Protein 7Y1R (pdb70)

Foldseek 3Di:
DDDDCVCHPVNLVDPLVVQVVVLCCVQAVPPDDPDDDPDDPDDDDPVVVVVCVVVVDDLDASHAWAKDKDFADPLDDDCSVVCPPDQWAFGDDDDQVVVCVVAVALVQFAFKWWWDKDAACPDFFKKFWWDPPDPVDIDGDDIGTDDDDHDIDIHTDGCRVPVSPPRVTTIHGDDDPCNGGMMMTGGHDPVPDDDAQVVCVVPPDQAKWKDWDWDAQPPPVDHDQWVPPRIDTQIDIDHDHDDCVVVVPPDPVVSVQCPPDRCSVVVDKDKDADDWAKDKTWGDDDDDTDIDIGGPGHGGTIGMD/DVVPVVVVQVVLQVQLVLQCVCLQQLDFDDDPPPPDDPDDDDPVVVVVCVVVPFDACVVLHAKDKDKFAADPDDCVNVPLDHDDDFWDWGWGFLVVVCVVPVALVQFDFKKWKAWDPLDDPAFWKFKWWPPDSPDIDGDDTDGDDSDDDIDIHIDGCSVVSSVSNVDDDGIIIMIITGDDVCVDGIIIITIGDDCVRDDVVDCAVPPDQAFWKYWDKDFCVPPNVDPQFDPDRIDTQIDTFHPLDADGDDRDDDNVVSVVCVRSPVPSDSRWTFDADDKAKAKTWGDDDDDTDIDIGIRGDGDTTDTD/DDEDEPDEDAQDPLDDDELDEDYEYECYAHEEDDLPSPPPYQNYADYEEANHEYDQDHAASQQPHPAYEEEEYYQYAQDPCVPNYQARHDHDLQYDAYEDANHAQEPVNLQRNDDLRQNYEHYAYARYEYAEADQNSCPNNQEHQEYHQHPYAYADYPDCSPPNYANAADDANEPYEYAEDAEDPHQAYAEDNHEPYEYEEYHHDEDPRAYQHAYEEDYLYEYAADRDDYPHQHYAEYAQDNYEYDPCHANYAYEHHEDYADEDDDPCVQVVYHDYEYYHYALYAYADAEADDLQSVAAYEEYAHENYAYAEHEHDPDHPARYPAYEYDHYEQYAHCEDYPRPPPGDLRYEEDECYNPQADDDQVVLPGNQRYEEYECHNNNEADHPAAHDPNHAHAEYEDENPPYPCVVPCRNVPVHVVRYDDYDYD

Sequence (1041 aa):
LSTCKTIDMELVKRKRIEAIRGQILSKLRLASPPSQGEVPPGPLPEAVLALYNSTRDRVADYYAKEVTRVLMVETHNEIYDKFKQSTHSIYMFFNTSELREAVPEPVLLSRAELRLLRLKLKVEQHVELYQKYSNNSWRYLSNRLLAPSDSPEWLSFDVTGVVRQWLSFRLSAHCSCDNRPFLLLMATPLERAQLDTNYCFSSTEKNCCVRQLYIDFRKDLGWKWIHEPKGYHANFCLGPCPYIWSLDTQYSKVLALYNQHNPGASAAPCCVPQALEPLPIVYYVGRKPKVEQLSNMIVRSCKCSCKTIDMELVKRKRIEAIRGQILSKLRLASPPSQGEVPPGPLPEAVLALYNSTRDRVAADYYAKEVTRVLMVETHNEIYDKFKQSTHSIYMFFNTSELREAVPEPVLLSRAELRLLRLKLKVEQHVELYQKYSNNSWRYLSNRLLAPSDSPEWLSFDVTGVVRQWLSRGGEIEGFRLSAHCSCMNRPFLLLMATPLERAQHLYCFSSTEKNCCVRQLYIDFRKDLGWKWIHEPKGYHANFCLGPCPYIWSLDTQYSKVLALYNQHNPGASAAPCCVPQALEPLPIVYYVGRKPKVEQLSNMIVRSCKCSAADCRGQSLASVPSSLPPHARMLTLDANPLKTLWNHSLQPYPLLESLSLHSCHLERISRGAFQEQGHLRSLVLGDNCLSENYEETAAALHALPGLRRLDLSGNALTEDMAALMLQNLSSLRSVSLAGNTIMRLDDSVFEGLERLRELDLQRNYIFEIEGGAFDGLAELRHLNLAFNNLPCIVDFGLTRLRVLNVSYNVLEWFLATGGEAAFELETLDLSHNQLLFFPLLPQYSKLRTLLLRDNNMGFYLADLRFLDMSQNQFQYLPDGFLRKMPSLSHLNLHQNCLMTLHIREHEPPGALTELDLSHNQLSELHLAPGLASCLGSLRLFNLSSNQLLGVPPGLFANARNITTLDMSHNQISLCPLPFRNMASLRSLSLEGCGLGALPDCPFQGTSLTYLDLSSNWGVLNGSLAPLQDVAPMLQVLSLR

Solvent-accessible surface area: 58991 Å² total; per-residue (Å²): 18,10,22,46,154,56,98,41,139,106,81,38,136,133,106,62,52,89,26,17,104,6,8,13,47,21,8,5,109,51,81,71,73,60,79,169,46,147,73,92,143,47,137,68,70,146,60,15,68,54,24,19,74,16,16,150,60,210,99,92,74,14,46,1,32,39,7,34,78,11,87,12,46,109,46,151,68,165,92,86,102,139,70,171,128,74,133,78,48,35,23,15,83,23,91,42,73,59,48,128,150,36,16,69,92,44,126,29,12,38,124,3,29,9,12,32,115,40,104,152,28,182,103,122,113,52,31,5,12,44,9,53,167,42,118,137,70,86,114,46,59,32,33,98,121,32,71,86,34,139,70,82,94,60,22,18,23,70,1,47,56,12,24,127,118,82,97,117,12,27,34,17,69,87,47,68,68,163,155,129,30,10,7,6,2,25,4,16,15,142,126,25,43,173,86,92,26,88,128,21,66,102,73,133,96,181,34,3,8,2,56,86,1,145,0,61,10,164,184,65,5,61,28,114,16,2,74,63,16,113,45,38,118,5,8,9,24,83,13,113,19,42,97,6,72,80,101,88,36,96,117,87,124,28,18,57,29,9,42,15,4,10,14,19,12,7,68,45,56,23,23,4,14,70,55,55,61,77,16,9,11,6,24,38,66,47,192,172,33,46,6,7,24,12,65,96,26,11,8,87,12,4,25,4,0,59,158,85,30,55,78,99,31,19,37,86,49,15,33,43,2,11,78,6,7,17,10,10,21,26,40,116,69,64,28,98,49,154,56,115,41,108,143,45,135,74,74,125,57,20,62,16,30,23,104,4,22,145,46,210,98,51,100,133,46,78,3,47,35,6,28,96,10,49,54,69,120,92,70,122,68,23,101,109,145,68,151,80,117,115,91,22,77,46,3,29,15,65,15,70,55,10,86,133,26,0,64,83,42,129,36,4,37,126,0,14,2,13,27,55,98,122,32,135,134,124,136,84,31,18,24,8,31,10,41,139,52,113,134,47,115,109,52,42,76,28,75,86,58,72,108,53,124,72,83,51,54,15,14,14,109,9,30,52,23,10,76,94,29,6,64,151,66,23,161,49,55,8,6,47,15,42,37,114,70,89,121,221,95,61,19,37,13,7,2,23,7,19,26,78,132,23,28,125,149,135,219,36,106,98,57,128,76,146,73,30,17,21,95,96,28,131,18,27,11,152,169,62,27,43,34,178,52,10,77,45,15,110,13,23,85,16,23,24,2,61,18,57,13,12,24,33,32,13,59,92,93,50,105,89,125,47,25,54,40,5,11,131,40,1,40,16,0,17,34,62,26,28,8,0,0,59,47,42,56,63,23,9,6,12,12,74,49,51,174,112,69,19,8,1,36,2,36,24,14,29,6,165,62,10,97,7,32,104,65,53,74,153,39,126,51,184,68,38,51,74,91,91,49,71,89,131,10,152,88,32,47,28,59,68,6,85,27,173,34,40,130,76,134,40,36,53,94,16,74,90,24,36,26,26,18,48,76,48,3,94,24,28,119,44,33,149,13,5,43,122,124,21,40,68,5,98,28,15,28,28,8,53,11,50,20,57,68,12,130,152,30,11,70,12,22,36,124,7,92,76,26,10,108,149,5,29,16,24,13,1,35,9,53,64,102,11,15,53,70,17,22,82,138,28,36,38,13,30,26,6,14,24,25,29,5,30,3,40,71,12,47,56,87,13,24,114,24,2,100,95,2,86,62,7,45,15,65,76,0,17,5,47,46,23,87,62,45,1,32,79,56,15,31,51,1,96,45,2,18,8,4,36,0,32,12,40,4,7,30,63,28,66,8,106,116,6,107,36,2,44,7,12,85,1,82,0,74,97,13,118,18,80,58,35,165,69,75,47,52,9,32,29,2,9,1,6,55,0,72,7,73,115,34,3,124,27,23,129,6,37,91,1,124,29,7,54,3,94,9,1,25,6,22,60,211,37,44,49,3,86,70,17,11,2,0,35,1,29,8,84,140,34,74,107,43,38,46,126,149,41,72,74,25,20,46,23,30,28,28,55,4,13,17,113,33,45,108,30,228,24,137,78,15,49,26,49,10,56,64,24,36,31,15,105,4,89,8,73,93,21,96,19,37,147,73,54,86,92,28,28,59,35,6,114,67,20,48,12,24,44,8,101,4,151,26,46,17,123,30,19,66,76,47,23,177,62,4,22,24,14,27,21,18,98,7,100,21,55,71,86,80,156,83,70,102,59,9,57,38,10,149,27,7,13,34,30,20,7,44,115,11,37,23,122,52,48,14,40,93,76,13,57,2,41,60,8,25,27,25,49,12,230,29,90,87,129,60,84,108,59,34,39,122,87,7,52,103,92,71,152,88,70,57,114,181

InterPro domains:
  IPR001111 TGF-beta, propeptide [PF00688] (31-261)
  IPR001839 Transforming growth factor-beta, C-terminal [PF00019] (292-389)
  IPR001839 Transforming growth factor-beta, C-terminal [PS51362] (275-390)
  IPR001839 Transforming growth factor-beta, C-terminal [SM00204] (293-390)
  IPR003939 Transforming growth factor beta-1 proprotein [PR01424] (12-31)
  IPR003939 Transforming growth factor beta-1 proprotein [PR01424] (34-43)
  IPR003939 Transforming growth factor beta-1 proprotein [PR01424] (135-154)
  IPR003939 Transforming growth factor beta-1 proprotein [PR01424] (166-177)
  IPR003939 Transforming growth factor beta-1 proprotein [PR01424] (207-219)
  IPR003939 Transforming growth factor beta-1 proprotein [PR01424] (264-275)
  IPR015615 Transforming growth factor-beta-like [PTHR11848] (11-390)
  IPR016319 Transforming growth factor-beta [PIRSF001787] (11-390)
  IPR016319 Transforming growth factor-beta [PR01423] (17-36)
  IPR016319 Transforming growth factor-beta [PR01423] (72-84)
  IPR016319 Transforming growth factor-beta [PR01423] (163-177)
  IPR016319 Transforming growth factor-beta [PR01423] (178-193)
  IPR016319 Transforming growth factor-beta [PR01423] (195-209)
  IPR017948 Transforming growth factor beta, conserved site [PS00250] (311-326)
  IPR029034 Cystine-knot cytokine [G3DSA:2.10.90.10] (280-390)
  IPR029034 Cystine-knot cytokine [SSF57501] (281-389)

B-factor: mean 78.22, std 16.95, range [44.34, 144.73]

Radius of gyration: 37.32 Å; Cα contacts (8 Å, |Δi|>4): 2135; chains: 3; bounding box: 82×75×118 Å

Nearest PDB structures (foldseek):
  7y1r-assembly1_E  TM=1.002E+00  e=5.404E-71  Homo sapiens
  6gff-assembly1_I  TM=8.643E-01  e=1.586E-13  Homo sapiens
  8vsc-assembly1_I  TM=8.573E-01  e=2.165E-13  Homo sapiens
  6gff-assembly2_J  TM=8.577E-01  e=5.504E-13  Homo sapiens
  8c7h-assembly1_I  TM=8.303E-01  e=4.065E-12  Homo sapiens

Secondary structure (DSSP, 8-state):
-B---TT-TTTTTSSHHHHHHHHHHHHH--SS-S-SS-S-SSPPPHHHHHHHHHHHS----SS-EE-EEEPPP-S-SGGGGG---SSSB------HHHHHHH-S-TTT--EEEE--------S--EEEEEE-SSSS--EEEEEEE----SS-------GGGTSTT-----B-----------EEEE---STT----HHHHHHS--SSSEEE---EETTTTS------B-SEE---EEE--PPPHHHH----HHHHTT-SS--HHHHSS--EEEEEEEEEEEE---SSS--EEEEEEEEEEEEEE-/-HHHHHHHHHHHHHHHHHHHHHHHS-SSPPPSSTTS--SPPPHHHHHHHHHHHSPP--TTS--EEEE-----S-TTHHHH---SS--B--EEEHHHHHHHSSSTTT--EEEEEEE-----S------EE--SSS--EE---------SS--EEEEE-HHHHHHHHHS--SEEEEEB--------PPPEEEEE--GGG-S---TTTS---SSEEE---EESSSSS--TT--B-SEE---EEE-----PPP-S---SHHHHHHHHH-SS--SS---EE--EEEEEEEEEETTEEEEEEEEEEEE--EE--/-----S--SSS----PPSS-----EES----B--SSSS-S-S------EES----B--SSGGGGSS-----EE-S---SSTTTT-SSS----S----EEETTS---HHHHHHHS-S-TT--SEE-TT----EE-SSSSTT-S----EE-TT----EE-TT-S-S---EEEE---S----EE-B---SSEEEE--BS----EE-----SS-----EEE-BT---SS-----S-----EEE--S----------------S-------HHHHHT--S-------S-----EE--SSSSS-S-S--EEES---S-EE--TT-S-S-S--SEEEEES----S--STTTTT-S---EEEETT-----------S-----EEE-TT--S-S-SS---TT----EEE--S--SS-TTT--STTSSSSS-SEEE--

Organism: Homo sapiens (NCBI:txid9606)

Structure (mmCIF, N/CA/C/O backbone):
data_7Y1R
#
_entry.id   7Y1R
#
_cell.length_a   1.00
_cell.length_b   1.00
_cell.length_c   1.00
_cell.angle_alpha   90.00
_cell.angle_beta   90.00
_cell.angle_gamma   90.00
#
_symmetry.space_group_name_H-M   'P 1'
#
loop_
_entity.id
_entity.type
_entity.pdbx_description
1 polymer 'Transforming growth factor beta-1 proprotein'
2 polymer 'Transforming growth factor beta activator LRRC33'
3 branched beta-D-mannopyranose-(1-4)-2-acetamido-2-deoxy-beta-D-glucopyranose-(1-4)-2-acetamido-2-deoxy-beta-D-glucopyranose
4 branched 2-acetamido-2-deoxy-beta-D-glucopyranose-(1-4)-2-acetamido-2-deoxy-beta-D-glucopyranose
5 branched 2-acetamido-2-deoxy-beta-D-glucopyranose-(1-3)-2-acetamido-2-deoxy-beta-D-glucopyranose
6 non-polymer 2-acetamido-2-deoxy-beta-D-glucopyranose
#
loop_
_atom_site.group_PDB
_atom_site.id
_atom_site.type_symbol
_atom_site.label_atom_id
_atom_site.label_alt_id
_atom_site.label_comp_id
_atom_site.label_asym_id
_atom_site.label_entity_id
_atom_site.label_seq_id
_atom_site.pdbx_PDB_ins_code
_atom_site.Cartn_x
_atom_site.Cartn_y
_atom_site.Cartn_z
_atom_site.occupancy
_atom_site.B_iso_or_equiv
_atom_site.auth_seq_id
_atom_site.auth_comp_id
_atom_site.auth_asym_id
_atom_site.auth_atom_id
_atom_site.pdbx_PDB_model_num
ATOM 1 N N . LEU A 1 17 ? 133.766 163.352 151.867 1.00 82.66 1 LEU A N 1
ATOM 2 C CA . LEU A 1 17 ? 133.985 162.378 150.803 1.00 82.66 1 LEU A CA 1
ATOM 3 C C . LEU A 1 17 ? 133.980 163.044 149.432 1.00 82.66 1 LEU A C 1
ATOM 4 O O . LEU A 1 17 ? 132.948 163.537 148.975 1.00 82.66 1 LEU A O 1
ATOM 9 N N . SER A 1 18 ? 135.140 163.058 148.778 1.00 83.21 2 SER A N 1
ATOM 10 C CA . SER A 1 18 ? 135.247 163.590 147.429 1.00 83.21 2 SER A CA 1
ATOM 11 C C . SER A 1 18 ? 136.394 162.894 146.713 1.00 83.21 2 SER A C 1
ATOM 12 O O . SER A 1 18 ? 137.285 162.315 147.340 1.00 83.21 2 SER A O 1
ATOM 15 N N . THR A 1 19 ? 136.360 162.960 145.388 1.00 82.99 3 THR A N 1
ATOM 16 C CA . THR A 1 19 ? 137.355 162.330 144.535 1.00 82.99 3 THR A CA 1
ATOM 17 C C . THR A 1 19 ? 138.252 163.394 143.909 1.00 82.99 3 THR A C 1
ATOM 18 O O . THR A 1 19 ? 138.036 164.599 144.063 1.00 82.99 3 THR A O 1
ATOM 22 N N . CYS A 1 20 ? 139.273 162.930 143.194 1.00 83.77 4 CYS A N 1
ATOM 23 C CA . CYS A 1 20 ? 140.220 163.817 142.534 1.00 83.77 4 CYS A CA 1
ATOM 24 C C . CYS A 1 20 ? 139.605 164.302 141.222 1.00 83.77 4 CYS A C 1
ATOM 25 O O . CYS A 1 20 ? 138.414 164.116 140.959 1.00 83.77 4 CYS A O 1
ATOM 28 N N . LYS A 1 21 ? 140.418 164.935 140.375 1.00 82.30 5 LYS A N 1
ATOM 29 C CA . LYS A 1 21 ? 139.974 165.212 139.015 1.00 82.30 5 LYS A CA 1
ATOM 30 C C . LYS A 1 21 ? 139.813 163.934 138.202 1.00 82.30 5 LYS A C 1
ATOM 31 O O . LYS A 1 21 ? 139.090 163.940 137.200 1.00 82.30 5 LYS A O 1
ATOM 37 N N . THR A 1 22 ? 140.465 162.846 138.620 1.00 92.85 6 THR A N 1
ATOM 38 C CA . THR A 1 22 ? 140.384 161.533 137.971 1.00 92.85 6 THR A CA 1
ATOM 39 C C . THR A 1 22 ? 140.836 161.706 136.525 1.00 92.85 6 THR A C 1
ATOM 40 O O . THR A 1 22 ? 141.992 162.108 136.307 1.00 92.85 6 THR A O 1
ATOM 44 N N . ILE A 1 23 ? 139.997 161.426 135.524 1.00 98.27 7 ILE A N 1
ATOM 45 C CA . ILE A 1 23 ? 140.396 161.623 134.133 1.00 98.27 7 ILE A CA 1
ATOM 46 C C . ILE A 1 23 ? 140.202 163.063 133.685 1.00 98.27 7 ILE A C 1
ATOM 47 O O . ILE A 1 23 ? 140.726 163.449 132.633 1.00 98.27 7 ILE A O 1
ATOM 52 N N . ASP A 1 24 ? 139.454 163.860 134.456 1.00 102.60 8 ASP A N 1
ATOM 53 C CA . ASP A 1 24 ? 139.285 165.299 134.262 1.00 102.60 8 ASP A CA 1
ATOM 54 C C . ASP A 1 24 ? 138.422 165.618 133.046 1.00 102.60 8 ASP A C 1
ATOM 55 O O . ASP A 1 24 ? 138.533 164.967 132.002 1.00 102.60 8 ASP A O 1
ATOM 60 N N . MET A 1 25 ? 137.559 166.628 133.176 1.00 105.36 9 MET A N 1
ATOM 61 C CA . MET A 1 25 ? 136.704 167.024 132.062 1.00 105.36 9 MET A CA 1
ATOM 62 C C . MET A 1 25 ? 137.491 167.747 130.976 1.00 105.36 9 MET A C 1
ATOM 63 O O . MET A 1 25 ? 137.089 167.732 129.808 1.00 105.36 9 MET A O 1
ATOM 68 N N . GLU A 1 26 ? 138.597 168.397 131.340 1.00 103.13 10 GLU A N 1
ATOM 69 C CA . GLU A 1 26 ? 139.427 169.063 130.344 1.00 103.13 10 GLU A CA 1
ATOM 70 C C . GLU A 1 26 ? 140.443 168.112 129.721 1.00 103.13 10 GLU A C 1
ATOM 71 O O . GLU A 1 26 ? 140.794 168.270 128.546 1.00 103.13 10 GLU A O 1
ATOM 77 N N . LEU A 1 27 ? 140.915 167.121 130.482 1.00 99.70 11 LEU A N 1
ATOM 78 C CA . LEU A 1 27 ? 141.922 166.205 129.958 1.00 99.70 11 LEU A CA 1
ATOM 79 C C . LEU A 1 27 ? 141.324 165.211 128.969 1.00 99.70 11 LEU A C 1
ATOM 80 O O . LEU A 1 27 ? 142.029 164.735 128.073 1.00 99.70 11 LEU A O 1
ATOM 85 N N . VAL A 1 28 ? 140.039 164.876 129.115 1.00 102.67 12 VAL A N 1
ATOM 86 C CA . VAL A 1 28 ? 139.403 163.992 128.141 1.00 102.67 12 VAL A CA 1
ATOM 87 C C . VAL A 1 28 ? 139.276 164.682 126.790 1.00 102.67 12 VAL A C 1
ATOM 88 O O . VAL A 1 28 ? 139.298 164.023 125.744 1.00 102.67 12 VAL A O 1
ATOM 92 N N . LYS A 1 29 ? 139.120 166.008 126.782 1.00 100.96 13 LYS A N 1
ATOM 93 C CA . LYS A 1 29 ? 139.031 166.746 125.528 1.00 100.96 13 LYS A CA 1
ATOM 94 C C . LYS A 1 29 ? 140.393 166.946 124.875 1.00 100.96 13 LYS A C 1
ATOM 95 O O . LYS A 1 29 ? 140.469 167.115 123.653 1.00 100.96 13 LYS A O 1
ATOM 101 N N . ARG A 1 30 ? 141.466 166.946 125.658 1.00 96.71 14 ARG A N 1
ATOM 102 C CA . ARG A 1 30 ? 142.803 167.232 125.159 1.00 96.71 14 ARG A CA 1
ATOM 103 C C . ARG A 1 30 ? 143.664 165.971 125.164 1.00 96.71 14 ARG A C 1
ATOM 104 O O . ARG A 1 30 ? 143.250 164.903 125.623 1.00 96.71 14 ARG A O 1
ATOM 112 N N . LYS A 1 31 ? 144.875 166.122 124.621 1.00 88.59 15 LYS A N 1
ATOM 113 C CA . LYS A 1 31 ? 145.931 165.113 124.577 1.00 88.59 15 LYS A CA 1
ATOM 114 C C . LYS A 1 31 ? 145.670 164.016 123.549 1.00 88.59 15 LYS A C 1
ATOM 115 O O . LYS A 1 31 ? 146.576 163.233 123.245 1.00 88.59 15 LYS A O 1
ATOM 121 N N . ARG A 1 32 ? 144.473 163.973 122.955 1.00 89.39 16 ARG A N 1
ATOM 122 C CA . ARG A 1 32 ? 144.266 163.026 121.863 1.00 89.39 16 ARG A CA 1
ATOM 123 C C . ARG A 1 32 ? 145.030 163.448 120.617 1.00 89.39 16 ARG A C 1
ATOM 124 O O . ARG A 1 32 ? 145.498 162.590 119.861 1.00 89.39 16 ARG A O 1
ATOM 132 N N . ILE A 1 33 ? 145.171 164.755 120.392 1.00 85.71 17 ILE A N 1
ATOM 133 C CA . ILE A 1 33 ? 145.975 165.235 119.273 1.00 85.71 17 ILE A CA 1
ATOM 134 C C . ILE A 1 33 ? 147.419 164.776 119.430 1.00 85.71 17 ILE A C 1
ATOM 135 O O . ILE A 1 33 ? 148.035 164.267 118.487 1.00 85.71 17 ILE A O 1
ATOM 140 N N . GLU A 1 34 ? 147.975 164.934 120.634 1.00 86.11 18 GLU A N 1
ATOM 141 C CA . GLU A 1 34 ? 149.342 164.487 120.883 1.00 86.11 18 GLU A CA 1
ATOM 142 C C . GLU A 1 34 ? 149.464 162.972 120.770 1.00 86.11 18 GLU A C 1
ATOM 143 O O . GLU A 1 34 ? 150.451 162.464 120.224 1.00 86.11 18 GLU A O 1
ATOM 149 N N . ALA A 1 35 ? 148.475 162.232 121.280 1.00 83.72 19 ALA A N 1
ATOM 150 C CA . ALA A 1 35 ? 148.528 160.775 121.201 1.00 83.72 19 ALA A CA 1
ATOM 151 C C . ALA A 1 35 ? 148.511 160.298 119.753 1.00 83.72 19 ALA A C 1
ATOM 152 O O . ALA A 1 35 ? 149.302 159.431 119.363 1.00 83.72 19 ALA A O 1
ATOM 154 N N . ILE A 1 36 ? 147.618 160.861 118.934 1.00 81.51 20 ILE A N 1
ATOM 155 C CA . ILE A 1 36 ? 147.543 160.443 117.538 1.00 81.51 20 ILE A CA 1
ATOM 156 C C . ILE A 1 36 ? 148.776 160.903 116.768 1.00 81.51 20 ILE A C 1
ATOM 157 O O . ILE A 1 36 ? 149.249 160.197 115.869 1.00 81.51 20 ILE A O 1
ATOM 162 N N . ARG A 1 37 ? 149.329 162.074 117.105 1.00 79.58 21 ARG A N 1
ATOM 163 C CA . ARG A 1 37 ? 150.562 162.516 116.466 1.00 79.58 21 ARG A CA 1
ATOM 164 C C . ARG A 1 37 ? 151.708 161.563 116.778 1.00 79.58 21 ARG A C 1
ATOM 165 O O . ARG A 1 37 ? 152.483 161.198 115.887 1.00 79.58 21 ARG A O 1
ATOM 173 N N . GLY A 1 38 ? 151.820 161.138 118.038 1.00 78.06 22 GLY A N 1
ATOM 174 C CA . GLY A 1 38 ? 152.840 160.166 118.392 1.00 78.06 22 GLY A CA 1
ATOM 175 C C . GLY A 1 38 ? 152.627 158.825 117.717 1.00 78.06 22 GLY A C 1
ATOM 176 O O . GLY A 1 38 ? 153.587 158.170 117.303 1.00 78.06 22 GLY A O 1
ATOM 177 N N . GLN A 1 39 ? 151.368 158.397 117.598 1.00 76.46 23 GLN A N 1
ATOM 178 C CA . GLN A 1 39 ? 151.072 157.138 116.921 1.00 76.46 23 GLN A CA 1
ATOM 179 C C . GLN A 1 39 ? 151.487 157.191 115.454 1.00 76.46 23 GLN A C 1
ATOM 180 O O . GLN A 1 39 ? 152.115 156.257 114.939 1.00 76.46 23 GLN A O 1
ATOM 186 N N . ILE A 1 40 ? 151.149 158.285 114.766 1.00 74.59 24 ILE A N 1
ATOM 187 C CA . ILE A 1 40 ? 151.535 158.430 113.365 1.00 74.59 24 ILE A CA 1
ATOM 188 C C . ILE A 1 40 ? 153.050 158.518 113.234 1.00 74.59 24 ILE A C 1
ATOM 189 O O . ILE A 1 40 ? 153.641 157.943 112.312 1.00 74.59 24 ILE A O 1
ATOM 194 N N . LEU A 1 41 ? 153.704 159.232 114.154 1.00 77.78 25 LEU A N 1
ATOM 195 C CA . LEU A 1 41 ? 155.158 159.347 114.115 1.00 77.78 25 LEU A CA 1
ATOM 196 C C . LEU A 1 41 ? 155.823 157.987 114.290 1.00 77.78 25 LEU A C 1
ATOM 197 O O . LEU A 1 41 ? 156.793 157.667 113.592 1.00 77.78 25 LEU A O 1
ATOM 202 N N . SER A 1 42 ? 155.317 157.175 115.220 1.00 77.10 26 SER A N 1
ATOM 203 C CA . SER A 1 42 ? 155.908 155.863 115.458 1.00 77.10 26 SER A CA 1
ATOM 204 C C . SER A 1 42 ? 155.645 154.914 114.296 1.00 77.10 26 SER A C 1
ATOM 205 O O . SER A 1 42 ? 156.534 154.151 113.899 1.00 77.10 26 SER A O 1
ATOM 208 N N . LYS A 1 43 ? 154.431 154.940 113.738 1.00 67.66 27 LYS A N 1
ATOM 209 C CA . LYS A 1 43 ? 154.106 154.017 112.656 1.00 67.66 27 LYS A CA 1
ATOM 210 C C . LYS A 1 43 ? 154.838 154.386 111.370 1.00 67.66 27 LYS A C 1
ATOM 211 O O . LYS A 1 43 ? 155.300 153.502 110.638 1.00 67.66 27 LYS A O 1
ATOM 217 N N . LEU A 1 44 ? 154.956 155.682 111.077 1.00 66.39 28 LEU A N 1
ATOM 218 C CA . LEU A 1 44 ? 155.660 156.132 109.882 1.00 66.39 28 LEU A CA 1
ATOM 219 C C . LEU A 1 44 ? 157.171 156.174 110.061 1.00 66.39 28 LEU A C 1
ATOM 220 O O . LEU A 1 44 ? 157.885 156.302 109.060 1.00 66.39 28 LEU A O 1
ATOM 225 N N . ARG A 1 45 ? 157.662 156.102 111.303 1.00 64.52 29 ARG A N 1
ATOM 226 C CA . ARG A 1 45 ? 159.083 156.041 111.642 1.00 64.52 29 ARG A CA 1
ATOM 227 C C . ARG A 1 45 ? 159.749 157.403 111.446 1.00 64.52 29 ARG A C 1
ATOM 228 O O . ARG A 1 45 ? 160.868 157.626 111.921 1.00 64.52 29 ARG A O 1
ATOM 236 N N . LEU A 1 46 ? 159.040 158.353 110.840 1.00 73.47 30 LEU A N 1
ATOM 237 C CA . LEU A 1 46 ? 159.574 159.692 110.608 1.00 73.47 30 LEU A CA 1
ATOM 238 C C . LEU A 1 46 ? 159.295 160.559 111.830 1.00 73.47 30 LEU A C 1
ATOM 239 O O . LEU A 1 46 ? 158.141 160.901 112.109 1.00 73.47 30 LEU A O 1
ATOM 244 N N . ALA A 1 47 ? 160.356 160.915 112.558 1.00 77.69 31 ALA A N 1
ATOM 245 C CA . ALA A 1 47 ? 160.205 161.813 113.698 1.00 77.69 31 ALA A CA 1
ATOM 246 C C . ALA A 1 47 ? 159.858 163.228 113.255 1.00 77.69 31 ALA A C 1
ATOM 247 O O . ALA A 1 47 ? 159.177 163.956 113.986 1.00 77.69 31 ALA A O 1
ATOM 249 N N . SER A 1 48 ? 160.313 163.630 112.078 1.00 79.65 32 SER A N 1
ATOM 250 C CA . SER A 1 48 ? 160.066 164.946 111.514 1.00 79.65 32 SER A CA 1
ATOM 251 C C . SER A 1 48 ? 159.613 164.793 110.072 1.00 79.65 32 SER A C 1
ATOM 252 O O . SER A 1 48 ? 159.883 163.769 109.434 1.00 79.65 32 SER A O 1
ATOM 255 N N . PRO A 1 49 ? 158.903 165.784 109.534 1.00 80.73 33 PRO A N 1
ATOM 256 C CA . PRO A 1 49 ? 158.527 165.724 108.126 1.00 80.73 33 PRO A CA 1
ATOM 257 C C . PRO A 1 49 ? 159.760 165.649 107.249 1.00 80.73 33 PRO A C 1
ATOM 258 O O . PRO A 1 49 ? 160.812 166.232 107.574 1.00 80.73 33 PRO A O 1
ATOM 262 N N . PRO A 1 50 ? 159.684 164.923 106.130 1.00 85.53 34 PRO A N 1
ATOM 263 C CA . PRO A 1 50 ? 160.882 164.762 105.284 1.00 85.53 34 PRO A CA 1
ATOM 264 C C . PRO A 1 50 ? 161.454 166.079 104.785 1.00 85.53 34 PRO A C 1
ATOM 265 O O . PRO A 1 50 ? 162.651 166.340 104.965 1.00 85.53 34 PRO A O 1
ATOM 269 N N . SER A 1 51 ? 160.632 166.919 104.163 1.00 92.06 35 SER A N 1
ATOM 270 C CA . SER A 1 51 ? 161.102 168.200 103.656 1.00 92.06 35 SER A CA 1
ATOM 271 C C . SER A 1 51 ? 159.918 169.145 103.525 1.00 92.06 35 SER A C 1
ATOM 272 O O . SER A 1 51 ? 158.760 168.721 103.490 1.00 92.06 35 SER A O 1
ATOM 275 N N . GLN A 1 52 ? 160.229 170.436 103.451 1.00 105.57 36 GLN A N 1
ATOM 276 C CA . GLN A 1 52 ? 159.237 171.482 103.253 1.00 105.57 36 GLN A CA 1
ATOM 277 C C . GLN A 1 52 ? 159.475 172.141 101.901 1.00 105.57 36 GLN A C 1
ATOM 278 O O . GLN A 1 52 ? 160.610 172.503 101.572 1.00 105.57 36 GLN A O 1
ATOM 284 N N . GLY A 1 53 ? 158.408 172.287 101.121 1.00 101.03 37 GLY A N 1
ATOM 285 C CA . GLY A 1 53 ? 158.540 172.818 99.782 1.00 101.03 37 GLY A CA 1
ATOM 286 C C . GLY A 1 53 ? 159.098 171.786 98.818 1.00 101.03 37 GLY A C 1
ATOM 287 O O . GLY A 1 53 ? 159.110 170.578 99.083 1.00 101.03 37 GLY A O 1
ATOM 288 N N . GLU A 1 54 ? 159.577 172.285 97.678 1.00 107.74 38 GLU A N 1
ATOM 289 C CA . GLU A 1 54 ? 160.136 171.450 96.613 1.00 107.74 38 GLU A CA 1
ATOM 290 C C . GLU A 1 54 ? 159.133 170.380 96.181 1.00 107.74 38 GLU A C 1
ATOM 291 O O . GLU A 1 54 ? 159.456 169.198 96.044 1.00 107.74 38 GLU A O 1
ATOM 297 N N . VAL A 1 55 ? 157.892 170.810 95.977 1.00 104.41 39 VAL A N 1
ATOM 298 C CA . VAL A 1 55 ? 156.816 169.918 95.554 1.00 104.41 39 VAL A CA 1
ATOM 299 C C . VAL A 1 55 ? 156.138 170.521 94.329 1.00 104.41 39 VAL A C 1
ATOM 300 O O . VAL A 1 55 ? 156.134 171.751 94.169 1.00 104.41 39 VAL A O 1
ATOM 304 N N . PRO A 1 56 ? 155.570 169.712 93.439 1.00 95.31 40 PRO A N 1
ATOM 305 C CA . PRO A 1 56 ? 154.896 170.262 92.258 1.00 95.31 40 PRO A CA 1
ATOM 306 C C . PRO A 1 56 ? 153.615 170.977 92.646 1.00 95.31 40 PRO A C 1
ATOM 307 O O . PRO A 1 56 ? 152.710 170.373 93.241 1.00 95.31 40 PRO A O 1
ATOM 311 N N . PRO A 1 57 ? 153.499 172.268 92.329 1.00 88.46 41 PRO A N 1
ATOM 312 C CA . PRO A 1 57 ? 152.272 173.024 92.657 1.00 88.46 41 PRO A CA 1
ATOM 313 C C . PRO A 1 57 ? 151.164 172.785 91.637 1.00 88.46 41 PRO A C 1
ATOM 314 O O . PRO A 1 57 ? 150.766 173.663 90.863 1.00 88.46 41 PRO A O 1
ATOM 318 N N . GLY A 1 58 ? 150.644 171.561 91.630 1.00 81.71 42 GLY A N 1
ATOM 319 C CA . GLY A 1 58 ? 149.607 171.181 90.701 1.00 81.71 42 GLY A CA 1
ATOM 320 C C . GLY A 1 58 ? 148.773 170.022 91.207 1.00 81.71 42 GLY A C 1
ATOM 321 O O . GLY A 1 58 ? 148.972 169.520 92.318 1.00 81.71 42 GLY A O 1
ATOM 322 N N . PRO A 1 59 ? 147.810 169.582 90.398 1.00 75.11 43 PRO A N 1
ATOM 323 C CA . PRO A 1 59 ? 146.966 168.453 90.804 1.00 75.11 43 PRO A CA 1
ATOM 324 C C . PRO A 1 59 ? 147.777 167.175 90.959 1.00 75.11 43 PRO A C 1
ATOM 325 O O . PRO A 1 59 ? 148.794 166.969 90.292 1.00 75.11 43 PRO A O 1
ATOM 329 N N . LEU A 1 60 ? 147.312 166.313 91.859 1.00 69.16 44 LEU A N 1
ATOM 330 C CA . LEU A 1 60 ? 147.980 165.046 92.097 1.00 69.16 44 LEU A CA 1
ATOM 331 C C . LEU A 1 60 ? 147.850 164.138 90.874 1.00 69.16 44 LEU A C 1
ATOM 332 O O . LEU A 1 60 ? 146.901 164.265 90.095 1.00 69.16 44 LEU A O 1
ATOM 337 N N . PRO A 1 61 ? 148.801 163.223 90.673 1.00 66.43 45 PRO A N 1
ATOM 338 C CA . PRO A 1 61 ? 148.729 162.327 89.513 1.00 66.43 45 PRO A CA 1
ATOM 339 C C . PRO A 1 61 ? 147.469 161.474 89.533 1.00 66.43 45 PRO A C 1
ATOM 340 O O . PRO A 1 61 ? 146.985 161.061 90.589 1.00 66.43 45 PRO A O 1
ATOM 344 N N . GLU A 1 62 ? 146.938 161.215 88.335 1.00 70.35 46 GLU A N 1
ATOM 345 C CA . GLU A 1 62 ? 145.700 160.450 88.217 1.00 70.35 46 GLU A CA 1
ATOM 346 C C . GLU A 1 62 ? 145.881 159.002 88.654 1.00 70.35 46 GLU A C 1
ATOM 347 O O . GLU A 1 62 ? 144.931 158.385 89.150 1.00 70.35 46 GLU A O 1
ATOM 353 N N . ALA A 1 63 ? 147.079 158.442 88.471 1.00 59.34 47 ALA A N 1
ATOM 354 C CA . ALA A 1 63 ? 147.322 157.062 88.879 1.00 59.34 47 ALA A CA 1
ATOM 355 C C . ALA A 1 63 ? 147.179 156.897 90.387 1.00 59.34 47 ALA A C 1
ATOM 356 O O . ALA A 1 63 ? 146.623 155.899 90.860 1.00 59.34 47 ALA A O 1
ATOM 358 N N . VAL A 1 64 ? 147.681 157.865 91.157 1.00 59.00 48 VAL A N 1
ATOM 359 C CA . VAL A 1 64 ? 147.568 157.797 92.612 1.00 59.00 48 VAL A CA 1
ATOM 360 C C . VAL A 1 64 ? 146.106 157.841 93.038 1.00 59.00 48 VAL A C 1
ATOM 361 O O . VAL A 1 64 ? 145.677 157.085 93.918 1.00 59.00 48 VAL A O 1
ATOM 365 N N . LEU A 1 65 ? 145.319 158.728 92.424 1.00 59.75 49 LEU A N 1
ATOM 366 C CA . LEU A 1 65 ? 143.899 158.812 92.755 1.00 59.75 49 LEU A CA 1
ATOM 367 C C . LEU A 1 65 ? 143.167 157.530 92.378 1.00 59.75 49 LEU A C 1
ATOM 368 O O . LEU A 1 65 ? 142.293 157.066 93.119 1.00 59.75 49 LEU A O 1
ATOM 373 N N . ALA A 1 66 ? 143.505 156.947 91.225 1.00 62.41 50 ALA A N 1
ATOM 374 C CA . ALA A 1 66 ? 142.883 155.688 90.825 1.00 62.41 50 ALA A CA 1
ATOM 375 C C . ALA A 1 66 ? 143.221 154.571 91.804 1.00 62.41 50 ALA A C 1
ATOM 376 O O . ALA A 1 66 ? 142.348 153.778 92.179 1.00 62.41 50 ALA A O 1
ATOM 378 N N . LEU A 1 67 ? 144.483 154.496 92.233 1.00 54.90 51 LEU A N 1
ATOM 379 C CA . LEU A 1 67 ? 144.877 153.484 93.209 1.00 54.90 51 LEU A CA 1
ATOM 380 C C . LEU A 1 67 ? 144.148 153.686 94.533 1.00 54.90 51 LEU A C 1
ATOM 381 O O . LEU A 1 67 ? 143.689 152.717 95.152 1.00 54.90 51 LEU A O 1
ATOM 386 N N . TYR A 1 68 ? 144.036 154.939 94.982 1.00 57.50 52 TYR A N 1
ATOM 387 C CA . TYR A 1 68 ? 143.328 155.221 96.227 1.00 57.50 52 TYR A CA 1
ATOM 388 C C . TYR A 1 68 ? 141.858 154.834 96.126 1.00 57.50 52 TYR A C 1
ATOM 389 O O . TYR A 1 68 ? 141.293 154.265 97.066 1.00 57.50 52 TYR A O 1
ATOM 398 N N . ASN A 1 69 ? 141.219 155.145 94.996 1.00 62.92 53 ASN A N 1
ATOM 399 C CA . ASN A 1 69 ? 139.824 154.762 94.807 1.00 62.92 53 ASN A CA 1
ATOM 400 C C . ASN A 1 69 ? 139.668 153.248 94.788 1.00 62.92 53 ASN A C 1
ATOM 401 O O . ASN A 1 69 ? 138.699 152.709 95.336 1.00 62.92 53 ASN A O 1
ATOM 406 N N . SER A 1 70 ? 140.610 152.545 94.155 1.00 63.05 54 SER A N 1
ATOM 407 C CA . SER A 1 70 ? 140.534 151.089 94.100 1.00 63.05 54 SER A CA 1
ATOM 408 C C . SER A 1 70 ? 140.694 150.469 95.483 1.00 63.05 54 SER A C 1
ATOM 409 O O . SER A 1 70 ? 139.996 149.505 95.820 1.00 63.05 54 SER A O 1
ATOM 412 N N . THR A 1 71 ? 141.603 151.002 96.297 1.00 60.69 55 THR A N 1
ATOM 413 C CA . THR A 1 71 ? 141.860 150.436 97.617 1.00 60.69 55 THR A CA 1
ATOM 414 C C . THR A 1 71 ? 140.955 151.009 98.702 1.00 60.69 55 THR A C 1
ATOM 415 O O . THR A 1 71 ? 141.031 150.560 99.850 1.00 60.69 55 THR A O 1
ATOM 419 N N . ARG A 1 72 ? 140.107 151.982 98.372 1.00 66.90 56 ARG A N 1
ATOM 420 C CA . ARG A 1 72 ? 139.253 152.619 99.368 1.00 66.90 56 ARG A CA 1
ATOM 421 C C . ARG A 1 72 ? 137.935 151.882 99.571 1.00 66.90 56 ARG A C 1
ATOM 422 O O . ARG A 1 72 ? 137.465 151.761 100.708 1.00 66.90 56 ARG A O 1
ATOM 430 N N . ASP A 1 73 ? 137.328 151.390 98.494 1.00 71.04 57 ASP A N 1
ATOM 431 C CA . ASP A 1 73 ? 136.029 150.740 98.599 1.00 71.04 57 ASP A CA 1
ATOM 432 C C . ASP A 1 73 ? 136.123 149.427 99.373 1.00 71.04 57 ASP A C 1
ATOM 433 O O . ASP A 1 73 ? 137.176 148.785 99.436 1.00 71.04 57 ASP A O 1
ATOM 438 N N . ARG A 1 74 ? 135.013 149.058 100.005 1.00 77.34 58 ARG A N 1
ATOM 439 C CA . ARG A 1 74 ? 134.955 147.839 100.795 1.00 77.34 58 ARG A CA 1
ATOM 440 C C . ARG A 1 74 ? 134.607 146.642 99.917 1.00 77.34 58 ARG A C 1
ATOM 441 O O . ARG A 1 74 ? 133.903 146.764 98.910 1.00 77.34 58 ARG A O 1
ATOM 449 N N . VAL A 1 75 ? 135.111 145.477 100.311 1.00 75.21 59 VAL A N 1
ATOM 450 C CA . VAL A 1 75 ? 134.862 144.246 99.572 1.00 75.21 59 VAL A CA 1
ATOM 451 C C . VAL A 1 75 ? 133.849 143.381 100.314 1.00 75.21 59 VAL A C 1
ATOM 452 O O . VAL A 1 75 ? 133.397 143.733 101.403 1.00 75.21 59 VAL A O 1
ATOM 456 N N . ALA A 1 88 ? 149.147 140.962 111.872 1.00 83.21 72 ALA A N 1
ATOM 457 C CA . ALA A 1 88 ? 149.263 142.284 111.266 1.00 83.21 72 ALA A CA 1
ATOM 458 C C . ALA A 1 88 ? 150.587 142.941 111.643 1.00 83.21 72 ALA A C 1
ATOM 459 O O . ALA A 1 88 ? 151.027 142.858 112.789 1.00 83.21 72 ALA A O 1
ATOM 461 N N . ASP A 1 89 ? 151.218 143.593 110.671 1.00 74.05 73 ASP A N 1
ATOM 462 C CA . ASP A 1 89 ? 152.489 144.263 110.905 1.00 74.05 73 ASP A CA 1
ATOM 463 C C . ASP A 1 89 ? 152.248 145.648 111.493 1.00 74.05 73 ASP A C 1
ATOM 464 O O . ASP A 1 89 ? 151.432 146.418 110.977 1.00 74.05 73 ASP A O 1
ATOM 469 N N . TYR A 1 90 ? 152.959 145.960 112.580 1.00 79.44 74 TYR A N 1
ATOM 470 C CA . TYR A 1 90 ? 152.805 147.264 113.217 1.00 79.44 74 TYR A CA 1
ATOM 471 C C . TYR A 1 90 ? 153.315 148.386 112.321 1.00 79.44 74 TYR A C 1
ATOM 472 O O . TYR A 1 90 ? 152.729 149.474 112.286 1.00 79.44 74 TYR A O 1
ATOM 481 N N . TYR A 1 91 ? 154.402 148.143 111.594 1.00 74.92 75 TYR A N 1
ATOM 482 C CA . TYR A 1 91 ? 154.979 149.167 110.738 1.00 74.92 75 TYR A CA 1
ATOM 483 C C . TYR A 1 91 ? 154.072 149.447 109.542 1.00 74.92 75 TYR A C 1
ATOM 484 O O . TYR A 1 91 ? 153.254 148.617 109.135 1.00 74.92 75 TYR A O 1
ATOM 493 N N . ALA A 1 92 ? 154.224 150.645 108.983 1.00 62.18 76 ALA A N 1
ATOM 494 C CA . ALA A 1 92 ? 153.457 151.026 107.806 1.00 62.18 76 ALA A CA 1
ATOM 495 C C . ALA A 1 92 ? 153.857 150.168 106.613 1.00 62.18 76 ALA A C 1
ATOM 496 O O . ALA A 1 92 ? 155.038 149.877 106.404 1.00 62.18 76 ALA A O 1
ATOM 498 N N . LYS A 1 93 ? 152.863 149.762 105.828 1.00 56.22 77 LYS A N 1
ATOM 499 C CA . LYS A 1 93 ? 153.065 148.842 104.717 1.00 56.22 77 LYS A CA 1
ATOM 500 C C . LYS A 1 93 ? 152.674 149.521 103.413 1.00 56.22 77 LYS A C 1
ATOM 501 O O . LYS A 1 93 ? 151.586 150.099 103.309 1.00 56.22 77 LYS A O 1
ATOM 507 N N . GLU A 1 94 ? 153.561 149.448 102.424 1.00 49.05 78 GLU A N 1
ATOM 508 C CA . GLU A 1 94 ? 153.323 150.070 101.129 1.00 49.05 78 GLU A CA 1
ATOM 509 C C . GLU A 1 94 ? 152.368 149.227 100.293 1.00 49.05 78 GLU A C 1
ATOM 510 O O . GLU A 1 94 ? 152.439 147.995 100.297 1.00 49.05 78 GLU A O 1
ATOM 516 N N . VAL A 1 95 ? 151.474 149.899 99.571 1.00 46.64 79 VAL A N 1
ATOM 517 C CA . VAL A 1 95 ? 150.506 149.246 98.697 1.00 46.64 79 VAL A CA 1
ATOM 518 C C . VAL A 1 95 ? 150.901 149.503 97.248 1.00 46.64 79 VAL A C 1
ATOM 519 O O . VAL A 1 95 ? 151.329 150.607 96.893 1.00 46.64 79 VAL A O 1
ATOM 523 N N . THR A 1 96 ? 150.787 148.466 96.420 1.00 48.20 80 THR A N 1
ATOM 524 C CA . THR A 1 96 ? 151.168 148.529 95.017 1.00 48.20 80 THR A CA 1
ATOM 525 C C . THR A 1 96 ? 150.091 147.856 94.179 1.00 48.20 80 THR A C 1
ATOM 526 O O . THR A 1 96 ? 149.527 146.837 94.586 1.00 48.20 80 THR A O 1
ATOM 530 N N . ARG A 1 97 ? 149.799 148.433 93.017 1.00 52.28 81 ARG A N 1
ATOM 531 C CA . ARG A 1 97 ? 148.831 147.880 92.082 1.00 52.28 81 ARG A CA 1
ATOM 532 C C . ARG A 1 97 ? 149.546 147.455 90.807 1.00 52.28 81 ARG A C 1
ATOM 533 O O . ARG A 1 97 ? 150.346 148.219 90.256 1.00 52.28 81 ARG A O 1
ATOM 541 N N . VAL A 1 98 ? 149.258 146.242 90.344 1.00 60.58 82 VAL A N 1
ATOM 542 C CA . VAL A 1 98 ? 149.813 145.716 89.101 1.00 60.58 82 VAL A CA 1
ATOM 543 C C . VAL A 1 98 ? 148.704 145.666 88.058 1.00 60.58 82 VAL A C 1
ATOM 544 O O . VAL A 1 98 ? 147.608 145.155 88.319 1.00 60.58 82 VAL A O 1
ATOM 548 N N . LEU A 1 99 ? 148.978 146.237 86.888 1.00 69.98 83 LEU A N 1
ATOM 549 C CA . LEU A 1 99 ? 147.992 146.265 85.818 1.00 69.98 83 LEU A CA 1
ATOM 550 C C . LEU A 1 99 ? 147.858 144.889 85.177 1.00 69.98 83 LEU A C 1
ATOM 551 O O . LEU A 1 99 ? 148.844 144.170 84.997 1.00 69.98 83 LEU A O 1
ATOM 556 N N . MET A 1 100 ? 146.624 144.525 84.838 1.00 80.13 84 MET A N 1
ATOM 557 C CA . MET A 1 100 ? 146.368 143.255 84.175 1.00 80.13 84 MET A CA 1
ATOM 558 C C . MET A 1 100 ? 146.933 143.264 82.758 1.00 80.13 84 MET A C 1
ATOM 559 O O . MET A 1 100 ? 146.954 144.294 82.079 1.00 80.13 84 MET A O 1
ATOM 564 N N . VAL A 1 101 ? 147.402 142.094 82.317 1.00 79.58 85 VAL A N 1
ATOM 565 C CA . VAL A 1 101 ? 147.915 141.961 80.961 1.00 79.58 85 VAL A CA 1
ATOM 566 C C . VAL A 1 101 ? 146.785 142.187 79.965 1.00 79.58 85 VAL A C 1
ATOM 567 O O . VAL A 1 101 ? 145.641 141.767 80.185 1.00 79.58 85 VAL A O 1
ATOM 571 N N . GLU A 1 102 ? 147.105 142.855 78.856 1.00 94.47 86 GLU A N 1
ATOM 572 C CA . GLU A 1 102 ? 146.122 143.201 77.829 1.00 94.47 86 GLU A CA 1
ATOM 573 C C . GLU A 1 102 ? 145.691 142.008 76.977 1.00 94.47 86 GLU A C 1
ATOM 574 O O . GLU A 1 102 ? 145.028 142.243 75.955 1.00 94.47 86 GLU A O 1
ATOM 580 N N . THR A 1 103 ? 146.045 140.781 77.369 1.00 89.99 87 THR A N 1
ATOM 581 C CA . THR A 1 103 ? 145.649 139.565 76.654 1.00 89.99 87 THR A CA 1
ATOM 582 C C . THR A 1 103 ? 146.081 139.611 75.190 1.00 89.99 87 THR A C 1
ATOM 583 O O . THR A 1 103 ? 145.331 139.230 74.289 1.00 89.99 87 THR A O 1
ATOM 587 N N . HIS A 1 104 ? 147.304 140.083 74.950 1.00 83.37 88 HIS A N 1
ATOM 588 C CA . HIS A 1 104 ? 147.882 140.164 73.607 1.00 83.37 88 HIS A CA 1
ATOM 589 C C . HIS A 1 104 ? 149.314 139.642 73.685 1.00 83.37 88 HIS A C 1
ATOM 590 O O . HIS A 1 104 ? 150.247 140.403 73.953 1.00 83.37 88 HIS A O 1
ATOM 597 N N . ASN A 1 105 ? 149.484 138.345 73.448 1.00 86.90 89 ASN A N 1
ATOM 598 C CA . ASN A 1 105 ? 150.800 137.718 73.466 1.00 86.90 89 ASN A CA 1
ATOM 599 C C . ASN A 1 105 ? 150.731 136.431 72.649 1.00 86.90 89 ASN A C 1
ATOM 600 O O . ASN A 1 105 ? 149.737 136.162 71.966 1.00 86.90 89 ASN A O 1
ATOM 605 N N . GLU A 1 106 ? 151.798 135.632 72.720 1.00 97.66 90 GLU A N 1
ATOM 606 C CA . GLU A 1 106 ? 151.895 134.435 71.890 1.00 97.66 90 GLU A CA 1
ATOM 607 C C . GLU A 1 106 ? 150.887 133.374 72.316 1.00 97.66 90 GLU A C 1
ATOM 608 O O . GLU A 1 106 ? 150.215 132.768 71.473 1.00 97.66 90 GLU A O 1
ATOM 614 N N . ILE A 1 107 ? 150.766 133.133 73.626 1.00 97.90 91 ILE A N 1
ATOM 615 C CA . ILE A 1 107 ? 149.923 132.047 74.126 1.00 97.90 91 ILE A CA 1
ATOM 616 C C . ILE A 1 107 ? 148.457 132.436 74.226 1.00 97.90 91 ILE A C 1
ATOM 617 O O . ILE A 1 107 ? 147.639 131.627 74.685 1.00 97.90 91 ILE A O 1
ATOM 622 N N . TYR A 1 108 ? 148.092 133.646 73.794 1.00 97.65 92 TYR A N 1
ATOM 623 C CA . TYR A 1 108 ? 146.693 134.061 73.845 1.00 97.65 92 TYR A CA 1
ATOM 624 C C . TYR A 1 108 ? 145.823 133.204 72.933 1.00 97.65 92 TYR A C 1
ATOM 625 O O . TYR A 1 108 ? 144.668 132.908 73.264 1.00 97.65 92 TYR A O 1
ATOM 634 N N . ASP A 1 109 ? 146.356 132.802 71.776 1.00 94.04 93 ASP A N 1
ATOM 635 C CA . ASP A 1 109 ? 145.565 132.034 70.820 1.00 94.04 93 ASP A CA 1
ATOM 636 C C . ASP A 1 109 ? 145.184 130.661 71.361 1.00 94.04 93 ASP A C 1
ATOM 637 O O . ASP A 1 109 ? 144.187 130.079 70.917 1.00 94.04 93 ASP A O 1
ATOM 642 N N . LYS A 1 110 ? 145.962 130.125 72.306 1.00 85.11 94 LYS A N 1
ATOM 643 C CA . LYS A 1 110 ? 145.660 128.806 72.854 1.00 85.11 94 LYS A CA 1
ATOM 644 C C . LYS A 1 110 ? 144.323 128.801 73.586 1.00 85.11 94 LYS A C 1
ATOM 645 O O . LYS A 1 110 ? 143.537 127.856 73.452 1.00 85.11 94 LYS A O 1
ATOM 651 N N . PHE A 1 111 ? 144.046 129.848 74.359 1.00 76.15 95 PHE A N 1
ATOM 652 C CA . PHE A 1 111 ? 142.806 129.963 75.119 1.00 76.15 95 PHE A CA 1
ATOM 653 C C . PHE A 1 111 ? 141.839 130.836 74.328 1.00 76.15 95 PHE A C 1
ATOM 654 O O . PHE A 1 111 ? 142.051 132.046 74.194 1.00 76.15 95 PHE A O 1
ATOM 662 N N . LYS A 1 112 ? 140.777 130.222 73.807 1.00 82.85 96 LYS A N 1
ATOM 663 C CA . LYS A 1 112 ? 139.834 130.893 72.923 1.00 82.85 96 LYS A CA 1
ATOM 664 C C . LYS A 1 112 ? 138.549 131.315 73.626 1.00 82.85 96 LYS A C 1
ATOM 665 O O . LYS A 1 112 ? 137.591 131.708 72.953 1.00 82.85 96 LYS A O 1
ATOM 671 N N . GLN A 1 113 ? 138.507 131.237 74.958 1.00 79.61 97 GLN A N 1
ATOM 672 C CA . GLN A 1 113 ? 137.341 131.634 75.749 1.00 79.61 97 GLN A CA 1
ATOM 673 C C . GLN A 1 113 ? 136.101 130.834 75.341 1.00 79.61 97 GLN A C 1
ATOM 674 O O . GLN A 1 113 ? 135.080 131.379 74.916 1.00 79.61 97 GLN A O 1
ATOM 680 N N . SER A 1 114 ? 136.212 129.514 75.477 1.00 85.07 98 SER A N 1
ATOM 681 C CA . SER A 1 114 ? 135.121 128.595 75.178 1.00 85.07 98 SER A CA 1
ATOM 682 C C . SER A 1 114 ? 134.912 127.687 76.379 1.00 85.07 98 SER A C 1
ATOM 683 O O . SER A 1 114 ? 135.804 126.909 76.732 1.00 85.07 98 SER A O 1
ATOM 686 N N . THR A 1 115 ? 133.737 127.792 77.004 1.00 87.71 99 THR A N 1
ATOM 687 C CA . THR A 1 115 ? 133.366 127.020 78.191 1.00 87.71 99 THR A CA 1
ATOM 688 C C . THR A 1 115 ? 134.350 127.207 79.343 1.00 87.71 99 THR A C 1
ATOM 689 O O . THR A 1 115 ? 134.372 126.402 80.280 1.00 87.71 99 THR A O 1
ATOM 693 N N . HIS A 1 116 ? 135.163 128.261 79.295 1.00 87.09 100 HIS A N 1
ATOM 694 C CA . HIS A 1 116 ? 136.159 128.521 80.332 1.00 87.09 100 HIS A CA 1
ATOM 695 C C . HIS A 1 116 ? 136.516 129.996 80.285 1.00 87.09 100 HIS A C 1
ATOM 696 O O . HIS A 1 116 ? 136.917 130.500 79.231 1.00 87.09 100 HIS A O 1
ATOM 703 N N . SER A 1 117 ? 136.373 130.687 81.414 1.00 81.81 101 SER A N 1
ATOM 704 C CA . SER A 1 117 ? 136.730 132.099 81.499 1.00 81.81 101 SER A CA 1
ATOM 705 C C . SER A 1 117 ? 138.249 132.212 81.566 1.00 81.81 101 SER A C 1
ATOM 706 O O . SER A 1 117 ? 138.863 131.857 82.577 1.00 81.81 101 SER A O 1
ATOM 709 N N . ILE A 1 118 ? 138.855 132.709 80.488 1.00 79.13 102 ILE A N 1
ATOM 710 C CA . ILE A 1 118 ? 140.307 132.717 80.381 1.00 79.13 102 ILE A CA 1
ATOM 711 C C . ILE A 1 118 ? 140.910 133.728 81.351 1.00 79.13 102 ILE A C 1
ATOM 712 O O . ILE A 1 118 ? 140.329 134.784 81.636 1.00 79.13 102 ILE A O 1
ATOM 717 N N . TYR A 1 119 ? 142.086 133.390 81.875 1.00 76.80 103 TYR A N 1
ATOM 718 C CA . TYR A 1 119 ? 142.862 134.291 82.712 1.00 76.80 103 TYR A CA 1
ATOM 719 C C . TYR A 1 119 ? 144.334 134.128 82.364 1.00 76.80 103 TYR A C 1
ATOM 720 O O . TYR A 1 119 ? 144.754 133.101 81.823 1.00 76.80 103 TYR A O 1
ATOM 729 N N . MET A 1 120 ? 145.120 135.154 82.681 1.00 77.63 104 MET A N 1
ATOM 730 C CA . MET A 1 120 ? 146.516 135.210 82.279 1.00 77.63 104 MET A CA 1
ATOM 731 C C . MET A 1 120 ? 147.399 135.543 83.472 1.00 77.63 104 MET A C 1
ATOM 732 O O . MET A 1 120 ? 146.981 136.237 84.403 1.00 77.63 104 MET A O 1
ATOM 737 N N . PHE A 1 121 ? 148.630 135.038 83.433 1.00 70.25 105 PHE A N 1
ATOM 738 C CA . PHE A 1 121 ? 149.615 135.351 84.454 1.00 70.25 105 PHE A CA 1
ATOM 739 C C . PHE A 1 121 ? 150.258 136.708 84.170 1.00 70.25 105 PHE A C 1
ATOM 740 O O . PHE A 1 121 ? 150.028 137.332 83.130 1.00 70.25 105 PHE A O 1
ATOM 748 N N . PHE A 1 122 ? 151.075 137.164 85.113 1.00 73.73 106 PHE A N 1
ATOM 749 C CA . PHE A 1 122 ? 151.653 138.500 85.080 1.00 73.73 106 PHE A CA 1
ATOM 750 C C . PHE A 1 122 ? 153.129 138.434 84.689 1.00 73.73 106 PHE A C 1
ATOM 751 O O . PHE A 1 122 ? 153.717 137.359 84.543 1.00 73.73 106 PHE A O 1
ATOM 759 N N . ASN A 1 123 ? 153.723 139.614 84.519 1.00 76.96 107 ASN A N 1
ATOM 760 C CA . ASN A 1 123 ? 155.125 139.739 84.134 1.00 76.96 107 ASN A CA 1
ATOM 761 C C . ASN A 1 123 ? 156.013 139.652 85.371 1.00 76.96 107 ASN A C 1
ATOM 762 O O . ASN A 1 123 ? 155.896 140.476 86.283 1.00 76.96 107 ASN A O 1
ATOM 767 N N . THR A 1 124 ? 156.924 138.675 85.386 1.00 80.09 108 THR A N 1
ATOM 768 C CA . THR A 1 124 ? 157.703 138.397 86.591 1.00 80.09 108 THR A CA 1
ATOM 769 C C . THR A 1 124 ? 158.672 139.527 86.930 1.00 80.09 108 THR A C 1
ATOM 770 O O . THR A 1 124 ? 158.933 139.780 88.113 1.00 80.09 108 THR A O 1
ATOM 774 N N . SER A 1 125 ? 159.217 140.209 85.919 1.00 79.53 109 SER A N 1
ATOM 775 C CA . SER A 1 125 ? 160.199 141.258 86.182 1.00 79.53 109 SER A CA 1
ATOM 776 C C . SER A 1 125 ? 159.591 142.402 86.986 1.00 79.53 109 SER A C 1
ATOM 777 O O . SER A 1 125 ? 160.210 142.908 87.929 1.00 79.53 109 SER A O 1
ATOM 780 N N . GLU A 1 126 ? 158.376 142.822 86.634 1.00 79.06 110 GLU A N 1
ATOM 781 C CA . GLU A 1 126 ? 157.740 143.906 87.376 1.00 79.06 110 GLU A CA 1
ATOM 782 C C . GLU A 1 126 ? 157.239 143.460 88.750 1.00 79.06 110 GLU A C 1
ATOM 783 O O . GLU A 1 126 ? 157.223 144.271 89.682 1.00 79.06 110 GLU A O 1
ATOM 789 N N . LEU A 1 127 ? 156.869 142.184 88.922 1.00 75.32 111 LEU A N 1
ATOM 790 C CA . LEU A 1 127 ? 156.643 141.683 90.279 1.00 75.32 111 LEU A CA 1
ATOM 791 C C . LEU A 1 127 ? 157.906 141.778 91.122 1.00 75.32 111 LEU A C 1
ATOM 792 O O . LEU A 1 127 ? 157.853 142.180 92.290 1.00 75.32 111 LEU A O 1
ATOM 797 N N . ARG A 1 128 ? 159.051 141.397 90.551 1.00 80.66 112 ARG A N 1
ATOM 798 C CA . ARG A 1 128 ? 160.308 141.508 91.283 1.00 80.66 112 ARG A CA 1
ATOM 799 C C . ARG A 1 128 ? 160.626 142.960 91.610 1.00 80.66 112 ARG A C 1
ATOM 800 O O . ARG A 1 128 ? 161.103 143.270 92.708 1.00 80.66 112 ARG A O 1
ATOM 808 N N . GLU A 1 129 ? 160.381 143.861 90.658 1.00 82.82 113 GLU A N 1
ATOM 809 C CA . GLU A 1 129 ? 160.633 145.281 90.887 1.00 82.82 113 GLU A CA 1
ATOM 810 C C . GLU A 1 129 ? 159.755 145.831 92.006 1.00 82.82 113 GLU A C 1
ATOM 811 O O . GLU A 1 129 ? 160.228 146.595 92.856 1.00 82.82 113 GLU A O 1
ATOM 817 N N . ALA A 1 130 ? 158.472 145.460 92.020 1.00 74.57 114 ALA A N 1
ATOM 818 C CA . ALA A 1 130 ? 157.572 145.954 93.058 1.00 74.57 114 ALA A CA 1
ATOM 819 C C . ALA A 1 130 ? 157.926 145.369 94.421 1.00 74.57 114 ALA A C 1
ATOM 820 O O . ALA A 1 130 ? 158.031 146.100 95.412 1.00 74.57 114 ALA A O 1
ATOM 822 N N . VAL A 1 131 ? 158.114 144.056 94.489 1.00 67.82 115 VAL A N 1
ATOM 823 C CA . VAL A 1 131 ? 158.420 143.353 95.730 1.00 67.82 115 VAL A CA 1
ATOM 824 C C . VAL A 1 131 ? 159.831 142.782 95.608 1.00 67.82 115 VAL A C 1
ATOM 825 O O . VAL A 1 131 ? 160.046 141.824 94.851 1.00 67.82 115 VAL A O 1
ATOM 829 N N . PRO A 1 132 ? 160.818 143.324 96.329 1.00 66.15 116 PRO A N 1
ATOM 830 C CA . PRO A 1 132 ? 162.186 142.797 96.183 1.00 66.15 116 PRO A CA 1
ATOM 831 C C . PRO A 1 132 ? 162.356 141.395 96.743 1.00 66.15 116 PRO A C 1
ATOM 832 O O . PRO A 1 132 ? 162.997 140.554 96.101 1.00 66.15 116 PRO A O 1
ATOM 836 N N . GLU A 1 133 ? 161.801 141.115 97.918 1.00 64.45 117 GLU A N 1
ATOM 837 C CA . GLU A 1 133 ? 161.946 139.813 98.548 1.00 64.45 117 GLU A CA 1
ATOM 838 C C . GLU A 1 133 ? 160.592 139.287 98.996 1.00 64.45 117 GLU A C 1
ATOM 839 O O . GLU A 1 133 ? 159.712 140.065 99.379 1.00 64.45 117 GLU A O 1
ATOM 845 N N . PRO A 1 134 ? 160.396 137.965 98.953 1.00 60.43 118 PRO A N 1
ATOM 846 C CA . PRO A 1 134 ? 159.122 137.399 99.427 1.00 60.43 118 PRO A CA 1
ATOM 847 C C . PRO A 1 134 ? 158.860 137.641 100.903 1.00 60.43 118 PRO A C 1
ATOM 848 O O . PRO A 1 134 ? 157.694 137.745 101.306 1.00 60.43 118 PRO A O 1
ATOM 852 N N . VAL A 1 135 ? 159.909 137.725 101.725 1.00 63.01 119 VAL A N 1
ATOM 853 C CA . VAL A 1 135 ? 159.719 137.925 103.158 1.00 63.01 119 VAL A CA 1
ATOM 854 C C . VAL A 1 135 ? 159.086 139.285 103.432 1.00 63.01 119 VAL A C 1
ATOM 855 O O . VAL A 1 135 ? 158.268 139.431 104.349 1.00 63.01 119 VAL A O 1
ATOM 859 N N . LEU A 1 136 ? 159.442 140.299 102.638 1.00 58.36 120 LEU A N 1
ATOM 860 C CA . LEU A 1 136 ? 158.837 141.617 102.802 1.00 58.36 120 LEU A CA 1
ATOM 861 C C . LEU A 1 136 ? 157.346 141.581 102.485 1.00 58.36 120 LEU A C 1
ATOM 862 O O . LEU A 1 136 ? 156.546 142.250 103.150 1.00 58.36 120 LEU A O 1
ATOM 867 N N . LEU A 1 137 ? 156.958 140.814 101.470 1.00 56.51 121 LEU A N 1
ATOM 868 C CA . LEU A 1 137 ? 155.553 140.686 101.108 1.00 56.51 121 LEU A CA 1
ATOM 869 C C . LEU A 1 137 ? 154.771 139.982 102.211 1.00 56.51 121 LEU A C 1
ATOM 870 O O . LEU A 1 137 ? 155.264 139.044 102.844 1.00 56.51 121 LEU A O 1
ATOM 875 N N . SER A 1 138 ? 153.539 140.437 102.436 1.00 53.05 122 SER A N 1
ATOM 876 C CA . SER A 1 138 ? 152.670 139.836 103.440 1.00 53.05 122 SER A CA 1
ATOM 877 C C . SER A 1 138 ? 151.406 139.236 102.846 1.00 53.05 122 SER A C 1
ATOM 878 O O . SER A 1 138 ? 151.111 138.060 103.094 1.00 53.05 122 SER A O 1
ATOM 881 N N . ARG A 1 139 ? 150.645 140.004 102.068 1.00 53.81 123 ARG A N 1
ATOM 882 C CA . ARG A 1 139 ? 149.396 139.502 101.512 1.00 53.81 123 ARG A CA 1
ATOM 883 C C . ARG A 1 139 ? 149.043 140.286 100.256 1.00 53.81 123 ARG A C 1
ATOM 884 O O . ARG A 1 139 ? 149.572 141.372 100.005 1.00 53.81 123 ARG A O 1
ATOM 892 N N . ALA A 1 140 ? 148.135 139.713 99.466 1.00 55.15 124 ALA A N 1
ATOM 893 C CA . ALA A 1 140 ? 147.727 140.302 98.199 1.00 55.15 124 ALA A CA 1
ATOM 894 C C . ALA A 1 140 ? 146.281 139.923 97.914 1.00 55.15 124 ALA A C 1
ATOM 895 O O . ALA A 1 140 ? 145.755 138.947 98.456 1.00 55.15 124 ALA A O 1
ATOM 897 N N . GLU A 1 141 ? 145.639 140.715 97.056 1.00 59.46 125 GLU A N 1
ATOM 898 C CA . GLU A 1 141 ? 144.266 140.474 96.636 1.00 59.46 125 GLU A CA 1
ATOM 899 C C . GLU A 1 141 ? 144.171 140.570 95.120 1.00 59.46 125 GLU A C 1
ATOM 900 O O . GLU A 1 141 ? 144.928 141.305 94.481 1.00 59.46 125 GLU A O 1
ATOM 906 N N . LEU A 1 142 ? 143.229 139.818 94.549 1.00 57.80 126 LEU A N 1
ATOM 907 C CA . LEU A 1 142 ? 142.991 139.800 93.112 1.00 57.80 126 LEU A CA 1
ATOM 908 C C . LEU A 1 142 ? 141.508 140.052 92.877 1.00 57.80 126 LEU A C 1
ATOM 909 O O . LEU A 1 142 ? 140.660 139.505 93.587 1.00 57.80 126 LEU A O 1
ATOM 914 N N . ARG A 1 143 ? 141.197 140.882 91.881 1.00 60.35 127 ARG A N 1
ATOM 915 C CA . ARG A 1 143 ? 139.836 141.345 91.653 1.00 60.35 127 ARG A CA 1
ATOM 916 C C . ARG A 1 143 ? 139.406 141.062 90.219 1.00 60.35 127 ARG A C 1
ATOM 917 O O . ARG A 1 143 ? 140.227 141.043 89.298 1.00 60.35 127 ARG A O 1
ATOM 925 N N . LEU A 1 144 ? 138.105 140.843 90.046 1.00 69.48 128 LEU A N 1
ATOM 926 C CA . LEU A 1 144 ? 137.490 140.534 88.760 1.00 69.48 128 LEU A CA 1
ATOM 927 C C . LEU A 1 144 ? 136.418 141.573 88.430 1.00 69.48 128 LEU A C 1
ATOM 928 O O . LEU A 1 144 ? 136.247 142.573 89.135 1.00 69.48 128 LEU A O 1
ATOM 933 N N . LEU A 1 145 ? 135.694 141.324 87.342 1.00 81.58 129 LEU A N 1
ATOM 934 C CA . LEU A 1 145 ? 134.517 142.093 86.968 1.00 81.58 129 LEU A CA 1
ATOM 935 C C . LEU A 1 145 ? 133.273 141.234 87.165 1.00 81.58 129 LEU A C 1
ATOM 936 O O . LEU A 1 145 ? 133.301 140.016 86.963 1.00 81.58 129 LEU A O 1
ATOM 941 N N . ARG A 1 146 ? 132.178 141.880 87.567 1.00 92.72 130 ARG A N 1
ATOM 942 C CA . ARG A 1 146 ? 130.992 141.158 88.028 1.00 92.72 130 ARG A CA 1
ATOM 943 C C . ARG A 1 146 ? 129.782 142.059 87.783 1.00 92.72 130 ARG A C 1
ATOM 944 O O . ARG A 1 146 ? 129.510 142.963 88.578 1.00 92.72 130 ARG A O 1
ATOM 952 N N . LEU A 1 147 ? 129.064 141.805 86.684 1.00 93.10 131 LEU A N 1
ATOM 953 C CA . LEU A 1 147 ? 128.091 142.762 86.162 1.00 93.10 131 LEU A CA 1
ATOM 954 C C . LEU A 1 147 ? 126.653 142.257 86.199 1.00 93.10 131 LEU A C 1
ATOM 955 O O . LEU A 1 147 ? 125.796 142.916 86.795 1.00 93.10 131 LEU A O 1
ATOM 960 N N . LYS A 1 148 ? 126.354 141.111 85.583 1.00 95.05 132 LYS A N 1
ATOM 961 C CA . LYS A 1 148 ? 124.965 140.748 85.296 1.00 95.05 132 LYS A CA 1
ATOM 962 C C . LYS A 1 148 ? 124.291 140.029 86.462 1.00 95.05 132 LYS A C 1
ATOM 963 O O . LYS A 1 148 ? 123.309 140.529 87.021 1.00 95.05 132 LYS A O 1
ATOM 969 N N . LEU A 1 149 ? 124.801 138.851 86.827 1.00 97.89 133 LEU A N 1
ATOM 970 C CA . LEU A 1 149 ? 124.352 138.116 88.012 1.00 97.89 133 LEU A CA 1
ATOM 971 C C . LEU A 1 149 ? 122.877 137.726 87.909 1.00 97.89 133 LEU A C 1
ATOM 972 O O . LEU A 1 149 ? 122.096 137.904 88.847 1.00 97.89 133 LEU A O 1
ATOM 977 N N . LYS A 1 150 ? 122.493 137.188 86.750 1.00 89.95 134 LYS A N 1
ATOM 978 C CA . LYS A 1 150 ? 121.102 136.788 86.557 1.00 89.95 134 LYS A CA 1
ATOM 979 C C . LYS A 1 150 ? 120.777 135.502 87.309 1.00 89.95 134 LYS A C 1
ATOM 980 O O . LYS A 1 150 ? 119.673 135.353 87.844 1.00 89.95 134 LYS A O 1
ATOM 986 N N . VAL A 1 151 ? 121.721 134.566 87.362 1.00 83.95 135 VAL A N 1
ATOM 987 C CA . VAL A 1 151 ? 121.499 133.248 87.944 1.00 83.95 135 VAL A CA 1
ATOM 988 C C . VAL A 1 151 ? 122.478 133.046 89.093 1.00 83.95 135 VAL A C 1
ATOM 989 O O . VAL A 1 151 ? 123.646 133.437 88.999 1.00 83.95 135 VAL A O 1
ATOM 993 N N . GLU A 1 152 ? 121.992 132.445 90.181 1.00 79.48 136 GLU A N 1
ATOM 994 C CA . GLU A 1 152 ? 122.838 132.104 91.318 1.00 79.48 136 GLU A CA 1
ATOM 995 C C . GLU A 1 152 ? 123.958 131.167 90.884 1.00 79.48 136 GLU A C 1
ATOM 996 O O . GLU A 1 152 ? 123.702 130.024 90.494 1.00 79.48 136 GLU A O 1
ATOM 1002 N N . GLN A 1 153 ? 125.200 131.640 90.948 1.00 74.43 137 GLN A N 1
ATOM 1003 C CA . GLN A 1 153 ? 126.356 130.875 90.505 1.00 74.43 137 GLN A CA 1
ATOM 1004 C C . GLN A 1 153 ? 127.430 130.904 91.586 1.00 74.43 137 GLN A C 1
ATOM 1005 O O . GLN A 1 153 ? 127.229 131.430 92.685 1.00 74.43 137 GLN A O 1
ATOM 1011 N N . HIS A 1 154 ? 128.580 130.317 91.264 1.00 70.91 138 HIS A N 1
ATOM 1012 C CA . HIS A 1 154 ? 129.708 130.213 92.178 1.00 70.91 138 HIS A CA 1
ATOM 1013 C C . HIS A 1 154 ? 131.006 130.293 91.386 1.00 70.91 138 HIS A C 1
ATOM 1014 O O . HIS A 1 154 ? 131.119 129.710 90.304 1.00 70.91 138 HIS A O 1
ATOM 1021 N N . VAL A 1 155 ? 131.979 131.021 91.931 1.00 79.04 139 VAL A N 1
ATOM 1022 C CA . VAL A 1 155 ? 133.180 131.434 91.208 1.00 79.04 139 VAL A CA 1
ATOM 1023 C C . VAL A 1 155 ? 134.376 130.662 91.751 1.00 79.04 139 VAL A C 1
ATOM 1024 O O . VAL A 1 155 ? 134.747 130.819 92.921 1.00 79.04 139 VAL A O 1
ATOM 1028 N N . GLU A 1 156 ? 135.009 129.866 90.889 1.00 79.51 140 GLU A N 1
ATOM 1029 C CA . GLU A 1 156 ? 136.099 128.983 91.292 1.00 79.51 140 GLU A CA 1
ATOM 1030 C C . GLU A 1 156 ? 137.448 129.688 91.224 1.00 79.51 140 GLU A C 1
ATOM 1031 O O . GLU A 1 156 ? 137.727 130.441 90.288 1.00 79.51 140 GLU A O 1
ATOM 1037 N N . LEU A 1 157 ? 138.283 129.429 92.227 1.00 78.45 141 LEU A N 1
ATOM 1038 C CA . LEU A 1 157 ? 139.668 129.882 92.246 1.00 78.45 141 LEU A CA 1
ATOM 1039 C C . LEU A 1 157 ? 140.568 128.730 91.816 1.00 78.45 141 LEU A C 1
ATOM 1040 O O . LEU A 1 157 ? 140.479 127.629 92.369 1.00 78.45 141 LEU A O 1
ATOM 1045 N N . TYR A 1 158 ? 141.430 128.986 90.836 1.00 76.63 142 TYR A N 1
ATOM 1046 C CA . TYR A 1 158 ? 142.395 128.005 90.367 1.00 76.63 142 TYR A CA 1
ATOM 1047 C C . TYR A 1 158 ? 143.803 128.581 90.441 1.00 76.63 142 TYR A C 1
ATOM 1048 O O . TYR A 1 158 ? 144.001 129.800 90.452 1.00 76.63 142 TYR A O 1
ATOM 1057 N N . GLN A 1 159 ? 144.785 127.684 90.489 1.00 69.35 143 GLN A N 1
ATOM 1058 C CA . GLN A 1 159 ? 146.189 128.057 90.562 1.00 69.35 143 GLN A CA 1
ATOM 1059 C C . GLN A 1 159 ? 146.956 127.351 89.454 1.00 69.35 143 GLN A C 1
ATOM 1060 O O . GLN A 1 159 ? 146.765 126.155 89.220 1.00 69.35 143 GLN A O 1
ATOM 1066 N N . LYS A 1 160 ? 147.831 128.099 88.780 1.00 61.96 144 LYS A N 1
ATOM 1067 C CA . LYS A 1 160 ? 148.571 127.592 87.626 1.00 61.96 144 LYS A CA 1
ATOM 1068 C C . LYS A 1 160 ? 149.924 127.062 88.094 1.00 61.96 144 LYS A C 1
ATOM 1069 O O . LYS A 1 160 ? 150.970 127.684 87.907 1.00 61.96 144 LYS A O 1
ATOM 1075 N N . TYR A 1 161 ? 149.892 125.883 88.718 1.00 70.87 145 TYR A N 1
ATOM 1076 C CA . TYR A 1 161 ? 151.137 125.203 89.063 1.00 70.87 145 TYR A CA 1
ATOM 1077 C C . TYR A 1 161 ? 151.788 124.591 87.829 1.00 70.87 145 TYR A C 1
ATOM 1078 O O . TYR A 1 161 ? 153.011 124.663 87.665 1.00 70.87 145 TYR A O 1
ATOM 1087 N N . SER A 1 162 ? 150.988 123.986 86.954 1.00 74.65 146 SER A N 1
ATOM 1088 C CA . SER A 1 162 ? 151.489 123.359 85.742 1.00 74.65 146 SER A CA 1
ATOM 1089 C C . SER A 1 162 ? 150.589 123.736 84.575 1.00 74.65 146 SER A C 1
ATOM 1090 O O . SER A 1 162 ? 149.413 124.066 84.751 1.00 74.65 146 SER A O 1
ATOM 1093 N N . ASN A 1 163 ? 151.161 123.684 83.371 1.00 77.95 147 ASN A N 1
ATOM 1094 C CA . ASN A 1 163 ? 150.405 124.022 82.171 1.00 77.95 147 ASN A CA 1
ATOM 1095 C C . ASN A 1 163 ? 149.349 122.976 81.835 1.00 77.95 147 ASN A C 1
ATOM 1096 O O . ASN A 1 163 ? 148.387 123.292 81.127 1.00 77.95 147 ASN A O 1
ATOM 1101 N N . ASN A 1 164 ? 149.504 121.746 82.322 1.00 80.10 148 ASN A N 1
ATOM 1102 C CA . ASN A 1 164 ? 148.570 120.670 82.016 1.00 80.10 148 ASN A CA 1
ATOM 1103 C C . ASN A 1 164 ? 147.595 120.371 83.145 1.00 80.10 148 ASN A C 1
ATOM 1104 O O . ASN A 1 164 ? 146.471 119.936 82.875 1.00 80.10 148 ASN A O 1
ATOM 1109 N N . SER A 1 165 ? 147.990 120.588 84.398 1.00 78.88 149 SER A N 1
ATOM 1110 C CA . SER A 1 165 ? 147.148 120.283 85.544 1.00 78.88 149 SER A CA 1
ATOM 1111 C C . SER A 1 165 ? 147.142 121.455 86.514 1.00 78.88 149 SER A C 1
ATOM 1112 O O . SER A 1 165 ? 148.098 122.232 86.583 1.00 78.88 149 SER A O 1
ATOM 1115 N N . TRP A 1 166 ? 146.048 121.572 87.265 1.00 69.34 150 TRP A N 1
ATOM 1116 C CA . TRP A 1 166 ? 145.875 122.638 88.241 1.00 69.34 150 TRP A CA 1
ATOM 1117 C C . TRP A 1 166 ? 145.293 122.048 89.519 1.00 69.34 150 TRP A C 1
ATOM 1118 O O . TRP A 1 166 ? 144.940 120.867 89.579 1.00 69.34 150 TRP A O 1
ATOM 1129 N N . ARG A 1 167 ? 145.193 122.885 90.549 1.00 68.97 151 ARG A N 1
ATOM 1130 C CA . ARG A 1 167 ? 144.686 122.470 91.850 1.00 68.97 151 ARG A CA 1
ATOM 1131 C C . ARG A 1 167 ? 143.544 123.391 92.269 1.00 68.97 151 ARG A C 1
ATOM 1132 O O . ARG A 1 167 ? 143.205 124.356 91.577 1.00 68.97 151 ARG A O 1
ATOM 1140 N N . TYR A 1 168 ? 142.951 123.082 93.419 1.00 74.57 152 TYR A N 1
ATOM 1141 C CA . TYR A 1 168 ? 141.823 123.825 93.965 1.00 74.57 152 TYR A CA 1
ATOM 1142 C C . TYR A 1 168 ? 142.232 124.444 95.293 1.00 74.57 152 TYR A C 1
ATOM 1143 O O . TYR A 1 168 ? 142.839 123.772 96.134 1.00 74.57 152 TYR A O 1
ATOM 1152 N N . LEU A 1 169 ? 141.900 125.722 95.481 1.00 76.33 153 LEU A N 1
ATOM 1153 C CA . LEU A 1 169 ? 142.248 126.445 96.698 1.00 76.33 153 LEU A CA 1
ATOM 1154 C C . LEU A 1 169 ? 141.017 126.833 97.508 1.00 76.33 153 LEU A C 1
ATOM 1155 O O . LEU A 1 169 ? 140.913 126.475 98.684 1.00 76.33 153 LEU A O 1
ATOM 1160 N N . SER A 1 170 ? 140.075 127.557 96.907 1.00 75.97 154 SER A N 1
ATOM 1161 C CA . SER A 1 170 ? 138.892 128.017 97.622 1.00 75.97 154 SER A CA 1
ATOM 1162 C C . SER A 1 170 ? 137.820 128.389 96.607 1.00 75.97 154 SER A C 1
ATOM 1163 O O . SER A 1 170 ? 138.079 128.486 95.405 1.00 75.97 154 SER A O 1
ATOM 1166 N N . ASN A 1 171 ? 136.605 128.593 97.112 1.00 77.38 155 ASN A N 1
ATOM 1167 C CA . ASN A 1 171 ? 135.465 128.968 96.289 1.00 77.38 155 ASN A CA 1
ATOM 1168 C C . ASN A 1 171 ? 134.724 130.130 96.934 1.00 77.38 155 ASN A C 1
ATOM 1169 O O . ASN A 1 171 ? 134.710 130.278 98.159 1.00 77.38 155 ASN A O 1
ATOM 1174 N N . ARG A 1 172 ? 134.105 130.954 96.090 1.00 75.52 156 ARG A N 1
ATOM 1175 C CA . ARG A 1 172 ? 133.373 132.134 96.527 1.00 75.52 156 ARG A CA 1
ATOM 1176 C C . ARG A 1 172 ? 131.988 132.137 95.899 1.00 75.52 156 ARG A C 1
ATOM 1177 O O . ARG A 1 172 ? 131.831 131.807 94.720 1.00 75.52 156 ARG A O 1
ATOM 1185 N N . LEU A 1 173 ? 130.988 132.512 96.691 1.00 79.89 157 LEU A N 1
ATOM 1186 C CA . LEU A 1 173 ? 129.608 132.607 96.237 1.00 79.89 157 LEU A CA 1
ATOM 1187 C C . LEU A 1 173 ? 129.196 134.070 96.153 1.00 79.89 157 LEU A C 1
ATOM 1188 O O . LEU A 1 173 ? 129.475 134.858 97.063 1.00 79.89 157 LEU A O 1
ATOM 1193 N N . LEU A 1 174 ? 128.532 134.429 95.059 1.00 82.98 158 LEU A N 1
ATOM 1194 C CA . LEU A 1 174 ? 128.140 135.804 94.786 1.00 82.98 158 LEU A CA 1
ATOM 1195 C C . LEU A 1 174 ? 126.623 135.941 94.832 1.00 82.98 158 LEU A C 1
ATOM 1196 O O . LEU A 1 174 ? 125.893 135.074 94.342 1.00 82.98 158 LEU A O 1
ATOM 1201 N N . ALA A 1 175 ? 126.157 137.031 95.442 1.00 99.83 159 ALA A N 1
ATOM 1202 C CA . ALA A 1 175 ? 124.762 137.428 95.581 1.00 99.83 159 ALA A CA 1
ATOM 1203 C C . ALA A 1 175 ? 124.399 138.466 94.527 1.00 99.83 159 ALA A C 1
ATOM 1204 O O . ALA A 1 175 ? 125.220 139.331 94.204 1.00 99.83 159 ALA A O 1
ATOM 1206 N N . PRO A 1 176 ? 123.182 138.410 93.984 1.00 104.21 160 PRO A N 1
ATOM 1207 C CA . PRO A 1 176 ? 122.830 139.305 92.873 1.00 104.21 160 PRO A CA 1
ATOM 1208 C C . PRO A 1 176 ? 122.885 140.771 93.279 1.00 104.21 160 PRO A C 1
ATOM 1209 O O . PRO A 1 176 ? 122.495 141.145 94.387 1.00 104.21 160 PRO A O 1
ATOM 1213 N N . SER A 1 177 ? 123.369 141.602 92.356 1.00 103.06 161 SER A N 1
ATOM 1214 C CA . SER A 1 177 ? 123.488 143.038 92.579 1.00 103.06 161 SER A CA 1
ATOM 1215 C C . SER A 1 177 ? 123.719 143.763 91.259 1.00 103.06 161 SER A C 1
ATOM 1216 O O . SER A 1 177 ? 124.567 143.353 90.460 1.00 103.06 161 SER A O 1
ATOM 1219 N N . ASP A 1 178 ? 122.969 144.841 91.020 1.00 102.45 162 ASP A N 1
ATOM 1220 C CA . ASP A 1 178 ? 123.125 145.584 89.773 1.00 102.45 162 ASP A CA 1
ATOM 1221 C C . ASP A 1 178 ? 124.435 146.362 89.748 1.00 102.45 162 ASP A C 1
ATOM 1222 O O . ASP A 1 178 ? 125.142 146.364 88.734 1.00 102.45 162 ASP A O 1
ATOM 1227 N N . SER A 1 179 ? 124.773 147.027 90.847 1.00 103.52 163 SER A N 1
ATOM 1228 C CA . SER A 1 179 ? 125.999 147.813 90.904 1.00 103.52 163 SER A CA 1
ATOM 1229 C C . SER A 1 179 ? 127.197 146.892 91.093 1.00 103.52 163 SER A C 1
ATOM 1230 O O . SER A 1 179 ? 127.244 146.150 92.081 1.00 103.52 163 SER A O 1
ATOM 1233 N N . PRO A 1 180 ? 128.169 146.894 90.181 1.00 99.38 164 PRO A N 1
ATOM 1234 C CA . PRO A 1 180 ? 129.347 146.036 90.358 1.00 99.38 164 PRO A CA 1
ATOM 1235 C C . PRO A 1 180 ? 130.147 146.435 91.589 1.00 99.38 164 PRO A C 1
ATOM 1236 O O . PRO A 1 180 ? 130.305 147.618 91.896 1.00 99.38 164 PRO A O 1
ATOM 1240 N N . GLU A 1 181 ? 130.655 145.427 92.296 1.00 90.66 165 GLU A N 1
ATOM 1241 C CA . GLU A 1 181 ? 131.526 145.628 93.445 1.00 90.66 165 GLU A CA 1
ATOM 1242 C C . GLU A 1 181 ? 132.713 144.682 93.341 1.00 90.66 165 GLU A C 1
ATOM 1243 O O . GLU A 1 181 ? 132.551 143.504 93.010 1.00 90.66 165 GLU A O 1
ATOM 1249 N N . TRP A 1 182 ? 133.903 145.204 93.625 1.00 74.93 166 TRP A N 1
ATOM 1250 C CA . TRP A 1 182 ? 135.113 144.400 93.534 1.00 74.93 166 TRP A CA 1
ATOM 1251 C C . TRP A 1 182 ? 135.192 143.405 94.685 1.00 74.93 166 TRP A C 1
ATOM 1252 O O . TRP A 1 182 ? 134.789 143.700 95.814 1.00 74.93 166 TRP A O 1
ATOM 1263 N N . LEU A 1 183 ? 135.715 142.217 94.390 1.00 71.69 167 LEU A N 1
ATOM 1264 C CA . LEU A 1 183 ? 135.886 141.162 95.377 1.00 71.69 167 LEU A CA 1
ATOM 1265 C C . LEU A 1 183 ? 137.350 140.746 95.438 1.00 71.69 167 LEU A C 1
ATOM 1266 O O . LEU A 1 183 ? 138.071 140.797 94.437 1.00 71.69 167 LEU A O 1
ATOM 1271 N N . SER A 1 184 ? 137.783 140.335 96.627 1.00 69.38 168 SER A N 1
ATOM 1272 C CA . SER A 1 184 ? 139.158 139.928 96.865 1.00 69.38 168 SER A CA 1
ATOM 1273 C C . SER A 1 184 ? 139.280 138.408 96.772 1.00 69.38 168 SER A C 1
ATOM 1274 O O . SER A 1 184 ? 138.323 137.695 96.462 1.00 69.38 168 SER A O 1
ATOM 1277 N N . PHE A 1 185 ? 140.482 137.908 97.046 1.00 63.24 169 PHE A N 1
ATOM 1278 C CA . PHE A 1 185 ? 140.755 136.478 96.998 1.00 63.24 169 PHE A CA 1
ATOM 1279 C C . PHE A 1 185 ? 141.819 136.155 98.043 1.00 63.24 169 PHE A C 1
ATOM 1280 O O . PHE A 1 185 ? 142.112 136.966 98.927 1.00 63.24 169 PHE A O 1
ATOM 1288 N N . ASP A 1 186 ? 142.403 134.963 97.940 1.00 67.08 170 ASP A N 1
ATOM 1289 C CA . ASP A 1 186 ? 143.337 134.443 98.935 1.00 67.08 170 ASP A CA 1
ATOM 1290 C C . ASP A 1 186 ? 144.644 134.016 98.279 1.00 67.08 170 ASP A C 1
ATOM 1291 O O . ASP A 1 186 ? 145.171 132.930 98.528 1.00 67.08 170 ASP A O 1
ATOM 1296 N N . VAL A 1 187 ? 145.193 134.883 97.421 1.00 52.51 171 VAL A N 1
ATOM 1297 C CA . VAL A 1 187 ? 146.474 134.599 96.775 1.00 52.51 171 VAL A CA 1
ATOM 1298 C C . VAL A 1 187 ? 147.661 134.822 97.696 1.00 52.51 171 VAL A C 1
ATOM 1299 O O . VAL A 1 187 ? 148.809 134.682 97.253 1.00 52.51 171 VAL A O 1
ATOM 1303 N N . THR A 1 188 ? 147.422 135.171 98.964 1.00 52.07 172 THR A N 1
ATOM 1304 C CA . THR A 1 188 ? 148.521 135.431 99.890 1.00 52.07 172 THR A CA 1
ATOM 1305 C C . THR A 1 188 ? 149.368 134.188 100.135 1.00 52.07 172 THR A C 1
ATOM 1306 O O . THR A 1 188 ? 150.569 134.302 100.409 1.00 52.07 172 THR A O 1
ATOM 1310 N N . GLY A 1 189 ? 148.772 133.000 100.044 1.00 55.06 173 GLY A N 1
ATOM 1311 C CA . GLY A 1 189 ? 149.516 131.776 100.257 1.00 55.06 173 GLY A CA 1
ATOM 1312 C C . GLY A 1 189 ? 150.274 131.267 99.054 1.00 55.06 173 GLY A C 1
ATOM 1313 O O . GLY A 1 189 ? 151.093 130.354 99.197 1.00 55.06 173 GLY A O 1
ATOM 1314 N N . VAL A 1 190 ? 150.026 131.832 97.873 1.00 56.46 174 VAL A N 1
ATOM 1315 C CA . VAL A 1 190 ? 150.649 131.351 96.653 1.00 56.46 174 VAL A CA 1
ATOM 1316 C C . VAL A 1 190 ? 151.590 132.376 96.024 1.00 56.46 174 VAL A C 1
ATOM 1317 O O . VAL A 1 190 ? 152.561 131.982 95.367 1.00 56.46 174 VAL A O 1
ATOM 1321 N N . VAL A 1 191 ? 151.353 133.678 96.216 1.00 54.36 175 VAL A N 1
ATOM 1322 C CA . VAL A 1 191 ? 152.235 134.677 95.619 1.00 54.36 175 VAL A CA 1
ATOM 1323 C C . VAL A 1 191 ? 153.579 134.769 96.322 1.00 54.36 175 VAL A C 1
ATOM 1324 O O . VAL A 1 191 ? 154.516 135.357 95.771 1.00 54.36 175 VAL A O 1
ATOM 1328 N N . ARG A 1 192 ? 153.696 134.206 97.527 1.00 57.09 176 ARG A N 1
ATOM 1329 C CA . ARG A 1 192 ? 154.955 134.277 98.263 1.00 57.09 176 ARG A CA 1
ATOM 1330 C C . ARG A 1 192 ? 156.060 133.501 97.557 1.00 57.09 176 ARG A C 1
ATOM 1331 O O . ARG A 1 192 ? 157.200 133.973 97.472 1.00 57.09 176 ARG A O 1
ATOM 1339 N N . GLN A 1 193 ? 155.746 132.314 97.045 1.00 61.20 177 GLN A N 1
ATOM 1340 C CA . GLN A 1 193 ? 156.731 131.450 96.408 1.00 61.20 177 GLN A CA 1
ATOM 1341 C C . GLN A 1 193 ? 156.810 131.648 94.899 1.00 61.20 177 GLN A C 1
ATOM 1342 O O . GLN A 1 193 ? 157.541 130.912 94.228 1.00 61.20 177 GLN A O 1
ATOM 1348 N N . TRP A 1 194 ? 156.080 132.621 94.350 1.00 54.59 178 TRP A N 1
ATOM 1349 C CA . TRP A 1 194 ? 156.082 132.875 92.909 1.00 54.59 178 TRP A CA 1
ATOM 1350 C C . TRP A 1 194 ? 157.324 133.687 92.537 1.00 54.59 178 TRP A C 1
ATOM 1351 O O . TRP A 1 194 ? 157.269 134.874 92.209 1.00 54.59 178 TRP A O 1
ATOM 1362 N N . LEU A 1 195 ? 158.472 133.011 92.596 1.00 56.33 179 LEU A N 1
ATOM 1363 C CA . LEU A 1 195 ? 159.765 133.589 92.226 1.00 56.33 179 LEU A CA 1
ATOM 1364 C C . LEU A 1 195 ? 160.409 132.651 91.209 1.00 56.33 179 LEU A C 1
ATOM 1365 O O . LEU A 1 195 ? 161.176 131.756 91.575 1.00 56.33 179 LEU A O 1
ATOM 1370 N N . SER A 1 196 ? 160.096 132.859 89.935 1.00 56.73 180 SER A N 1
ATOM 1371 C CA . SER A 1 196 ? 160.634 132.024 88.867 1.00 56.73 180 SER A CA 1
ATOM 1372 C C . SER A 1 196 ? 160.948 132.854 87.627 1.00 56.73 180 SER A C 1
ATOM 1373 O O . SER A 1 196 ? 161.867 132.536 86.872 1.00 56.73 180 SER A O 1
ATOM 1376 N N . PHE A 1 204 ? 146.763 131.494 86.897 1.00 66.58 188 PHE A N 1
ATOM 1377 C CA . PHE A 1 204 ? 145.389 131.428 87.381 1.00 66.58 188 PHE A CA 1
ATOM 1378 C C . PHE A 1 204 ? 144.420 131.251 86.218 1.00 66.58 188 PHE A C 1
ATOM 1379 O O . PHE A 1 204 ? 144.708 131.658 85.093 1.00 66.58 188 PHE A O 1
ATOM 1387 N N . ARG A 1 205 ? 143.270 130.636 86.493 1.00 71.44 189 ARG A N 1
ATOM 1388 C CA . ARG A 1 205 ? 142.217 130.472 85.501 1.00 71.44 189 ARG A CA 1
ATOM 1389 C C . ARG A 1 205 ? 140.876 130.760 86.162 1.00 71.44 189 ARG A C 1
ATOM 1390 O O . ARG A 1 205 ? 140.803 131.143 87.334 1.00 71.44 189 ARG A O 1
ATOM 1398 N N . LEU A 1 206 ? 139.804 130.577 85.395 1.00 75.17 190 LEU A N 1
ATOM 1399 C CA . LEU A 1 206 ? 138.451 130.753 85.909 1.00 75.17 190 LEU A CA 1
ATOM 1400 C C . LEU A 1 206 ? 137.530 129.812 85.150 1.00 75.17 190 LEU A C 1
ATOM 1401 O O . LEU A 1 206 ? 137.395 129.928 83.929 1.00 75.17 190 LEU A O 1
ATOM 1406 N N . SER A 1 207 ? 136.901 128.886 85.868 1.00 82.29 191 SER A N 1
ATOM 1407 C CA . SER A 1 207 ? 136.067 127.865 85.250 1.00 82.29 191 SER A CA 1
ATOM 1408 C C . SER A 1 207 ? 134.779 127.740 86.055 1.00 82.29 191 SER A C 1
ATOM 1409 O O . SER A 1 207 ? 134.499 128.541 86.952 1.00 82.29 191 SER A O 1
ATOM 1412 N N . ALA A 1 208 ? 133.989 126.720 85.727 1.00 89.25 192 ALA A N 1
ATOM 1413 C CA . ALA A 1 208 ? 132.727 126.451 86.396 1.00 89.25 192 ALA A CA 1
ATOM 1414 C C . ALA A 1 208 ? 132.634 124.968 86.722 1.00 89.25 192 ALA A C 1
ATOM 1415 O O . ALA A 1 208 ? 133.263 124.131 86.068 1.00 89.25 192 ALA A O 1
ATOM 1417 N N . HIS A 1 209 ? 131.846 124.652 87.746 1.00 90.94 193 HIS A N 1
ATOM 1418 C CA . HIS A 1 209 ? 131.691 123.268 88.172 1.00 90.94 193 HIS A CA 1
ATOM 1419 C C . HIS A 1 209 ? 130.935 122.467 87.120 1.00 90.94 193 HIS A C 1
ATOM 1420 O O . HIS A 1 209 ? 129.897 122.906 86.615 1.00 90.94 193 HIS A O 1
ATOM 1427 N N . CYS A 1 210 ? 131.460 121.291 86.791 1.00 104.65 194 CYS A N 1
ATOM 1428 C CA . CYS A 1 210 ? 130.841 120.383 85.836 1.00 104.65 194 CYS A CA 1
ATOM 1429 C C . CYS A 1 210 ? 130.358 119.138 86.567 1.00 104.65 194 CYS A C 1
ATOM 1430 O O . CYS A 1 210 ? 131.083 118.580 87.397 1.00 104.65 194 CYS A O 1
ATOM 1433 N N . SER A 1 211 ? 129.135 118.714 86.264 1.00 104.05 195 SER A N 1
ATOM 1434 C CA . SER A 1 211 ? 128.519 117.566 86.915 1.00 104.05 195 SER A CA 1
ATOM 1435 C C . SER A 1 211 ? 128.748 116.315 86.078 1.00 104.05 195 SER A C 1
ATOM 1436 O O . SER A 1 211 ? 128.451 116.301 84.879 1.00 104.05 195 SER A O 1
ATOM 1439 N N . CYS A 1 212 ? 129.277 115.269 86.714 1.00 112.11 196 CYS A N 1
ATOM 1440 C CA . CYS A 1 212 ? 129.525 114.006 86.033 1.00 112.11 196 CYS A CA 1
ATOM 1441 C C . CYS A 1 212 ? 128.301 113.100 85.997 1.00 112.11 196 CYS A C 1
ATOM 1442 O O . CYS A 1 212 ? 128.324 112.085 85.292 1.00 112.11 196 CYS A O 1
ATOM 1445 N N . ASP A 1 213 ? 127.243 113.435 86.730 1.00 118.44 197 ASP A N 1
ATOM 1446 C CA . ASP A 1 213 ? 126.037 112.616 86.755 1.00 118.44 197 ASP A CA 1
ATOM 1447 C C . ASP A 1 213 ? 124.833 113.396 86.236 1.00 118.44 197 ASP A C 1
ATOM 1448 O O . ASP A 1 213 ? 124.931 114.590 85.952 1.00 118.44 197 ASP A O 1
ATOM 1453 N N . ASN A 1 241 ? 137.146 148.948 84.695 1.00 62.90 225 ASN A N 1
ATOM 1454 C CA . ASN A 1 241 ? 138.585 148.905 84.924 1.00 62.90 225 ASN A CA 1
ATOM 1455 C C . ASN A 1 241 ? 139.135 147.503 84.682 1.00 62.90 225 ASN A C 1
ATOM 1456 O O . ASN A 1 241 ? 138.407 146.515 84.783 1.00 62.90 225 ASN A O 1
ATOM 1461 N N . ARG A 1 242 ? 140.423 147.425 84.360 1.00 68.61 226 ARG A N 1
ATOM 1462 C CA . ARG A 1 242 ? 141.050 146.141 84.101 1.00 68.61 226 ARG A CA 1
ATOM 1463 C C . ARG A 1 242 ? 141.173 145.338 85.397 1.00 68.61 226 ARG A C 1
ATOM 1464 O O . ARG A 1 242 ? 141.320 145.910 86.480 1.00 68.61 226 ARG A O 1
ATOM 1472 N N . PRO A 1 243 ? 141.114 144.005 85.312 1.00 60.56 227 PRO A N 1
ATOM 1473 C CA . PRO A 1 243 ? 141.195 143.184 86.528 1.00 60.56 227 PRO A CA 1
ATOM 1474 C C . PRO A 1 243 ? 142.594 143.164 87.124 1.00 60.56 227 PRO A C 1
ATOM 1475 O O . PRO A 1 243 ? 143.346 142.202 86.936 1.00 60.56 227 PRO A O 1
ATOM 1479 N N . PHE A 1 244 ? 142.946 144.222 87.848 1.00 56.91 228 PHE A N 1
ATOM 1480 C CA . PHE A 1 244 ? 144.262 144.339 88.452 1.00 56.91 228 PHE A CA 1
ATOM 1481 C C . PHE A 1 244 ? 144.369 143.442 89.685 1.00 56.91 228 PHE A C 1
ATOM 1482 O O . PHE A 1 244 ? 143.376 142.923 90.202 1.00 56.91 228 PHE A O 1
ATOM 1490 N N . LEU A 1 245 ? 145.600 143.261 90.156 1.00 52.05 229 LEU A N 1
ATOM 1491 C CA . LEU A 1 245 ? 145.882 142.526 91.382 1.00 52.05 229 LEU A CA 1
ATOM 1492 C C . LEU A 1 245 ? 146.604 143.469 92.335 1.00 52.05 229 LEU A C 1
ATOM 1493 O O . LEU A 1 245 ? 147.505 144.204 91.919 1.00 52.05 229 LEU A O 1
ATOM 1498 N N . LEU A 1 246 ? 146.202 143.463 93.602 1.00 52.30 230 LEU A N 1
ATOM 1499 C CA . LEU A 1 246 ? 146.714 144.413 94.581 1.00 52.30 230 LEU A CA 1
ATOM 1500 C C . LEU A 1 246 ? 147.875 143.806 95.359 1.00 52.30 230 LEU A C 1
ATOM 1501 O O . LEU A 1 246 ? 147.803 142.658 95.807 1.00 52.30 230 LEU A O 1
ATOM 1506 N N . LEU A 1 247 ? 148.946 144.585 95.516 1.00 52.65 231 LEU A N 1
ATOM 1507 C CA . LEU A 1 247 ? 150.133 144.176 96.260 1.00 52.65 231 LEU A CA 1
ATOM 1508 C C . LEU A 1 247 ? 150.339 145.131 97.426 1.00 52.65 231 LEU A C 1
ATOM 1509 O O . LEU A 1 247 ? 150.603 146.318 97.214 1.00 52.65 231 LEU A O 1
ATOM 1514 N N . MET A 1 248 ? 150.228 144.619 98.651 1.00 51.83 232 MET A N 1
ATOM 1515 C CA . MET A 1 248 ? 150.614 145.376 99.843 1.00 51.83 232 MET A CA 1
ATOM 1516 C C . MET A 1 248 ? 151.958 144.848 100.333 1.00 51.83 232 MET A C 1
ATOM 1517 O O . MET A 1 248 ? 152.048 144.046 101.263 1.00 51.83 232 MET A O 1
ATOM 1522 N N . ALA A 1 249 ? 153.019 145.318 99.689 1.00 52.33 233 ALA A N 1
ATOM 1523 C CA . ALA A 1 249 ? 154.369 144.898 100.024 1.00 52.33 233 ALA A CA 1
ATOM 1524 C C . ALA A 1 249 ? 154.913 145.754 101.168 1.00 52.33 233 ALA A C 1
ATOM 1525 O O . ALA A 1 249 ? 154.173 146.456 101.861 1.00 52.33 233 ALA A O 1
ATOM 1527 N N . THR A 1 250 ? 156.226 145.694 101.380 1.00 51.59 234 THR A N 1
ATOM 1528 C CA . THR A 1 250 ? 156.880 146.428 102.451 1.00 51.59 234 THR A CA 1
ATOM 1529 C C . THR A 1 250 ? 158.045 147.217 101.864 1.00 51.59 234 THR A C 1
ATOM 1530 O O . THR A 1 250 ? 158.836 146.662 101.081 1.00 51.59 234 THR A O 1
ATOM 1534 N N . PRO A 1 251 ? 158.177 148.501 102.190 1.00 47.25 235 PRO A N 1
ATOM 1535 C CA . PRO A 1 251 ? 159.314 149.275 101.681 1.00 47.25 235 PRO A CA 1
ATOM 1536 C C . PRO A 1 251 ? 160.637 148.747 102.214 1.00 47.25 235 PRO A C 1
ATOM 1537 O O . PRO A 1 251 ? 160.727 148.241 103.335 1.00 47.25 235 PRO A O 1
ATOM 1541 N N . LEU A 1 252 ? 161.676 148.877 101.385 1.00 47.99 236 LEU A N 1
ATOM 1542 C CA . LEU A 1 252 ? 162.989 148.358 101.755 1.00 47.99 236 LEU A CA 1
ATOM 1543 C C . LEU A 1 252 ? 163.626 149.170 102.875 1.00 47.99 236 LEU A C 1
ATOM 1544 O O . LEU A 1 252 ? 164.424 148.632 103.651 1.00 47.99 236 LEU A O 1
ATOM 1549 N N . GLU A 1 253 ? 163.299 150.461 102.969 1.00 50.19 237 GLU A N 1
ATOM 1550 C CA . GLU A 1 253 ? 163.883 151.298 104.012 1.00 50.19 237 GLU A CA 1
ATOM 1551 C C . GLU A 1 253 ? 163.438 150.850 105.399 1.00 50.19 237 GLU A C 1
ATOM 1552 O O . GLU A 1 253 ? 164.235 150.853 106.344 1.00 50.19 237 GLU A O 1
ATOM 1558 N N . ARG A 1 254 ? 162.170 150.456 105.541 1.00 58.23 238 ARG A N 1
ATOM 1559 C CA . ARG A 1 254 ? 161.622 150.013 106.818 1.00 58.23 238 ARG A CA 1
ATOM 1560 C C . ARG A 1 254 ? 161.746 148.508 107.021 1.00 58.23 238 ARG A C 1
ATOM 1561 O O . ARG A 1 254 ? 160.954 147.920 107.771 1.00 58.23 238 ARG A O 1
ATOM 1569 N N . ALA A 1 255 ? 162.715 147.867 106.374 1.00 49.22 239 ALA A N 1
ATOM 1570 C CA . ALA A 1 255 ? 162.932 146.433 106.502 1.00 49.22 239 ALA A CA 1
ATOM 1571 C C . ALA A 1 255 ? 164.033 146.173 107.522 1.00 49.22 239 ALA A C 1
ATOM 1572 O O . ALA A 1 255 ? 165.106 146.781 107.454 1.00 49.22 239 ALA A O 1
ATOM 1574 N N . GLN A 1 256 ? 163.763 145.273 108.462 1.00 48.96 240 GLN A N 1
ATOM 1575 C CA . GLN A 1 256 ? 164.729 144.937 109.501 1.00 48.96 240 GLN A CA 1
ATOM 1576 C C . GLN A 1 256 ? 165.871 144.097 108.939 1.00 48.96 240 GLN A C 1
ATOM 1577 O O . GLN A 1 256 ? 165.746 143.497 107.871 1.00 48.96 240 GLN A O 1
ATOM 1583 N N . LEU A 1 267 ? 150.299 133.566 120.016 1.00 90.01 251 LEU A N 1
ATOM 1584 C CA . LEU A 1 267 ? 151.516 133.354 120.791 1.00 90.01 251 LEU A CA 1
ATOM 1585 C C . LEU A 1 267 ? 151.296 132.305 121.876 1.00 90.01 251 LEU A C 1
ATOM 1586 O O . LEU A 1 267 ? 150.473 132.490 122.773 1.00 90.01 251 LEU A O 1
ATOM 1591 N N . ASP A 1 268 ? 152.035 131.203 121.783 1.00 99.82 252 ASP A N 1
ATOM 1592 C CA . ASP A 1 268 ? 151.931 130.145 122.778 1.00 99.82 252 ASP A CA 1
ATOM 1593 C C . ASP A 1 268 ? 152.453 130.617 124.132 1.00 99.82 252 ASP A C 1
ATOM 1594 O O . ASP A 1 268 ? 153.406 131.396 124.216 1.00 99.82 252 ASP A O 1
ATOM 1599 N N . THR A 1 269 ? 151.808 130.143 125.199 1.00 104.03 253 THR A N 1
ATOM 1600 C CA . THR A 1 269 ? 152.112 130.628 126.541 1.00 104.03 253 THR A CA 1
ATOM 1601 C C . THR A 1 269 ? 153.407 130.048 127.102 1.00 104.03 253 THR A C 1
ATOM 1602 O O . THR A 1 269 ? 154.063 130.697 127.928 1.00 104.03 253 THR A O 1
ATOM 1606 N N . ASN A 1 270 ? 153.793 128.842 126.677 1.00 112.98 254 ASN A N 1
ATOM 1607 C CA . ASN A 1 270 ? 155.029 128.252 127.175 1.00 112.98 254 ASN A CA 1
ATOM 1608 C C . ASN A 1 270 ? 156.255 129.050 126.751 1.00 112.98 254 ASN A C 1
ATOM 1609 O O . ASN A 1 270 ? 157.290 128.976 127.423 1.00 112.98 254 ASN A O 1
ATOM 1614 N N . TYR A 1 271 ? 156.150 129.832 125.673 1.00 113.93 255 TYR A N 1
ATOM 1615 C CA . TYR A 1 271 ? 157.282 130.630 125.215 1.00 113.93 255 TYR A CA 1
ATOM 1616 C C . TYR A 1 271 ? 157.719 131.630 126.279 1.00 113.93 255 TYR A C 1
ATOM 1617 O O . TYR A 1 271 ? 158.916 131.771 126.558 1.00 113.93 255 TYR A O 1
ATOM 1626 N N . CYS A 1 272 ? 156.766 132.335 126.887 1.00 115.26 256 CYS A N 1
ATOM 1627 C CA . CYS A 1 272 ? 157.093 133.248 127.973 1.00 115.26 256 CYS A CA 1
ATOM 1628 C C . CYS A 1 272 ? 156.958 132.604 129.348 1.00 115.26 256 CYS A C 1
ATOM 1629 O O . CYS A 1 272 ? 157.265 133.256 130.352 1.00 115.26 256 CYS A O 1
ATOM 1632 N N . PHE A 1 273 ? 156.504 131.349 129.425 1.00 110.44 257 PHE A N 1
ATOM 1633 C CA . PHE A 1 273 ? 156.699 130.589 130.657 1.00 110.44 257 PHE A CA 1
ATOM 1634 C C . PHE A 1 273 ? 158.162 130.204 130.839 1.00 110.44 257 PHE A C 1
ATOM 1635 O O . PHE A 1 273 ? 158.702 130.299 131.948 1.00 110.44 257 PHE A O 1
ATOM 1643 N N . SER A 1 274 ? 158.816 129.758 129.762 1.00 116.49 258 SER A N 1
ATOM 1644 C CA . SER A 1 274 ? 160.208 129.331 129.859 1.00 116.49 258 SER A CA 1
ATOM 1645 C C . SER A 1 274 ? 161.125 130.492 130.224 1.00 116.49 258 SER A C 1
ATOM 1646 O O . SER A 1 274 ? 162.023 130.341 131.061 1.00 116.49 258 SER A O 1
ATOM 1649 N N . SER A 1 275 ? 160.918 131.655 129.612 1.00 117.06 259 SER A N 1
ATOM 1650 C CA . SER A 1 275 ? 161.734 132.837 129.859 1.00 117.06 259 SER A CA 1
ATOM 1651 C C . SER A 1 275 ? 160.876 133.901 130.530 1.00 117.06 259 SER A C 1
ATOM 1652 O O . SER A 1 275 ? 159.856 134.322 129.973 1.00 117.06 259 SER A O 1
ATOM 1655 N N . THR A 1 276 ? 161.293 134.335 131.717 1.00 111.55 260 THR A N 1
ATOM 1656 C CA . THR A 1 276 ? 160.563 135.359 132.451 1.00 111.55 260 THR A CA 1
ATOM 1657 C C . THR A 1 276 ? 160.812 136.726 131.826 1.00 111.55 260 THR A C 1
ATOM 1658 O O . THR A 1 276 ? 161.961 137.105 131.576 1.00 111.55 260 THR A O 1
ATOM 1662 N N . GLU A 1 277 ? 159.734 137.465 131.576 1.00 97.59 261 GLU A N 1
ATOM 1663 C CA . GLU A 1 277 ? 159.812 138.790 130.983 1.00 97.59 261 GLU A CA 1
ATOM 1664 C C . GLU A 1 277 ? 158.903 139.744 131.744 1.00 97.59 261 GLU A C 1
ATOM 1665 O O . GLU A 1 277 ? 157.844 139.353 132.243 1.00 97.59 261 GLU A O 1
ATOM 1671 N N . LYS A 1 278 ? 159.329 141.004 131.828 1.00 88.21 262 LYS A N 1
ATOM 1672 C CA . LYS A 1 278 ? 158.548 142.035 132.499 1.00 88.21 262 LYS A CA 1
ATOM 1673 C C . LYS A 1 278 ? 157.488 142.655 131.598 1.00 88.21 262 LYS A C 1
ATOM 1674 O O . LYS A 1 278 ? 156.715 143.496 132.069 1.00 88.21 262 LYS A O 1
ATOM 1680 N N . ASN A 1 279 ? 157.432 142.266 130.327 1.00 90.44 263 ASN A N 1
ATOM 1681 C CA . ASN A 1 279 ? 156.416 142.769 129.418 1.00 90.44 263 ASN A CA 1
ATOM 1682 C C . ASN A 1 279 ? 155.083 142.073 129.684 1.00 90.44 263 ASN A C 1
ATOM 1683 O O . ASN A 1 279 ? 154.943 141.265 130.607 1.00 90.44 263 ASN A O 1
ATOM 1688 N N . CYS A 1 280 ? 154.086 142.388 128.862 1.00 93.49 264 CYS A N 1
ATOM 1689 C CA . CYS A 1 280 ? 152.744 141.840 129.022 1.00 93.49 264 CYS A CA 1
ATOM 1690 C C . CYS A 1 280 ? 152.657 140.508 128.284 1.00 93.49 264 CYS A C 1
ATOM 1691 O O . CYS A 1 280 ? 152.586 140.475 127.051 1.00 93.49 264 CYS A O 1
ATOM 1694 N N . CYS A 1 281 ? 152.663 139.412 129.039 1.00 92.45 265 CYS A N 1
ATOM 1695 C CA . CYS A 1 281 ? 152.452 138.078 128.489 1.00 92.45 265 CYS A CA 1
ATOM 1696 C C . CYS A 1 281 ? 151.557 137.309 129.453 1.00 92.45 265 CYS A C 1
ATOM 1697 O O . CYS A 1 281 ? 150.922 137.887 130.340 1.00 92.45 265 CYS A O 1
ATOM 1700 N N . VAL A 1 282 ? 151.509 135.994 129.275 1.00 85.83 266 VAL A N 1
ATOM 1701 C CA . VAL A 1 282 ? 150.664 135.115 130.074 1.00 85.83 266 VAL A CA 1
ATOM 1702 C C . VAL A 1 282 ? 151.488 134.541 131.217 1.00 85.83 266 VAL A C 1
ATOM 1703 O O . VAL A 1 282 ? 152.611 134.066 131.008 1.00 85.83 266 VAL A O 1
ATOM 1707 N N . ARG A 1 283 ? 150.932 134.584 132.425 1.00 88.05 267 ARG A N 1
ATOM 1708 C CA . ARG A 1 283 ? 151.557 134.007 133.604 1.00 88.05 267 ARG A CA 1
ATOM 1709 C C . ARG A 1 283 ? 150.771 132.784 134.061 1.00 88.05 267 ARG A C 1
ATOM 1710 O O . ARG A 1 283 ? 149.565 132.672 133.819 1.00 88.05 267 ARG A O 1
ATOM 1718 N N . GLN A 1 284 ? 151.469 131.866 134.725 1.00 89.17 268 GLN A N 1
ATOM 1719 C CA . GLN A 1 284 ? 150.878 130.588 135.095 1.00 89.17 268 GLN A CA 1
ATOM 1720 C C . GLN A 1 284 ? 149.839 130.760 136.197 1.00 89.17 268 GLN A C 1
ATOM 1721 O O . GLN A 1 284 ? 149.999 131.582 137.102 1.00 89.17 268 GLN A O 1
ATOM 1727 N N . LEU A 1 285 ? 148.764 129.977 136.109 1.00 76.34 269 LEU A N 1
ATOM 1728 C CA . LEU A 1 285 ? 147.743 129.937 137.146 1.00 76.34 269 LEU A CA 1
ATOM 1729 C C . LEU A 1 285 ? 147.016 128.604 137.047 1.00 76.34 269 LEU A C 1
ATOM 1730 O O . LEU A 1 285 ? 146.812 128.083 135.948 1.00 76.34 269 LEU A O 1
ATOM 1735 N N . TYR A 1 286 ? 146.630 128.061 138.199 1.00 73.19 270 TYR A N 1
ATOM 1736 C CA . TYR A 1 286 ? 145.910 126.798 138.277 1.00 73.19 270 TYR A CA 1
ATOM 1737 C C . TYR A 1 286 ? 144.616 126.990 139.056 1.00 73.19 270 TYR A C 1
ATOM 1738 O O . TYR A 1 286 ? 144.595 127.674 140.084 1.00 73.19 270 TYR A O 1
ATOM 1747 N N . ILE A 1 287 ? 143.538 126.388 138.558 1.00 66.71 271 ILE A N 1
ATOM 1748 C CA . ILE A 1 287 ? 142.236 126.427 139.212 1.00 66.71 271 ILE A CA 1
ATOM 1749 C C . ILE A 1 287 ? 141.735 125.000 139.381 1.00 66.71 271 ILE A C 1
ATOM 1750 O O . ILE A 1 287 ? 141.709 124.228 138.417 1.00 66.71 271 ILE A O 1
ATOM 1755 N N . ASP A 1 288 ? 141.345 124.654 140.605 1.00 68.32 272 ASP A N 1
ATOM 1756 C CA . ASP A 1 288 ? 140.771 123.354 140.917 1.00 68.32 272 ASP A CA 1
ATOM 1757 C C . ASP A 1 288 ? 139.483 123.558 141.699 1.00 68.32 272 ASP A C 1
ATOM 1758 O O . ASP A 1 288 ? 139.414 124.417 142.583 1.00 68.32 272 ASP A O 1
ATOM 1763 N N . PHE A 1 289 ? 138.463 122.765 141.373 1.00 70.44 273 PHE A N 1
ATOM 1764 C CA . PHE A 1 289 ? 137.174 122.882 142.046 1.00 70.44 273 PHE A CA 1
ATOM 1765 C C . PHE A 1 289 ? 137.152 122.083 143.343 1.00 70.44 273 PHE A C 1
ATOM 1766 O O . PHE A 1 289 ? 136.250 121.267 143.559 1.00 70.44 273 PHE A O 1
ATOM 1774 N N . ARG A 1 290 ? 138.136 122.311 144.213 1.00 80.06 274 ARG A N 1
ATOM 1775 C CA . ARG A 1 290 ? 138.169 121.672 145.525 1.00 80.06 274 ARG A CA 1
ATOM 1776 C C . ARG A 1 290 ? 138.064 122.689 146.653 1.00 80.06 274 ARG A C 1
ATOM 1777 O O . ARG A 1 290 ? 137.128 122.616 147.455 1.00 80.06 274 ARG A O 1
ATOM 1785 N N . LYS A 1 291 ? 138.996 123.639 146.739 1.00 82.39 275 LYS A N 1
ATOM 1786 C CA . LYS A 1 291 ? 138.930 124.687 147.755 1.00 82.39 275 LYS A CA 1
ATOM 1787 C C . LYS A 1 291 ? 139.249 126.081 147.240 1.00 82.39 275 LYS A C 1
ATOM 1788 O O . LYS A 1 291 ? 138.957 127.052 147.946 1.00 82.39 275 LYS A O 1
ATOM 1794 N N . ASP A 1 292 ? 139.840 126.230 146.052 1.00 82.96 276 ASP A N 1
ATOM 1795 C CA . ASP A 1 292 ? 140.119 127.563 145.528 1.00 82.96 276 ASP A CA 1
ATOM 1796 C C . ASP A 1 292 ? 138.829 128.320 145.237 1.00 82.96 276 ASP A C 1
ATOM 1797 O O . ASP A 1 292 ? 138.735 129.526 145.493 1.00 82.96 276 ASP A O 1
ATOM 1802 N N . LEU A 1 293 ? 137.825 127.627 144.705 1.00 75.93 277 LEU A N 1
ATOM 1803 C CA . LEU A 1 293 ? 136.553 128.243 144.356 1.00 75.93 277 LEU A CA 1
ATOM 1804 C C . LEU A 1 293 ? 135.434 127.929 145.336 1.00 75.93 277 LEU A C 1
ATOM 1805 O O . LEU A 1 293 ? 134.503 128.726 145.463 1.00 75.93 277 LEU A O 1
ATOM 1810 N N . GLY A 1 294 ? 135.501 126.794 146.030 1.00 74.90 278 GLY A N 1
ATOM 1811 C CA . GLY A 1 294 ? 134.619 126.522 147.146 1.00 74.90 278 GLY A CA 1
ATOM 1812 C C . GLY A 1 294 ? 133.421 125.640 146.863 1.00 74.90 278 GLY A C 1
ATOM 1813 O O . GLY A 1 294 ? 132.623 125.409 147.780 1.00 74.90 278 GLY A O 1
ATOM 1814 N N . TRP A 1 295 ? 133.264 125.136 145.643 1.00 72.01 279 TRP A N 1
ATOM 1815 C CA . TRP A 1 295 ? 132.148 124.260 145.317 1.00 72.01 279 TRP A CA 1
ATOM 1816 C C . TRP A 1 295 ? 132.648 122.952 144.720 1.00 72.01 279 TRP A C 1
ATOM 1817 O O . TRP A 1 295 ? 133.838 122.777 144.446 1.00 72.01 279 TRP A O 1
ATOM 1828 N N . LYS A 1 296 ? 131.703 122.027 144.503 1.00 74.80 280 LYS A N 1
ATOM 1829 C CA . LYS A 1 2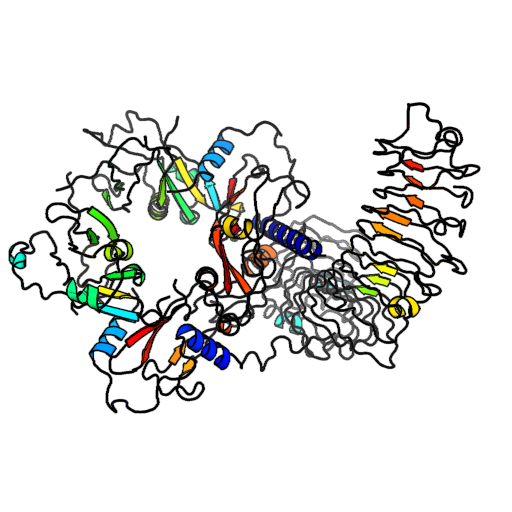96 ? 132.054 120.728 143.945 1.00 74.80 280 LYS A CA 1
ATOM 1830 C C . LYS A 1 296 ? 131.059 120.161 142.934 1.00 74.80 280 LYS A C 1
ATOM 1831 O O . LYS A 1 296 ? 131.217 118.996 142.545 1.00 74.80 280 LYS A O 1
ATOM 1837 N N . TRP A 1 297 ? 130.035 120.903 142.487 1.00 75.02 281 TRP A N 1
ATOM 1838 C CA . TRP A 1 297 ? 129.109 120.207 141.596 1.00 75.02 281 TRP A CA 1
ATOM 1839 C C . TRP A 1 297 ? 129.657 120.054 140.183 1.00 75.02 281 TRP A C 1
ATOM 1840 O O . TRP A 1 297 ? 129.072 119.307 139.391 1.00 75.02 281 TRP A O 1
ATOM 1851 N N . ILE A 1 298 ? 130.752 120.730 139.847 1.00 73.16 282 ILE A N 1
ATOM 1852 C CA . ILE A 1 298 ? 131.396 120.544 138.551 1.00 73.16 282 ILE A CA 1
ATOM 1853 C C . ILE A 1 298 ? 132.251 119.284 138.639 1.00 73.16 282 ILE A C 1
ATOM 1854 O O . ILE A 1 298 ? 133.249 119.247 139.362 1.00 73.16 282 ILE A O 1
ATOM 1859 N N . HIS A 1 299 ? 131.859 118.247 137.901 1.00 72.33 283 HIS A N 1
ATOM 1860 C CA . HIS A 1 299 ? 132.536 116.958 137.961 1.00 72.33 283 HIS A CA 1
ATOM 1861 C C . HIS A 1 299 ? 133.611 116.788 136.900 1.00 72.33 283 HIS A C 1
ATOM 1862 O O . HIS A 1 299 ? 134.561 116.029 137.116 1.00 72.33 283 HIS A O 1
ATOM 1869 N N . GLU A 1 300 ? 133.485 117.466 135.759 1.00 63.86 284 GLU A N 1
ATOM 1870 C CA . GLU A 1 300 ? 134.448 117.320 134.688 1.00 63.86 284 GLU A CA 1
ATOM 1871 C C . GLU A 1 300 ? 134.539 118.630 133.914 1.00 63.86 284 GLU A C 1
ATOM 1872 O O . GLU A 1 300 ? 133.493 119.176 133.526 1.00 63.86 284 GLU A O 1
ATOM 1878 N N . PRO A 1 301 ? 135.750 119.157 133.675 1.00 66.54 285 PRO A N 1
ATOM 1879 C CA . PRO A 1 301 ? 137.016 118.595 134.155 1.00 66.54 285 PRO A CA 1
ATOM 1880 C C . PRO A 1 301 ? 137.355 119.016 135.584 1.00 66.54 285 PRO A C 1
ATOM 1881 O O . PRO A 1 301 ? 136.981 120.109 136.008 1.00 66.54 285 PRO A O 1
ATOM 1885 N N . LYS A 1 302 ? 138.055 118.146 136.315 1.00 65.62 286 LYS A N 1
ATOM 1886 C CA . LYS A 1 302 ? 138.477 118.490 137.669 1.00 65.62 286 LYS A CA 1
ATOM 1887 C C . LYS A 1 302 ? 139.493 119.626 137.666 1.00 65.62 286 LYS A C 1
ATOM 1888 O O . LYS A 1 302 ? 139.410 120.541 138.494 1.00 65.62 286 LYS A O 1
ATOM 1894 N N . GLY A 1 303 ? 140.456 119.588 136.748 1.00 70.15 287 GLY A N 1
ATOM 1895 C CA . GLY A 1 303 ? 141.500 120.593 136.728 1.00 70.15 287 GLY A CA 1
ATOM 1896 C C . GLY A 1 303 ? 141.901 121.060 135.344 1.00 70.15 287 GLY A C 1
ATOM 1897 O O . GLY A 1 303 ? 142.104 120.249 134.436 1.00 70.15 287 GLY A O 1
ATOM 1898 N N . TYR A 1 304 ? 142.017 122.376 135.176 1.00 67.33 288 TYR A N 1
ATOM 1899 C CA . TYR A 1 304 ? 142.490 122.961 133.931 1.00 67.33 288 TYR A CA 1
ATOM 1900 C C . TYR A 1 304 ? 143.196 124.270 134.247 1.00 67.33 288 TYR A C 1
ATOM 1901 O O . TYR A 1 304 ? 143.000 124.864 135.311 1.00 67.33 288 TYR A O 1
ATOM 1910 N N . HIS A 1 305 ? 144.026 124.716 133.307 1.00 68.47 289 HIS A N 1
ATOM 1911 C CA . HIS A 1 305 ? 144.846 125.913 133.493 1.00 68.47 289 HIS A CA 1
ATOM 1912 C C . HIS A 1 305 ? 144.070 127.126 132.994 1.00 68.47 289 HIS A C 1
ATOM 1913 O O . HIS A 1 305 ? 144.038 127.408 131.794 1.00 68.47 289 HIS A O 1
ATOM 1920 N N . ALA A 1 306 ? 143.439 127.848 133.921 1.00 65.52 290 ALA A N 1
ATOM 1921 C CA . ALA A 1 306 ? 142.746 129.096 133.599 1.00 65.52 290 ALA A CA 1
ATOM 1922 C C . ALA A 1 306 ? 143.719 130.251 133.824 1.00 65.52 290 ALA A C 1
ATOM 1923 O O . ALA A 1 306 ? 143.659 130.985 134.812 1.00 65.52 290 ALA A O 1
ATOM 1925 N N . ASN A 1 307 ? 144.632 130.406 132.870 1.00 67.01 291 ASN A N 1
ATOM 1926 C CA . ASN A 1 307 ? 145.704 131.382 132.969 1.00 67.01 291 ASN A CA 1
ATOM 1927 C C . ASN A 1 307 ? 145.175 132.805 132.777 1.00 67.01 291 ASN A C 1
ATOM 1928 O O . ASN A 1 307 ? 144.035 133.031 132.361 1.00 67.01 291 ASN A O 1
ATOM 1933 N N . PHE A 1 308 ? 146.031 133.773 133.101 1.00 77.24 292 PHE A N 1
ATOM 1934 C CA . PHE A 1 308 ? 145.730 135.195 132.997 1.00 77.24 292 PHE A CA 1
ATOM 1935 C C . PHE A 1 308 ? 146.872 135.900 132.271 1.00 77.24 292 PHE A C 1
ATOM 1936 O O . PHE A 1 308 ? 147.869 135.281 131.889 1.00 77.24 292 PHE A O 1
ATOM 1944 N N . CYS A 1 309 ? 146.725 137.212 132.085 1.00 80.92 293 CYS A N 1
ATOM 1945 C CA . CYS A 1 309 ? 147.788 138.036 131.525 1.00 80.92 293 CYS A CA 1
ATOM 1946 C C . CYS A 1 309 ? 147.833 139.367 132.260 1.00 80.92 293 CYS A C 1
ATOM 1947 O O . CYS A 1 309 ? 146.792 139.960 132.556 1.00 80.92 293 CYS A O 1
ATOM 1950 N N . LEU A 1 310 ? 149.047 139.828 132.558 1.00 88.70 294 LEU A N 1
ATOM 1951 C CA . LEU A 1 310 ? 149.249 141.092 133.252 1.00 88.70 294 LEU A CA 1
ATOM 1952 C C . LEU A 1 310 ? 150.680 141.555 133.019 1.00 88.70 294 LEU A C 1
ATOM 1953 O O . LEU A 1 310 ? 151.602 140.737 132.987 1.00 88.70 294 LEU A O 1
ATOM 1958 N N . GLY A 1 311 ? 150.855 142.864 132.861 1.00 94.89 295 GLY A N 1
ATOM 1959 C CA . GLY A 1 311 ? 152.163 143.432 132.643 1.00 94.89 295 GLY A CA 1
ATOM 1960 C C . GLY A 1 311 ? 152.127 144.933 132.445 1.00 94.89 295 GLY A C 1
ATOM 1961 O O . GLY A 1 311 ? 151.220 145.481 131.811 1.00 94.89 295 GLY A O 1
ATOM 1962 N N . PRO A 1 312 ? 153.124 145.633 132.992 1.00 102.26 296 PRO A N 1
ATOM 1963 C CA . PRO A 1 312 ? 153.193 147.089 132.809 1.00 102.26 296 PRO A CA 1
ATOM 1964 C C . PRO A 1 312 ? 153.647 147.472 131.409 1.00 102.26 296 PRO A C 1
ATOM 1965 O O . PRO A 1 312 ? 154.832 147.735 131.179 1.00 102.26 296 PRO A O 1
ATOM 1969 N N . CYS A 1 313 ? 152.712 147.504 130.470 1.00 106.46 297 CYS A N 1
ATOM 1970 C CA . CYS A 1 313 ? 153.041 147.775 129.075 1.00 106.46 297 CYS A CA 1
ATOM 1971 C C . CYS A 1 313 ? 153.475 149.225 128.900 1.00 106.46 297 CYS A C 1
ATOM 1972 O O . CYS A 1 313 ? 152.707 150.137 129.235 1.00 106.46 297 CYS A O 1
ATOM 1975 N N . PRO A 1 314 ? 154.670 149.487 128.384 1.00 108.68 298 PRO A N 1
ATOM 1976 C CA . PRO A 1 314 ? 155.126 150.865 128.194 1.00 108.68 298 PRO A CA 1
ATOM 1977 C C . PRO A 1 314 ? 154.812 151.382 126.793 1.00 108.68 298 PRO A C 1
ATOM 1978 O O . PRO A 1 314 ? 154.342 150.652 125.918 1.00 108.68 298 PRO A O 1
ATOM 1982 N N . TYR A 1 315 ? 155.085 152.670 126.601 1.00 117.86 299 TYR A N 1
ATOM 1983 C CA . TYR A 1 315 ? 154.866 153.298 125.305 1.00 117.86 299 TYR A CA 1
ATOM 1984 C C . TYR A 1 315 ? 155.918 152.829 124.306 1.00 117.86 299 TYR A C 1
ATOM 1985 O O . TYR A 1 315 ? 157.105 152.729 124.630 1.00 117.86 299 TYR A O 1
ATOM 1994 N N . ILE A 1 316 ? 155.473 152.538 123.082 1.00 108.79 300 ILE A N 1
ATOM 1995 C CA . ILE A 1 316 ? 156.364 151.942 122.091 1.00 108.79 300 ILE A CA 1
ATOM 1996 C C . ILE A 1 316 ? 157.404 152.948 121.604 1.00 108.79 300 ILE A C 1
ATOM 1997 O O . ILE A 1 316 ? 158.577 152.602 121.421 1.00 108.79 300 ILE A O 1
ATOM 2002 N N . TRP A 1 317 ? 157.003 154.204 121.387 1.00 111.11 301 TRP A N 1
ATOM 2003 C CA . TRP A 1 317 ? 157.941 155.178 120.837 1.00 111.11 301 TRP A CA 1
ATOM 2004 C C . TRP A 1 317 ? 158.922 155.693 121.882 1.00 111.11 301 TRP A C 1
ATOM 2005 O O . TRP A 1 317 ? 160.066 156.014 121.543 1.00 111.11 301 TRP A O 1
ATOM 2016 N N . SER A 1 318 ? 158.499 155.792 123.144 1.00 122.41 302 SER A N 1
ATOM 2017 C CA . SER A 1 318 ? 159.403 156.268 124.186 1.00 122.41 302 SER A CA 1
ATOM 2018 C C . SER A 1 318 ? 160.537 155.281 124.435 1.00 122.41 302 SER A C 1
ATOM 2019 O O . SER A 1 318 ? 161.696 155.683 124.584 1.00 122.41 302 SER A O 1
ATOM 2022 N N . LEU A 1 319 ? 160.223 153.984 124.485 1.00 124.13 303 LEU A N 1
ATOM 2023 C CA . LEU A 1 319 ? 161.246 152.988 124.787 1.00 124.13 303 LEU A CA 1
ATOM 2024 C C . LEU A 1 319 ? 162.176 152.762 123.600 1.00 124.13 303 LEU A C 1
ATOM 2025 O O . LEU A 1 319 ? 163.397 152.665 123.774 1.00 124.13 303 LEU A O 1
ATOM 2030 N N . ASP A 1 320 ? 161.617 152.681 122.389 1.00 127.94 304 ASP A N 1
ATOM 2031 C CA . ASP A 1 320 ? 162.389 152.453 121.165 1.00 127.94 304 ASP A CA 1
ATOM 2032 C C . ASP A 1 320 ? 163.238 151.185 121.269 1.00 127.94 304 ASP A C 1
ATOM 2033 O O . ASP A 1 320 ? 164.455 151.204 121.073 1.00 127.94 304 ASP A O 1
ATOM 2038 N N . THR A 1 321 ? 162.578 150.069 121.587 1.00 128.48 305 THR A N 1
ATOM 2039 C CA . THR A 1 321 ? 163.288 148.799 121.711 1.00 128.48 305 THR A CA 1
ATOM 2040 C C . THR A 1 321 ? 163.792 148.314 120.356 1.00 128.48 305 THR A C 1
ATOM 2041 O O . THR A 1 321 ? 164.964 147.944 120.215 1.00 128.48 305 THR A O 1
ATOM 2045 N N . GLN A 1 322 ? 162.919 148.317 119.346 1.00 126.10 306 GLN A N 1
ATOM 2046 C CA . GLN A 1 322 ? 163.239 147.841 118.000 1.00 126.10 306 GLN A CA 1
ATOM 2047 C C . GLN A 1 322 ? 163.747 146.397 118.031 1.00 126.10 306 GLN A C 1
ATOM 2048 O O . GLN A 1 322 ? 164.872 146.090 117.632 1.00 126.10 306 GLN A O 1
ATOM 2054 N N . TYR A 1 323 ? 162.885 145.506 118.518 1.00 114.99 307 TYR A N 1
ATOM 2055 C CA . TYR A 1 323 ? 163.161 144.077 118.552 1.00 114.99 307 TYR A CA 1
ATOM 2056 C C . TYR A 1 323 ? 162.038 143.331 117.849 1.00 114.99 307 TYR A C 1
ATOM 2057 O O . TYR A 1 323 ? 160.872 143.726 117.933 1.00 114.99 307 TYR A O 1
ATOM 2066 N N . SER A 1 324 ? 162.399 142.251 117.151 1.00 109.72 308 SER A N 1
ATOM 2067 C CA . SER A 1 324 ? 161.404 141.478 116.415 1.00 109.72 308 SER A CA 1
ATOM 2068 C C . SER A 1 324 ? 160.383 140.845 117.354 1.00 109.72 308 SER A C 1
ATOM 2069 O O . SER A 1 324 ? 159.178 140.862 117.076 1.00 109.72 308 SER A O 1
ATOM 2072 N N . LYS A 1 325 ? 160.846 140.278 118.471 1.00 114.96 309 LYS A N 1
ATOM 2073 C CA . LYS A 1 325 ? 159.928 139.637 119.407 1.00 114.96 309 LYS A CA 1
ATOM 2074 C C . LYS A 1 325 ? 159.049 140.661 120.117 1.00 114.96 309 LYS A C 1
ATOM 2075 O O . LYS A 1 325 ? 157.858 140.415 120.341 1.00 114.96 309 LYS A O 1
ATOM 2081 N N . VAL A 1 326 ? 159.619 141.811 120.482 1.00 111.73 310 VAL A N 1
ATOM 2082 C CA . VAL A 1 326 ? 158.855 142.826 121.202 1.00 111.73 310 VAL A CA 1
ATOM 2083 C C . VAL A 1 326 ? 157.776 143.425 120.308 1.00 111.73 310 VAL A C 1
ATOM 2084 O O . VAL A 1 326 ? 156.632 143.617 120.738 1.00 111.73 310 VAL A O 1
ATOM 2088 N N . LEU A 1 327 ? 158.114 143.719 119.051 1.00 105.64 311 LEU A N 1
ATOM 2089 C CA . LEU A 1 327 ? 157.183 144.387 118.148 1.00 105.64 311 LEU A CA 1
ATOM 2090 C C . LEU A 1 327 ? 156.022 143.500 117.717 1.00 105.64 311 LEU A C 1
ATOM 2091 O O . LEU A 1 327 ? 155.070 144.010 117.117 1.00 105.64 311 LEU A O 1
ATOM 2096 N N . ALA A 1 328 ? 156.071 142.199 118.003 1.00 105.36 312 ALA A N 1
ATOM 2097 C CA . ALA A 1 328 ? 154.993 141.300 117.614 1.00 105.36 312 ALA A CA 1
ATOM 2098 C C . ALA A 1 328 ? 153.823 141.314 118.588 1.00 105.36 312 ALA A C 1
ATOM 2099 O O . ALA A 1 328 ? 152.769 140.752 118.272 1.00 105.36 312 ALA A O 1
ATOM 2101 N N . LEU A 1 329 ? 153.978 141.938 119.755 1.00 96.14 313 LEU A N 1
ATOM 2102 C CA . LEU A 1 329 ? 152.928 141.997 120.762 1.00 96.14 313 LEU A CA 1
ATOM 2103 C C . LEU A 1 329 ? 152.199 143.335 120.784 1.00 96.14 313 LEU A C 1
ATOM 2104 O O . LEU A 1 329 ? 151.432 143.594 121.716 1.00 96.14 313 LEU A O 1
ATOM 2109 N N . TYR A 1 330 ? 152.430 144.195 119.795 1.00 91.71 314 TYR A N 1
ATOM 2110 C CA . TYR A 1 330 ? 151.801 145.510 119.727 1.00 91.71 314 TYR A CA 1
ATOM 2111 C C . TYR A 1 330 ? 150.861 145.631 118.531 1.00 91.71 314 TYR A C 1
ATOM 2112 O O . TYR A 1 330 ? 150.763 146.687 117.903 1.00 91.71 314 TYR A O 1
ATOM 2121 N N . ASN A 1 331 ? 150.155 144.549 118.202 1.00 86.47 315 ASN A N 1
ATOM 2122 C CA . ASN A 1 331 ? 149.196 144.580 117.105 1.00 86.47 315 ASN A CA 1
ATOM 2123 C C . ASN A 1 331 ? 147.852 145.171 117.507 1.00 86.47 315 ASN A C 1
ATOM 2124 O O . ASN A 1 331 ? 147.027 145.443 116.629 1.00 86.47 315 ASN A O 1
ATOM 2129 N N . GLN A 1 332 ? 147.611 145.373 118.803 1.00 87.52 316 GLN A N 1
ATOM 2130 C CA . GLN A 1 332 ? 146.369 145.964 119.288 1.00 87.52 316 GLN A CA 1
ATOM 2131 C C . GLN A 1 332 ? 146.610 147.238 120.090 1.00 87.52 316 GLN A C 1
ATOM 2132 O O . GLN A 1 332 ? 145.657 147.801 120.642 1.00 87.52 316 GLN A O 1
ATOM 2138 N N . HIS A 1 333 ? 147.853 147.706 120.166 1.00 90.96 317 HIS A N 1
ATOM 2139 C CA . HIS A 1 333 ? 148.167 148.885 120.962 1.00 90.96 317 HIS A CA 1
ATOM 2140 C C . HIS A 1 333 ? 147.568 150.133 120.324 1.00 90.96 317 HIS A C 1
ATOM 2141 O O . HIS A 1 333 ? 147.759 150.388 119.131 1.00 90.96 317 HIS A O 1
ATOM 2148 N N . ASN A 1 334 ? 146.844 150.913 121.126 1.00 99.77 318 ASN A N 1
ATOM 2149 C CA . ASN A 1 334 ? 146.217 152.144 120.661 1.00 99.77 318 ASN A CA 1
ATOM 2150 C C . ASN A 1 334 ? 145.892 153.043 121.848 1.00 99.77 318 ASN A C 1
ATOM 2151 O O . ASN A 1 334 ? 144.738 153.090 122.293 1.00 99.77 318 ASN A O 1
ATOM 2156 N N . PRO A 1 335 ? 146.880 153.757 122.395 1.00 106.12 319 PRO A N 1
ATOM 2157 C CA . PRO A 1 335 ? 146.602 154.625 123.552 1.00 106.12 319 PRO A CA 1
ATOM 2158 C C . PRO A 1 335 ? 145.580 155.713 123.272 1.00 106.12 319 PRO A C 1
ATOM 2159 O O . PRO A 1 335 ? 144.811 156.069 124.173 1.00 106.12 319 PRO A O 1
ATOM 2163 N N . GLY A 1 336 ? 145.554 156.260 122.055 1.00 106.25 320 GLY A N 1
ATOM 2164 C CA . GLY A 1 336 ? 144.632 157.348 121.766 1.00 106.25 320 GLY A CA 1
ATOM 2165 C C . GLY A 1 336 ? 143.178 156.923 121.843 1.00 106.25 320 GLY A C 1
ATOM 2166 O O . GLY A 1 336 ? 142.349 157.606 122.451 1.00 106.25 320 GLY A O 1
ATOM 2167 N N . ALA A 1 337 ? 142.847 155.787 121.226 1.00 107.23 321 ALA A N 1
ATOM 2168 C CA . ALA A 1 337 ? 141.463 155.322 121.233 1.00 107.23 321 ALA A CA 1
ATOM 2169 C C . ALA A 1 337 ? 141.077 154.742 122.588 1.00 107.23 321 ALA A C 1
ATOM 2170 O O . ALA A 1 337 ? 139.977 155.003 123.090 1.00 107.23 321 ALA A O 1
ATOM 2172 N N . SER A 1 338 ? 141.966 153.953 123.193 1.00 107.60 322 SER A N 1
ATOM 2173 C CA . SER A 1 338 ? 141.648 153.299 124.457 1.00 107.60 322 SER A CA 1
ATOM 2174 C C . SER A 1 338 ? 141.687 154.263 125.636 1.00 107.60 322 SER A C 1
ATOM 2175 O O . SER A 1 338 ? 141.028 154.013 126.652 1.00 107.60 322 SER A O 1
ATOM 2178 N N . ALA A 1 339 ? 142.459 155.345 125.528 1.00 112.31 323 ALA A N 1
ATOM 2179 C CA . ALA A 1 339 ? 142.667 156.367 126.551 1.00 112.31 323 ALA A CA 1
ATOM 2180 C C . ALA A 1 339 ? 143.406 155.837 127.774 1.00 112.31 323 ALA A C 1
ATOM 2181 O O . ALA A 1 339 ? 143.651 156.607 128.711 1.00 112.31 323 ALA A O 1
ATOM 2183 N N . ALA A 1 340 ? 143.772 154.556 127.801 1.00 103.41 324 ALA A N 1
ATOM 2184 C CA . ALA A 1 340 ? 144.516 153.972 128.909 1.00 103.41 324 ALA A CA 1
ATOM 2185 C C . ALA A 1 340 ? 145.218 152.700 128.450 1.00 103.41 324 ALA A C 1
ATOM 2186 O O . ALA A 1 340 ? 144.562 151.777 127.948 1.00 103.41 324 ALA A O 1
ATOM 2188 N N . PRO A 1 341 ? 146.539 152.613 128.594 1.00 90.46 325 PRO A N 1
ATOM 2189 C CA . PRO A 1 341 ? 147.249 151.385 128.201 1.00 90.46 325 PRO A CA 1
ATOM 2190 C C . PRO A 1 341 ? 146.838 150.210 129.075 1.00 90.46 325 PRO A C 1
ATOM 2191 O O . PRO A 1 341 ? 146.950 150.255 130.302 1.00 90.46 325 PRO A O 1
ATOM 2195 N N . CYS A 1 342 ? 146.365 149.146 128.429 1.00 93.06 326 CYS A N 1
ATOM 2196 C CA . CYS A 1 342 ? 145.906 147.956 129.130 1.00 93.06 326 CYS A CA 1
ATOM 2197 C C . CYS A 1 342 ? 146.190 146.734 128.268 1.00 93.06 326 CYS A C 1
ATOM 2198 O O . CYS A 1 342 ? 146.484 146.841 127.075 1.00 93.06 326 CYS A O 1
ATOM 2201 N N . CYS A 1 343 ? 146.101 145.563 128.893 1.00 84.45 327 CYS A N 1
ATOM 2202 C CA . CYS A 1 343 ? 146.258 144.285 128.212 1.00 84.45 327 CYS A CA 1
ATOM 2203 C C . CYS A 1 343 ? 144.893 143.633 128.046 1.00 84.45 327 CYS A C 1
ATOM 2204 O O . CYS A 1 343 ? 144.132 143.519 129.014 1.00 84.45 327 CYS A O 1
ATOM 2207 N N . VAL A 1 344 ? 144.587 143.207 126.825 1.00 79.82 328 VAL A N 1
ATOM 2208 C CA . VAL A 1 344 ? 143.298 142.590 126.522 1.00 79.82 328 VAL A CA 1
ATOM 2209 C C . VAL A 1 344 ? 143.522 141.354 125.656 1.00 79.82 328 VAL A C 1
ATOM 2210 O O . VAL A 1 344 ? 144.283 141.408 124.678 1.00 79.82 328 VAL A O 1
ATOM 2214 N N . PRO A 1 345 ? 142.916 140.217 125.991 1.00 66.16 329 PRO A N 1
ATOM 2215 C CA . PRO A 1 345 ? 143.068 139.030 125.144 1.00 66.16 329 PRO A CA 1
ATOM 2216 C C . PRO A 1 345 ? 142.361 139.191 123.809 1.00 66.16 329 PRO A C 1
ATOM 2217 O O . PRO A 1 345 ? 141.381 139.930 123.677 1.00 66.16 329 PRO A O 1
ATOM 2221 N N . GLN A 1 346 ? 142.876 138.476 122.812 1.00 67.45 330 GLN A N 1
ATOM 2222 C CA . GLN A 1 346 ? 142.361 138.527 121.452 1.00 67.45 330 GLN A CA 1
ATOM 2223 C C . GLN A 1 346 ? 141.895 137.182 120.916 1.00 67.45 330 GLN A C 1
ATOM 2224 O O . GLN A 1 346 ? 140.961 137.151 120.114 1.00 67.45 330 GLN A O 1
ATOM 2230 N N . ALA A 1 347 ? 142.506 136.074 121.337 1.00 61.03 331 ALA A N 1
ATOM 2231 C CA . ALA A 1 347 ? 142.114 134.741 120.897 1.00 61.03 331 ALA A CA 1
ATOM 2232 C C . ALA A 1 347 ? 142.024 133.820 122.102 1.00 61.03 331 ALA A C 1
ATOM 2233 O O . ALA A 1 347 ? 142.964 133.748 122.901 1.00 61.03 331 ALA A O 1
ATOM 2235 N N . LEU A 1 348 ? 140.905 133.110 122.227 1.00 56.94 332 LEU A N 1
ATOM 2236 C CA . LEU A 1 348 ? 140.668 132.212 123.347 1.00 56.94 332 LEU A CA 1
ATOM 2237 C C . LEU A 1 348 ? 140.255 130.841 122.820 1.00 56.94 332 LEU A C 1
ATOM 2238 O O . LEU A 1 348 ? 140.168 130.614 121.609 1.00 56.94 332 LEU A O 1
ATOM 2243 N N . GLU A 1 349 ? 139.999 129.919 123.743 1.00 60.14 333 GLU A N 1
ATOM 2244 C CA . GLU A 1 349 ? 139.595 128.566 123.400 1.00 60.14 333 GLU A CA 1
ATOM 2245 C C . GLU A 1 349 ? 138.349 128.185 124.185 1.00 60.14 333 GLU A C 1
ATOM 2246 O O . GLU A 1 349 ? 138.122 128.697 125.287 1.00 60.14 333 GLU A O 1
ATOM 2252 N N . PRO A 1 350 ? 137.518 127.303 123.638 1.00 59.74 334 PRO A N 1
ATOM 2253 C CA . PRO A 1 350 ? 136.299 126.893 124.339 1.00 59.74 334 PRO A CA 1
ATOM 2254 C C . PRO A 1 350 ? 136.602 125.925 125.478 1.00 59.74 334 PRO A C 1
ATOM 2255 O O . PRO A 1 350 ? 137.714 125.420 125.631 1.00 59.74 334 PRO A O 1
ATOM 2259 N N . LEU A 1 351 ? 135.571 125.676 126.288 1.00 57.67 335 LEU A N 1
ATOM 2260 C CA . LEU A 1 351 ? 135.686 124.803 127.450 1.00 57.67 335 LEU A CA 1
ATOM 2261 C C . LEU A 1 351 ? 134.337 124.168 127.768 1.00 57.67 335 LEU A C 1
ATOM 2262 O O . LEU A 1 351 ? 133.378 124.879 128.093 1.00 57.67 335 LEU A O 1
ATOM 2267 N N . PRO A 1 352 ? 134.221 122.843 127.694 1.00 55.64 336 PRO A N 1
ATOM 2268 C CA . PRO A 1 352 ? 132.964 122.194 128.080 1.00 55.64 336 PRO A CA 1
ATOM 2269 C C . PRO A 1 352 ? 132.851 122.050 129.590 1.00 55.64 336 PRO A C 1
ATOM 2270 O O . PRO A 1 352 ? 133.834 121.790 130.288 1.00 55.64 336 PRO A O 1
ATOM 2274 N N . ILE A 1 353 ? 131.630 122.222 130.093 1.00 57.12 337 ILE A N 1
ATOM 2275 C CA . ILE A 1 353 ? 131.338 122.159 131.520 1.00 57.12 337 ILE A CA 1
ATOM 2276 C C . ILE A 1 353 ? 130.257 121.111 131.745 1.00 57.12 337 ILE A C 1
ATOM 2277 O O . ILE A 1 353 ? 129.231 121.114 131.054 1.00 57.12 337 ILE A O 1
ATOM 2282 N N . VAL A 1 354 ? 130.485 120.224 132.711 1.00 57.61 338 VAL A N 1
ATOM 2283 C CA . VAL A 1 354 ? 129.562 119.144 133.037 1.00 57.61 338 VAL A CA 1
ATOM 2284 C C . VAL A 1 354 ? 129.058 119.353 134.457 1.00 57.61 338 VAL A C 1
ATOM 2285 O O . VAL A 1 354 ? 129.856 119.539 135.384 1.00 57.61 338 VAL A O 1
ATOM 2289 N N . TYR A 1 355 ? 127.738 119.323 134.625 1.00 64.05 339 TYR A N 1
ATOM 2290 C CA . TYR A 1 355 ? 127.124 119.462 135.937 1.00 64.05 339 TYR A CA 1
ATOM 2291 C C . TYR A 1 355 ? 125.819 118.678 135.958 1.00 64.05 339 TYR A C 1
ATOM 2292 O O . TYR A 1 355 ? 125.245 118.362 134.912 1.00 64.05 339 TYR A O 1
ATOM 2301 N N . TYR A 1 356 ? 125.357 118.366 137.166 1.00 72.44 340 TYR A N 1
ATOM 2302 C CA . TYR A 1 356 ? 124.197 117.508 137.374 1.00 72.44 340 TYR A CA 1
ATOM 2303 C C . TYR A 1 356 ? 123.026 118.342 137.876 1.00 72.44 340 TYR A C 1
ATOM 2304 O O . TYR A 1 356 ? 123.142 119.033 138.894 1.00 72.44 340 TYR A O 1
ATOM 2313 N N . VAL A 1 357 ? 121.904 118.270 137.164 1.00 73.59 341 VAL A N 1
ATOM 2314 C CA . VAL A 1 357 ? 120.659 118.896 137.598 1.00 73.59 341 VAL A CA 1
ATOM 2315 C C . VAL A 1 357 ? 119.518 118.245 136.829 1.00 73.59 341 VAL A C 1
ATOM 2316 O O . VAL A 1 357 ? 119.658 117.906 135.651 1.00 73.59 341 VAL A O 1
ATOM 2320 N N . GLY A 1 358 ? 118.395 118.047 137.512 1.00 78.55 342 GLY A N 1
ATOM 2321 C CA . GLY A 1 358 ? 117.232 117.461 136.883 1.00 78.55 342 GLY A CA 1
ATOM 2322 C C . GLY A 1 358 ? 117.353 115.958 136.713 1.00 78.55 342 GLY A C 1
ATOM 2323 O O . GLY A 1 358 ? 118.256 115.300 137.238 1.00 78.55 342 GLY A O 1
ATOM 2324 N N . ARG A 1 359 ? 116.400 115.409 135.956 1.00 88.92 343 ARG A N 1
ATOM 2325 C CA . ARG A 1 359 ? 116.387 113.974 135.690 1.00 88.92 343 ARG A CA 1
ATOM 2326 C C . ARG A 1 359 ? 117.615 113.553 134.889 1.00 88.92 343 ARG A C 1
ATOM 2327 O O . ARG A 1 359 ? 118.435 112.753 135.353 1.00 88.92 343 ARG A O 1
ATOM 2335 N N . LYS A 1 360 ? 117.756 114.088 133.675 1.00 83.33 344 LYS A N 1
ATOM 2336 C CA . LYS A 1 360 ? 118.871 113.738 132.807 1.00 83.33 344 LYS A CA 1
ATOM 2337 C C . LYS A 1 360 ? 119.883 114.870 132.798 1.00 83.33 344 LYS A C 1
ATOM 2338 O O . LYS A 1 360 ? 119.556 115.974 132.333 1.00 83.33 344 LYS A O 1
ATOM 2344 N N . PRO A 1 361 ? 121.100 114.658 133.299 1.00 73.57 345 PRO A N 1
ATOM 2345 C CA . PRO A 1 361 ? 122.102 115.729 133.275 1.00 73.57 345 PRO A CA 1
ATOM 2346 C C . PRO A 1 361 ? 122.474 116.113 131.851 1.00 73.57 345 PRO A C 1
ATOM 2347 O O . PRO A 1 361 ? 122.483 115.282 130.939 1.00 73.57 345 PRO A O 1
ATOM 2351 N N . LYS A 1 362 ? 122.785 117.393 131.669 1.00 60.75 346 LYS A N 1
ATOM 2352 C CA . LYS A 1 362 ? 123.167 117.936 130.376 1.00 60.75 346 LYS A CA 1
ATOM 2353 C C . LYS A 1 362 ? 124.531 118.604 130.479 1.00 60.75 346 LYS A C 1
ATOM 2354 O O . LYS A 1 362 ? 124.947 119.043 131.556 1.00 60.75 346 LYS A O 1
ATOM 2360 N N . VAL A 1 363 ? 125.226 118.675 129.347 1.00 56.63 347 VAL A N 1
ATOM 2361 C CA . VAL A 1 363 ? 126.560 119.258 129.266 1.00 56.63 347 VAL A CA 1
ATOM 2362 C C . VAL A 1 363 ? 126.474 120.558 128.476 1.00 56.63 347 VAL A C 1
ATOM 2363 O O . VAL A 1 363 ? 125.791 120.627 127.446 1.00 56.63 347 VAL A O 1
ATOM 2367 N N . GLU A 1 364 ? 127.138 121.594 128.978 1.00 60.76 348 GLU A N 1
ATOM 2368 C CA . GLU A 1 364 ? 127.198 122.886 128.314 1.00 60.76 348 GLU A CA 1
ATOM 2369 C C . GLU A 1 364 ? 128.556 123.069 127.650 1.00 60.76 348 GLU A C 1
ATOM 2370 O O . GLU A 1 364 ? 129.577 122.572 128.133 1.00 60.76 348 GLU A O 1
ATOM 2376 N N . GLN A 1 365 ? 128.559 123.789 126.533 1.00 62.89 349 GLN A N 1
ATOM 2377 C CA . GLN A 1 365 ? 129.768 124.038 125.753 1.00 62.89 349 GLN A CA 1
ATOM 2378 C C . GLN A 1 365 ? 130.041 125.536 125.845 1.00 62.89 349 GLN A C 1
ATOM 2379 O O . GLN A 1 365 ? 129.401 126.334 125.154 1.00 62.89 349 GLN A O 1
ATOM 2385 N N . LEU A 1 366 ? 130.986 125.914 126.701 1.00 61.59 350 LEU A N 1
ATOM 2386 C CA . LEU A 1 366 ? 131.331 127.312 126.928 1.00 61.59 350 LEU A CA 1
ATOM 2387 C C . LEU A 1 366 ? 132.531 127.679 126.065 1.00 61.59 350 LEU A C 1
ATOM 2388 O O . LEU A 1 366 ? 133.593 127.058 126.174 1.00 61.59 350 LEU A O 1
ATOM 2393 N N . SER A 1 367 ? 132.359 128.686 125.214 1.00 64.05 351 SER A N 1
ATOM 2394 C CA . SER A 1 367 ? 133.420 129.186 124.355 1.00 64.05 351 SER A CA 1
ATOM 2395 C C . SER A 1 367 ? 133.905 130.538 124.861 1.00 64.05 351 SER A C 1
ATOM 2396 O O . SER A 1 367 ? 133.202 131.236 125.597 1.00 64.05 351 SER A O 1
ATOM 2399 N N . ASN A 1 368 ? 135.124 130.897 124.452 1.00 63.55 352 ASN A N 1
ATOM 2400 C CA . ASN A 1 368 ? 135.747 132.171 124.817 1.00 63.55 352 ASN A CA 1
ATOM 2401 C C . ASN A 1 368 ? 135.973 132.259 126.328 1.00 63.55 352 ASN A C 1
ATOM 2402 O O . ASN A 1 368 ? 135.611 133.240 126.980 1.00 63.55 352 ASN A O 1
ATOM 2407 N N . MET A 1 369 ? 136.604 131.220 126.881 1.00 62.44 353 MET A N 1
ATOM 2408 C CA . MET A 1 369 ? 136.853 131.110 128.316 1.00 62.44 353 MET A CA 1
ATOM 2409 C C . MET A 1 369 ? 138.324 131.277 128.678 1.00 62.44 353 MET A C 1
ATOM 2410 O O . MET A 1 369 ? 138.666 132.161 129.469 1.00 62.44 353 MET A O 1
ATOM 2415 N N . ILE A 1 370 ? 139.209 130.454 128.122 1.00 58.28 354 ILE A N 1
ATOM 2416 C CA . ILE A 1 370 ? 140.615 130.430 128.514 1.00 58.28 354 ILE A CA 1
ATOM 2417 C C . ILE A 1 370 ? 141.406 131.293 127.542 1.00 58.28 354 ILE A C 1
ATOM 2418 O O . ILE A 1 370 ? 141.374 131.064 126.327 1.00 58.28 354 ILE A O 1
ATOM 2423 N N . VAL A 1 371 ? 142.123 132.275 128.075 1.00 56.78 355 VAL A N 1
ATOM 2424 C CA . VAL A 1 371 ? 142.960 133.142 127.256 1.00 56.78 355 VAL A CA 1
ATOM 2425 C C . VAL A 1 371 ? 144.222 132.391 126.853 1.00 56.78 355 VAL A C 1
ATOM 2426 O O . VAL A 1 371 ? 144.812 131.653 127.651 1.00 56.78 355 VAL A O 1
ATOM 2430 N N . ARG A 1 372 ? 144.622 132.549 125.593 1.00 58.31 356 ARG A N 1
ATOM 2431 C CA . ARG A 1 372 ? 145.838 131.942 125.065 1.00 58.31 356 ARG A CA 1
ATOM 2432 C C . ARG A 1 372 ? 146.900 132.974 124.719 1.00 58.31 356 ARG A C 1
ATOM 2433 O O . ARG A 1 372 ? 148.051 132.848 125.148 1.00 58.31 356 ARG A O 1
ATOM 2441 N N . SER A 1 373 ? 146.539 133.999 123.953 1.00 66.85 357 SER A N 1
ATOM 2442 C CA . SER A 1 373 ? 147.458 135.057 123.557 1.00 66.85 357 SER A CA 1
ATOM 2443 C C . SER A 1 373 ? 146.885 136.387 124.019 1.00 66.85 357 SER A C 1
ATOM 2444 O O . SER A 1 373 ? 145.724 136.699 123.732 1.00 66.85 357 SER A O 1
ATOM 2447 N N . CYS A 1 374 ? 147.690 137.155 124.748 1.00 73.42 358 CYS A N 1
ATOM 2448 C CA . CYS A 1 374 ? 147.284 138.443 125.293 1.00 73.42 358 CYS A CA 1
ATOM 2449 C C . CYS A 1 374 ? 148.321 139.489 124.905 1.00 73.42 358 CYS A C 1
ATOM 2450 O O . CYS A 1 374 ? 149.515 139.309 125.173 1.00 73.42 358 CYS A O 1
ATOM 2453 N N . LYS A 1 375 ? 147.872 140.579 124.280 1.00 82.05 359 LYS A N 1
ATOM 2454 C CA . LYS A 1 375 ? 148.760 141.674 123.904 1.00 82.05 359 LYS A CA 1
ATOM 2455 C C . LYS A 1 375 ? 148.315 142.952 124.603 1.00 82.05 359 LYS A C 1
ATOM 2456 O O . LYS A 1 375 ? 147.362 142.964 125.388 1.00 82.05 359 LYS A O 1
ATOM 2462 N N . CYS A 1 376 ? 149.022 144.038 124.300 1.00 87.91 360 CYS A N 1
ATOM 2463 C CA . CYS A 1 376 ? 148.727 145.349 124.849 1.00 87.91 360 CYS A CA 1
ATOM 2464 C C . CYS A 1 376 ? 147.556 145.988 124.106 1.00 87.91 360 CYS A C 1
ATOM 2465 O O . CYS A 1 376 ? 147.022 145.441 123.137 1.00 87.91 360 CYS A O 1
ATOM 2468 N N . SER A 1 377 ? 147.153 147.162 124.578 1.00 95.09 361 SER A N 1
ATOM 2469 C CA . SER A 1 377 ? 146.094 147.921 123.927 1.00 95.09 361 SER A CA 1
ATOM 2470 C C . SER A 1 377 ? 146.229 149.409 124.235 1.00 95.09 361 SER A C 1
ATOM 2471 O O . SER A 1 377 ? 146.927 149.803 125.171 1.00 95.09 361 SER A O 1
ATOM 2475 N N . CYS B 1 20 ? 159.534 139.499 148.504 1.00 112.01 4 CYS B N 1
ATOM 2476 C CA . CYS B 1 20 ? 158.234 140.159 148.525 1.00 112.01 4 CYS B CA 1
ATOM 2477 C C . CYS B 1 20 ? 157.543 140.057 147.170 1.00 112.01 4 CYS B C 1
ATOM 2478 O O . CYS B 1 20 ? 156.525 140.706 146.931 1.00 112.01 4 CYS B O 1
ATOM 2481 N N . LYS B 1 21 ? 158.105 139.234 146.284 1.00 110.00 5 LYS B N 1
ATOM 2482 C CA . LYS B 1 21 ? 157.537 139.041 144.957 1.00 110.00 5 LYS B CA 1
ATOM 2483 C C . LYS B 1 21 ? 156.410 138.018 144.935 1.00 110.00 5 LYS B C 1
ATOM 2484 O O . LYS B 1 21 ? 155.768 137.853 143.892 1.00 110.00 5 LYS B O 1
ATOM 2490 N N . THR B 1 22 ? 156.156 137.330 146.046 1.00 108.59 6 THR B N 1
ATOM 2491 C CA . THR B 1 22 ? 155.114 136.315 146.118 1.00 108.59 6 THR B CA 1
ATOM 2492 C C . THR B 1 22 ? 153.795 136.848 146.663 1.00 108.59 6 THR B C 1
ATOM 2493 O O . THR B 1 22 ? 152.848 136.072 146.818 1.00 108.59 6 THR B O 1
ATOM 2497 N N . ILE B 1 23 ? 153.708 138.142 146.954 1.00 100.10 7 ILE B N 1
ATOM 2498 C CA . ILE B 1 23 ? 152.479 138.723 147.490 1.00 100.10 7 ILE B CA 1
ATOM 2499 C C . ILE B 1 23 ? 151.572 139.224 146.376 1.00 100.10 7 ILE B C 1
ATOM 2500 O O . ILE B 1 23 ? 150.382 138.898 146.334 1.00 100.10 7 ILE B O 1
ATOM 2505 N N . ASP B 1 24 ? 152.119 140.027 145.459 1.00 99.62 8 ASP B N 1
ATOM 2506 C CA . ASP B 1 24 ? 151.327 140.509 144.332 1.00 99.62 8 ASP B CA 1
ATOM 2507 C C . ASP B 1 24 ? 150.887 139.357 143.439 1.00 99.62 8 ASP B C 1
ATOM 2508 O O . ASP B 1 24 ? 149.779 139.375 142.887 1.00 99.62 8 ASP B O 1
ATOM 2513 N N . MET B 1 25 ? 151.742 138.343 143.284 1.00 96.70 9 MET B N 1
ATOM 2514 C CA . MET B 1 25 ? 151.371 137.179 142.487 1.00 96.70 9 MET B CA 1
ATOM 2515 C C . MET B 1 25 ? 150.157 136.475 143.082 1.00 96.70 9 MET B C 1
ATOM 2516 O O . MET B 1 25 ? 149.205 136.150 142.367 1.00 96.70 9 MET B O 1
ATOM 2521 N N . GLU B 1 26 ? 150.166 136.250 144.399 1.00 97.23 10 GLU B N 1
ATOM 2522 C CA . GLU B 1 26 ? 149.026 135.606 145.047 1.00 97.23 10 GLU B CA 1
ATOM 2523 C C . GLU B 1 26 ? 147.788 136.494 145.001 1.00 97.23 10 GLU B C 1
ATOM 2524 O O . GLU B 1 26 ? 146.661 135.994 144.888 1.00 97.23 10 GLU B O 1
ATOM 2530 N N . LEU B 1 27 ? 147.977 137.813 145.094 1.00 86.23 11 LEU B N 1
ATOM 2531 C CA . LEU B 1 27 ? 146.852 138.731 144.950 1.00 86.23 11 LEU B CA 1
ATOM 2532 C C . LEU B 1 27 ? 146.205 138.587 143.579 1.00 86.23 11 LEU B C 1
ATOM 2533 O O . LEU B 1 27 ? 144.975 138.535 143.464 1.00 86.23 11 LEU B O 1
ATOM 2538 N N . VAL B 1 28 ? 147.021 138.509 142.527 1.00 83.12 12 VAL B N 1
ATOM 2539 C CA . VAL B 1 28 ? 146.477 138.338 141.183 1.00 83.12 12 VAL B CA 1
ATOM 2540 C C . VAL B 1 28 ? 145.824 136.968 141.040 1.00 83.12 12 VAL B C 1
ATOM 2541 O O . VAL B 1 28 ? 144.790 136.828 140.377 1.00 83.12 12 VAL B O 1
ATOM 2545 N N . LYS B 1 29 ? 146.409 135.937 141.659 1.00 88.91 13 LYS B N 1
ATOM 2546 C CA . LYS B 1 29 ? 145.803 134.608 141.624 1.00 88.91 13 LYS B CA 1
ATOM 2547 C C . LYS B 1 29 ? 144.400 134.631 142.219 1.00 88.91 13 LYS B C 1
ATOM 2548 O O . LYS B 1 29 ? 143.444 134.123 141.616 1.00 88.91 13 LYS B O 1
ATOM 2554 N N . ARG B 1 30 ? 144.260 135.218 143.411 1.00 83.57 14 ARG B N 1
ATOM 2555 C CA . ARG B 1 30 ? 142.953 135.236 144.057 1.00 83.57 14 ARG B CA 1
ATOM 2556 C C . ARG B 1 30 ? 141.977 136.146 143.321 1.00 83.57 14 ARG B C 1
ATOM 2557 O O . ARG B 1 30 ? 140.786 135.828 143.236 1.00 83.57 14 ARG B O 1
ATOM 2565 N N . LYS B 1 31 ? 142.457 137.257 142.753 1.00 74.36 15 LYS B N 1
ATOM 2566 C CA . LYS B 1 31 ? 141.579 138.104 141.953 1.00 74.36 15 LYS B CA 1
ATOM 2567 C C . LYS B 1 31 ? 141.060 137.357 140.730 1.00 74.36 15 LYS B C 1
ATOM 2568 O O . LYS B 1 31 ? 139.871 137.440 140.399 1.00 74.36 15 LYS B O 1
ATOM 2574 N N . ARG B 1 32 ? 141.935 136.609 140.053 1.00 75.58 16 ARG B N 1
ATOM 2575 C CA . ARG B 1 32 ? 141.519 135.872 138.865 1.00 75.58 16 ARG B CA 1
ATOM 2576 C C . ARG B 1 32 ? 140.550 134.748 139.214 1.00 75.58 16 ARG B C 1
ATOM 2577 O O . ARG B 1 32 ? 139.567 134.528 138.495 1.00 75.58 16 ARG B O 1
ATOM 2585 N N . ILE B 1 33 ? 140.807 134.018 140.303 1.00 75.32 17 ILE B N 1
ATOM 2586 C CA . ILE B 1 33 ? 139.878 132.948 140.660 1.00 75.32 17 ILE B CA 1
ATOM 2587 C C . ILE B 1 33 ? 138.540 133.530 141.101 1.00 75.32 17 ILE B C 1
ATOM 2588 O O . ILE B 1 33 ? 137.485 132.948 140.824 1.00 75.32 17 ILE B O 1
ATOM 2593 N N . GLU B 1 34 ? 138.549 134.686 141.773 1.00 71.46 18 GLU B N 1
ATOM 2594 C CA . GLU B 1 34 ? 137.298 135.357 142.113 1.00 71.46 18 GLU B CA 1
ATOM 2595 C C . GLU B 1 34 ? 136.543 135.776 140.857 1.00 71.46 18 GLU B C 1
ATOM 2596 O O . GLU B 1 34 ? 135.313 135.654 140.790 1.00 71.46 18 GLU B O 1
ATOM 2602 N N . ALA B 1 35 ? 137.266 136.280 139.853 1.00 68.61 19 ALA B N 1
ATOM 2603 C CA . ALA B 1 35 ? 136.630 136.658 138.595 1.00 68.61 19 ALA B CA 1
ATOM 2604 C C . ALA B 1 35 ? 136.009 135.451 137.904 1.00 68.61 19 ALA B C 1
ATOM 2605 O O . ALA B 1 35 ? 134.890 135.532 137.387 1.00 68.61 19 ALA B O 1
ATOM 2607 N N . ILE B 1 36 ? 136.723 134.323 137.883 1.00 68.63 20 ILE B N 1
ATOM 2608 C CA . ILE B 1 36 ? 136.181 133.110 137.273 1.00 68.63 20 ILE B CA 1
ATOM 2609 C C . ILE B 1 36 ? 134.951 132.630 138.036 1.00 68.63 20 ILE B C 1
ATOM 2610 O O . ILE B 1 36 ? 133.957 132.199 137.437 1.00 68.63 20 ILE B O 1
ATOM 2615 N N . ARG B 1 37 ? 135.002 132.691 139.369 1.00 68.48 21 ARG B N 1
ATOM 2616 C CA . ARG B 1 37 ? 133.859 132.289 140.182 1.00 68.48 21 ARG B CA 1
ATOM 2617 C C . ARG B 1 37 ? 132.640 133.152 139.880 1.00 68.48 21 ARG B C 1
ATOM 2618 O O . ARG B 1 37 ? 131.530 132.638 139.698 1.00 68.48 21 ARG B O 1
ATOM 2626 N N . GLY B 1 38 ? 132.832 134.471 139.818 1.00 65.97 22 GLY B N 1
ATOM 2627 C CA . GLY B 1 38 ? 131.726 135.351 139.476 1.00 65.97 22 GLY B CA 1
ATOM 2628 C C . GLY B 1 38 ? 131.198 135.101 138.077 1.00 65.97 22 GLY B C 1
ATOM 2629 O O . GLY B 1 38 ? 129.984 135.118 137.847 1.00 65.97 22 GLY B O 1
ATOM 2630 N N . GLN B 1 39 ? 132.103 134.854 137.127 1.00 65.12 23 GLN B N 1
ATOM 2631 C CA . GLN B 1 39 ? 131.686 134.577 135.759 1.00 65.12 23 GLN B CA 1
ATOM 2632 C C . GLN B 1 39 ? 130.823 133.326 135.692 1.00 65.12 23 GLN B C 1
ATOM 2633 O O . GLN B 1 39 ? 129.779 133.324 135.038 1.00 65.12 23 GLN B O 1
ATOM 2639 N N . ILE B 1 40 ? 131.224 132.260 136.389 1.00 64.43 24 ILE B N 1
ATOM 2640 C CA . ILE B 1 40 ? 130.424 131.036 136.384 1.00 64.43 24 ILE B CA 1
ATOM 2641 C C . ILE B 1 40 ? 129.086 131.257 137.087 1.00 64.43 24 ILE B C 1
ATOM 2642 O O . ILE B 1 40 ? 128.029 130.829 136.594 1.00 64.43 24 ILE B O 1
ATOM 2647 N N . LEU B 1 41 ? 129.109 131.925 138.248 1.00 70.74 25 LEU B N 1
ATOM 2648 C CA . LEU B 1 41 ? 127.885 132.143 139.015 1.00 70.74 25 LEU B CA 1
ATOM 2649 C C . LEU B 1 41 ? 126.873 132.977 138.243 1.00 70.74 25 LEU B C 1
ATOM 2650 O O . LEU B 1 41 ? 125.662 132.789 138.403 1.00 70.74 25 LEU B O 1
ATOM 2655 N N . SER B 1 42 ? 127.342 133.912 137.420 1.00 69.19 26 SER B N 1
ATOM 2656 C CA . SER B 1 42 ? 126.447 134.592 136.495 1.00 69.19 26 SER B CA 1
ATOM 2657 C C . SER B 1 42 ? 126.152 133.755 135.259 1.00 69.19 26 SER B C 1
ATOM 2658 O O . SER B 1 42 ? 125.139 133.988 134.591 1.00 69.19 26 SER B O 1
ATOM 2661 N N . LYS B 1 43 ? 127.018 132.789 134.946 1.00 67.81 27 LYS B N 1
ATOM 2662 C CA . LYS B 1 43 ? 126.904 132.054 133.695 1.00 67.81 27 LYS B CA 1
ATOM 2663 C C . LYS B 1 43 ? 125.762 131.050 133.757 1.00 67.81 27 LYS B C 1
ATOM 2664 O O . LYS B 1 43 ? 125.006 130.904 132.789 1.00 67.81 27 LYS B O 1
ATOM 2670 N N . LEU B 1 44 ? 125.611 130.347 134.885 1.00 72.84 28 LEU B N 1
ATOM 2671 C CA . LEU B 1 44 ? 124.509 129.388 134.939 1.00 72.84 28 LEU B CA 1
ATOM 2672 C C . LEU B 1 44 ? 123.149 130.071 135.032 1.00 72.84 28 LEU B C 1
ATOM 2673 O O . LEU B 1 44 ? 122.129 129.403 134.832 1.00 72.84 28 LEU B O 1
ATOM 2678 N N . ARG B 1 45 ? 123.115 131.372 135.335 1.00 75.01 29 ARG B N 1
ATOM 2679 C CA . ARG B 1 45 ? 121.887 132.170 135.336 1.00 75.01 29 ARG B CA 1
ATOM 2680 C C . ARG B 1 45 ? 120.861 131.646 136.338 1.00 75.01 29 ARG B C 1
ATOM 2681 O O . ARG B 1 45 ? 119.653 131.806 136.146 1.00 75.01 29 ARG B O 1
ATOM 2689 N N . LEU B 1 46 ? 121.333 131.028 137.418 1.00 72.16 30 LEU B N 1
ATOM 2690 C CA . LEU B 1 46 ? 120.461 130.510 138.463 1.00 72.16 30 LEU B CA 1
ATOM 2691 C C . LEU B 1 46 ? 121.190 130.611 139.796 1.00 72.16 30 LEU B C 1
ATOM 2692 O O . LEU B 1 46 ? 122.337 131.063 139.868 1.00 72.16 30 LEU B O 1
ATOM 2697 N N . ALA B 1 47 ? 120.512 130.186 140.859 1.00 79.40 31 ALA B N 1
ATOM 2698 C CA . ALA B 1 47 ? 121.117 130.167 142.181 1.00 79.40 31 ALA B CA 1
ATOM 2699 C C . ALA B 1 47 ? 122.134 129.030 142.273 1.00 79.40 31 ALA B C 1
ATOM 2700 O O . ALA B 1 47 ? 122.386 128.300 141.310 1.00 79.40 31 ALA B O 1
ATOM 2702 N N . SER B 1 48 ? 122.727 128.879 143.449 1.00 82.63 32 SER B N 1
ATOM 2703 C CA . SER B 1 48 ? 123.704 127.817 143.657 1.00 82.63 32 SER B CA 1
ATOM 2704 C C . SER B 1 48 ? 123.000 126.466 143.655 1.00 82.63 32 SER B C 1
ATOM 2705 O O . SER B 1 48 ? 122.124 126.234 144.499 1.00 82.63 32 SER B O 1
ATOM 2708 N N . PRO B 1 49 ? 123.339 125.558 142.746 1.00 82.57 33 PRO B N 1
ATOM 2709 C CA . PRO B 1 49 ? 122.655 124.265 142.694 1.00 82.57 33 PRO B CA 1
ATOM 2710 C C . PRO B 1 49 ? 123.202 123.317 143.745 1.00 82.57 33 PRO B C 1
ATOM 2711 O O . PRO B 1 49 ? 124.360 123.447 144.171 1.00 82.57 33 PRO B O 1
ATOM 2715 N N . PRO B 1 50 ? 122.400 122.348 144.192 1.00 95.29 34 PRO B N 1
ATOM 2716 C CA . PRO B 1 50 ? 122.885 121.368 145.176 1.00 95.29 34 PRO B CA 1
ATOM 2717 C C . PRO B 1 50 ? 123.787 120.340 144.506 1.00 95.29 34 PRO B C 1
ATOM 2718 O O . PRO B 1 50 ? 123.370 119.638 143.583 1.00 95.29 34 PRO B O 1
ATOM 2722 N N . SER B 1 51 ? 125.036 120.262 144.971 1.00 98.17 35 SER B N 1
ATOM 2723 C CA . SER B 1 51 ? 125.985 119.317 144.391 1.00 98.17 35 SER B CA 1
ATOM 2724 C C . SER B 1 51 ? 125.549 117.877 144.626 1.00 98.17 35 SER B C 1
ATOM 2725 O O . SER B 1 51 ? 125.652 117.034 143.727 1.00 98.17 35 SER B O 1
ATOM 2728 N N . GLN B 1 52 ? 125.058 117.574 145.829 1.00 101.37 36 GLN B N 1
ATOM 2729 C CA . GLN B 1 52 ? 124.632 116.212 146.135 1.00 101.37 36 GLN B CA 1
ATOM 2730 C C . GLN B 1 52 ? 123.311 115.885 145.448 1.00 101.37 36 GLN B C 1
ATOM 2731 O O . GLN B 1 52 ? 123.241 114.982 144.605 1.00 101.37 36 GLN B O 1
ATOM 2737 N N . GLY B 1 53 ? 122.256 116.623 145.785 1.00 96.14 37 GLY B N 1
ATOM 2738 C CA . GLY B 1 53 ? 120.952 116.359 145.195 1.00 96.14 37 GLY B CA 1
ATOM 2739 C C . GLY B 1 53 ? 120.473 114.959 145.522 1.00 96.14 37 GLY B C 1
ATOM 2740 O O . GLY B 1 53 ? 120.511 114.514 146.674 1.00 96.14 37 GLY B O 1
ATOM 2741 N N . GLU B 1 54 ? 120.013 114.247 144.492 1.00 95.36 38 GLU B N 1
ATOM 2742 C CA . GLU B 1 54 ? 119.567 112.871 144.642 1.00 95.36 38 GLU B CA 1
ATOM 2743 C C . GLU B 1 54 ? 120.187 111.924 143.624 1.00 95.36 38 GLU B C 1
ATOM 2744 O O . GLU B 1 54 ? 119.892 110.724 143.663 1.00 95.36 38 GLU B O 1
ATOM 2750 N N . VAL B 1 55 ? 121.027 112.420 142.721 1.00 89.51 39 VAL B N 1
ATOM 2751 C CA . VAL B 1 55 ? 121.660 111.589 141.699 1.00 89.51 39 VAL B CA 1
ATOM 2752 C C . VAL B 1 55 ? 122.657 110.646 142.364 1.00 89.51 39 VAL B C 1
ATOM 2753 O O . VAL B 1 55 ? 123.278 111.012 143.373 1.00 89.51 39 VAL B O 1
ATOM 2757 N N . PRO B 1 56 ? 122.829 109.425 141.853 1.00 89.48 40 PRO B N 1
ATOM 2758 C CA . PRO B 1 56 ? 123.788 108.510 142.466 1.00 89.48 40 PRO B CA 1
ATOM 2759 C C . PRO B 1 56 ? 125.212 108.975 142.224 1.00 89.48 40 PRO B C 1
ATOM 2760 O O . PRO B 1 56 ? 125.505 109.622 141.204 1.00 89.48 40 PRO B O 1
ATOM 2764 N N . PRO B 1 57 ? 126.136 108.669 143.137 1.00 89.24 41 PRO B N 1
ATOM 2765 C CA . PRO B 1 57 ? 127.540 109.041 142.925 1.00 89.24 41 PRO B CA 1
ATOM 2766 C C . PRO B 1 57 ? 128.308 107.988 142.140 1.00 89.24 41 PRO B C 1
ATOM 2767 O O . PRO B 1 57 ? 129.543 107.966 142.160 1.00 89.24 41 PRO B O 1
ATOM 2771 N N . GLY B 1 58 ? 127.585 107.111 141.447 1.00 82.54 42 GLY B N 1
ATOM 2772 C CA . GLY B 1 58 ? 128.185 105.995 140.757 1.00 82.54 42 GLY B CA 1
ATOM 2773 C C . GLY B 1 58 ? 128.984 106.394 139.532 1.00 82.54 42 GLY B C 1
ATOM 2774 O O . GLY B 1 58 ? 129.184 107.579 139.245 1.00 82.54 42 GLY B O 1
ATOM 2775 N N . PRO B 1 59 ? 129.466 105.397 138.789 1.00 74.46 43 PRO B N 1
ATOM 2776 C CA . PRO B 1 59 ? 130.308 105.683 137.621 1.00 74.46 43 PRO B CA 1
ATOM 2777 C C . PRO B 1 59 ? 129.553 106.455 136.549 1.00 74.46 43 PRO B C 1
ATOM 2778 O O . PRO B 1 59 ? 128.331 106.351 136.415 1.00 74.46 43 PRO B O 1
ATOM 2782 N N . LEU B 1 60 ? 130.305 107.242 135.786 1.00 74.15 44 LEU B N 1
ATOM 2783 C CA . LEU B 1 60 ? 129.714 108.053 134.733 1.00 74.15 44 LEU B CA 1
ATOM 2784 C C . LEU B 1 60 ? 129.123 107.156 133.647 1.00 74.15 44 LEU B C 1
ATOM 2785 O O . LEU B 1 60 ? 129.745 106.162 133.254 1.00 74.15 44 LEU B O 1
ATOM 2790 N N . PRO B 1 61 ? 127.932 107.470 133.143 1.00 71.79 45 PRO B N 1
ATOM 2791 C CA . PRO B 1 61 ? 127.347 106.666 132.064 1.00 71.79 45 PRO B CA 1
ATOM 2792 C C . PRO B 1 61 ? 128.096 106.867 130.754 1.00 71.79 45 PRO B C 1
ATOM 2793 O O . PRO B 1 61 ? 128.895 107.790 130.586 1.00 71.79 45 PRO B O 1
ATOM 2797 N N . GLU B 1 62 ? 127.819 105.964 129.811 1.00 77.58 46 GLU B N 1
ATOM 2798 C CA . GLU B 1 62 ? 128.509 105.991 128.524 1.00 77.58 46 GLU B CA 1
ATOM 2799 C C . GLU B 1 62 ? 128.168 107.249 127.732 1.00 77.58 46 GLU B C 1
ATOM 2800 O O . GLU B 1 62 ? 129.020 107.784 127.012 1.00 77.58 46 GLU B O 1
ATOM 2806 N N . ALA B 1 63 ? 126.929 107.731 127.847 1.00 73.28 47 ALA B N 1
ATOM 2807 C CA . ALA B 1 63 ? 126.502 108.879 127.051 1.00 73.28 47 ALA B CA 1
ATOM 2808 C C . ALA B 1 63 ? 127.298 110.132 127.395 1.00 73.28 47 ALA B C 1
ATOM 2809 O O . ALA B 1 63 ? 127.732 110.865 126.499 1.00 73.28 47 ALA B O 1
ATOM 2811 N N . VAL B 1 64 ? 127.506 110.395 128.687 1.00 72.81 48 VAL B N 1
ATOM 2812 C CA . VAL B 1 64 ? 128.181 111.626 129.091 1.00 72.81 48 VAL B CA 1
ATOM 2813 C C . VAL B 1 64 ? 129.648 111.599 128.676 1.00 72.81 48 VAL B C 1
ATOM 2814 O O . VAL B 1 64 ? 130.187 112.600 128.186 1.00 72.81 48 VAL B O 1
ATOM 2818 N N . LEU B 1 65 ? 130.321 110.461 128.867 1.00 73.13 49 LEU B N 1
ATOM 2819 C CA . LEU B 1 65 ? 131.712 110.363 128.438 1.00 73.13 49 LEU B CA 1
ATOM 2820 C C . LEU B 1 65 ? 131.832 110.428 126.921 1.00 73.13 49 LEU B C 1
ATOM 2821 O O . LEU B 1 65 ? 132.806 110.986 126.404 1.00 73.13 49 LEU B O 1
ATOM 2826 N N . ALA B 1 66 ? 130.856 109.877 126.193 1.00 73.91 50 ALA B N 1
ATOM 2827 C CA . ALA B 1 66 ? 130.851 110.022 124.741 1.00 73.91 50 ALA B CA 1
ATOM 2828 C C . ALA B 1 66 ? 130.710 111.485 124.337 1.00 73.91 50 ALA B C 1
ATOM 2829 O O . ALA B 1 66 ? 131.396 111.952 123.420 1.00 73.91 50 ALA B O 1
ATOM 2831 N N . LEU B 1 67 ? 129.828 112.224 125.015 1.00 66.09 51 LEU B N 1
ATOM 2832 C CA . LEU B 1 67 ? 129.688 113.651 124.738 1.00 66.09 51 LEU B CA 1
ATOM 2833 C C . LEU B 1 67 ? 130.986 114.397 125.016 1.00 66.09 51 LEU B C 1
ATOM 2834 O O . LEU B 1 67 ? 131.395 115.264 124.233 1.00 66.09 51 LEU B O 1
ATOM 2839 N N . TYR B 1 68 ? 131.643 114.080 126.133 1.00 70.62 52 TYR B N 1
ATOM 2840 C CA . TYR B 1 68 ? 132.893 114.756 126.465 1.00 70.62 52 TYR B CA 1
ATOM 2841 C C . TYR B 1 68 ? 133.978 114.439 125.442 1.00 70.62 52 TYR B C 1
ATOM 2842 O O . TYR B 1 68 ? 134.738 115.326 125.036 1.00 70.62 52 TYR B O 1
ATOM 2851 N N . ASN B 1 69 ? 134.059 113.179 125.006 1.00 72.03 53 ASN B N 1
ATOM 2852 C CA . ASN B 1 69 ? 135.032 112.807 123.985 1.00 72.03 53 ASN B CA 1
ATOM 2853 C C . ASN B 1 69 ? 134.733 113.499 122.661 1.00 72.03 53 ASN B C 1
ATOM 2854 O O . ASN B 1 69 ? 135.652 113.856 121.915 1.00 72.03 53 ASN B O 1
ATOM 2859 N N . SER B 1 70 ? 133.449 113.695 122.351 1.00 70.37 54 SER B N 1
ATOM 2860 C CA . SER B 1 70 ? 133.083 114.354 121.102 1.00 70.37 54 SER B CA 1
ATOM 2861 C C . SER B 1 70 ? 133.347 115.854 121.152 1.00 70.37 54 SER B C 1
ATOM 2862 O O . SER B 1 70 ? 133.609 116.467 120.111 1.00 70.37 54 SER B O 1
ATOM 2865 N N . THR B 1 71 ? 133.265 116.464 122.334 1.00 68.84 55 THR B N 1
ATOM 2866 C CA . THR B 1 71 ? 133.490 117.900 122.456 1.00 68.84 55 THR B CA 1
ATOM 2867 C C . THR B 1 71 ? 134.920 118.264 122.841 1.00 68.84 55 THR B C 1
ATOM 2868 O O . THR B 1 71 ? 135.253 119.454 122.851 1.00 68.84 55 THR B O 1
ATOM 2872 N N . ARG B 1 72 ? 135.770 117.285 123.156 1.00 75.83 56 ARG B N 1
ATOM 2873 C CA . ARG B 1 72 ? 137.138 117.592 123.561 1.00 75.83 56 ARG B CA 1
ATOM 2874 C C . ARG B 1 72 ? 138.118 117.616 122.393 1.00 75.83 56 ARG B C 1
ATOM 2875 O O . ARG B 1 72 ? 139.042 118.436 122.386 1.00 75.83 56 ARG B O 1
ATOM 2883 N N . ASP B 1 73 ? 137.947 116.733 121.413 1.00 77.74 57 ASP B N 1
ATOM 2884 C CA . ASP B 1 73 ? 138.885 116.665 120.300 1.00 77.74 57 ASP B CA 1
ATOM 2885 C C . ASP B 1 73 ? 138.836 117.944 119.473 1.00 77.74 57 ASP B C 1
ATOM 2886 O O . ASP B 1 73 ? 137.766 118.516 119.243 1.00 77.74 57 ASP B O 1
ATOM 2891 N N . ARG B 1 74 ? 140.007 118.393 119.030 1.00 81.45 58 ARG B N 1
ATOM 2892 C CA . ARG B 1 74 ? 140.103 119.628 118.267 1.00 81.45 58 ARG B CA 1
ATOM 2893 C C . ARG B 1 74 ? 139.460 119.473 116.894 1.00 81.45 58 ARG B C 1
ATOM 2894 O O . ARG B 1 74 ? 139.488 118.401 116.284 1.00 81.45 58 ARG B O 1
ATOM 2902 N N . VAL B 1 75 ? 138.874 120.567 116.409 1.00 78.38 59 VAL B N 1
ATOM 2903 C CA . VAL B 1 75 ? 138.228 120.558 115.104 1.00 78.38 59 VAL B CA 1
ATOM 2904 C C . VAL B 1 75 ? 139.281 120.618 114.002 1.00 78.38 59 VAL B C 1
ATOM 2905 O O . VAL B 1 75 ? 140.451 120.935 114.232 1.00 78.38 59 VAL B O 1
ATOM 2909 N N . ALA B 1 76 ? 138.851 120.307 112.783 1.00 72.01 60 ALA B N 1
ATOM 2910 C CA . ALA B 1 76 ? 139.742 120.325 111.629 1.00 72.01 60 ALA B CA 1
ATOM 2911 C C . ALA B 1 76 ? 138.990 120.727 110.365 1.00 72.01 60 ALA B C 1
ATOM 2912 O O . ALA B 1 76 ? 138.803 121.913 110.093 1.00 72.01 60 ALA B O 1
ATOM 2914 N N . ALA B 1 88 ? 124.170 137.999 122.199 1.00 89.46 72 ALA B N 1
ATOM 2915 C CA . ALA B 1 88 ? 123.434 136.751 122.035 1.00 89.46 72 ALA B CA 1
ATOM 2916 C C . ALA B 1 88 ? 124.385 135.559 121.986 1.00 89.46 72 ALA B C 1
ATOM 2917 O O . ALA B 1 88 ? 124.036 134.458 122.412 1.00 89.46 72 ALA B O 1
ATOM 2919 N N . ASP B 1 89 ? 125.590 135.789 121.460 1.00 97.90 73 ASP B N 1
ATOM 2920 C CA . ASP B 1 89 ? 126.584 134.726 121.371 1.00 97.90 73 ASP B CA 1
ATOM 2921 C C . ASP B 1 89 ? 127.087 134.283 122.739 1.00 97.90 73 ASP B C 1
ATOM 2922 O O . ASP B 1 89 ? 127.615 133.172 122.861 1.00 97.90 73 ASP B O 1
ATOM 2927 N N . TYR B 1 90 ? 126.939 135.122 123.763 1.00 79.01 74 TYR B N 1
ATOM 2928 C CA . TYR B 1 90 ? 127.417 134.799 125.100 1.00 79.01 74 TYR B CA 1
ATOM 2929 C C . TYR B 1 90 ? 126.409 133.959 125.881 1.00 79.01 74 TYR B C 1
ATOM 2930 O O . TYR B 1 90 ? 126.755 133.415 126.936 1.00 79.01 74 TYR B O 1
ATOM 2939 N N . TYR B 1 91 ? 125.188 133.810 125.373 1.00 83.64 75 TYR B N 1
ATOM 2940 C CA . TYR B 1 91 ? 124.158 133.047 126.064 1.00 83.64 75 TYR B CA 1
ATOM 2941 C C . TYR B 1 91 ? 124.527 131.566 126.130 1.00 83.64 75 TYR B C 1
ATOM 2942 O O . TYR B 1 91 ? 125.422 131.086 125.428 1.00 83.64 75 TYR B O 1
ATOM 2951 N N . ALA B 1 92 ? 123.817 130.842 126.993 1.00 78.36 76 ALA B N 1
ATOM 2952 C CA . ALA B 1 92 ? 124.134 129.442 127.244 1.00 78.36 76 ALA B CA 1
ATOM 2953 C C . ALA B 1 92 ? 123.873 128.597 126.004 1.00 78.36 76 ALA B C 1
ATOM 2954 O O . ALA B 1 92 ? 122.778 128.627 125.435 1.00 78.36 76 ALA B O 1
ATOM 2956 N N . LYS B 1 93 ? 124.881 127.830 125.598 1.00 66.91 77 LYS B N 1
ATOM 2957 C CA . LYS B 1 93 ? 124.796 126.948 124.442 1.00 66.91 77 LYS B CA 1
ATOM 2958 C C . LYS B 1 93 ? 124.866 125.507 124.930 1.00 66.91 77 LYS B C 1
ATOM 2959 O O . LYS B 1 93 ? 125.832 125.122 125.597 1.00 66.91 77 LYS B O 1
ATOM 2965 N N . GLU B 1 94 ? 123.851 124.717 124.593 1.00 56.12 78 GLU B N 1
ATOM 2966 C CA . GLU B 1 94 ? 123.775 123.320 124.991 1.00 56.12 78 GLU B CA 1
ATOM 2967 C C . GLU B 1 94 ? 123.889 122.432 123.761 1.00 56.12 78 GLU B C 1
ATOM 2968 O O . GLU B 1 94 ? 123.311 122.731 122.711 1.00 56.12 78 GLU B O 1
ATOM 2974 N N . VAL B 1 95 ? 124.632 121.337 123.896 1.00 50.59 79 VAL B N 1
ATOM 2975 C CA . VAL B 1 95 ? 124.917 120.432 122.790 1.00 50.59 79 VAL B CA 1
ATOM 2976 C C . VAL B 1 95 ? 124.138 119.139 122.995 1.00 50.59 79 VAL B C 1
ATOM 2977 O O . VAL B 1 95 ? 123.980 118.665 124.127 1.00 50.59 79 VAL B O 1
ATOM 2981 N N . THR B 1 96 ? 123.628 118.586 121.897 1.00 49.92 80 THR B N 1
ATOM 2982 C CA . THR B 1 96 ? 122.880 117.338 121.912 1.00 49.92 80 THR B CA 1
ATOM 2983 C C . THR B 1 96 ? 123.504 116.371 120.914 1.00 49.92 80 THR B C 1
ATOM 2984 O O . THR B 1 96 ? 124.231 116.771 120.002 1.00 49.92 80 THR B O 1
ATOM 2988 N N . ARG B 1 97 ? 123.213 115.086 121.100 1.00 57.04 81 ARG B N 1
ATOM 2989 C CA . ARG B 1 97 ? 123.815 114.020 120.310 1.0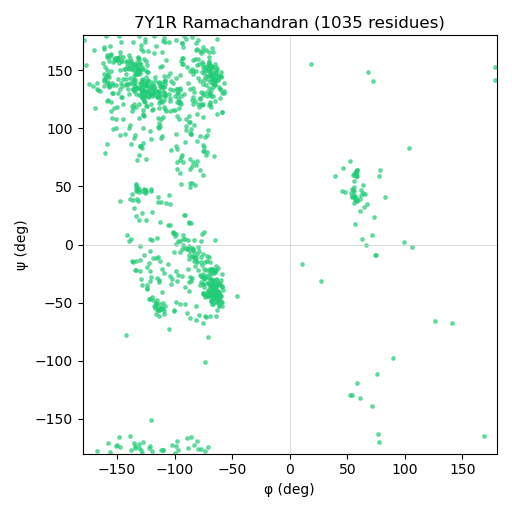0 57.04 81 ARG B CA 1
ATOM 2990 C C . ARG B 1 97 ? 122.732 113.247 119.574 1.00 57.04 81 ARG B C 1
ATOM 2991 O O . ARG B 1 97 ? 121.760 112.792 120.187 1.00 57.04 81 ARG B O 1
ATOM 2999 N N . VAL B 1 98 ? 122.905 113.099 118.261 1.00 52.80 82 VAL B N 1
ATOM 3000 C CA . VAL B 1 98 ? 122.000 112.325 117.426 1.00 52.80 82 VAL B CA 1
ATOM 3001 C C . VAL B 1 98 ? 122.845 111.448 116.509 1.00 52.80 82 VAL B C 1
ATOM 3002 O O . VAL B 1 98 ? 123.991 111.770 116.187 1.00 52.80 82 VAL B O 1
ATOM 3006 N N . LEU B 1 99 ? 122.267 110.322 116.094 1.00 57.67 83 LEU B N 1
ATOM 3007 C CA . LEU B 1 99 ? 122.969 109.330 115.293 1.00 57.67 83 LEU B CA 1
ATOM 3008 C C . LEU B 1 99 ? 122.118 108.926 114.098 1.00 57.67 83 LEU B C 1
ATOM 3009 O O . LEU B 1 99 ? 120.901 109.126 114.077 1.00 57.67 83 LEU B O 1
ATOM 3014 N N . MET B 1 100 ? 122.782 108.355 113.095 1.00 57.67 84 MET B N 1
ATOM 3015 C CA . MET B 1 100 ? 122.104 107.833 111.920 1.00 57.67 84 MET B CA 1
ATOM 3016 C C . MET B 1 100 ? 121.618 106.408 112.182 1.00 57.67 84 MET B C 1
ATOM 3017 O O . MET B 1 100 ? 121.831 105.834 113.254 1.00 57.67 84 MET B O 1
ATOM 3022 N N . VAL B 1 101 ? 120.954 105.830 111.185 1.00 60.57 85 VAL B N 1
ATOM 3023 C CA . VAL B 1 101 ? 120.424 104.474 111.259 1.00 60.57 85 VAL B CA 1
ATOM 3024 C C . VAL B 1 101 ? 121.257 103.573 110.357 1.00 60.57 85 VAL B C 1
ATOM 3025 O O . VAL B 1 101 ? 121.691 103.986 109.274 1.00 60.57 85 VAL B O 1
ATOM 3029 N N . GLU B 1 102 ? 121.518 102.354 110.829 1.00 63.30 86 GLU B N 1
ATOM 3030 C CA . GLU B 1 102 ? 122.297 101.388 110.065 1.00 63.30 86 GLU B CA 1
ATOM 3031 C C . GLU B 1 102 ? 121.625 101.086 108.732 1.00 63.30 86 GLU B C 1
ATOM 3032 O O . GLU B 1 102 ? 120.397 101.126 108.613 1.00 63.30 86 GLU B O 1
ATOM 3038 N N . THR B 1 103 ? 122.449 100.801 107.723 1.00 68.11 87 THR B N 1
ATOM 3039 C CA . THR B 1 103 ? 121.962 100.585 106.366 1.00 68.11 87 THR B CA 1
ATOM 3040 C C . THR B 1 103 ? 120.930 99.467 106.318 1.00 68.11 87 THR B C 1
ATOM 3041 O O . THR B 1 103 ? 121.137 98.386 106.875 1.00 68.11 87 THR B O 1
ATOM 3045 N N . HIS B 1 104 ? 119.816 99.738 105.644 1.00 74.78 88 HIS B N 1
ATOM 3046 C CA . HIS B 1 104 ? 118.728 98.776 105.537 1.00 74.78 88 HIS B CA 1
ATOM 3047 C C . HIS B 1 104 ? 117.865 99.145 104.337 1.00 74.78 88 HIS B C 1
ATOM 3048 O O . HIS B 1 104 ? 118.143 100.109 103.619 1.00 74.78 88 HIS B O 1
ATOM 3055 N N . ASN B 1 105 ? 116.828 98.329 104.115 1.00 77.94 89 ASN B N 1
ATOM 3056 C CA . ASN B 1 105 ? 115.936 98.477 102.966 1.00 77.94 89 ASN B CA 1
ATOM 3057 C C . ASN B 1 105 ? 115.491 99.917 102.729 1.00 77.94 89 ASN B C 1
ATOM 3058 O O . ASN B 1 105 ? 115.473 100.392 101.589 1.00 77.94 89 ASN B O 1
ATOM 3063 N N . GLU B 1 106 ? 115.109 100.624 103.796 1.00 75.43 90 GLU B N 1
ATOM 3064 C CA . GLU B 1 106 ? 114.634 101.995 103.636 1.00 75.43 90 GLU B CA 1
ATOM 3065 C C . GLU B 1 106 ? 115.730 102.891 103.072 1.00 75.43 90 GLU B C 1
ATOM 3066 O O . GLU B 1 106 ? 115.464 103.750 102.224 1.00 75.43 90 GLU B O 1
ATOM 3072 N N . ILE B 1 107 ? 116.969 102.711 103.535 1.00 77.21 91 ILE B N 1
ATOM 3073 C CA . ILE B 1 107 ? 118.078 103.497 103.004 1.00 77.21 91 ILE B CA 1
ATOM 3074 C C . ILE B 1 107 ? 118.366 103.111 101.558 1.00 77.21 91 ILE B C 1
ATOM 3075 O O . ILE B 1 107 ? 118.596 103.974 100.703 1.00 77.21 91 ILE B O 1
ATOM 3080 N N . TYR B 1 108 ? 118.353 101.812 101.260 1.00 79.26 92 TYR B N 1
ATOM 3081 C CA . TYR B 1 108 ? 118.631 101.318 99.918 1.00 79.26 92 TYR B CA 1
ATOM 3082 C C . TYR B 1 108 ? 117.392 101.301 99.029 1.00 79.26 92 TYR B C 1
ATOM 3083 O O . TYR B 1 108 ? 117.380 100.600 98.010 1.00 79.26 92 TYR B O 1
ATOM 3092 N N . ASP B 1 109 ? 116.354 102.054 99.390 1.00 81.73 93 ASP B N 1
ATOM 3093 C CA . ASP B 1 109 ? 115.112 102.103 98.627 1.00 81.73 93 ASP B CA 1
ATOM 3094 C C . ASP B 1 109 ? 115.069 103.266 97.643 1.00 81.73 93 ASP B C 1
ATOM 3095 O O . ASP B 1 109 ? 114.788 103.063 96.458 1.00 81.73 93 ASP B O 1
ATOM 3100 N N . LYS B 1 110 ? 115.341 104.487 98.108 1.00 78.85 94 LYS B N 1
ATOM 3101 C CA . LYS B 1 110 ? 115.225 105.654 97.240 1.00 78.85 94 LYS B CA 1
ATOM 3102 C C . LYS B 1 110 ? 116.359 105.700 96.221 1.00 78.85 94 LYS B C 1
ATOM 3103 O O . LYS B 1 110 ? 116.125 105.637 95.009 1.00 78.85 94 LYS B O 1
ATOM 3109 N N . PHE B 1 111 ? 117.597 105.809 96.696 1.00 74.04 95 PHE B N 1
ATOM 3110 C CA . PHE B 1 111 ? 118.767 105.854 95.831 1.00 74.04 95 PHE B CA 1
ATOM 3111 C C . PHE B 1 111 ? 119.844 104.936 96.386 1.00 74.04 95 PHE B C 1
ATOM 3112 O O . PHE B 1 111 ? 120.022 104.838 97.604 1.00 74.04 95 PHE B O 1
ATOM 3120 N N . LYS B 1 112 ? 120.558 104.266 95.488 1.00 80.52 96 LYS B N 1
ATOM 3121 C CA . LYS B 1 112 ? 121.587 103.302 95.844 1.00 80.52 96 LYS B CA 1
ATOM 3122 C C . LYS B 1 112 ? 122.967 103.856 95.499 1.00 80.52 96 LYS B C 1
ATOM 3123 O O . LYS B 1 112 ? 123.116 104.995 95.046 1.00 80.52 96 LYS B O 1
ATOM 3129 N N . GLN B 1 113 ? 123.984 103.029 95.723 1.00 89.76 97 GLN B N 1
ATOM 3130 C CA . GLN B 1 113 ? 125.368 103.367 95.421 1.00 89.76 97 GLN B CA 1
ATOM 3131 C C . GLN B 1 113 ? 125.863 102.472 94.294 1.00 89.76 97 GLN B C 1
ATOM 3132 O O . GLN B 1 113 ? 125.765 101.243 94.385 1.00 89.76 97 GLN B O 1
ATOM 3138 N N . SER B 1 114 ? 126.394 103.086 93.236 1.00 99.26 98 SER B N 1
ATOM 3139 C CA . SER B 1 114 ? 126.860 102.308 92.092 1.00 99.26 98 SER B CA 1
ATOM 3140 C C . SER B 1 114 ? 128.256 101.745 92.336 1.00 99.26 98 SER B C 1
ATOM 3141 O O . SER B 1 114 ? 128.443 100.526 92.407 1.00 99.26 98 SER B O 1
ATOM 3144 N N . THR B 1 115 ? 129.251 102.621 92.466 1.00 100.26 99 THR B N 1
ATOM 3145 C CA . THR B 1 115 ? 130.619 102.207 92.753 1.00 100.26 99 THR B CA 1
ATOM 3146 C C . THR B 1 115 ? 131.173 102.833 94.024 1.00 100.26 99 THR B C 1
ATOM 3147 O O . THR B 1 115 ? 131.759 102.123 94.851 1.00 100.26 99 THR B O 1
ATOM 3151 N N . HIS B 1 116 ? 131.010 104.142 94.209 1.00 91.52 100 HIS B N 1
ATOM 3152 C CA . HIS B 1 116 ? 131.483 104.825 95.406 1.00 91.52 100 HIS B CA 1
ATOM 3153 C C . HIS B 1 116 ? 130.443 105.843 95.846 1.00 91.52 100 HIS B C 1
ATOM 3154 O O . HIS B 1 116 ? 129.972 106.644 95.033 1.00 91.52 100 HIS B O 1
ATOM 3161 N N . SER B 1 117 ? 130.084 105.803 97.130 1.00 88.09 101 SER B N 1
ATOM 3162 C CA . SER B 1 117 ? 129.120 106.744 97.688 1.00 88.09 101 SER B CA 1
ATOM 3163 C C . SER B 1 117 ? 129.119 106.691 99.210 1.00 88.09 101 SER B C 1
ATOM 3164 O O . SER B 1 117 ? 129.091 105.606 99.800 1.00 88.09 101 SER B O 1
ATOM 3167 N N . ILE B 1 118 ? 129.148 107.856 99.852 1.00 73.73 102 ILE B N 1
ATOM 3168 C CA . ILE B 1 118 ? 129.065 107.966 101.304 1.00 73.73 102 ILE B CA 1
ATOM 3169 C C . ILE B 1 118 ? 127.900 108.889 101.631 1.00 73.73 102 ILE B C 1
ATOM 3170 O O . ILE B 1 118 ? 127.905 110.064 101.242 1.00 73.73 102 ILE B O 1
ATOM 3175 N N . TYR B 1 119 ? 126.908 108.363 102.344 1.00 81.97 103 TYR B N 1
ATOM 3176 C CA . TYR B 1 119 ? 125.730 109.122 102.735 1.00 81.97 103 TYR B CA 1
ATOM 3177 C C . TYR B 1 119 ? 125.560 109.085 104.246 1.00 81.97 103 TYR B C 1
ATOM 3178 O O . TYR B 1 119 ? 125.783 108.050 104.882 1.00 81.97 103 TYR B O 1
ATOM 3187 N N . MET B 1 120 ? 125.162 110.221 104.814 1.00 76.78 104 MET B N 1
ATOM 3188 C CA . MET B 1 120 ? 124.750 110.293 106.211 1.00 76.78 104 MET B CA 1
ATOM 3189 C C . MET B 1 120 ? 123.480 111.128 106.287 1.00 76.78 104 MET B C 1
ATOM 3190 O O . MET B 1 120 ? 123.452 112.274 105.828 1.00 76.78 104 MET B O 1
ATOM 3195 N N . PHE B 1 121 ? 122.412 110.530 106.810 1.00 73.52 105 PHE B N 1
ATOM 3196 C CA . PHE B 1 121 ? 121.132 111.206 106.939 1.00 73.52 105 PHE B CA 1
ATOM 3197 C C . PHE B 1 121 ? 120.500 110.825 108.269 1.00 73.52 105 PHE B C 1
ATOM 3198 O O . PHE B 1 121 ? 120.741 109.737 108.798 1.00 73.52 105 PHE B O 1
ATOM 3206 N N . PHE B 1 122 ? 119.690 111.735 108.804 1.00 66.55 106 PHE B N 1
ATOM 3207 C CA . PHE B 1 122 ? 119.145 111.587 110.144 1.00 66.55 106 PHE B CA 1
ATOM 3208 C C . PHE B 1 122 ? 117.673 111.970 110.142 1.00 66.55 106 PHE B C 1
ATOM 3209 O O . PHE B 1 122 ? 117.223 112.768 109.315 1.00 66.55 106 PHE B O 1
ATOM 3217 N N . ASN B 1 123 ? 116.926 111.387 111.079 1.00 75.81 107 ASN B N 1
ATOM 3218 C CA . ASN B 1 123 ? 115.496 111.651 111.173 1.00 75.81 107 ASN B CA 1
ATOM 3219 C C . ASN B 1 123 ? 115.234 113.108 111.531 1.00 75.81 107 ASN B C 1
ATOM 3220 O O . ASN B 1 123 ? 115.942 113.704 112.347 1.00 75.81 107 ASN B O 1
ATOM 3225 N N . THR B 1 124 ? 114.203 113.684 110.908 1.00 76.37 108 THR B N 1
ATOM 3226 C CA . THR B 1 124 ? 113.788 115.036 111.266 1.00 76.37 108 THR B CA 1
ATOM 3227 C C . THR B 1 124 ? 113.107 115.071 112.628 1.00 76.37 108 THR B C 1
ATOM 3228 O O . THR B 1 124 ? 113.229 116.064 113.354 1.00 76.37 108 THR B O 1
ATOM 3232 N N . SER B 1 125 ? 112.390 114.004 112.991 1.00 77.59 109 SER B N 1
ATOM 3233 C CA . SER B 1 125 ? 111.775 113.941 114.313 1.00 77.59 109 SER B CA 1
ATOM 3234 C C . SER B 1 125 ? 112.833 113.942 115.409 1.00 77.59 109 SER B C 1
ATOM 3235 O O . SER B 1 125 ? 112.617 114.497 116.493 1.00 77.59 109 SER B O 1
ATOM 3238 N N . GLU B 1 126 ? 113.980 113.312 115.148 1.00 72.37 110 GLU B N 1
ATOM 3239 C CA . GLU B 1 126 ? 115.075 113.331 116.112 1.00 72.37 110 GLU B CA 1
ATOM 3240 C C . GLU B 1 126 ? 115.599 114.748 116.319 1.00 72.37 110 GLU B C 1
ATOM 3241 O O . GLU B 1 126 ? 115.873 115.158 117.453 1.00 72.37 110 GLU B O 1
ATOM 3247 N N . LEU B 1 127 ? 115.727 115.517 115.235 1.00 73.17 111 LEU B N 1
ATOM 3248 C CA . LEU B 1 127 ? 116.117 116.918 115.369 1.00 73.17 111 LEU B CA 1
ATOM 3249 C C . LEU B 1 127 ? 115.061 117.713 116.125 1.00 73.17 111 LEU B C 1
ATOM 3250 O O . LEU B 1 127 ? 115.392 118.566 116.957 1.00 73.17 111 LEU B O 1
ATOM 3255 N N . ARG B 1 128 ? 113.780 117.452 115.845 1.00 74.61 112 ARG B N 1
ATOM 3256 C CA . ARG B 1 128 ? 112.710 118.174 116.527 1.00 74.61 112 ARG B CA 1
ATOM 3257 C C . ARG B 1 128 ? 112.720 117.900 118.026 1.00 74.61 112 ARG B C 1
ATOM 3258 O O . ARG B 1 128 ? 112.574 118.826 118.834 1.00 74.61 112 ARG B O 1
ATOM 3266 N N . GLU B 1 129 ? 112.890 116.636 118.421 1.00 70.29 113 GLU B N 1
ATOM 3267 C CA . GLU B 1 129 ? 112.945 116.315 119.843 1.00 70.29 113 GLU B CA 1
ATOM 3268 C C . GLU B 1 129 ? 114.251 116.769 120.480 1.00 70.29 113 GLU B C 1
ATOM 3269 O O . GLU B 1 129 ? 114.300 116.951 121.701 1.00 70.29 113 GLU B O 1
ATOM 3275 N N . ALA B 1 130 ? 115.307 116.957 119.685 1.00 67.96 114 ALA B N 1
ATOM 3276 C CA . ALA B 1 130 ? 116.542 117.519 120.220 1.00 67.96 114 ALA B CA 1
ATOM 3277 C C . ALA B 1 130 ? 116.460 119.039 120.306 1.00 67.96 114 ALA B C 1
ATOM 3278 O O . ALA B 1 130 ? 116.705 119.623 121.367 1.00 67.96 114 ALA B O 1
ATOM 3280 N N . VAL B 1 131 ? 116.117 119.691 119.200 1.00 68.97 115 VAL B N 1
ATOM 3281 C CA . VAL B 1 131 ? 115.942 121.137 119.135 1.00 68.97 115 VAL B CA 1
ATOM 3282 C C . VAL B 1 131 ? 114.457 121.414 118.905 1.00 68.97 115 VAL B C 1
ATOM 3283 O O . VAL B 1 131 ? 113.948 121.170 117.801 1.00 68.97 115 VAL B O 1
ATOM 3287 N N . PRO B 1 132 ? 113.725 121.913 119.905 1.00 67.55 116 PRO B N 1
ATOM 3288 C CA . PRO B 1 132 ? 112.276 122.106 119.740 1.00 67.55 116 PRO B CA 1
ATOM 3289 C C . PRO B 1 132 ? 111.918 123.174 118.717 1.00 67.55 116 PRO B C 1
ATOM 3290 O O . PRO B 1 132 ? 111.118 122.926 117.810 1.00 67.55 116 PRO B O 1
ATOM 3294 N N . GLU B 1 133 ? 112.504 124.368 118.852 1.00 70.74 117 GLU B N 1
ATOM 3295 C CA . GLU B 1 133 ? 112.159 125.477 117.969 1.00 70.74 117 GLU B CA 1
ATOM 3296 C C . GLU B 1 133 ? 113.255 125.693 116.940 1.00 70.74 117 GLU B C 1
ATOM 3297 O O . GLU B 1 133 ? 114.441 125.696 117.301 1.00 70.74 117 GLU B O 1
ATOM 3303 N N . PRO B 1 134 ? 112.907 125.862 115.660 1.00 64.71 118 PRO B N 1
ATOM 3304 C CA . PRO B 1 134 ? 113.952 126.100 114.649 1.00 64.71 118 PRO B CA 1
ATOM 3305 C C . PRO B 1 134 ? 114.768 127.354 114.907 1.00 64.71 118 PRO B C 1
ATOM 3306 O O . PRO B 1 134 ? 115.998 127.324 114.782 1.00 64.71 118 PRO B O 1
ATOM 3310 N N . VAL B 1 135 ? 114.116 128.461 115.275 1.00 61.95 119 VAL B N 1
ATOM 3311 C CA . VAL B 1 135 ? 114.840 129.697 115.549 1.00 61.95 119 VAL B CA 1
ATOM 3312 C C . VAL B 1 135 ? 115.687 129.579 116.810 1.00 61.95 119 VAL B C 1
ATOM 3313 O O . VAL B 1 135 ? 116.671 130.313 116.967 1.00 61.95 119 VAL B O 1
ATOM 3317 N N . LEU B 1 136 ? 115.338 128.657 117.710 1.00 59.49 120 LEU B N 1
ATOM 3318 C CA . LEU B 1 136 ? 116.099 128.486 118.942 1.00 59.49 120 LEU B CA 1
ATOM 3319 C C . LEU B 1 136 ? 117.493 127.931 118.676 1.00 59.49 120 LEU B C 1
ATOM 3320 O O . LEU B 1 136 ? 118.412 128.159 119.472 1.00 59.49 120 LEU B O 1
ATOM 3325 N N . LEU B 1 137 ? 117.673 127.210 117.572 1.00 60.37 121 LEU B N 1
ATOM 3326 C CA . LEU B 1 137 ? 118.980 126.661 117.238 1.00 60.37 121 LEU B CA 1
ATOM 3327 C C . LEU B 1 137 ? 119.961 127.781 116.912 1.00 60.37 121 LEU B C 1
ATOM 3328 O O . LEU B 1 137 ? 119.596 128.795 116.311 1.00 60.37 121 LEU B O 1
ATOM 3333 N N . SER B 1 138 ? 121.215 127.596 117.322 1.00 54.79 122 SER B N 1
ATOM 3334 C CA . SER B 1 138 ? 122.257 128.593 117.111 1.00 54.79 122 SER B CA 1
ATOM 3335 C C . SER B 1 138 ? 123.386 128.093 116.226 1.00 54.79 122 SER B C 1
ATOM 3336 O O . SER B 1 138 ? 123.702 128.730 115.214 1.00 54.79 122 SER B O 1
ATOM 3339 N N . ARG B 1 139 ? 124.006 126.967 116.575 1.00 56.56 123 ARG B N 1
ATOM 3340 C CA . ARG B 1 139 ? 125.163 126.465 115.850 1.00 56.56 123 ARG B CA 1
ATOM 3341 C C . ARG B 1 139 ? 125.023 124.964 115.645 1.00 56.56 123 ARG B C 1
ATOM 3342 O O . ARG B 1 139 ? 124.412 124.265 116.456 1.00 56.56 123 ARG B O 1
ATOM 3350 N N . ALA B 1 140 ? 125.598 124.477 114.547 1.00 54.65 124 ALA B N 1
ATOM 3351 C CA . ALA B 1 140 ? 125.574 123.061 114.213 1.00 54.65 124 ALA B CA 1
ATOM 3352 C C . ALA B 1 140 ? 126.911 122.664 113.607 1.00 54.65 124 ALA B C 1
ATOM 3353 O O . ALA B 1 140 ? 127.511 123.432 112.850 1.00 54.65 124 ALA B O 1
ATOM 3355 N N . GLU B 1 141 ? 127.371 121.461 113.945 1.00 54.78 125 GLU B N 1
ATOM 3356 C CA . GLU B 1 141 ? 128.633 120.936 113.447 1.00 54.78 125 GLU B CA 1
ATOM 3357 C C . GLU B 1 141 ? 128.436 119.508 112.960 1.00 54.78 125 GLU B C 1
ATOM 3358 O O . GLU B 1 141 ? 127.623 118.756 113.505 1.00 54.78 125 GLU B O 1
ATOM 3364 N N . LEU B 1 142 ? 129.189 119.141 111.928 1.00 51.47 126 LEU B N 1
ATOM 3365 C CA . LEU B 1 142 ? 129.141 117.807 111.347 1.00 51.47 126 LEU B CA 1
ATOM 3366 C C . LEU B 1 142 ? 130.476 117.115 111.588 1.00 51.47 126 LEU B C 1
ATOM 3367 O O . LEU B 1 142 ? 131.534 117.677 111.289 1.00 51.47 126 LEU B O 1
ATOM 3372 N N . ARG B 1 143 ? 130.421 115.899 112.125 1.00 53.69 127 ARG B N 1
ATOM 3373 C CA . ARG B 1 143 ? 131.608 115.119 112.442 1.00 53.69 127 ARG B CA 1
ATOM 3374 C C . ARG B 1 143 ? 131.668 113.890 111.546 1.00 53.69 127 ARG B C 1
ATOM 3375 O O . ARG B 1 143 ? 130.643 113.255 111.279 1.00 53.69 127 ARG B O 1
ATOM 3383 N N . LEU B 1 144 ? 132.871 113.558 111.081 1.00 56.48 128 LEU B N 1
ATOM 3384 C CA . LEU B 1 144 ? 133.068 112.442 110.169 1.00 56.48 128 LEU B CA 1
ATOM 3385 C C . LEU B 1 144 ? 134.298 111.651 110.591 1.00 56.48 128 LEU B C 1
ATOM 3386 O O . LEU B 1 144 ? 135.238 112.199 111.171 1.00 56.48 128 LEU B O 1
ATOM 3391 N N . LEU B 1 145 ? 134.282 110.354 110.292 1.00 58.57 129 LEU B N 1
ATOM 3392 C CA . LEU B 1 145 ? 135.399 109.461 110.570 1.00 58.57 129 LEU B CA 1
ATOM 3393 C C . LEU B 1 145 ? 136.048 109.044 109.258 1.00 58.57 129 LEU B C 1
ATOM 3394 O O . LEU B 1 145 ? 135.356 108.629 108.322 1.00 58.57 129 LEU B O 1
ATOM 3399 N N . ARG B 1 146 ? 137.372 109.153 109.195 1.00 61.31 130 ARG B N 1
ATOM 3400 C CA . ARG B 1 146 ? 138.138 108.834 108.001 1.00 61.31 130 ARG B CA 1
ATOM 3401 C C . ARG B 1 146 ? 139.199 107.806 108.375 1.00 61.31 130 ARG B C 1
ATOM 3402 O O . ARG B 1 146 ? 139.836 107.916 109.427 1.00 61.31 130 ARG B O 1
ATOM 3410 N N . LEU B 1 147 ? 139.375 106.799 107.514 1.00 60.24 131 LEU B N 1
ATOM 3411 C CA . LEU B 1 147 ? 140.387 105.773 107.744 1.00 60.24 131 LEU B CA 1
ATOM 3412 C C . LEU B 1 147 ? 141.786 106.369 107.856 1.00 60.24 131 LEU B C 1
ATOM 3413 O O . LEU B 1 147 ? 142.651 105.776 108.511 1.00 60.24 131 LEU B O 1
ATOM 3418 N N . LYS B 1 148 ? 142.017 107.534 107.245 1.00 67.19 132 LYS B N 1
ATOM 3419 C CA . LYS B 1 148 ? 143.286 108.258 107.352 1.00 67.19 132 LYS B CA 1
ATOM 3420 C C . LYS B 1 148 ? 144.443 107.425 106.799 1.00 67.19 132 LYS B C 1
ATOM 3421 O O . LYS B 1 148 ? 145.547 107.408 107.348 1.00 67.19 132 LYS B O 1
ATOM 3427 N N . LEU B 1 149 ? 144.185 106.712 105.701 1.00 66.82 133 LEU B N 1
ATOM 3428 C CA . LEU B 1 149 ? 145.226 105.973 104.980 1.00 66.82 133 LEU B CA 1
ATOM 3429 C C . LEU B 1 149 ? 144.993 106.191 103.486 1.00 66.82 133 LEU B C 1
ATOM 3430 O O . LEU B 1 149 ? 144.330 105.385 102.828 1.00 66.82 133 LEU B O 1
ATOM 3435 N N . LYS B 1 150 ? 145.554 107.279 102.959 1.00 71.86 134 LYS B N 1
ATOM 3436 C CA . LYS B 1 150 ? 145.495 107.587 101.537 1.00 71.86 134 LYS B CA 1
ATOM 3437 C C . LYS B 1 150 ? 146.426 108.756 101.257 1.00 71.86 134 LYS B C 1
ATOM 3438 O O . LYS B 1 150 ? 146.446 109.730 102.013 1.00 71.86 134 LYS B O 1
ATOM 3444 N N . VAL B 1 151 ? 147.195 108.651 100.171 1.00 78.09 135 VAL B N 1
ATOM 3445 C CA . VAL B 1 151 ? 148.157 109.699 99.844 1.00 78.09 135 VAL B CA 1
ATOM 3446 C C . VAL B 1 151 ? 147.448 110.963 99.365 1.00 78.09 135 VAL B C 1
ATOM 3447 O O . VAL B 1 151 ? 147.838 112.080 99.724 1.00 78.09 135 VAL B O 1
ATOM 3451 N N . GLU B 1 152 ? 146.402 110.815 98.552 1.00 82.46 136 GLU B N 1
ATOM 3452 C CA . GLU B 1 152 ? 145.700 111.949 97.964 1.00 82.46 136 GLU B CA 1
ATOM 3453 C C . GLU B 1 152 ? 144.199 111.758 98.119 1.00 82.46 136 GLU B C 1
ATOM 3454 O O . GLU B 1 152 ? 143.678 110.671 97.852 1.00 82.46 136 GLU B O 1
ATOM 3460 N N . GLN B 1 153 ? 143.509 112.816 98.542 1.00 71.37 137 GLN B N 1
ATOM 3461 C CA . GLN B 1 153 ? 142.062 112.775 98.700 1.00 71.37 137 GLN B CA 1
ATOM 3462 C C . GLN B 1 153 ? 141.517 114.195 98.686 1.00 71.37 137 GLN B C 1
ATOM 3463 O O . GLN B 1 153 ? 142.153 115.123 99.192 1.00 71.37 137 GLN B O 1
ATOM 3469 N N . HIS B 1 154 ? 140.333 114.350 98.095 1.00 65.91 138 HIS B N 1
ATOM 3470 C CA . HIS B 1 154 ? 139.619 115.617 98.076 1.00 65.91 138 HIS B CA 1
ATOM 3471 C C . HIS B 1 154 ? 138.182 115.379 98.514 1.00 65.91 138 HIS B C 1
ATOM 3472 O O . HIS B 1 154 ? 137.615 114.309 98.277 1.00 65.91 138 HIS B O 1
ATOM 3479 N N . VAL B 1 155 ? 137.594 116.386 99.157 1.00 65.25 139 VAL B N 1
ATOM 3480 C CA . VAL B 1 155 ? 136.279 116.266 99.773 1.00 65.25 139 VAL B CA 1
ATOM 3481 C C . VAL B 1 155 ? 135.326 117.263 99.127 1.00 65.25 139 VAL B C 1
ATOM 3482 O O . VAL B 1 155 ? 135.692 118.414 98.868 1.00 65.25 139 VAL B O 1
ATOM 3486 N N . GLU B 1 156 ? 134.107 116.804 98.844 1.00 66.83 140 GLU B N 1
ATOM 3487 C CA . GLU B 1 156 ? 133.034 117.649 98.339 1.00 66.83 140 GLU B CA 1
ATOM 3488 C C . GLU B 1 156 ? 131.795 117.446 99.197 1.00 66.83 140 GLU B C 1
ATOM 3489 O O . GLU B 1 156 ? 131.505 116.325 99.626 1.00 66.83 140 GLU B O 1
ATOM 3495 N N . LEU B 1 157 ? 131.067 118.531 99.442 1.00 68.52 141 LEU B N 1
ATOM 3496 C CA . LEU B 1 157 ? 129.860 118.505 100.258 1.00 68.52 141 LEU B CA 1
ATOM 3497 C C . LEU B 1 157 ? 128.654 118.827 99.387 1.00 68.52 141 LEU B C 1
ATOM 3498 O O . LEU B 1 157 ? 128.670 119.807 98.633 1.00 68.52 141 LEU B O 1
ATOM 3503 N N . TYR B 1 158 ? 127.615 118.003 99.491 1.00 69.64 142 TYR B N 1
ATOM 3504 C CA . TYR B 1 158 ? 126.389 118.182 98.729 1.00 69.64 142 TYR B CA 1
ATOM 3505 C C . TYR B 1 158 ? 125.190 117.996 99.648 1.00 69.64 142 TYR B C 1
ATOM 3506 O O . TYR B 1 158 ? 125.268 117.320 100.678 1.00 69.64 142 TYR B O 1
ATOM 3515 N N . GLN B 1 159 ? 124.072 118.607 99.263 1.00 70.78 143 GLN B N 1
ATOM 3516 C CA . GLN B 1 159 ? 122.845 118.558 100.042 1.00 70.78 143 GLN B CA 1
ATOM 3517 C C . GLN B 1 159 ? 121.666 118.265 99.126 1.00 70.78 143 GLN B C 1
ATOM 3518 O O . GLN B 1 159 ? 121.601 118.771 98.002 1.00 70.78 143 GLN B O 1
ATOM 3524 N N . LYS B 1 160 ? 120.735 117.448 99.616 1.00 70.13 144 LYS B N 1
ATOM 3525 C CA . LYS B 1 160 ? 119.537 117.076 98.865 1.00 70.13 144 LYS B CA 1
ATOM 3526 C C . LYS B 1 160 ? 118.517 118.201 98.988 1.00 70.13 144 LYS B C 1
ATOM 3527 O O . LYS B 1 160 ? 117.679 118.217 99.890 1.00 70.13 144 LYS B O 1
ATOM 3533 N N . TYR B 1 161 ? 118.591 119.161 98.063 1.00 75.24 145 TYR B N 1
ATOM 3534 C CA . TYR B 1 161 ? 117.647 120.274 98.085 1.00 75.24 145 TYR B CA 1
ATOM 3535 C C . TYR B 1 161 ? 116.266 119.849 97.603 1.00 75.24 145 TYR B C 1
ATOM 3536 O O . TYR B 1 161 ? 115.259 120.435 98.019 1.00 75.24 145 TYR B O 1
ATOM 3545 N N . SER B 1 162 ? 116.196 118.842 96.739 1.00 74.81 146 SER B N 1
ATOM 3546 C CA . SER B 1 162 ? 114.927 118.354 96.217 1.00 74.81 146 SER B CA 1
ATOM 3547 C C . SER B 1 162 ? 115.057 116.855 95.965 1.00 74.81 146 SER B C 1
ATOM 3548 O O . SER B 1 162 ? 116.071 116.237 96.302 1.00 74.81 146 SER B O 1
ATOM 3551 N N . ASN B 1 163 ? 114.014 116.269 95.373 1.00 74.25 147 ASN B N 1
ATOM 3552 C CA . ASN B 1 163 ? 114.006 114.828 95.138 1.00 74.25 147 ASN B CA 1
ATOM 3553 C C . ASN B 1 163 ? 115.080 114.413 94.139 1.00 74.25 147 ASN B C 1
ATOM 3554 O O . ASN B 1 163 ? 115.750 113.391 94.330 1.00 74.25 147 ASN B O 1
ATOM 3559 N N . ASN B 1 164 ? 115.263 115.190 93.066 1.00 79.95 148 ASN B N 1
ATOM 3560 C CA . ASN B 1 164 ? 116.182 114.816 91.996 1.00 79.95 148 ASN B CA 1
ATOM 3561 C C . ASN B 1 164 ? 117.227 115.893 91.721 1.00 79.95 148 ASN B C 1
ATOM 3562 O O . ASN B 1 164 ? 117.806 115.918 90.630 1.00 79.95 148 ASN B O 1
ATOM 3567 N N . SER B 1 165 ? 117.484 116.780 92.679 1.00 78.47 149 SER B N 1
ATOM 3568 C CA . SER B 1 165 ? 118.484 117.824 92.506 1.00 78.47 149 SER B CA 1
ATOM 3569 C C . SER B 1 165 ? 119.278 117.980 93.795 1.00 78.47 149 SER B C 1
ATOM 3570 O O . SER B 1 165 ? 118.814 117.629 94.883 1.00 78.47 149 SER B O 1
ATOM 3573 N N . TRP B 1 166 ? 120.487 118.515 93.658 1.00 74.28 150 TRP B N 1
ATOM 3574 C CA . TRP B 1 166 ? 121.389 118.730 94.779 1.00 74.28 150 TRP B CA 1
ATOM 3575 C C . TRP B 1 166 ? 121.649 120.220 94.962 1.00 74.28 150 TRP B C 1
ATOM 3576 O O . TRP B 1 166 ? 121.266 121.052 94.136 1.00 74.28 150 TRP B O 1
ATOM 3587 N N . ARG B 1 167 ? 122.313 120.548 96.068 1.00 71.69 151 ARG B N 1
ATOM 3588 C CA . ARG B 1 167 ? 122.669 121.920 96.397 1.00 71.69 151 ARG B CA 1
ATOM 3589 C C . ARG B 1 167 ? 124.155 121.992 96.713 1.00 71.69 151 ARG B C 1
ATOM 3590 O O . ARG B 1 167 ? 124.685 121.147 97.441 1.00 71.69 151 ARG B O 1
ATOM 3598 N N . TYR B 1 168 ? 124.821 123.002 96.162 1.00 73.33 152 TYR B N 1
ATOM 3599 C CA . TYR B 1 168 ? 126.256 123.151 96.357 1.00 73.33 152 TYR B CA 1
ATOM 3600 C C . TYR B 1 168 ? 126.564 123.603 97.780 1.00 73.33 152 TYR B C 1
ATOM 3601 O O . TYR B 1 168 ? 125.810 124.371 98.384 1.00 73.33 152 TYR B O 1
ATOM 3610 N N . LEU B 1 169 ? 127.684 123.119 98.316 1.00 63.07 153 LEU B N 1
ATOM 3611 C CA . LEU B 1 169 ? 128.132 123.454 99.661 1.00 63.07 153 LEU B CA 1
ATOM 3612 C C . LEU B 1 169 ? 129.622 123.779 99.630 1.00 63.07 153 LEU B C 1
ATOM 3613 O O . LEU B 1 169 ? 130.252 123.817 98.570 1.00 63.07 153 LEU B O 1
ATOM 3618 N N . SER B 1 170 ? 130.190 124.003 100.813 1.00 59.39 154 SER B N 1
ATOM 3619 C CA . SER B 1 170 ? 131.572 124.443 100.922 1.00 59.39 154 SER B CA 1
ATOM 3620 C C . SER B 1 170 ? 132.540 123.328 100.531 1.00 59.39 154 SER B C 1
ATOM 3621 O O . SER B 1 170 ? 132.214 122.138 100.567 1.00 59.39 154 SER B O 1
ATOM 3624 N N . ASN B 1 171 ? 133.750 123.736 100.153 1.00 62.49 155 ASN B N 1
ATOM 3625 C CA . ASN B 1 171 ? 134.807 122.823 99.736 1.00 62.49 155 ASN B CA 1
ATOM 3626 C C . ASN B 1 171 ? 136.058 123.106 100.554 1.00 62.49 155 ASN B C 1
ATOM 3627 O O . ASN B 1 171 ? 136.460 124.265 100.697 1.00 62.49 155 ASN B O 1
ATOM 3632 N N . ARG B 1 172 ? 136.670 122.049 101.087 1.00 58.58 156 ARG B N 1
ATOM 3633 C CA . ARG B 1 172 ? 137.879 122.154 101.894 1.00 58.58 156 ARG B CA 1
ATOM 3634 C C . ARG B 1 172 ? 138.929 121.185 101.360 1.00 58.58 156 ARG B C 1
ATOM 3635 O O . ARG B 1 172 ? 138.725 120.503 100.351 1.00 58.58 156 ARG B O 1
ATOM 3643 N N . LEU B 1 173 ? 140.063 121.128 102.049 1.00 54.28 157 LEU B N 1
ATOM 3644 C CA . LEU B 1 173 ? 141.187 120.274 101.687 1.00 54.28 157 LEU B CA 1
ATOM 3645 C C . LEU B 1 173 ? 141.456 119.272 102.808 1.00 54.28 157 LEU B C 1
ATOM 3646 O O . LEU B 1 173 ? 140.784 119.264 103.842 1.00 54.28 157 LEU B O 1
ATOM 3651 N N . LEU B 1 174 ? 142.456 118.420 102.590 1.00 58.96 158 LEU B N 1
ATOM 3652 C CA . LEU B 1 174 ? 142.835 117.399 103.556 1.00 58.96 158 LEU B CA 1
ATOM 3653 C C . LEU B 1 174 ? 144.353 117.318 103.637 1.00 58.96 158 LEU B C 1
ATOM 3654 O O . LEU B 1 174 ? 145.069 117.761 102.735 1.00 58.96 158 LEU B O 1
ATOM 3659 N N . ALA B 1 175 ? 144.837 116.744 104.736 1.00 66.70 159 ALA B N 1
ATOM 3660 C CA . ALA B 1 175 ? 146.259 116.588 104.979 1.00 66.70 159 ALA B CA 1
ATOM 3661 C C . ALA B 1 175 ? 146.596 115.115 105.176 1.00 66.70 159 ALA B C 1
ATOM 3662 O O . ALA B 1 175 ? 145.962 114.445 106.005 1.00 66.70 159 ALA B O 1
ATOM 3664 N N . PRO B 1 176 ? 147.570 114.574 104.442 1.00 67.75 160 PRO B N 1
ATOM 3665 C CA . PRO B 1 176 ? 147.928 113.160 104.618 1.00 67.75 160 PRO B CA 1
ATOM 3666 C C . PRO B 1 176 ? 148.531 112.872 105.984 1.00 67.75 160 PRO B C 1
ATOM 3667 O O . PRO B 1 176 ? 149.749 112.704 106.106 1.00 67.75 160 PRO B O 1
ATOM 3671 N N . SER B 1 177 ? 147.694 112.813 107.016 1.00 70.06 161 SER B N 1
ATOM 3672 C CA . SER B 1 177 ? 148.158 112.526 108.362 1.00 70.06 161 SER B CA 1
ATOM 3673 C C . SER B 1 177 ? 148.089 111.023 108.633 1.00 70.06 161 SER B C 1
ATOM 3674 O O . SER B 1 177 ? 147.683 110.227 107.782 1.00 70.06 161 SER B O 1
ATOM 3677 N N . ASP B 1 178 ? 148.495 110.626 109.841 1.00 69.62 162 ASP B N 1
ATOM 3678 C CA . ASP B 1 178 ? 148.488 109.227 110.239 1.00 69.62 162 ASP B CA 1
ATOM 3679 C C . ASP B 1 178 ? 147.654 108.938 111.478 1.00 69.62 162 ASP B C 1
ATOM 3680 O O . ASP B 1 178 ? 147.345 107.768 111.728 1.00 69.62 162 ASP B O 1
ATOM 3685 N N . SER B 1 179 ? 147.282 109.956 112.254 1.00 68.66 163 SER B N 1
ATOM 3686 C CA . SER B 1 179 ? 146.458 109.758 113.435 1.00 68.66 163 SER B CA 1
ATOM 3687 C C . SER B 1 179 ? 145.017 110.104 113.095 1.00 68.66 163 SER B C 1
ATOM 3688 O O . SER B 1 179 ? 144.733 111.267 112.769 1.00 68.66 163 SER B O 1
ATOM 3691 N N . PRO B 1 180 ? 144.087 109.151 113.140 1.00 66.28 164 PRO B N 1
ATOM 3692 C CA . PRO B 1 180 ? 142.698 109.460 112.783 1.00 66.28 164 PRO B CA 1
ATOM 3693 C C . PRO B 1 180 ? 142.085 110.477 113.734 1.00 66.28 164 PRO B C 1
ATOM 3694 O O . PRO B 1 180 ? 142.371 110.489 114.933 1.00 66.28 164 PRO B O 1
ATOM 3698 N N . GLU B 1 181 ? 141.231 111.334 113.181 1.00 63.93 165 GLU B N 1
ATOM 3699 C CA . GLU B 1 181 ? 140.554 112.366 113.955 1.00 63.93 165 GLU B CA 1
ATOM 3700 C C . GLU B 1 181 ? 139.272 112.743 113.226 1.00 63.93 165 GLU B C 1
ATOM 3701 O O . GLU B 1 181 ? 139.039 112.332 112.087 1.00 63.93 165 GLU B O 1
ATOM 3707 N N . TRP B 1 182 ? 138.442 113.536 113.898 1.00 58.47 166 TRP B N 1
ATOM 3708 C CA . TRP B 1 182 ? 137.111 113.869 113.408 1.00 58.47 166 TRP B CA 1
ATOM 3709 C C . TRP B 1 182 ? 137.098 115.286 112.848 1.00 58.47 166 TRP B C 1
ATOM 3710 O O . TRP B 1 182 ? 137.474 116.237 113.541 1.00 58.47 166 TRP B O 1
ATOM 3721 N N . LEU B 1 183 ? 136.654 115.420 111.601 1.00 59.48 167 LEU B N 1
ATOM 3722 C CA . LEU B 1 183 ? 136.585 116.717 110.946 1.00 59.48 167 LEU B CA 1
ATOM 3723 C C . LEU B 1 183 ? 135.314 117.458 111.351 1.00 59.48 167 LEU B C 1
ATOM 3724 O O . LEU B 1 183 ? 134.332 116.865 111.804 1.00 59.48 167 LEU B O 1
ATOM 3729 N N . SER B 1 184 ? 135.343 118.777 111.176 1.00 60.76 168 SER B N 1
ATOM 3730 C CA . SER B 1 184 ? 134.229 119.646 111.528 1.00 60.76 168 SER B CA 1
ATOM 3731 C C . SER B 1 184 ? 133.797 120.456 110.313 1.00 60.76 168 SER B C 1
ATOM 3732 O O . SER B 1 184 ? 134.636 120.926 109.538 1.00 60.76 168 SER B O 1
ATOM 3735 N N . PHE B 1 185 ? 132.485 120.614 110.153 1.00 53.20 169 PHE B N 1
ATOM 3736 C CA . PHE B 1 185 ? 131.912 121.374 109.053 1.00 53.20 169 PHE B CA 1
ATOM 3737 C C . PHE B 1 185 ? 130.844 122.320 109.584 1.00 53.20 169 PHE B C 1
ATOM 3738 O O . PHE B 1 185 ? 130.146 122.012 110.555 1.00 53.20 169 PHE B O 1
ATOM 3746 N N . ASP B 1 186 ? 130.720 123.475 108.934 1.00 51.35 170 ASP B N 1
ATOM 3747 C CA . ASP B 1 186 ? 129.728 124.479 109.306 1.00 51.35 170 ASP B CA 1
ATOM 3748 C C . ASP B 1 186 ? 128.450 124.206 108.520 1.00 51.35 170 ASP B C 1
ATOM 3749 O O . ASP B 1 186 ? 128.395 124.442 107.308 1.00 51.35 170 ASP B O 1
ATOM 3754 N N . VAL B 1 187 ? 127.424 123.711 109.209 1.00 53.15 171 VAL B N 1
ATOM 3755 C CA . VAL B 1 187 ? 126.172 123.326 108.566 1.00 53.15 171 VAL B CA 1
ATOM 3756 C C . VAL B 1 187 ? 124.997 123.985 109.277 1.00 53.15 171 VAL B C 1
ATOM 3757 O O . VAL B 1 187 ? 123.879 123.459 109.265 1.00 53.15 171 VAL B O 1
ATOM 3761 N N . THR B 1 188 ? 125.243 125.138 109.905 1.00 53.47 172 THR B N 1
ATOM 3762 C CA . THR B 1 188 ? 124.191 125.806 110.668 1.00 53.47 172 THR B CA 1
ATOM 3763 C C . THR B 1 188 ? 123.013 126.189 109.778 1.00 53.47 172 THR B C 1
ATOM 3764 O O . THR B 1 188 ? 121.852 125.987 110.152 1.00 53.47 172 THR B O 1
ATOM 3768 N N . GLY B 1 189 ? 123.292 126.730 108.590 1.00 60.81 173 GLY B N 1
ATOM 3769 C CA . GLY B 1 189 ? 122.215 127.184 107.723 1.00 60.81 173 GLY B CA 1
ATOM 3770 C C . GLY B 1 189 ? 121.331 126.056 107.226 1.00 60.81 173 GLY B C 1
ATOM 3771 O O . GLY B 1 189 ? 120.103 126.178 107.207 1.00 60.81 173 GLY B O 1
ATOM 3772 N N . VAL B 1 190 ? 121.940 124.942 106.813 1.00 61.42 174 VAL B N 1
ATOM 3773 C CA . VAL B 1 190 ? 121.154 123.833 106.279 1.00 61.42 174 VAL B CA 1
ATOM 3774 C C . VAL B 1 190 ? 120.328 123.175 107.381 1.00 61.42 174 VAL B C 1
ATOM 3775 O O . VAL B 1 190 ? 119.185 122.761 107.152 1.00 61.42 174 VAL B O 1
ATOM 3779 N N . VAL B 1 191 ? 120.879 123.081 108.594 1.00 60.93 175 VAL B N 1
ATOM 3780 C CA . VAL B 1 191 ? 120.111 122.534 109.709 1.00 60.93 175 VAL B CA 1
ATOM 3781 C C . VAL B 1 191 ? 118.968 123.473 110.075 1.00 60.93 175 VAL B C 1
ATOM 3782 O O . VAL B 1 191 ? 117.860 123.028 110.398 1.00 60.93 175 VAL B O 1
ATOM 3786 N N . ARG B 1 192 ? 119.214 124.785 110.017 1.00 63.41 176 ARG B N 1
ATOM 3787 C CA . ARG B 1 192 ? 118.144 125.751 110.246 1.00 63.41 176 ARG B CA 1
ATOM 3788 C C . ARG B 1 192 ? 117.028 125.579 109.224 1.00 63.41 176 ARG B C 1
ATOM 3789 O O . ARG B 1 192 ? 115.841 125.584 109.577 1.00 63.41 176 ARG B O 1
ATOM 3797 N N . GLN B 1 193 ? 117.394 125.417 107.951 1.00 67.77 177 GLN B N 1
ATOM 3798 C CA . GLN B 1 193 ? 116.393 125.229 106.906 1.00 67.77 177 GLN B CA 1
ATOM 3799 C C . GLN B 1 193 ? 115.611 123.937 107.114 1.00 67.77 177 GLN B C 1
ATOM 3800 O O . GLN B 1 193 ? 114.386 123.912 106.950 1.00 67.77 177 GLN B O 1
ATOM 3806 N N . TRP B 1 194 ? 116.302 122.853 107.476 1.00 66.17 178 TRP B N 1
ATOM 3807 C CA . TRP B 1 194 ? 115.617 121.583 107.704 1.00 66.17 178 TRP B CA 1
ATOM 3808 C C . TRP B 1 194 ? 114.664 121.669 108.889 1.00 66.17 178 TRP B C 1
ATOM 3809 O O . TRP B 1 194 ? 113.564 121.105 108.851 1.00 66.17 178 TRP B O 1
ATOM 3820 N N . LEU B 1 195 ? 115.071 122.359 109.958 1.00 68.34 179 LEU B N 1
ATOM 3821 C CA . LEU B 1 195 ? 114.168 122.557 111.087 1.00 68.34 179 LEU B CA 1
ATOM 3822 C C . LEU B 1 195 ? 112.967 123.408 110.691 1.00 68.34 179 LEU B C 1
ATOM 3823 O O . LEU B 1 195 ? 111.846 123.157 111.147 1.00 68.34 179 LEU B O 1
ATOM 3828 N N . SER B 1 196 ? 113.181 124.418 109.844 1.00 74.43 180 SER B N 1
ATOM 3829 C CA . SER B 1 196 ? 112.072 125.248 109.388 1.00 74.43 180 SER B CA 1
ATOM 3830 C C . SER B 1 196 ? 111.136 124.503 108.444 1.00 74.43 180 SER B C 1
ATOM 3831 O O . SER B 1 196 ? 109.956 124.860 108.354 1.00 74.43 180 SER B O 1
ATOM 3834 N N . ARG B 1 197 ? 111.627 123.485 107.745 1.00 75.80 181 ARG B N 1
ATOM 3835 C CA . ARG B 1 197 ? 110.817 122.700 106.825 1.00 75.80 181 ARG B CA 1
ATOM 3836 C C . ARG B 1 197 ? 110.235 121.480 107.527 1.00 75.80 181 ARG B C 1
ATOM 3837 O O . ARG B 1 197 ? 110.777 120.993 108.522 1.00 75.80 181 ARG B O 1
ATOM 3845 N N . GLY B 1 198 ? 109.115 120.993 106.997 1.00 79.71 182 GLY B N 1
ATOM 3846 C CA . GLY B 1 198 ? 108.462 119.823 107.549 1.00 79.71 182 GLY B CA 1
ATOM 3847 C C . GLY B 1 198 ? 108.676 118.572 106.723 1.00 79.71 182 GLY B C 1
ATOM 3848 O O . GLY B 1 198 ? 107.783 117.725 106.626 1.00 79.71 182 GLY B O 1
ATOM 3849 N N . GLY B 1 199 ? 109.856 118.446 106.120 1.00 85.15 183 GLY B N 1
ATOM 3850 C CA . GLY B 1 199 ? 110.149 117.274 105.319 1.00 85.15 183 GLY B CA 1
ATOM 3851 C C . GLY B 1 199 ? 110.225 116.013 106.158 1.00 85.15 183 GLY B C 1
ATOM 3852 O O . GLY B 1 199 ? 110.626 116.030 107.322 1.00 85.15 183 GLY B O 1
ATOM 3853 N N . GLU B 1 200 ? 109.825 114.895 105.548 1.00 82.05 184 GLU B N 1
ATOM 3854 C CA . GLU B 1 200 ? 109.824 113.627 106.271 1.00 82.05 184 GLU B CA 1
ATOM 3855 C C . GLU B 1 200 ? 111.240 113.113 106.498 1.00 82.05 184 GLU B C 1
ATOM 3856 O O . GLU B 1 200 ? 111.572 112.667 107.603 1.00 82.05 184 GLU B O 1
ATOM 3862 N N . ILE B 1 201 ? 112.089 113.167 105.474 1.00 73.82 185 ILE B N 1
ATOM 3863 C CA . ILE B 1 201 ? 113.457 112.676 105.599 1.00 73.82 185 ILE B CA 1
ATOM 3864 C C . ILE B 1 201 ? 114.305 113.326 104.513 1.00 73.82 185 ILE B C 1
ATOM 3865 O O . ILE B 1 201 ? 113.865 113.487 103.371 1.00 73.82 185 ILE B O 1
ATOM 3870 N N . GLU B 1 202 ? 115.525 113.712 104.886 1.00 72.09 186 GLU B N 1
ATOM 3871 C CA . GLU B 1 202 ? 116.485 114.300 103.962 1.00 72.09 186 GLU B CA 1
ATOM 3872 C C . GLU B 1 202 ? 117.885 113.874 104.383 1.00 72.09 186 GLU B C 1
ATOM 3873 O O . GLU B 1 202 ? 118.074 113.233 105.420 1.00 72.09 186 GLU B O 1
ATOM 3879 N N . GLY B 1 203 ? 118.871 114.241 103.570 1.00 68.09 187 GLY B N 1
ATOM 3880 C CA . GLY B 1 203 ? 120.239 113.860 103.873 1.00 68.09 187 GLY B CA 1
ATOM 3881 C C . GLY B 1 203 ? 121.233 114.617 103.021 1.00 68.09 187 GLY B C 1
ATOM 3882 O O . GLY B 1 203 ? 120.872 115.480 102.215 1.00 68.09 187 GLY B O 1
ATOM 3883 N N . PHE B 1 204 ? 122.505 114.275 103.216 1.00 66.15 188 PHE B N 1
ATOM 3884 C CA . PHE B 1 204 ? 123.621 114.890 102.518 1.00 66.15 188 PHE B CA 1
ATOM 3885 C C . PHE B 1 204 ? 124.056 114.006 101.349 1.00 66.15 188 PHE B C 1
ATOM 3886 O O . PHE B 1 204 ? 123.414 113.002 101.023 1.00 66.15 188 PHE B O 1
ATOM 3894 N N . ARG B 1 205 ? 125.163 114.380 100.709 1.00 67.76 189 ARG B N 1
ATOM 3895 C CA . ARG B 1 205 ? 125.765 113.568 99.659 1.00 67.76 189 ARG B CA 1
ATOM 3896 C C . ARG B 1 205 ? 127.251 113.880 99.573 1.00 67.76 189 ARG B C 1
ATOM 3897 O O . ARG B 1 205 ? 127.640 115.050 99.511 1.00 67.76 189 ARG B O 1
ATOM 3905 N N . LEU B 1 206 ? 128.073 112.832 99.576 1.00 65.99 190 LEU B N 1
ATOM 3906 C CA . LEU B 1 206 ? 129.522 112.956 99.433 1.00 65.99 190 LEU B CA 1
ATOM 3907 C C . LEU B 1 206 ? 130.003 111.748 98.641 1.00 65.99 190 LEU B C 1
ATOM 3908 O O . LEU B 1 206 ? 130.009 110.631 99.166 1.00 65.99 190 LEU B O 1
ATOM 3913 N N . SER B 1 207 ? 130.404 111.960 97.387 1.00 76.19 191 SER B N 1
ATOM 3914 C CA . SER B 1 207 ? 130.763 110.850 96.513 1.00 76.19 191 SER B CA 1
ATOM 3915 C C . SER B 1 207 ? 132.243 110.830 96.151 1.00 76.19 191 SER B C 1
ATOM 3916 O O . SER B 1 207 ? 132.944 109.880 96.513 1.00 76.19 191 SER B O 1
ATOM 3919 N N . ALA B 1 208 ? 132.749 111.872 95.484 1.00 82.29 192 ALA B N 1
ATOM 3920 C CA . ALA B 1 208 ? 134.130 111.891 95.006 1.00 82.29 192 ALA B CA 1
ATOM 3921 C C . ALA B 1 208 ? 134.479 113.192 94.296 1.00 82.29 192 ALA B C 1
ATOM 3922 O O . ALA B 1 20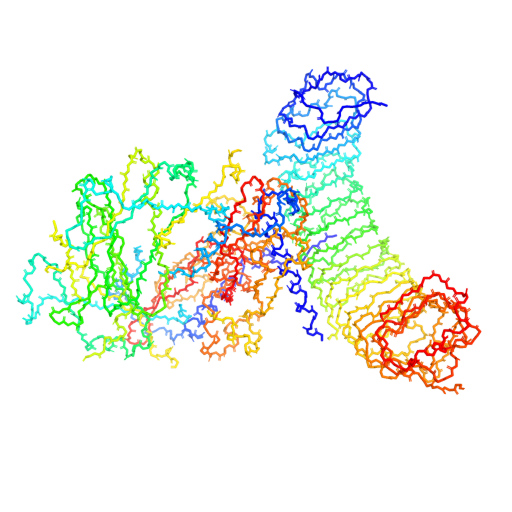8 ? 133.622 114.061 94.108 1.00 82.29 192 ALA B O 1
ATOM 3924 N N . HIS B 1 209 ? 135.743 113.325 93.900 1.00 90.49 193 HIS B N 1
ATOM 3925 C CA . HIS B 1 209 ? 136.197 114.393 93.018 1.00 90.49 193 HIS B CA 1
ATOM 3926 C C . HIS B 1 209 ? 136.221 113.860 91.591 1.00 90.49 193 HIS B C 1
ATOM 3927 O O . HIS B 1 209 ? 136.974 112.927 91.287 1.00 90.49 193 HIS B O 1
ATOM 3934 N N . CYS B 1 210 ? 135.404 114.448 90.722 1.00 106.97 194 CYS B N 1
ATOM 3935 C CA . CYS B 1 210 ? 135.262 113.993 89.340 1.00 106.97 194 CYS B CA 1
ATOM 3936 C C . CYS B 1 210 ? 135.628 115.141 88.406 1.00 106.97 194 CYS B C 1
ATOM 3937 O O . CYS B 1 210 ? 134.800 116.016 88.131 1.00 106.97 194 CYS B O 1
ATOM 3940 N N . SER B 1 211 ? 136.867 115.139 87.922 1.00 120.72 195 SER B N 1
ATOM 3941 C CA . SER B 1 211 ? 137.306 116.133 86.957 1.00 120.72 195 SER B CA 1
ATOM 3942 C C . SER B 1 211 ? 136.739 115.824 85.577 1.00 120.72 195 SER B C 1
ATOM 3943 O O . SER B 1 211 ? 136.449 114.671 85.243 1.00 120.72 195 SER B O 1
ATOM 3946 N N . CYS B 1 212 ? 136.582 116.870 84.772 1.00 122.91 196 CYS B N 1
ATOM 3947 C CA . CYS B 1 212 ? 136.054 116.721 83.421 1.00 122.91 196 CYS B CA 1
ATOM 3948 C C . CYS B 1 212 ? 136.935 117.441 82.404 1.00 122.91 196 CYS B C 1
ATOM 3949 O O . CYS B 1 212 ? 137.642 118.390 82.743 1.00 122.91 196 CYS B O 1
ATOM 3952 N N . MET B 1 240 ? 129.664 101.066 115.249 1.00 71.54 224 MET B N 1
ATOM 3953 C CA . MET B 1 240 ? 130.155 101.382 116.585 1.00 71.54 224 MET B CA 1
ATOM 3954 C C . MET B 1 240 ? 130.897 102.714 116.596 1.00 71.54 224 MET B C 1
ATOM 3955 O O . MET B 1 240 ? 131.119 103.304 117.653 1.00 71.54 224 MET B O 1
ATOM 3960 N N . ASN B 1 241 ? 131.276 103.184 115.410 1.00 66.80 225 ASN B N 1
ATOM 3961 C CA . ASN B 1 241 ? 132.004 104.438 115.238 1.00 66.80 225 ASN B CA 1
ATOM 3962 C C . ASN B 1 241 ? 131.372 105.267 114.126 1.00 66.80 225 ASN B C 1
ATOM 3963 O O . ASN B 1 241 ? 132.050 105.798 113.243 1.00 66.80 225 ASN B O 1
ATOM 3968 N N . ARG B 1 242 ? 130.047 105.383 114.162 1.00 57.90 226 ARG B N 1
ATOM 3969 C CA . ARG B 1 242 ? 129.327 106.136 113.152 1.00 57.90 226 ARG B CA 1
ATOM 3970 C C . ARG B 1 242 ? 129.592 107.634 113.306 1.00 57.90 226 ARG B C 1
ATOM 3971 O O . ARG B 1 242 ? 129.962 108.101 114.385 1.00 57.90 226 ARG B O 1
ATOM 3979 N N . PRO B 1 243 ? 129.426 108.403 112.227 1.00 51.03 227 PRO B N 1
ATOM 3980 C CA . PRO B 1 243 ? 129.675 109.848 112.306 1.00 51.03 227 PRO B CA 1
ATOM 3981 C C . PRO B 1 243 ? 128.786 110.525 113.340 1.00 51.03 227 PRO B C 1
ATOM 3982 O O . PRO B 1 243 ? 127.626 110.155 113.532 1.00 51.03 227 PRO B O 1
ATOM 3986 N N . PHE B 1 244 ? 129.349 111.527 114.007 1.00 51.57 228 PHE B N 1
ATOM 3987 C CA . PHE B 1 244 ? 128.683 112.222 115.095 1.00 51.57 228 PHE B CA 1
ATOM 3988 C C . PHE B 1 244 ? 127.944 113.455 114.576 1.00 51.57 228 PHE B C 1
ATOM 3989 O O . PHE B 1 244 ? 128.097 113.869 113.425 1.00 51.57 228 PHE B O 1
ATOM 3997 N N . LEU B 1 245 ? 127.128 114.043 115.449 1.00 51.43 229 LEU B N 1
ATOM 3998 C CA . LEU B 1 245 ? 126.457 115.304 115.166 1.00 51.43 229 LEU B CA 1
ATOM 3999 C C . LEU B 1 245 ? 126.328 116.109 116.449 1.00 51.43 229 LEU B C 1
ATOM 4000 O O . LEU B 1 245 ? 125.975 115.566 117.499 1.00 51.43 229 LEU B O 1
ATOM 4005 N N . LEU B 1 246 ? 126.612 117.406 116.353 1.00 48.84 230 LEU B N 1
ATOM 4006 C CA . LEU B 1 246 ? 126.529 118.314 117.488 1.00 48.84 230 LEU B CA 1
ATOM 4007 C C . LEU B 1 246 ? 125.639 119.490 117.118 1.00 48.84 230 LEU B C 1
ATOM 4008 O O . LEU B 1 246 ? 125.873 120.153 116.102 1.00 48.84 230 LEU B O 1
ATOM 4013 N N . LEU B 1 247 ? 124.623 119.746 117.938 1.00 51.84 231 LEU B N 1
ATOM 4014 C CA . LEU B 1 247 ? 123.704 120.861 117.739 1.00 51.84 231 LEU B CA 1
ATOM 4015 C C . LEU B 1 247 ? 123.760 121.761 118.963 1.00 51.84 231 LEU B C 1
ATOM 4016 O O . LEU B 1 247 ? 123.470 121.315 120.078 1.00 51.84 231 LEU B O 1
ATOM 4021 N N . MET B 1 248 ? 124.118 123.025 118.754 1.00 55.57 232 MET B N 1
ATOM 4022 C CA . MET B 1 248 ? 124.238 123.996 119.834 1.00 55.57 232 MET B CA 1
ATOM 4023 C C . MET B 1 248 ? 122.932 124.773 119.945 1.00 55.57 232 MET B C 1
ATOM 4024 O O . MET B 1 248 ? 122.492 125.397 118.974 1.00 55.57 232 MET B O 1
ATOM 4029 N N . ALA B 1 249 ? 122.319 124.735 121.125 1.00 61.75 233 ALA B N 1
ATOM 4030 C CA . ALA B 1 249 ? 121.032 125.380 121.345 1.00 61.75 233 ALA B CA 1
ATOM 4031 C C . ALA B 1 249 ? 120.940 125.792 122.810 1.00 61.75 233 ALA B C 1
ATOM 4032 O O . ALA B 1 249 ? 121.904 125.670 123.571 1.00 61.75 233 ALA B O 1
ATOM 4034 N N . THR B 1 250 ? 119.766 126.282 123.207 1.00 67.55 234 THR B N 1
ATOM 4035 C CA . THR B 1 250 ? 119.524 126.746 124.565 1.00 67.55 234 THR B CA 1
ATOM 4036 C C . THR B 1 250 ? 118.187 126.194 125.043 1.00 67.55 234 THR B C 1
ATOM 4037 O O . THR B 1 250 ? 117.187 126.273 124.308 1.00 67.55 234 THR B O 1
ATOM 4041 N N . PRO B 1 251 ? 118.119 125.628 126.248 1.00 72.15 235 PRO B N 1
ATOM 4042 C CA . PRO B 1 251 ? 116.839 125.110 126.746 1.00 72.15 235 PRO B CA 1
ATOM 4043 C C . PRO B 1 251 ? 115.815 126.222 126.922 1.00 72.15 235 PRO B C 1
ATOM 4044 O O . PRO B 1 251 ? 116.157 127.386 127.139 1.00 72.15 235 PRO B O 1
ATOM 4048 N N . LEU B 1 252 ? 114.537 125.843 126.813 1.00 73.00 236 LEU B N 1
ATOM 4049 C CA . LEU B 1 252 ? 113.456 126.818 126.928 1.00 73.00 236 LEU B CA 1
ATOM 4050 C C . LEU B 1 252 ? 113.455 127.492 128.294 1.00 73.00 236 LEU B C 1
ATOM 4051 O O . LEU B 1 252 ? 113.249 128.707 128.395 1.00 73.00 236 LEU B O 1
ATOM 4056 N N . GLU B 1 253 ? 113.681 126.719 129.360 1.00 78.09 237 GLU B N 1
ATOM 4057 C CA . GLU B 1 253 ? 113.696 127.290 130.701 1.00 78.09 237 GLU B CA 1
ATOM 4058 C C . GLU B 1 253 ? 114.896 128.198 130.935 1.00 78.09 237 GLU B C 1
ATOM 4059 O O . GLU B 1 253 ? 114.898 128.964 131.905 1.00 78.09 237 GLU B O 1
ATOM 4065 N N . ARG B 1 254 ? 115.911 128.133 130.076 1.00 78.76 238 ARG B N 1
ATOM 4066 C CA . ARG B 1 254 ? 117.090 128.980 130.195 1.00 78.76 238 ARG B CA 1
ATOM 4067 C C . ARG B 1 254 ? 116.980 130.269 129.391 1.00 78.76 238 ARG B C 1
ATOM 4068 O O . ARG B 1 254 ? 117.911 131.080 129.419 1.00 78.76 238 ARG B O 1
ATOM 4076 N N . ALA B 1 255 ? 115.874 130.477 128.680 1.00 84.06 239 ALA B N 1
ATOM 4077 C CA . ALA B 1 255 ? 115.697 131.682 127.888 1.00 84.06 239 ALA B CA 1
ATOM 4078 C C . ALA B 1 255 ? 115.260 132.848 128.773 1.00 84.06 239 ALA B C 1
ATOM 4079 O O . ALA B 1 255 ? 114.893 132.680 129.940 1.00 84.06 239 ALA B O 1
ATOM 4081 N N . GLN B 1 256 ? 115.302 134.049 128.199 1.00 95.89 240 GLN B N 1
ATOM 4082 C CA . GLN B 1 256 ? 114.955 135.264 128.926 1.00 95.89 240 GLN B CA 1
ATOM 4083 C C . GLN B 1 256 ? 113.523 135.724 128.691 1.00 95.89 240 GLN B C 1
ATOM 4084 O O . GLN B 1 256 ? 112.955 136.397 129.557 1.00 95.89 240 GLN B O 1
ATOM 4090 N N . HIS B 1 257 ? 112.925 135.381 127.552 1.00 94.56 241 HIS B N 1
ATOM 4091 C CA . HIS B 1 257 ? 111.566 135.795 127.232 1.00 94.56 241 HIS B CA 1
ATOM 4092 C C . HIS B 1 257 ? 110.525 134.733 127.561 1.00 94.56 241 HIS B C 1
ATOM 4093 O O . HIS B 1 257 ? 109.341 134.937 127.275 1.00 94.56 241 HIS B O 1
ATOM 4100 N N . LEU B 1 258 ? 110.931 133.612 128.148 1.00 90.82 242 LEU B N 1
ATOM 4101 C CA . LEU B 1 258 ? 109.988 132.572 128.547 1.00 90.82 242 LEU B CA 1
ATOM 4102 C C . LEU B 1 258 ? 109.540 132.770 129.991 1.00 90.82 242 LEU B C 1
ATOM 4103 O O . LEU B 1 258 ? 109.819 131.940 130.857 1.00 90.82 242 LEU B O 1
ATOM 4108 N N . TYR B 1 271 ? 123.674 151.145 118.443 1.00 122.56 255 TYR B N 1
ATOM 4109 C CA . TYR B 1 271 ? 122.635 151.150 119.466 1.00 122.56 255 TYR B CA 1
ATOM 4110 C C . TYR B 1 271 ? 122.946 152.178 120.548 1.00 122.56 255 TYR B C 1
ATOM 4111 O O . TYR B 1 271 ? 122.239 153.176 120.691 1.00 122.56 255 TYR B O 1
ATOM 4120 N N . CYS B 1 272 ? 124.012 151.924 121.312 1.00 116.56 256 CYS B N 1
ATOM 4121 C CA . CYS B 1 272 ? 124.400 152.849 122.372 1.00 116.56 256 CYS B CA 1
ATOM 4122 C C . CYS B 1 272 ? 124.904 154.171 121.809 1.00 116.56 256 CYS B C 1
ATOM 4123 O O . CYS B 1 272 ? 124.768 155.212 122.462 1.00 116.56 256 CYS B O 1
ATOM 4126 N N . PHE B 1 273 ? 125.496 154.150 120.612 1.00 107.82 257 PHE B N 1
ATOM 4127 C CA . PHE B 1 273 ? 125.986 155.383 120.003 1.00 107.82 257 PHE B CA 1
ATOM 4128 C C . PHE B 1 273 ? 124.844 156.349 119.712 1.00 107.82 257 PHE B C 1
ATOM 4129 O O . PHE B 1 273 ? 124.974 157.560 119.927 1.00 107.82 257 PHE B O 1
ATOM 4137 N N . SER B 1 274 ? 123.718 155.833 119.213 1.00 115.86 258 SER B N 1
ATOM 4138 C CA . SER B 1 274 ? 122.577 156.693 118.915 1.00 115.86 258 SER B CA 1
ATOM 4139 C C . SER B 1 274 ? 122.008 157.320 120.182 1.00 115.86 258 SER B C 1
ATOM 4140 O O . SER B 1 274 ? 121.649 158.503 120.190 1.00 115.86 258 SER B O 1
ATOM 4143 N N . SER B 1 275 ? 121.920 156.547 121.260 1.00 112.70 259 SER B N 1
ATOM 4144 C CA . SER B 1 275 ? 121.376 157.032 122.517 1.00 112.70 259 SER B CA 1
ATOM 4145 C C . SER B 1 275 ? 122.491 157.658 123.354 1.00 112.70 259 SER B C 1
ATOM 4146 O O . SER B 1 275 ? 123.634 157.795 122.908 1.00 112.70 259 SER B O 1
ATOM 4149 N N . THR B 1 276 ? 122.166 158.051 124.583 1.00 107.24 260 THR B N 1
ATOM 4150 C CA . THR B 1 276 ? 123.122 158.651 125.510 1.00 107.24 260 THR B CA 1
ATOM 4151 C C . THR B 1 276 ? 123.322 157.683 126.671 1.00 107.24 260 THR B C 1
ATOM 4152 O O . THR B 1 276 ? 122.460 157.563 127.547 1.00 107.24 260 THR B O 1
ATOM 4156 N N . GLU B 1 277 ? 124.460 156.993 126.674 1.00 98.11 261 GLU B N 1
ATOM 4157 C CA . GLU B 1 277 ? 124.788 156.026 127.710 1.00 98.11 261 GLU B CA 1
ATOM 4158 C C . GLU B 1 277 ? 126.209 156.263 128.200 1.00 98.11 261 GLU B C 1
ATOM 4159 O O . GLU B 1 277 ? 127.067 156.750 127.459 1.00 98.11 261 GLU B O 1
ATOM 4165 N N . LYS B 1 278 ? 126.448 155.913 129.463 1.00 83.76 262 LYS B N 1
ATOM 4166 C CA . LYS B 1 278 ? 127.742 156.107 130.102 1.00 83.76 262 LYS B CA 1
ATOM 4167 C C . LYS B 1 278 ? 128.588 154.840 130.120 1.00 83.76 262 LYS B C 1
ATOM 4168 O O . LYS B 1 278 ? 129.634 154.815 130.776 1.00 83.76 262 LYS B O 1
ATOM 4174 N N . ASN B 1 279 ? 128.163 153.792 129.420 1.00 89.30 263 ASN B N 1
ATOM 4175 C CA . ASN B 1 279 ? 128.887 152.529 129.407 1.00 89.30 263 ASN B CA 1
ATOM 4176 C C . ASN B 1 279 ? 130.016 152.586 128.377 1.00 89.30 263 ASN B C 1
ATOM 4177 O O . ASN B 1 279 ? 130.309 153.631 127.790 1.00 89.30 263 ASN B O 1
ATOM 4182 N N . CYS B 1 280 ? 130.667 151.444 128.148 1.00 90.78 264 CYS B N 1
ATOM 4183 C CA . CYS B 1 280 ? 131.782 151.342 127.205 1.00 90.78 264 CYS B CA 1
ATOM 4184 C C . CYS B 1 280 ? 131.224 151.361 125.783 1.00 90.78 264 CYS B C 1
ATOM 4185 O O . CYS B 1 280 ? 131.061 150.333 125.121 1.00 90.78 264 CYS B O 1
ATOM 4188 N N . CYS B 1 281 ? 130.920 152.569 125.311 1.00 90.74 265 CYS B N 1
ATOM 4189 C CA . CYS B 1 281 ? 130.426 152.790 123.960 1.00 90.74 265 CYS B CA 1
ATOM 4190 C C . CYS B 1 281 ? 131.254 153.881 123.294 1.00 90.74 265 CYS B C 1
ATOM 4191 O O . CYS B 1 281 ? 132.016 154.601 123.945 1.00 90.74 265 CYS B O 1
ATOM 4194 N N . VAL B 1 282 ? 131.081 154.012 121.981 1.00 89.69 266 VAL B N 1
ATOM 4195 C CA . VAL B 1 282 ? 131.892 154.898 121.154 1.00 89.69 266 VAL B CA 1
ATOM 4196 C C . VAL B 1 282 ? 130.996 155.970 120.547 1.00 89.69 266 VAL B C 1
ATOM 4197 O O . VAL B 1 282 ? 129.834 155.708 120.214 1.00 89.69 266 VAL B O 1
ATOM 4201 N N . ARG B 1 283 ? 131.532 157.183 120.423 1.00 89.05 267 ARG B N 1
ATOM 4202 C CA . ARG B 1 283 ? 130.811 158.297 119.819 1.00 89.05 267 ARG B CA 1
ATOM 4203 C C . ARG B 1 283 ? 131.742 159.008 118.839 1.00 89.05 267 ARG B C 1
ATOM 4204 O O . ARG B 1 283 ? 132.857 158.552 118.565 1.00 89.05 267 ARG B O 1
ATOM 4212 N N . GLN B 1 284 ? 131.276 160.137 118.309 1.00 83.00 268 GLN B N 1
ATOM 4213 C CA . GLN B 1 284 ? 131.881 160.747 117.134 1.00 83.00 268 GLN B CA 1
ATOM 4214 C C . GLN B 1 284 ? 133.078 161.626 117.485 1.00 83.00 268 GLN B C 1
ATOM 4215 O O . GLN B 1 284 ? 133.131 162.259 118.543 1.00 83.00 268 GLN B O 1
ATOM 4221 N N . LEU B 1 285 ? 134.045 161.652 116.568 1.00 71.37 269 LEU B N 1
ATOM 4222 C CA . LEU B 1 285 ? 135.140 162.612 116.577 1.00 71.37 269 LEU B CA 1
ATOM 4223 C C . LEU B 1 285 ? 135.643 162.774 115.151 1.00 71.37 269 LEU B C 1
ATOM 4224 O O . LEU B 1 285 ? 135.756 161.792 114.412 1.00 71.37 269 LEU B O 1
ATOM 4229 N N . TYR B 1 286 ? 135.944 164.015 114.770 1.00 66.85 270 TYR B N 1
ATOM 4230 C CA . TYR B 1 286 ? 136.468 164.314 113.443 1.00 66.85 270 TYR B CA 1
ATOM 4231 C C . TYR B 1 286 ? 137.595 165.326 113.576 1.00 66.85 270 TYR B C 1
ATOM 4232 O O . TYR B 1 286 ? 137.375 166.441 114.057 1.00 66.85 270 TYR B O 1
ATOM 4241 N N . ILE B 1 287 ? 138.795 164.937 113.151 1.00 66.49 271 ILE B N 1
ATOM 4242 C CA . ILE B 1 287 ? 139.959 165.813 113.147 1.00 66.49 271 ILE B CA 1
ATOM 4243 C C . ILE B 1 287 ? 140.574 165.800 111.755 1.00 66.49 271 ILE B C 1
ATOM 4244 O O . ILE B 1 287 ? 140.606 164.760 111.087 1.00 66.49 271 ILE B O 1
ATOM 4249 N N . ASP B 1 288 ? 141.039 166.962 111.310 1.00 70.36 272 ASP B N 1
ATOM 4250 C CA . ASP B 1 288 ? 141.660 167.123 110.005 1.00 70.36 272 ASP B CA 1
ATOM 4251 C C . ASP B 1 288 ? 143.146 167.430 110.169 1.00 70.36 272 ASP B C 1
ATOM 4252 O O . ASP B 1 288 ? 143.686 167.454 111.279 1.00 70.36 272 ASP B O 1
ATOM 4257 N N . PHE B 1 289 ? 143.811 167.661 109.037 1.00 67.60 273 PHE B N 1
ATOM 4258 C CA . PHE B 1 289 ? 145.234 167.976 109.006 1.00 67.60 273 PHE B CA 1
ATOM 4259 C C . PHE B 1 289 ? 145.492 169.450 108.713 1.00 67.60 273 PHE B C 1
ATOM 4260 O O . PHE B 1 289 ? 146.612 169.818 108.344 1.00 67.60 273 PHE B O 1
ATOM 4268 N N . ARG B 1 290 ? 144.479 170.303 108.870 1.00 71.03 274 ARG B N 1
ATOM 4269 C CA . ARG B 1 290 ? 144.578 171.707 108.485 1.00 71.03 274 ARG B CA 1
ATOM 4270 C C . ARG B 1 290 ? 144.847 172.624 109.675 1.00 71.03 274 ARG B C 1
ATOM 4271 O O . ARG B 1 290 ? 145.827 173.374 109.673 1.00 71.03 274 ARG B O 1
ATOM 4279 N N . LYS B 1 291 ? 143.991 172.580 110.696 1.00 73.54 275 LYS B N 1
ATOM 4280 C CA . LYS B 1 291 ? 144.048 173.537 111.794 1.00 73.54 275 LYS B CA 1
ATOM 4281 C C . LYS B 1 291 ? 144.453 172.896 113.116 1.00 73.54 275 LYS B C 1
ATOM 4282 O O . LYS B 1 291 ? 145.426 173.331 113.739 1.00 73.54 275 LYS B O 1
ATOM 4288 N N . ASP B 1 292 ? 143.732 171.868 113.568 1.00 75.29 276 ASP B N 1
ATOM 4289 C CA . ASP B 1 292 ? 144.003 171.286 114.877 1.00 75.29 276 ASP B CA 1
ATOM 4290 C C . ASP B 1 292 ? 145.243 170.402 114.889 1.00 75.29 276 ASP B C 1
ATOM 4291 O O . ASP B 1 292 ? 145.775 170.122 115.969 1.00 75.29 276 ASP B O 1
ATOM 4296 N N . LEU B 1 293 ? 145.716 169.962 113.725 1.00 69.98 277 LEU B N 1
ATOM 4297 C CA . LEU B 1 293 ? 146.888 169.102 113.641 1.00 69.98 277 LEU B CA 1
ATOM 4298 C C . LEU B 1 293 ? 148.075 169.760 112.958 1.00 69.98 277 LEU B C 1
ATOM 4299 O O . LEU B 1 293 ? 149.218 169.449 113.301 1.00 69.98 277 LEU B O 1
ATOM 4304 N N . GLY B 1 294 ? 147.835 170.661 112.011 1.00 69.41 278 GLY B N 1
ATOM 4305 C CA . GLY B 1 294 ? 148.906 171.419 111.387 1.00 69.41 278 GLY B CA 1
ATOM 4306 C C . GLY B 1 294 ? 149.890 170.608 110.571 1.00 69.41 278 GLY B C 1
ATOM 4307 O O . GLY B 1 294 ? 151.102 170.837 110.667 1.00 69.41 278 GLY B O 1
ATOM 4308 N N . TRP B 1 295 ? 149.402 169.666 109.769 1.00 63.51 279 TRP B N 1
ATOM 4309 C CA . TRP B 1 295 ? 150.243 168.878 108.870 1.00 63.51 279 TRP B CA 1
ATOM 4310 C C . TRP B 1 295 ? 149.865 169.242 107.438 1.00 63.51 279 TRP B C 1
ATOM 4311 O O . TRP B 1 295 ? 148.860 168.757 106.909 1.00 63.51 279 TRP B O 1
ATOM 4322 N N . LYS B 1 296 ? 150.673 170.094 106.813 1.00 62.26 280 LYS B N 1
ATOM 4323 C CA . LYS B 1 296 ? 150.417 170.554 105.455 1.00 62.26 280 LYS B CA 1
ATOM 4324 C C . LYS B 1 296 ? 151.075 169.683 104.392 1.00 62.26 280 LYS B C 1
ATOM 4325 O O . LYS B 1 296 ? 150.885 169.942 103.199 1.00 62.26 280 LYS B O 1
ATOM 4331 N N . TRP B 1 297 ? 151.838 168.666 104.786 1.00 61.33 281 TRP B N 1
ATOM 4332 C CA . TRP B 1 297 ? 152.486 167.778 103.830 1.00 61.33 281 TRP B CA 1
ATOM 4333 C C . TRP B 1 297 ? 151.599 166.616 103.405 1.00 61.33 281 TRP B C 1
ATOM 4334 O O . TRP B 1 297 ? 152.023 165.801 102.579 1.00 61.33 281 TRP B O 1
ATOM 4345 N N . ILE B 1 298 ? 150.387 166.518 103.944 1.00 57.10 282 ILE B N 1
ATOM 4346 C CA . ILE B 1 298 ? 149.427 165.487 103.564 1.00 57.10 282 ILE B CA 1
ATOM 4347 C C . ILE B 1 298 ? 148.319 166.158 102.764 1.00 57.10 282 ILE B C 1
ATOM 4348 O O . ILE B 1 298 ? 147.596 167.015 103.288 1.00 57.10 282 ILE B O 1
ATOM 4353 N N . HIS B 1 299 ? 148.187 165.770 101.497 1.00 56.13 283 HIS B N 1
ATOM 4354 C CA . HIS B 1 299 ? 147.195 166.370 100.615 1.00 56.13 283 HIS B CA 1
ATOM 4355 C C . HIS B 1 299 ? 145.841 165.678 100.689 1.00 56.13 283 HIS B C 1
ATOM 4356 O O . HIS B 1 299 ? 144.808 166.338 100.525 1.00 56.13 283 HIS B O 1
ATOM 4363 N N . GLU B 1 300 ? 145.821 164.365 100.933 1.00 55.37 284 GLU B N 1
ATOM 4364 C CA . GLU B 1 300 ? 144.580 163.606 100.939 1.00 55.37 284 GLU B CA 1
ATOM 4365 C C . GLU B 1 300 ? 144.796 162.354 101.770 1.00 55.37 284 GLU B C 1
ATOM 4366 O O . GLU B 1 300 ? 145.853 161.721 101.638 1.00 55.37 284 GLU B O 1
ATOM 4372 N N . PRO B 1 301 ? 143.840 161.961 102.629 1.00 55.74 285 PRO B N 1
ATOM 4373 C CA . PRO B 1 301 ? 142.561 162.634 102.883 1.00 55.74 285 PRO B CA 1
ATOM 4374 C C . PRO B 1 301 ? 142.680 163.848 103.801 1.00 55.74 285 PRO B C 1
ATOM 4375 O O . PRO B 1 301 ? 143.617 163.936 104.594 1.00 55.74 285 PRO B O 1
ATOM 4379 N N . LYS B 1 302 ? 141.728 164.777 103.680 1.00 57.06 286 LYS B N 1
ATOM 4380 C CA . LYS B 1 302 ? 141.716 165.943 104.557 1.00 57.06 286 LYS B CA 1
ATOM 4381 C C . LYS B 1 302 ? 141.448 165.545 106.003 1.00 57.06 286 LYS B C 1
ATOM 4382 O O . LYS B 1 302 ? 142.055 166.098 106.928 1.00 57.06 286 LYS B O 1
ATOM 4388 N N . GLY B 1 303 ? 140.547 164.589 106.220 1.00 59.56 287 GLY B N 1
ATOM 4389 C CA . GLY B 1 303 ? 140.219 164.160 107.567 1.00 59.56 287 GLY B CA 1
ATOM 4390 C C . GLY B 1 303 ? 139.546 162.807 107.557 1.00 59.56 287 GLY B C 1
ATOM 4391 O O . GLY B 1 303 ? 139.172 162.276 106.509 1.00 59.56 287 GLY B O 1
ATOM 4392 N N . TYR B 1 304 ? 139.395 162.252 108.757 1.00 63.54 288 TYR B N 1
ATOM 4393 C CA . TYR B 1 304 ? 138.792 160.937 108.925 1.00 63.54 288 TYR B CA 1
ATOM 4394 C C . TYR B 1 304 ? 138.211 160.838 110.328 1.00 63.54 288 TYR B C 1
ATOM 4395 O O . TYR B 1 304 ? 138.528 161.641 111.209 1.00 63.54 288 TYR B O 1
ATOM 4404 N N . HIS B 1 305 ? 137.353 159.837 110.520 1.00 67.96 289 HIS B N 1
ATOM 4405 C CA . HIS B 1 305 ? 136.661 159.632 111.793 1.00 67.96 289 HIS B CA 1
ATOM 4406 C C . HIS B 1 305 ? 137.556 158.803 112.707 1.00 67.96 289 HIS B C 1
ATOM 4407 O O . HIS B 1 305 ? 137.574 157.573 112.649 1.00 67.96 289 HIS B O 1
ATOM 4414 N N . ALA B 1 306 ? 138.310 159.490 113.565 1.00 72.12 290 ALA B N 1
ATOM 4415 C CA . ALA B 1 306 ? 139.165 158.828 114.552 1.00 72.12 290 ALA B CA 1
ATOM 4416 C C . ALA B 1 306 ? 138.393 158.664 115.862 1.00 72.12 290 ALA B C 1
ATOM 4417 O O . ALA B 1 306 ? 138.659 159.311 116.876 1.00 72.12 290 ALA B O 1
ATOM 4419 N N . ASN B 1 307 ? 137.414 157.765 115.817 1.00 74.31 291 ASN B N 1
ATOM 4420 C CA . ASN B 1 307 ? 136.528 157.555 116.953 1.00 74.31 291 ASN B CA 1
ATOM 4421 C C . ASN B 1 307 ? 137.280 156.939 118.129 1.00 74.31 291 ASN B C 1
ATOM 4422 O O . ASN B 1 307 ? 138.252 156.199 117.959 1.00 74.31 291 ASN B O 1
ATOM 4427 N N . PHE B 1 308 ? 136.816 157.259 119.337 1.00 80.92 292 PHE B N 1
ATOM 4428 C CA . PHE B 1 308 ? 137.385 156.713 120.560 1.00 80.92 292 PHE B CA 1
ATOM 4429 C C . PHE B 1 308 ? 136.247 156.359 121.505 1.00 80.92 292 PHE B C 1
ATOM 4430 O O . PHE B 1 308 ? 135.139 156.892 121.399 1.00 80.92 292 PHE B O 1
ATOM 4438 N N . CYS B 1 309 ? 136.531 155.460 122.445 1.00 87.18 293 CYS B N 1
ATOM 4439 C CA . CYS B 1 309 ? 135.529 155.038 123.411 1.00 87.18 293 CYS B CA 1
ATOM 4440 C C . CYS B 1 309 ? 136.161 154.895 124.787 1.00 87.18 293 CYS B C 1
ATOM 4441 O O . CYS B 1 309 ? 137.352 154.597 124.916 1.00 87.18 293 CYS B O 1
ATOM 4444 N N . LEU B 1 310 ? 135.345 155.115 125.816 1.00 79.08 294 LEU B N 1
ATOM 4445 C CA . LEU B 1 310 ? 135.767 154.971 127.200 1.00 79.08 294 LEU B CA 1
ATOM 4446 C C . LEU B 1 310 ? 134.645 154.315 127.992 1.00 79.08 294 LEU B C 1
ATOM 4447 O O . LEU B 1 310 ? 133.469 154.405 127.633 1.00 79.08 294 LEU B O 1
ATOM 4452 N N . GLY B 1 311 ? 135.023 153.648 129.081 1.00 81.48 295 GLY B N 1
ATOM 4453 C CA . GLY B 1 311 ? 134.067 152.957 129.912 1.00 81.48 295 GLY B CA 1
ATOM 4454 C C . GLY B 1 311 ? 134.645 152.541 131.249 1.00 81.48 295 GLY B C 1
ATOM 4455 O O . GLY B 1 311 ? 135.748 151.990 131.333 1.00 81.48 295 GLY B O 1
ATOM 4456 N N . PRO B 1 312 ? 133.907 152.811 132.330 1.00 76.91 296 PRO B N 1
ATOM 4457 C CA . PRO B 1 312 ? 134.387 152.410 133.663 1.00 76.91 296 PRO B CA 1
ATOM 4458 C C . PRO B 1 312 ? 134.573 150.911 133.819 1.00 76.91 296 PRO B C 1
ATOM 4459 O O . PRO B 1 312 ? 135.494 150.485 134.527 1.00 76.91 296 PRO B O 1
ATOM 4463 N N . CYS B 1 313 ? 133.733 150.100 133.166 1.00 76.20 297 CYS B N 1
ATOM 4464 C CA . CYS B 1 313 ? 133.747 148.645 133.283 1.00 76.20 297 CYS B CA 1
ATOM 4465 C C . CYS B 1 313 ? 133.687 148.221 134.747 1.00 76.20 297 CYS B C 1
ATOM 4466 O O . CYS B 1 313 ? 134.692 147.754 135.300 1.00 76.20 297 CYS B O 1
ATOM 4469 N N . PRO B 1 314 ? 132.539 148.377 135.406 1.00 73.47 298 PRO B N 1
ATOM 4470 C CA . PRO B 1 314 ? 132.448 148.022 136.827 1.00 73.47 298 PRO B CA 1
ATOM 4471 C C . PRO B 1 314 ? 132.632 146.531 137.057 1.00 73.47 298 PRO B C 1
ATOM 4472 O O . PRO B 1 314 ? 132.387 145.702 136.177 1.00 73.47 298 PRO B O 1
ATOM 4476 N N . TYR B 1 315 ? 133.070 146.199 138.268 1.00 61.17 299 TYR B N 1
ATOM 4477 C CA . TYR B 1 315 ? 133.419 144.838 138.651 1.00 61.17 299 TYR B CA 1
ATOM 4478 C C . TYR B 1 315 ? 132.382 144.283 139.617 1.00 61.17 299 TYR B C 1
ATOM 4479 O O . TYR B 1 315 ? 132.016 144.947 140.593 1.00 61.17 299 TYR B O 1
ATOM 4488 N N . ILE B 1 316 ? 131.910 143.071 139.339 1.00 58.95 300 ILE B N 1
ATOM 4489 C CA . ILE B 1 316 ? 130.952 142.382 140.196 1.00 58.95 300 ILE B CA 1
ATOM 4490 C C . ILE B 1 316 ? 131.699 141.425 141.114 1.00 58.95 300 ILE B C 1
ATOM 4491 O O . ILE B 1 316 ? 132.483 140.587 140.649 1.00 58.95 300 ILE B O 1
ATOM 4496 N N . TRP B 1 317 ? 131.463 141.549 142.416 1.00 56.86 301 TRP B N 1
ATOM 4497 C CA . TRP B 1 317 ? 131.980 140.583 143.374 1.00 56.86 301 TRP B CA 1
ATOM 4498 C C . TRP B 1 317 ? 131.034 139.392 143.467 1.00 56.86 301 TRP B C 1
ATOM 4499 O O . TRP B 1 317 ? 129.814 139.557 143.555 1.00 56.86 301 TRP B O 1
ATOM 4510 N N . SER B 1 318 ? 131.602 138.189 143.451 1.00 66.52 302 SER B N 1
ATOM 4511 C CA . SER B 1 318 ? 130.796 136.976 143.414 1.00 66.52 302 SER B CA 1
ATOM 4512 C C . SER B 1 318 ? 130.179 136.698 144.779 1.00 66.52 302 SER B C 1
ATOM 4513 O O . SER B 1 318 ? 130.878 136.679 145.796 1.00 66.52 302 SER B O 1
ATOM 4516 N N . LEU B 1 319 ? 128.866 136.477 144.794 1.00 68.66 303 LEU B N 1
ATOM 4517 C CA . LEU B 1 319 ? 128.136 136.096 145.994 1.00 68.66 303 LEU B CA 1
ATOM 4518 C C . LEU B 1 319 ? 127.325 134.840 145.707 1.00 68.66 303 LEU B C 1
ATOM 4519 O O . LEU B 1 319 ? 127.146 134.436 144.554 1.00 68.66 303 LEU B O 1
ATOM 4524 N N . ASP B 1 320 ? 126.827 134.221 146.777 1.00 73.86 304 ASP B N 1
ATOM 4525 C CA . ASP B 1 320 ? 126.038 133.004 146.626 1.00 73.86 304 ASP B CA 1
ATOM 4526 C C . ASP B 1 320 ? 124.651 133.305 146.068 1.00 73.86 304 ASP B C 1
ATOM 4527 O O . ASP B 1 320 ? 124.172 132.608 145.168 1.00 73.86 304 ASP B O 1
ATOM 4532 N N . THR B 1 321 ? 123.989 134.332 146.595 1.00 72.32 305 THR B N 1
ATOM 4533 C CA . THR B 1 321 ? 122.677 134.720 146.099 1.00 72.32 305 THR B CA 1
ATOM 4534 C C . THR B 1 321 ? 122.803 135.649 144.896 1.00 72.32 305 THR B C 1
ATOM 4535 O O . THR B 1 321 ? 123.781 136.387 144.751 1.00 72.32 305 THR B O 1
ATOM 4539 N N . GLN B 1 322 ? 121.797 135.598 144.023 1.00 71.28 306 GLN B N 1
ATOM 4540 C CA . GLN B 1 322 ? 121.744 136.459 142.849 1.00 71.28 306 GLN B CA 1
ATOM 4541 C C . GLN B 1 322 ? 120.294 136.821 142.564 1.00 71.28 306 GLN B C 1
ATOM 4542 O O . GLN B 1 322 ? 119.364 136.130 142.987 1.00 71.28 306 GLN B O 1
ATOM 4548 N N . TYR B 1 323 ? 120.115 137.920 141.839 1.00 71.07 307 TYR B N 1
ATOM 4549 C CA . TYR B 1 323 ? 118.809 138.383 141.405 1.00 71.07 307 TYR B CA 1
ATOM 4550 C C . TYR B 1 323 ? 118.604 138.028 139.931 1.00 71.07 307 TYR B C 1
ATOM 4551 O O . TYR B 1 323 ? 119.407 137.314 139.322 1.00 71.07 307 TYR B O 1
ATOM 4560 N N . SER B 1 324 ? 117.515 138.527 139.346 1.00 67.66 308 SER B N 1
ATOM 4561 C CA . SER B 1 324 ? 117.165 138.199 137.966 1.00 67.66 308 SER B CA 1
ATOM 4562 C C . SER B 1 324 ? 117.804 139.164 136.968 1.00 67.66 308 SER B C 1
ATOM 4563 O O . SER B 1 324 ? 118.554 138.743 136.081 1.00 67.66 308 SER B O 1
ATOM 4566 N N . LYS B 1 325 ? 117.512 140.461 137.098 1.00 65.60 309 LYS B N 1
ATOM 4567 C CA . LYS B 1 325 ? 118.066 141.447 136.176 1.00 65.60 309 LYS B CA 1
ATOM 4568 C C . LYS B 1 325 ? 119.568 141.632 136.359 1.00 65.60 309 LYS B C 1
ATOM 4569 O O . LYS B 1 325 ? 120.245 142.097 135.431 1.00 65.60 309 LYS B O 1
ATOM 4575 N N . VAL B 1 326 ? 120.106 141.269 137.526 1.00 62.83 310 VAL B N 1
ATOM 4576 C CA . VAL B 1 326 ? 121.540 141.391 137.747 1.00 62.83 310 VAL B CA 1
ATOM 4577 C C . VAL B 1 326 ? 122.315 140.448 136.838 1.00 62.83 310 VAL B C 1
ATOM 4578 O O . VAL B 1 326 ? 123.495 140.686 136.567 1.00 62.83 310 VAL B O 1
ATOM 4582 N N . LEU B 1 327 ? 121.672 139.390 136.335 1.00 66.82 311 LEU B N 1
ATOM 4583 C CA . LEU B 1 327 ? 122.331 138.511 135.375 1.00 66.82 311 LEU B CA 1
ATOM 4584 C C . LEU B 1 327 ? 122.701 139.273 134.107 1.00 66.82 311 LEU B C 1
ATOM 4585 O O . LEU B 1 327 ? 123.861 139.266 133.679 1.00 66.82 311 LEU B O 1
ATOM 4590 N N . ALA B 1 328 ? 121.727 139.962 133.506 1.00 65.82 312 ALA B N 1
ATOM 4591 C CA . ALA B 1 328 ? 122.019 140.793 132.343 1.00 65.82 312 ALA B CA 1
ATOM 4592 C C . ALA B 1 328 ? 122.901 141.980 132.712 1.00 65.82 312 ALA B C 1
ATOM 4593 O O . ALA B 1 328 ? 123.713 142.428 131.892 1.00 65.82 312 ALA B O 1
ATOM 4595 N N . LEU B 1 329 ? 122.759 142.497 133.934 1.00 66.05 313 LEU B N 1
ATOM 4596 C CA . LEU B 1 329 ? 123.620 143.591 134.373 1.00 66.05 313 LEU B CA 1
ATOM 4597 C C . LEU B 1 329 ? 125.087 143.173 134.349 1.00 66.05 313 LEU B C 1
ATOM 4598 O O . LEU B 1 329 ? 125.952 143.921 133.879 1.00 66.05 313 LEU B O 1
ATOM 4603 N N . TYR B 1 330 ? 125.384 141.971 134.847 1.00 61.04 314 TYR B N 1
ATOM 4604 C CA . TYR B 1 330 ? 126.737 141.434 134.741 1.00 61.04 314 TYR B CA 1
ATOM 4605 C C . TYR B 1 330 ? 127.103 141.154 133.289 1.00 61.04 314 TYR B C 1
ATOM 4606 O O . TYR B 1 330 ? 128.227 141.435 132.861 1.00 61.04 314 TYR B O 1
ATOM 4615 N N . ASN B 1 331 ? 126.165 140.596 132.518 1.00 66.68 315 ASN B N 1
ATOM 4616 C CA . ASN B 1 331 ? 126.432 140.252 131.125 1.00 66.68 315 ASN B CA 1
ATOM 4617 C C . ASN B 1 331 ? 126.774 141.472 130.284 1.00 66.68 315 ASN B C 1
ATOM 4618 O O . ASN B 1 331 ? 127.375 141.323 129.213 1.00 66.68 315 ASN B O 1
ATOM 4623 N N . GLN B 1 332 ? 126.401 142.666 130.742 1.00 66.28 316 GLN B N 1
ATOM 4624 C CA . GLN B 1 332 ? 126.797 143.911 130.097 1.00 66.28 316 GLN B CA 1
ATOM 4625 C C . GLN B 1 332 ? 127.996 144.578 130.752 1.00 66.28 316 GLN B C 1
ATOM 4626 O O . GLN B 1 332 ? 128.776 145.232 130.056 1.00 66.28 316 GLN B O 1
ATOM 4632 N N . HIS B 1 333 ? 128.163 144.431 132.069 1.00 68.43 317 HIS B N 1
ATOM 4633 C CA . HIS B 1 333 ? 129.281 145.039 132.780 1.00 68.43 317 HIS B CA 1
ATOM 4634 C C . HIS B 1 333 ? 130.527 144.165 132.800 1.00 68.43 317 HIS B C 1
ATOM 4635 O O . HIS B 1 333 ? 131.601 144.660 133.151 1.00 68.43 317 HIS B O 1
ATOM 4642 N N . ASN B 1 334 ? 130.419 142.896 132.424 1.00 65.32 318 ASN B N 1
ATOM 4643 C CA . ASN B 1 334 ? 131.548 141.979 132.493 1.00 65.32 318 ASN B CA 1
ATOM 4644 C C . ASN B 1 334 ? 131.334 140.796 131.555 1.00 65.32 318 ASN B C 1
ATOM 4645 O O . ASN B 1 334 ? 130.820 139.753 131.981 1.00 65.32 318 ASN B O 1
ATOM 4650 N N . PRO B 1 335 ? 131.706 140.914 130.277 1.00 67.87 319 PRO B N 1
ATOM 4651 C CA . PRO B 1 335 ? 131.562 139.785 129.353 1.00 67.87 319 PRO B CA 1
ATOM 4652 C C . PRO B 1 335 ? 132.743 138.827 129.334 1.00 67.87 319 PRO B C 1
ATOM 4653 O O . PRO B 1 335 ? 132.635 137.758 128.717 1.00 67.87 319 PRO B O 1
ATOM 4657 N N . GLY B 1 336 ? 133.854 139.166 129.987 1.00 60.26 320 GLY B N 1
ATOM 4658 C CA . GLY B 1 336 ? 135.026 138.310 129.976 1.00 60.26 320 GLY B CA 1
ATOM 4659 C C . GLY B 1 336 ? 135.605 138.026 131.347 1.00 60.26 320 GLY B C 1
ATOM 4660 O O . GLY B 1 336 ? 136.439 137.128 131.494 1.00 60.26 320 GLY B O 1
ATOM 4661 N N . ALA B 1 337 ? 135.173 138.790 132.352 1.00 63.92 321 ALA B N 1
ATOM 4662 C CA . ALA B 1 337 ? 135.622 138.631 133.736 1.00 63.92 321 ALA B CA 1
ATOM 4663 C C . ALA B 1 337 ? 137.144 138.755 133.842 1.00 63.92 321 ALA B C 1
ATOM 4664 O O . ALA B 1 337 ? 137.849 137.826 134.242 1.00 63.92 321 ALA B O 1
ATOM 4666 N N . SER B 1 338 ? 137.641 139.931 133.473 1.00 69.50 322 SER B N 1
ATOM 4667 C CA . SER B 1 338 ? 139.062 140.230 133.562 1.00 69.50 322 SER B CA 1
ATOM 4668 C C . SER B 1 338 ? 139.394 140.822 134.926 1.00 69.50 322 SER B C 1
ATOM 4669 O O . SER B 1 338 ? 138.548 141.434 135.583 1.00 69.50 322 SER B O 1
ATOM 4672 N N . ALA B 1 339 ? 140.644 140.621 135.352 1.00 66.62 323 ALA B N 1
ATOM 4673 C CA . ALA B 1 339 ? 141.080 141.158 136.637 1.00 66.62 323 ALA B CA 1
ATOM 4674 C C . ALA B 1 339 ? 141.055 142.681 136.638 1.00 66.62 323 ALA B C 1
ATOM 4675 O O . ALA B 1 339 ? 140.611 143.303 137.610 1.00 66.62 323 ALA B O 1
ATOM 4677 N N . ALA B 1 340 ? 141.528 143.300 135.558 1.00 65.78 324 ALA B N 1
ATOM 4678 C CA . ALA B 1 340 ? 141.528 144.754 135.403 1.00 65.78 324 ALA B CA 1
ATOM 4679 C C . ALA B 1 340 ? 140.939 145.091 134.040 1.00 65.78 324 ALA B C 1
ATOM 4680 O O . ALA B 1 340 ? 141.672 145.409 133.094 1.00 65.78 324 ALA B O 1
ATOM 4682 N N . PRO B 1 341 ? 139.615 145.017 133.900 1.00 66.78 325 PRO B N 1
ATOM 4683 C CA . PRO B 1 341 ? 138.996 145.308 132.601 1.00 66.78 325 PRO B CA 1
ATOM 4684 C C . PRO B 1 341 ? 139.243 146.746 132.171 1.00 66.78 325 PRO B C 1
ATOM 4685 O O . PRO B 1 341 ? 139.245 147.670 132.988 1.00 66.78 325 PRO B O 1
ATOM 4689 N N . CYS B 1 342 ? 139.452 146.927 130.869 1.00 76.62 326 CYS B N 1
ATOM 4690 C CA . CYS B 1 342 ? 139.656 148.243 130.281 1.00 76.62 326 CYS B CA 1
ATOM 4691 C C . CYS B 1 342 ? 138.839 148.338 129.004 1.00 76.62 326 CYS B C 1
ATOM 4692 O O . CYS B 1 342 ? 138.869 147.421 128.178 1.00 76.62 326 CYS B O 1
ATOM 4695 N N . CYS B 1 343 ? 138.118 149.446 128.840 1.00 78.81 327 CYS B N 1
ATOM 4696 C CA . CYS B 1 343 ? 137.283 149.640 127.661 1.00 78.81 327 CYS B CA 1
ATOM 4697 C C . CYS B 1 343 ? 138.166 149.899 126.447 1.00 78.81 327 CYS B C 1
ATOM 4698 O O . CYS B 1 343 ? 138.563 151.040 126.189 1.00 78.81 327 CYS B O 1
ATOM 4701 N N . VAL B 1 344 ? 138.477 148.844 125.698 1.00 77.24 328 VAL B N 1
ATOM 4702 C CA . VAL B 1 344 ? 139.461 148.914 124.620 1.00 77.24 328 VAL B CA 1
ATOM 4703 C C . VAL B 1 344 ? 138.853 148.357 123.337 1.00 77.24 328 VAL B C 1
ATOM 4704 O O . VAL B 1 344 ? 137.953 147.507 123.399 1.00 77.24 328 VAL B O 1
ATOM 4708 N N . PRO B 1 345 ? 139.305 148.797 122.164 1.00 73.03 329 PRO B N 1
ATOM 4709 C CA . PRO B 1 345 ? 138.742 148.275 120.915 1.00 73.03 329 PRO B CA 1
ATOM 4710 C C . PRO B 1 345 ? 139.152 146.834 120.654 1.00 73.03 329 PRO B C 1
ATOM 4711 O O . PRO B 1 345 ? 140.190 146.360 121.121 1.00 73.03 329 PRO B O 1
ATOM 4715 N N . GLN B 1 346 ? 138.311 146.138 119.890 1.00 74.63 330 GLN B N 1
ATOM 4716 C CA . GLN B 1 346 ? 138.589 144.778 119.444 1.00 74.63 330 GLN B CA 1
ATOM 4717 C C . GLN B 1 346 ? 138.660 144.667 117.930 1.00 74.63 330 GLN B C 1
ATOM 4718 O O . GLN B 1 346 ? 139.602 144.064 117.401 1.00 74.63 330 GLN B O 1
ATOM 4724 N N . ALA B 1 347 ? 137.691 145.231 117.215 1.00 68.16 331 ALA B N 1
ATOM 4725 C CA . ALA B 1 347 ? 137.656 145.188 115.759 1.00 68.16 331 ALA B CA 1
ATOM 4726 C C . ALA B 1 347 ? 138.266 146.472 115.209 1.00 68.16 331 ALA B C 1
ATOM 4727 O O . ALA B 1 347 ? 137.801 147.571 115.528 1.00 68.16 331 ALA B O 1
ATOM 4729 N N . LEU B 1 348 ? 139.302 146.329 114.385 1.00 64.64 332 LEU B N 1
ATOM 4730 C CA . LEU B 1 348 ? 140.024 147.459 113.819 1.00 64.64 332 LEU B CA 1
ATOM 4731 C C . LEU B 1 348 ? 140.015 147.367 112.300 1.00 64.64 332 LEU B C 1
ATOM 4732 O O . LEU B 1 348 ? 140.128 146.274 111.734 1.00 64.64 332 LEU B O 1
ATOM 4737 N N . GLU B 1 349 ? 139.880 148.518 111.642 1.00 65.39 333 GLU B N 1
ATOM 4738 C CA . GLU B 1 349 ? 139.891 148.588 110.190 1.00 65.39 333 GLU B CA 1
ATOM 4739 C C . GLU B 1 349 ? 140.953 149.572 109.720 1.00 65.39 333 GLU B C 1
ATOM 4740 O O . GLU B 1 349 ? 141.094 150.660 110.290 1.00 65.39 333 GLU B O 1
ATOM 4746 N N . PRO B 1 350 ? 141.712 149.218 108.688 1.00 57.35 334 PRO B N 1
ATOM 4747 C CA . PRO B 1 350 ? 142.790 150.091 108.215 1.00 57.35 334 PRO B CA 1
ATOM 4748 C C . PRO B 1 350 ? 142.271 151.200 107.306 1.00 57.35 334 PRO B C 1
ATOM 4749 O O . PRO B 1 350 ? 141.133 151.186 106.837 1.00 57.35 334 PRO B O 1
ATOM 4753 N N . LEU B 1 351 ? 143.149 152.178 107.064 1.00 54.52 335 LEU B N 1
ATOM 4754 C CA . LEU B 1 351 ? 142.885 153.272 106.139 1.00 54.52 335 LEU B CA 1
ATOM 4755 C C . LEU B 1 351 ? 144.211 153.744 105.561 1.00 54.52 335 LEU B C 1
ATOM 4756 O O . LEU B 1 351 ? 145.197 153.855 106.305 1.00 54.52 335 LEU B O 1
ATOM 4761 N N . PRO B 1 352 ? 144.277 154.005 104.259 1.00 49.27 336 PRO B N 1
ATOM 4762 C CA . PRO B 1 352 ? 145.528 154.455 103.646 1.00 49.27 336 PRO B CA 1
ATOM 4763 C C . PRO B 1 352 ? 145.638 155.972 103.566 1.00 49.27 336 PRO B C 1
ATOM 4764 O O . PRO B 1 352 ? 144.646 156.703 103.545 1.00 49.27 336 PRO B O 1
ATOM 4768 N N . ILE B 1 353 ? 146.889 156.435 103.523 1.00 48.33 337 ILE B N 1
ATOM 4769 C CA . ILE B 1 353 ? 147.213 157.842 103.331 1.00 48.33 337 ILE B CA 1
ATOM 4770 C C . ILE B 1 353 ? 148.271 157.944 102.241 1.00 48.33 337 ILE B C 1
ATOM 4771 O O . ILE B 1 353 ? 148.959 156.974 101.917 1.00 48.33 337 ILE B O 1
ATOM 4776 N N . VAL B 1 354 ? 148.393 159.141 101.671 1.00 55.11 338 VAL B N 1
ATOM 4777 C CA . VAL B 1 354 ? 149.329 159.397 100.583 1.00 55.11 338 VAL B CA 1
ATOM 4778 C C . VAL B 1 354 ? 150.074 160.698 100.850 1.00 55.11 338 VAL B C 1
ATOM 4779 O O . VAL B 1 354 ? 149.491 161.677 101.331 1.00 55.11 338 VAL B O 1
ATOM 4783 N N . TYR B 1 355 ? 151.374 160.694 100.564 1.00 58.74 339 TYR B N 1
ATOM 4784 C CA . TYR B 1 355 ? 152.191 161.898 100.610 1.00 58.74 339 TYR B CA 1
ATOM 4785 C C . TYR B 1 355 ? 153.355 161.724 99.646 1.00 58.74 339 TYR B C 1
ATOM 4786 O O . TYR B 1 355 ? 153.746 160.602 99.313 1.00 58.74 339 TYR B O 1
ATOM 4795 N N . TYR B 1 356 ? 153.908 162.848 99.201 1.00 74.70 340 TYR B N 1
ATOM 4796 C CA . TYR B 1 356 ? 154.973 162.853 98.206 1.00 74.70 340 TYR B CA 1
ATOM 4797 C C . TYR B 1 356 ? 156.306 163.136 98.888 1.00 74.70 340 TYR B C 1
ATOM 4798 O O . TYR B 1 356 ? 156.460 164.160 99.562 1.00 74.70 340 TYR B O 1
ATOM 4807 N N . VAL B 1 357 ? 157.263 162.228 98.709 1.00 72.14 341 VAL B N 1
ATOM 4808 C CA . VAL B 1 357 ? 158.614 162.386 99.232 1.00 72.14 341 VAL B CA 1
ATOM 4809 C C . VAL B 1 357 ? 159.597 161.906 98.172 1.00 72.14 341 VAL B C 1
ATOM 4810 O O . VAL B 1 357 ? 159.359 160.898 97.499 1.00 72.14 341 VAL B O 1
ATOM 4814 N N . GLY B 1 358 ? 160.695 162.642 98.011 1.00 84.30 342 GLY B N 1
ATOM 4815 C CA . GLY B 1 358 ? 161.682 162.266 97.013 1.00 84.30 342 GLY B CA 1
ATOM 4816 C C . GLY B 1 358 ? 161.175 162.518 95.606 1.00 84.30 342 GLY B C 1
ATOM 4817 O O . GLY B 1 358 ? 160.543 163.540 95.317 1.00 84.30 342 GLY B O 1
ATOM 4818 N N . ARG B 1 359 ? 161.455 161.570 94.712 1.00 91.60 343 ARG B N 1
ATOM 4819 C CA . ARG B 1 359 ? 161.061 161.680 93.315 1.00 91.60 343 ARG B CA 1
ATOM 4820 C C . ARG B 1 359 ? 160.045 160.630 92.887 1.00 91.60 343 ARG B C 1
ATOM 4821 O O . ARG B 1 359 ? 159.714 160.564 91.697 1.00 91.60 343 ARG B O 1
ATOM 4829 N N . LYS B 1 360 ? 159.542 159.811 93.808 1.00 80.21 344 LYS B N 1
ATOM 4830 C CA . LYS B 1 360 ? 158.580 158.778 93.467 1.00 80.21 344 LYS B CA 1
ATOM 4831 C C . LYS B 1 360 ? 157.391 158.826 94.416 1.00 80.21 344 LYS B C 1
ATOM 4832 O O . LYS B 1 360 ? 157.568 158.970 95.633 1.00 80.21 344 LYS B O 1
ATOM 4838 N N . PRO B 1 361 ? 156.171 158.722 93.894 1.00 68.41 345 PRO B N 1
ATOM 4839 C CA . PRO B 1 361 ? 154.998 158.686 94.771 1.00 68.41 345 PRO B CA 1
ATOM 4840 C C . PRO B 1 361 ? 154.924 157.378 95.543 1.00 68.41 345 PRO B C 1
ATOM 4841 O O . PRO B 1 361 ? 155.434 156.342 95.110 1.00 68.41 345 PRO B O 1
ATOM 4845 N N . LYS B 1 362 ? 154.276 157.439 96.703 1.00 52.33 346 LYS B N 1
ATOM 4846 C CA . LYS B 1 362 ? 154.126 156.268 97.554 1.00 52.33 346 LYS B CA 1
ATOM 4847 C C . LYS B 1 362 ? 152.817 156.366 98.325 1.00 52.33 346 LYS B C 1
ATOM 4848 O O . LYS B 1 362 ? 152.406 157.456 98.733 1.00 52.33 346 LYS B O 1
ATOM 4854 N N . VAL B 1 363 ? 152.161 155.222 98.502 1.00 44.34 347 VAL B N 1
ATOM 4855 C CA . VAL B 1 363 ? 150.930 155.120 99.275 1.00 44.34 347 VAL B CA 1
ATOM 4856 C C . VAL B 1 363 ? 151.096 153.989 100.279 1.00 44.34 347 VAL B C 1
ATOM 4857 O O . VAL B 1 363 ? 151.497 152.880 99.909 1.00 44.34 347 VAL B O 1
ATOM 4861 N N . GLU B 1 364 ? 150.790 154.268 101.544 1.00 49.90 348 GLU B N 1
ATOM 4862 C CA . GLU B 1 364 ? 150.871 153.277 102.607 1.00 49.90 348 GLU B CA 1
ATOM 4863 C C . GLU B 1 364 ? 149.537 153.200 103.331 1.00 49.90 348 GLU B C 1
ATOM 4864 O O . GLU B 1 364 ? 148.902 154.226 103.593 1.00 49.90 348 GLU B O 1
ATOM 4870 N N . GLN B 1 365 ? 149.116 151.979 103.651 1.00 46.92 349 GLN B N 1
ATOM 4871 C CA . GLN B 1 365 ? 147.841 151.735 104.317 1.00 46.92 349 GLN B CA 1
ATOM 4872 C C . GLN B 1 365 ? 148.108 151.478 105.796 1.00 46.92 349 GLN B C 1
ATOM 4873 O O . GLN B 1 365 ? 148.760 150.492 106.155 1.00 46.92 349 GLN B O 1
ATOM 4879 N N . LEU B 1 366 ? 147.604 152.366 106.648 1.00 49.53 350 LEU B N 1
ATOM 4880 C CA . LEU B 1 366 ? 147.814 152.277 108.086 1.00 49.53 350 LEU B CA 1
ATOM 4881 C C . LEU B 1 366 ? 146.673 151.493 108.722 1.00 49.53 350 LEU B C 1
ATOM 4882 O O . LEU B 1 366 ? 145.499 151.793 108.485 1.00 49.53 350 LEU B O 1
ATOM 4887 N N . SER B 1 367 ? 147.021 150.497 109.531 1.00 55.12 351 SER B N 1
ATOM 4888 C CA . SER B 1 367 ? 146.043 149.630 110.166 1.00 55.12 351 SER B CA 1
ATOM 4889 C C . SER B 1 367 ? 145.790 150.079 111.604 1.00 55.12 351 SER B C 1
ATOM 4890 O O . SER B 1 367 ? 146.421 151.007 112.116 1.00 55.12 351 SER B O 1
ATOM 4893 N N . ASN B 1 368 ? 144.844 149.399 112.258 1.00 62.52 352 ASN B N 1
ATOM 4894 C CA . ASN B 1 368 ? 144.467 149.678 113.646 1.00 62.52 352 ASN B CA 1
ATOM 4895 C C . ASN B 1 368 ? 144.013 151.123 113.835 1.00 62.52 352 ASN B C 1
ATOM 4896 O O . ASN B 1 368 ? 144.308 151.749 114.856 1.00 62.52 352 ASN B O 1
ATOM 4901 N N . MET B 1 369 ? 143.292 151.667 112.855 1.00 63.50 353 MET B N 1
ATOM 4902 C CA . MET B 1 369 ? 142.866 153.061 112.889 1.00 63.50 353 MET B CA 1
ATOM 4903 C C . MET B 1 369 ? 141.372 153.225 113.147 1.00 63.50 353 MET B C 1
ATOM 4904 O O . MET B 1 369 ? 140.979 153.965 114.053 1.00 63.50 353 MET B O 1
ATOM 4909 N N . ILE B 1 370 ? 140.529 152.558 112.365 1.00 64.81 354 ILE B N 1
ATOM 4910 C CA . ILE B 1 370 ? 139.081 152.698 112.479 1.00 64.81 354 ILE B CA 1
ATOM 4911 C C . ILE B 1 370 ? 138.565 151.731 113.537 1.00 64.81 354 ILE B C 1
ATOM 4912 O O . ILE B 1 370 ? 138.946 150.555 113.558 1.00 64.81 354 ILE B O 1
ATOM 4917 N N . VAL B 1 371 ? 137.700 152.230 114.417 1.00 66.82 355 VAL B N 1
ATOM 4918 C CA . VAL B 1 371 ? 137.077 151.433 115.467 1.00 66.82 355 VAL B CA 1
ATOM 4919 C C . VAL B 1 371 ? 135.573 151.404 115.230 1.00 66.82 355 VAL B C 1
ATOM 4920 O O . VAL B 1 371 ? 134.979 152.405 114.813 1.00 66.82 355 VAL B O 1
ATOM 4924 N N . ARG B 1 372 ? 134.963 150.243 115.468 1.00 72.09 356 ARG B N 1
ATOM 4925 C CA . ARG B 1 372 ? 133.523 150.067 115.326 1.00 72.09 356 ARG B CA 1
ATOM 4926 C C . ARG B 1 372 ? 132.847 149.829 116.670 1.00 72.09 356 ARG B C 1
ATOM 4927 O O . ARG B 1 372 ? 131.920 150.556 117.037 1.00 72.09 356 ARG B O 1
ATOM 4935 N N . SER B 1 373 ? 133.292 148.822 117.419 1.00 77.97 357 SER B N 1
ATOM 4936 C CA . SER B 1 373 ? 132.750 148.529 118.737 1.00 77.97 357 SER B CA 1
ATOM 4937 C C . SER B 1 373 ? 133.882 148.091 119.653 1.00 77.97 357 SER B C 1
ATOM 4938 O O . SER B 1 373 ? 134.849 147.463 119.213 1.00 77.97 357 SER B O 1
ATOM 4941 N N . CYS B 1 374 ? 133.753 148.428 120.934 1.00 82.12 358 CYS B N 1
ATOM 4942 C CA . CYS B 1 374 ? 134.775 148.131 121.926 1.00 82.12 358 CYS B CA 1
ATOM 4943 C C . CYS B 1 374 ? 134.133 147.580 123.190 1.00 82.12 358 CYS B C 1
ATOM 4944 O O . CYS B 1 374 ? 133.034 147.994 123.572 1.00 82.12 358 CYS B O 1
ATOM 4947 N N . LYS B 1 375 ? 134.826 146.644 123.834 1.00 76.94 359 LYS B N 1
ATOM 4948 C CA . LYS B 1 375 ? 134.345 146.032 125.064 1.00 76.94 359 LYS B CA 1
ATOM 4949 C C . LYS B 1 375 ? 135.539 145.594 125.899 1.00 76.94 359 LYS B C 1
ATOM 4950 O O . LYS B 1 375 ? 136.646 145.409 125.386 1.00 76.94 359 LYS B O 1
ATOM 4956 N N . CYS B 1 376 ? 135.302 145.431 127.199 1.00 76.52 360 CYS B N 1
ATOM 4957 C CA . CYS B 1 376 ? 136.328 145.002 128.145 1.00 76.52 360 CYS B CA 1
ATOM 4958 C C . CYS B 1 376 ? 136.044 143.562 128.555 1.00 76.52 360 CYS B C 1
ATOM 4959 O O . CYS B 1 376 ? 135.021 143.280 129.189 1.00 76.52 360 CYS B O 1
ATOM 4962 N N . SER B 1 377 ? 136.947 142.657 128.194 1.00 74.43 361 SER B N 1
ATOM 4963 C CA . SER B 1 377 ? 136.796 141.246 128.529 1.00 74.43 361 SER B CA 1
ATOM 4964 C C . SER B 1 377 ? 138.058 140.700 129.189 1.00 74.43 361 SER B C 1
ATOM 4965 O O . SER B 1 377 ? 139.134 141.289 129.083 1.00 74.43 361 SER B O 1
ATOM 4969 N N . ALA C 2 38 ? 100.032 140.573 167.697 1.00 91.14 22 ALA E N 1
ATOM 4970 C CA . ALA C 2 38 ? 99.431 140.731 166.378 1.00 91.14 22 ALA E CA 1
ATOM 4971 C C . ALA C 2 38 ? 99.505 139.429 165.587 1.00 91.14 22 ALA E C 1
ATOM 4972 O O . ALA C 2 38 ? 99.982 138.412 166.089 1.00 91.14 22 ALA E O 1
ATOM 4974 N N . ALA C 2 39 ? 99.027 139.468 164.345 1.00 93.55 23 ALA E N 1
ATOM 4975 C CA . ALA C 2 39 ? 99.045 138.298 163.481 1.00 93.55 23 ALA E CA 1
ATOM 4976 C C . ALA C 2 39 ? 99.210 138.750 162.038 1.00 93.55 23 ALA E C 1
ATOM 4977 O O . ALA C 2 39 ? 98.887 139.885 161.680 1.00 93.55 23 ALA E O 1
ATOM 4979 N N . ASP C 2 40 ? 99.720 137.841 161.210 1.00 104.27 24 ASP E N 1
ATOM 4980 C CA . ASP C 2 40 ? 99.939 138.132 159.801 1.00 104.27 24 ASP E CA 1
ATOM 4981 C C . ASP C 2 40 ? 100.011 136.823 159.031 1.00 104.27 24 ASP E C 1
ATOM 4982 O O . ASP C 2 40 ? 100.194 135.749 159.609 1.00 104.27 24 ASP E O 1
ATOM 4987 N N . CYS C 2 41 ? 99.863 136.931 157.714 1.00 106.06 25 CYS E N 1
ATOM 4988 C CA . CYS C 2 41 ? 99.985 135.799 156.804 1.00 106.06 25 CYS E CA 1
ATOM 4989 C C . CYS C 2 41 ? 101.232 136.000 155.955 1.00 106.06 25 CYS E C 1
ATOM 4990 O O . CYS C 2 41 ? 101.364 137.023 155.274 1.00 106.06 25 CYS E O 1
ATOM 4993 N N . ARG C 2 42 ? 102.141 135.028 155.996 1.00 104.38 26 ARG E N 1
ATOM 4994 C CA . ARG C 2 42 ? 103.432 135.128 155.322 1.00 104.38 26 ARG E CA 1
ATOM 4995 C C . ARG C 2 42 ? 103.623 133.902 154.440 1.00 104.38 26 ARG E C 1
ATOM 4996 O O . ARG C 2 42 ? 103.782 132.787 154.946 1.00 104.38 26 ARG E O 1
ATOM 5004 N N . GLY C 2 43 ? 103.609 134.111 153.124 1.00 92.36 27 GLY E N 1
ATOM 5005 C CA . GLY C 2 43 ? 103.819 133.047 152.161 1.00 92.36 27 GLY E CA 1
ATOM 5006 C C . GLY C 2 43 ? 102.581 132.591 151.420 1.00 92.36 27 GLY E C 1
ATOM 5007 O O . GLY C 2 43 ? 102.691 131.713 150.555 1.00 92.36 27 GLY E O 1
ATOM 5008 N N . GLN C 2 44 ? 101.412 133.151 151.719 1.00 90.18 28 GLN E N 1
ATOM 5009 C CA . GLN C 2 44 ? 100.173 132.803 151.036 1.00 90.18 28 GLN E CA 1
ATOM 5010 C C . GLN C 2 44 ? 99.842 133.878 150.009 1.00 90.18 28 GLN E C 1
ATOM 5011 O O . GLN C 2 44 ? 99.893 135.074 150.317 1.00 90.18 28 GLN E O 1
ATOM 5017 N N . SER C 2 45 ? 99.505 133.451 148.794 1.00 90.96 29 SER E N 1
ATOM 5018 C CA . SER C 2 45 ? 99.184 134.369 147.707 1.00 90.96 29 SER E CA 1
ATOM 5019 C C . SER C 2 45 ? 98.090 133.757 146.848 1.00 90.96 29 SER E C 1
ATOM 5020 O O . SER C 2 45 ? 98.267 132.663 146.303 1.00 90.96 29 SER E O 1
ATOM 5023 N N . LEU C 2 46 ? 96.963 134.459 146.730 1.00 99.25 30 LEU E N 1
ATOM 5024 C CA . LEU C 2 46 ? 95.868 134.006 145.881 1.00 99.25 30 LEU E CA 1
ATOM 5025 C C . LEU C 2 46 ? 95.413 135.112 144.938 1.00 99.25 30 LEU E C 1
ATOM 5026 O O . LEU C 2 46 ? 94.937 134.836 143.831 1.00 99.25 30 LEU E O 1
ATOM 5031 N N . ALA C 2 47 ? 95.553 136.364 145.363 1.00 99.54 31 ALA E N 1
ATOM 5032 C CA . ALA C 2 47 ? 95.117 137.504 144.567 1.00 99.54 31 ALA E CA 1
ATOM 5033 C C . ALA C 2 47 ? 96.012 138.695 144.892 1.00 99.54 31 ALA E C 1
ATOM 5034 O O . ALA C 2 47 ? 97.013 138.567 145.603 1.00 99.54 31 ALA E O 1
ATOM 5036 N N . SER C 2 48 ? 95.649 139.864 144.357 1.00 98.44 32 SER E N 1
ATOM 5037 C CA . SER C 2 48 ? 96.436 141.070 144.596 1.00 98.44 32 SER E CA 1
ATOM 5038 C C . SER C 2 48 ? 96.350 141.507 146.054 1.00 98.44 32 SER E C 1
ATOM 5039 O O . SER C 2 48 ? 97.369 141.802 146.687 1.00 98.44 32 SER E O 1
ATOM 5042 N N . VAL C 2 49 ? 95.138 141.562 146.606 1.00 103.84 33 VAL E N 1
ATOM 5043 C CA . VAL C 2 49 ? 94.923 141.952 147.990 1.00 103.84 33 VAL E CA 1
ATOM 5044 C C . VAL C 2 49 ? 94.124 140.851 148.675 1.00 103.84 33 VAL E C 1
ATOM 5045 O O . VAL C 2 49 ? 93.032 140.506 148.215 1.00 103.84 33 VAL E O 1
ATOM 5049 N N . PRO C 2 50 ? 94.626 140.255 149.759 1.00 100.82 34 PRO E N 1
ATOM 5050 C CA . PRO C 2 50 ? 93.829 139.239 150.466 1.00 100.82 34 PRO E CA 1
ATOM 5051 C C . PRO C 2 50 ? 92.501 139.768 150.973 1.00 100.82 34 PRO E C 1
ATOM 5052 O O . PRO C 2 50 ? 91.508 139.028 150.967 1.00 100.82 34 PRO E O 1
ATOM 5056 N N . SER C 2 51 ? 92.455 141.031 151.406 1.00 90.85 35 SER E N 1
ATOM 5057 C CA . SER C 2 51 ? 91.226 141.670 151.882 1.00 90.85 35 SER E CA 1
ATOM 5058 C C . SER C 2 51 ? 90.584 140.871 153.014 1.00 90.85 35 SER E C 1
ATOM 5059 O O . SER C 2 51 ? 89.359 140.789 153.125 1.00 90.85 35 SER E O 1
ATOM 5062 N N . SER C 2 52 ? 91.422 140.274 153.865 1.00 94.99 36 SER E N 1
ATOM 5063 C CA . SER C 2 52 ? 90.926 139.481 154.982 1.00 94.99 36 SER E CA 1
ATOM 5064 C C . SER C 2 52 ? 91.701 139.732 156.269 1.00 94.99 36 SER E C 1
ATOM 5065 O O . SER C 2 52 ? 91.445 139.048 157.269 1.00 94.99 36 SER E O 1
ATOM 5068 N N . LEU C 2 53 ? 92.637 140.676 156.279 1.00 92.11 37 LEU E N 1
ATOM 5069 C CA . LEU C 2 53 ? 93.387 140.963 157.492 1.00 92.11 37 LEU E CA 1
ATOM 5070 C C . LEU C 2 53 ? 92.464 141.564 158.550 1.00 92.11 37 LEU E C 1
ATOM 5071 O O . LEU C 2 53 ? 91.581 142.364 158.223 1.00 92.11 37 LEU E O 1
ATOM 5076 N N . PRO C 2 54 ? 92.636 141.196 159.821 1.00 103.58 38 PRO E N 1
ATOM 5077 C CA . PRO C 2 54 ? 91.786 141.765 160.863 1.00 103.58 38 PRO E CA 1
ATOM 5078 C C . PRO C 2 54 ? 92.078 143.242 161.048 1.00 103.58 38 PRO E C 1
ATOM 5079 O O . PRO C 2 54 ? 93.191 143.711 160.753 1.00 103.58 38 PRO E O 1
ATOM 5083 N N . PRO C 2 55 ? 91.109 144.018 161.528 1.00 101.39 39 PRO E N 1
ATOM 5084 C CA . PRO C 2 55 ? 91.342 145.450 161.740 1.00 101.39 39 PRO E CA 1
ATOM 5085 C C . PRO C 2 55 ? 92.344 145.689 162.860 1.00 101.39 39 PRO E C 1
ATOM 5086 O O . PRO C 2 55 ? 92.724 144.781 163.603 1.00 101.39 39 PRO E O 1
ATOM 5090 N N . HIS C 2 56 ? 92.775 146.949 162.958 1.00 97.89 40 HIS E N 1
ATOM 5091 C CA . HIS C 2 56 ? 93.760 147.412 163.942 1.00 97.89 40 HIS E CA 1
ATOM 5092 C C . HIS C 2 56 ? 94.953 146.460 164.033 1.00 97.89 40 HIS E C 1
ATOM 5093 O O . HIS C 2 56 ? 95.412 146.091 165.117 1.00 97.89 40 HIS E O 1
ATOM 5100 N N . ALA C 2 57 ? 95.464 146.068 162.869 1.00 94.29 41 ALA E N 1
ATOM 5101 C CA . ALA C 2 57 ? 96.621 145.192 162.806 1.00 94.29 41 ALA E CA 1
ATOM 5102 C C . ALA C 2 57 ? 97.911 146.000 162.922 1.00 94.29 41 ALA E C 1
ATOM 5103 O O . ALA C 2 57 ? 97.949 147.206 162.662 1.00 94.29 41 ALA E O 1
ATOM 5105 N N . ARG C 2 58 ? 98.978 145.315 163.320 1.00 88.74 42 ARG E N 1
ATOM 5106 C CA . ARG C 2 58 ? 100.278 145.944 163.513 1.00 88.74 42 ARG E CA 1
ATOM 5107 C C . ARG C 2 58 ? 101.389 145.298 162.703 1.00 88.74 42 ARG E C 1
ATOM 5108 O O . ARG C 2 58 ? 102.256 146.006 162.183 1.00 88.74 42 ARG E O 1
ATOM 5116 N N . MET C 2 59 ? 101.387 143.975 162.575 1.00 97.63 43 MET E N 1
ATOM 5117 C CA . MET C 2 59 ? 102.419 143.254 161.844 1.00 97.63 43 MET E CA 1
ATOM 5118 C C . MET C 2 59 ? 101.897 142.834 160.476 1.00 97.63 43 MET E C 1
ATOM 5119 O O . MET C 2 59 ? 100.740 142.424 160.340 1.00 97.63 43 MET E O 1
ATOM 5124 N N . LEU C 2 60 ? 102.758 142.939 159.466 1.00 98.77 44 LEU E N 1
ATOM 5125 C CA . LEU C 2 60 ? 102.394 142.555 158.104 1.00 98.77 44 LEU E CA 1
ATOM 5126 C C . LEU C 2 60 ? 103.671 142.191 157.360 1.00 98.77 44 LEU E C 1
ATOM 5127 O O . LEU C 2 60 ? 104.473 143.072 157.035 1.00 98.77 44 LEU E O 1
ATOM 5132 N N . THR C 2 61 ? 103.857 140.900 157.092 1.00 104.93 45 THR E N 1
ATOM 5133 C CA . THR C 2 61 ? 105.017 140.404 156.364 1.00 104.93 45 THR E CA 1
ATOM 5134 C C . THR C 2 61 ? 104.542 139.595 155.168 1.00 104.93 45 THR E C 1
ATOM 5135 O O . THR C 2 61 ? 103.681 138.721 155.308 1.00 104.93 45 THR E O 1
ATOM 5139 N N . LEU C 2 62 ? 105.104 139.886 153.996 1.00 96.67 46 LEU E N 1
ATOM 5140 C CA . LEU C 2 62 ? 104.728 139.206 152.758 1.00 96.67 46 LEU E CA 1
ATOM 5141 C C . LEU C 2 62 ? 105.997 138.870 151.988 1.00 96.67 46 LEU E C 1
ATOM 5142 O O . LEU C 2 62 ? 106.735 139.773 151.581 1.00 96.67 46 LEU E O 1
ATOM 5147 N N . ASP C 2 63 ? 106.250 137.579 151.790 1.00 98.10 47 ASP E N 1
ATOM 5148 C CA . ASP C 2 63 ? 107.380 137.114 151.001 1.00 98.10 47 ASP E CA 1
ATOM 5149 C C . ASP C 2 63 ? 106.911 136.054 150.014 1.00 98.10 47 ASP E C 1
ATOM 5150 O O . ASP C 2 63 ? 105.898 135.381 150.228 1.00 98.10 47 ASP E O 1
ATOM 5155 N N . ALA C 2 64 ? 107.662 135.923 148.919 1.00 93.95 48 ALA E N 1
ATOM 5156 C CA . ALA C 2 64 ? 107.331 134.992 147.838 1.00 93.95 48 ALA E CA 1
ATOM 5157 C C . ALA C 2 64 ? 105.909 135.219 147.332 1.00 93.95 48 ALA E C 1
ATOM 5158 O O . ALA C 2 64 ? 105.164 134.277 147.053 1.00 93.95 48 ALA E O 1
ATOM 5160 N N . ASN C 2 65 ? 105.528 136.491 147.214 1.00 94.62 49 ASN E N 1
ATOM 5161 C CA . ASN C 2 65 ? 104.191 136.870 146.770 1.00 94.62 49 ASN E CA 1
ATOM 5162 C C . ASN C 2 65 ? 104.290 137.551 145.411 1.00 94.62 49 ASN E C 1
ATOM 5163 O O . ASN C 2 65 ? 104.659 138.734 145.335 1.00 94.62 49 ASN E O 1
ATOM 5168 N N . PRO C 2 66 ? 103.978 136.860 144.315 1.00 95.83 50 PRO E N 1
ATOM 5169 C CA . PRO C 2 66 ? 104.052 137.497 142.993 1.00 95.83 50 PRO E CA 1
ATOM 5170 C C . PRO C 2 66 ? 102.931 138.499 142.770 1.00 95.83 50 PRO E C 1
ATOM 5171 O O . PRO C 2 66 ? 101.960 138.204 142.066 1.00 95.83 50 PRO E O 1
ATOM 5175 N N . LEU C 2 67 ? 103.049 139.681 143.369 1.00 90.16 51 LEU E N 1
ATOM 5176 C CA . LEU C 2 67 ? 102.030 140.706 143.199 1.00 90.16 51 LEU E CA 1
ATOM 5177 C C . LEU C 2 67 ? 102.064 141.279 141.787 1.00 90.16 51 LEU E C 1
ATOM 5178 O O . LEU C 2 67 ? 103.100 141.284 141.116 1.00 90.16 51 LEU E O 1
ATOM 5183 N N . LYS C 2 68 ? 100.907 141.763 141.336 1.00 90.49 52 LYS E N 1
ATOM 5184 C CA . LYS C 2 68 ? 100.754 142.301 139.990 1.00 90.49 52 LYS E CA 1
ATOM 5185 C C . LYS C 2 68 ? 100.513 143.805 139.990 1.00 90.49 52 LYS E C 1
ATOM 5186 O O . LYS C 2 68 ? 101.245 144.548 139.331 1.00 90.49 52 LYS E O 1
ATOM 5192 N N . THR C 2 69 ? 99.501 144.279 140.716 1.00 96.03 53 THR E N 1
ATOM 5193 C CA . THR C 2 69 ? 99.138 145.690 140.692 1.00 96.03 53 THR E CA 1
ATOM 5194 C C . THR C 2 69 ? 98.375 146.027 141.967 1.00 96.03 53 THR E C 1
ATOM 5195 O O . THR C 2 69 ? 97.551 145.232 142.427 1.00 96.03 53 THR E O 1
ATOM 5199 N N . LEU C 2 70 ? 98.654 147.201 142.530 1.00 87.37 54 LEU E N 1
ATOM 5200 C CA . LEU C 2 70 ? 97.943 147.697 143.699 1.00 87.37 54 LEU E CA 1
ATOM 5201 C C . LEU C 2 70 ? 97.113 148.916 143.315 1.00 87.37 54 LEU E C 1
ATOM 5202 O O . LEU C 2 70 ? 97.444 149.643 142.374 1.00 87.37 54 LEU E O 1
ATOM 5207 N N . TRP C 2 71 ? 96.028 149.132 144.054 1.00 85.22 55 TRP E N 1
ATOM 5208 C CA . TRP C 2 71 ? 95.107 150.230 143.804 1.00 85.22 55 TRP E CA 1
ATOM 5209 C C . TRP C 2 71 ? 94.878 151.001 145.097 1.00 85.22 55 TRP E C 1
ATOM 5210 O O . TRP C 2 71 ? 95.305 150.586 146.178 1.00 85.22 55 TRP E O 1
ATOM 5221 N N . ASN C 2 72 ? 94.194 152.139 144.981 1.00 87.01 56 ASN E N 1
ATOM 5222 C CA . ASN C 2 72 ? 93.906 153.004 146.120 1.00 87.01 56 ASN E CA 1
ATOM 5223 C C . ASN C 2 72 ? 92.416 153.030 146.452 1.00 87.01 56 ASN E C 1
ATOM 5224 O O . ASN C 2 72 ? 91.867 154.062 146.842 1.00 87.01 56 ASN E O 1
ATOM 5229 N N . HIS C 2 73 ? 91.745 151.887 146.298 1.00 93.45 57 HIS E N 1
ATOM 5230 C CA . HIS C 2 73 ? 90.375 151.727 146.758 1.00 93.45 57 HIS E CA 1
ATOM 5231 C C . HIS C 2 73 ? 90.190 150.559 147.713 1.00 93.45 57 HIS E C 1
ATOM 5232 O O . HIS C 2 73 ? 89.193 150.535 148.443 1.00 93.45 57 HIS E O 1
ATOM 5239 N N . SER C 2 74 ? 91.113 149.597 147.731 1.00 96.78 58 SER E N 1
ATOM 5240 C CA . SER C 2 74 ? 91.105 148.514 148.701 1.00 96.78 58 SER E CA 1
ATOM 5241 C C . SER C 2 74 ? 92.364 148.485 149.555 1.00 96.78 58 SER E C 1
ATOM 5242 O O . SER C 2 74 ? 92.518 147.574 150.377 1.00 96.78 58 SER E O 1
ATOM 5245 N N . LEU C 2 75 ? 93.266 149.452 149.384 1.00 91.60 59 LEU E N 1
ATOM 5246 C CA . LEU C 2 75 ? 94.519 149.497 150.126 1.00 91.60 59 LEU E CA 1
ATOM 5247 C C . LEU C 2 75 ? 94.350 149.998 151.555 1.00 91.60 59 LEU E C 1
ATOM 5248 O O . LEU C 2 75 ? 95.254 149.798 152.373 1.00 91.60 59 LEU E O 1
ATOM 5253 N N . GLN C 2 76 ? 93.213 150.609 151.890 1.00 92.77 60 GLN E N 1
ATOM 5254 C CA . GLN C 2 76 ? 93.011 151.246 153.189 1.00 92.77 60 GLN E CA 1
ATOM 5255 C C . GLN C 2 76 ? 91.770 150.680 153.877 1.00 92.77 60 GLN E C 1
ATOM 5256 O O . GLN C 2 76 ? 90.732 151.349 153.967 1.00 92.77 60 GLN E O 1
ATOM 5262 N N . PRO C 2 77 ? 91.848 149.444 154.385 1.00 95.63 61 PRO E N 1
ATOM 5263 C CA . PRO C 2 77 ? 90.767 148.945 155.246 1.00 95.63 61 PRO E CA 1
ATOM 5264 C C . PRO C 2 77 ? 90.898 149.400 156.688 1.00 95.63 61 PRO E C 1
ATOM 5265 O O . PRO C 2 77 ? 89.905 149.353 157.427 1.00 95.63 61 PRO E O 1
ATOM 5269 N N . TYR C 2 78 ? 92.085 149.835 157.105 1.00 100.75 62 TYR E N 1
ATOM 5270 C CA . TYR C 2 78 ? 92.339 150.293 158.464 1.00 100.75 62 TYR E CA 1
ATOM 5271 C C . TYR C 2 78 ? 93.522 151.255 158.464 1.00 100.75 62 TYR E C 1
ATOM 5272 O O . TYR C 2 78 ? 94.612 150.901 157.996 1.00 100.75 62 TYR E O 1
ATOM 5281 N N . PRO C 2 79 ? 93.346 152.488 158.959 1.00 99.23 63 PRO E N 1
ATOM 5282 C CA . PRO C 2 79 ? 94.438 153.468 158.992 1.00 99.23 63 PRO E CA 1
ATOM 5283 C C . PRO C 2 79 ? 95.308 153.353 160.243 1.00 99.23 63 PRO E C 1
ATOM 5284 O O . PRO C 2 79 ? 95.589 154.344 160.925 1.00 99.23 63 PRO E O 1
ATOM 5288 N N . LEU C 2 80 ? 95.745 152.130 160.554 1.00 96.84 64 LEU E N 1
ATOM 5289 C CA . LEU C 2 80 ? 96.576 151.870 161.724 1.00 96.84 64 LEU E CA 1
ATOM 5290 C C . LEU C 2 80 ? 97.740 150.947 161.381 1.00 96.84 64 LEU E C 1
ATOM 5291 O O . LEU C 2 80 ? 98.188 150.164 162.223 1.00 96.84 64 LEU E O 1
ATOM 5296 N N . LEU C 2 81 ? 98.238 151.025 160.151 1.00 92.73 65 LEU E N 1
ATOM 5297 C CA . LEU C 2 81 ? 99.353 150.203 159.701 1.00 92.73 65 LEU E CA 1
ATOM 5298 C C . LEU C 2 81 ? 100.645 151.002 159.797 1.00 92.73 65 LEU E C 1
ATOM 5299 O O . LEU C 2 81 ? 100.715 152.139 159.319 1.00 92.73 65 LEU E O 1
ATOM 5304 N N . GLU C 2 82 ? 101.664 150.406 160.417 1.00 90.24 66 GLU E N 1
ATOM 5305 C CA . GLU C 2 82 ? 102.962 151.052 160.562 1.00 90.24 66 GLU E CA 1
ATOM 5306 C C . GLU C 2 82 ? 104.139 150.190 160.130 1.00 90.24 66 GLU E C 1
ATOM 5307 O O . GLU C 2 82 ? 105.192 150.749 159.800 1.00 90.24 66 GLU E O 1
ATOM 5313 N N . SER C 2 83 ? 104.006 148.866 160.116 1.00 92.53 67 SER E N 1
ATOM 5314 C CA . SER C 2 83 ? 105.084 147.966 159.729 1.00 92.53 67 SER E CA 1
ATOM 5315 C C . SER C 2 83 ? 104.672 147.192 158.486 1.00 92.53 67 SER E C 1
ATOM 5316 O O . SER C 2 83 ? 103.571 146.634 158.434 1.00 92.53 67 SER E O 1
ATOM 5319 N N . LEU C 2 84 ? 105.555 147.161 157.491 1.00 91.72 68 LEU E N 1
ATOM 5320 C CA . LEU C 2 84 ? 105.290 146.444 156.253 1.00 91.72 68 LEU E CA 1
ATOM 5321 C C . LEU C 2 84 ? 106.609 145.971 155.662 1.00 91.72 68 LEU E C 1
ATOM 5322 O O . LEU C 2 84 ? 107.678 146.509 155.966 1.00 91.72 68 LEU E O 1
ATOM 5327 N N . SER C 2 85 ? 106.521 144.953 154.809 1.00 93.98 69 SER E N 1
ATOM 5328 C CA . SER C 2 85 ? 107.699 144.393 154.158 1.00 93.98 69 SER E CA 1
ATOM 5329 C C . SER C 2 85 ? 107.286 143.770 152.834 1.00 93.98 69 SER E C 1
ATOM 5330 O O . SER C 2 85 ? 106.329 142.992 152.785 1.00 93.98 69 SER E O 1
ATOM 5333 N N . LEU C 2 86 ? 108.009 144.115 151.770 1.00 86.31 70 LEU E N 1
ATOM 5334 C CA . LEU C 2 86 ? 107.744 143.597 150.428 1.00 86.31 70 LEU E CA 1
ATOM 5335 C C . LEU C 2 86 ? 109.046 143.024 149.876 1.00 86.31 70 LEU E C 1
ATOM 5336 O O . LEU C 2 86 ? 109.906 143.770 149.397 1.00 86.31 70 LEU E O 1
ATOM 5341 N N . HIS C 2 87 ? 109.188 141.702 149.942 1.00 90.47 71 HIS E N 1
ATOM 5342 C CA . HIS C 2 87 ? 110.359 141.004 149.431 1.00 90.47 71 HIS E CA 1
ATOM 5343 C C . HIS C 2 87 ? 109.905 139.889 148.501 1.00 90.47 71 HIS E C 1
ATOM 5344 O O . HIS C 2 87 ? 108.904 139.218 148.772 1.00 90.47 71 HIS E O 1
ATOM 5351 N N . SER C 2 88 ? 110.648 139.696 147.408 1.00 92.32 72 SER E N 1
ATOM 5352 C CA . SER C 2 88 ? 110.240 138.794 146.330 1.00 92.32 72 SER E CA 1
ATOM 5353 C C . SER C 2 88 ? 108.842 139.157 145.837 1.00 92.32 72 SER E C 1
ATOM 5354 O O . SER C 2 88 ? 108.005 138.293 145.567 1.00 92.32 72 SER E O 1
ATOM 5357 N N . CYS C 2 89 ? 108.596 140.458 145.718 1.00 90.33 73 CYS E N 1
ATOM 5358 C CA . CYS C 2 89 ? 107.269 141.019 145.490 1.00 90.33 73 CYS E CA 1
ATOM 5359 C C . CYS C 2 89 ? 107.316 142.063 144.382 1.00 90.33 73 CYS E C 1
ATOM 5360 O O . CYS C 2 89 ? 106.867 143.200 144.543 1.00 90.33 73 CYS E O 1
ATOM 5363 N N . HIS C 2 90 ? 107.888 141.684 143.240 1.00 85.22 74 HIS E N 1
ATOM 5364 C CA . HIS C 2 90 ? 108.034 142.606 142.120 1.00 85.22 74 HIS E CA 1
ATOM 5365 C C . HIS C 2 90 ? 106.678 143.135 141.666 1.00 85.22 74 HIS E C 1
ATOM 5366 O O . HIS C 2 90 ? 105.737 142.367 141.445 1.00 85.22 74 HIS E O 1
ATOM 5373 N N . LEU C 2 91 ? 106.585 144.457 141.532 1.00 83.52 75 LEU E N 1
ATOM 5374 C CA . LEU C 2 91 ? 105.368 145.117 141.082 1.00 83.52 75 LEU E CA 1
ATOM 5375 C C . LEU C 2 91 ? 105.746 146.479 140.515 1.00 83.52 75 LEU E C 1
ATOM 5376 O O . LEU C 2 91 ? 106.685 147.122 140.991 1.00 83.52 75 LEU E O 1
ATOM 5381 N N . GLU C 2 92 ? 105.005 146.919 139.502 1.00 89.50 76 GLU E N 1
ATOM 5382 C CA . GLU C 2 92 ? 105.315 148.185 138.847 1.00 89.50 76 GLU E CA 1
ATOM 5383 C C . GLU C 2 92 ? 104.158 149.171 138.823 1.00 89.50 76 GLU E C 1
ATOM 5384 O O . GLU C 2 92 ? 104.384 150.375 138.975 1.00 89.50 76 GLU E O 1
ATOM 5390 N N . ARG C 2 93 ? 102.925 148.704 138.640 1.00 94.95 77 ARG E N 1
ATOM 5391 C CA . ARG C 2 93 ? 101.799 149.619 138.488 1.00 94.95 77 ARG E CA 1
ATOM 5392 C C . ARG C 2 93 ? 101.428 150.265 139.816 1.00 94.95 77 ARG E C 1
ATOM 5393 O O . ARG C 2 93 ? 100.623 149.719 140.577 1.00 94.95 77 ARG E O 1
ATOM 5401 N N . ILE C 2 94 ? 102.000 151.436 140.094 1.00 89.44 78 ILE E N 1
ATOM 5402 C CA . ILE C 2 94 ? 101.733 152.182 141.318 1.00 89.44 78 ILE E CA 1
ATOM 5403 C C . ILE C 2 94 ? 100.655 153.216 141.031 1.00 89.44 78 ILE E C 1
ATOM 5404 O O . ILE C 2 94 ? 100.572 153.772 139.929 1.00 89.44 78 ILE E O 1
ATOM 5409 N N . SER C 2 95 ? 99.815 153.481 142.035 1.00 86.28 79 SER E N 1
ATOM 5410 C CA . SER C 2 95 ? 98.674 154.376 141.889 1.00 86.28 79 SER E CA 1
ATOM 5411 C C . SER C 2 95 ? 99.007 155.825 142.232 1.00 86.28 79 SER E C 1
ATOM 5412 O O . SER C 2 95 ? 98.106 156.588 142.611 1.00 86.28 79 SER E O 1
ATOM 5415 N N . ARG C 2 96 ? 100.275 156.222 142.110 1.00 86.54 80 ARG E N 1
ATOM 5416 C CA . ARG C 2 96 ? 100.711 157.606 142.309 1.00 86.54 80 ARG E CA 1
ATOM 5417 C C . ARG C 2 96 ? 100.351 158.110 143.709 1.00 86.54 80 ARG E C 1
ATOM 5418 O O . ARG C 2 96 ? 99.560 159.039 143.884 1.00 86.54 80 ARG E O 1
ATOM 5426 N N . GLY C 2 97 ? 100.952 157.476 144.712 1.00 83.28 81 GLY E N 1
ATOM 5427 C CA . GLY C 2 97 ? 100.751 157.891 146.086 1.00 83.28 81 GLY E CA 1
ATOM 5428 C C . GLY C 2 97 ? 99.439 157.424 146.680 1.00 83.28 81 GLY E C 1
ATOM 5429 O O . GLY C 2 97 ? 98.577 158.239 147.021 1.00 83.28 81 GLY E O 1
ATOM 5430 N N . ALA C 2 98 ? 99.277 156.107 146.809 1.00 81.58 82 ALA E N 1
ATOM 5431 C CA . ALA C 2 98 ? 98.057 155.533 147.360 1.00 81.58 82 ALA E CA 1
ATOM 5432 C C . ALA C 2 98 ? 97.999 155.596 148.881 1.00 81.58 82 ALA E C 1
ATOM 5433 O O . ALA C 2 98 ? 96.970 155.230 149.459 1.00 81.58 82 ALA E O 1
ATOM 5435 N N . PHE C 2 99 ? 99.065 156.046 149.538 1.00 81.33 83 PHE E N 1
ATOM 5436 C CA . PHE C 2 99 ? 99.127 156.090 150.992 1.00 81.33 83 PHE E CA 1
ATOM 5437 C C . PHE C 2 99 ? 98.636 157.409 151.574 1.00 81.33 83 PHE E C 1
ATOM 5438 O O . PHE C 2 99 ? 98.730 157.603 152.791 1.00 81.33 83 PHE E O 1
ATOM 5446 N N . GLN C 2 100 ? 98.122 158.320 150.743 1.00 84.87 84 GLN E N 1
ATOM 5447 C CA . GLN C 2 100 ? 97.608 159.585 151.255 1.00 84.87 84 GLN E CA 1
ATOM 5448 C C . GLN C 2 100 ? 96.393 159.395 152.153 1.00 84.87 84 GLN E C 1
ATOM 5449 O O . GLN C 2 100 ? 96.117 160.257 152.994 1.00 84.87 84 GLN E O 1
ATOM 5455 N N . GLU C 2 101 ? 95.664 158.293 151.996 1.00 90.60 85 GLU E N 1
ATOM 5456 C CA . GLU C 2 101 ? 94.510 157.995 152.832 1.00 90.60 85 GLU E CA 1
ATOM 5457 C C . GLU C 2 101 ? 94.880 157.262 154.114 1.00 90.60 85 GLU E C 1
ATOM 5458 O O . GLU C 2 101 ? 94.008 157.046 154.962 1.00 90.60 85 GLU E O 1
ATOM 5464 N N . GLN C 2 102 ? 96.143 156.876 154.278 1.00 91.91 86 GLN E N 1
ATOM 5465 C CA . GLN C 2 102 ? 96.574 156.178 155.478 1.00 91.91 86 GLN E CA 1
ATOM 5466 C C . GLN C 2 102 ? 96.839 157.167 156.608 1.00 91.91 86 GLN E C 1
ATOM 5467 O O . GLN C 2 102 ? 97.232 158.314 156.380 1.00 91.91 86 GLN E O 1
ATOM 5473 N N . GLY C 2 103 ? 96.610 156.706 157.839 1.00 93.82 87 GLY E N 1
ATOM 5474 C CA . GLY C 2 103 ? 96.810 157.574 158.989 1.00 93.82 87 GLY E CA 1
ATOM 5475 C C . GLY C 2 103 ? 98.258 157.988 159.165 1.00 93.82 87 GLY E C 1
ATOM 5476 O O . GLY C 2 103 ? 98.560 159.165 159.379 1.00 93.82 87 GLY E O 1
ATOM 5477 N N . HIS C 2 104 ? 99.175 157.027 159.072 1.00 89.65 88 HIS E N 1
ATOM 5478 C CA . HIS C 2 104 ? 100.593 157.314 159.237 1.00 89.65 88 HIS E CA 1
ATOM 5479 C C . HIS C 2 104 ? 101.407 156.166 158.661 1.00 89.65 88 HIS E C 1
ATOM 5480 O O . HIS C 2 104 ? 100.930 155.033 158.553 1.00 89.65 88 HIS E O 1
ATOM 5487 N N . LEU C 2 105 ? 102.646 156.480 158.292 1.00 82.36 89 LEU E N 1
ATOM 5488 C CA . LEU C 2 105 ? 103.614 155.499 157.819 1.00 82.36 89 LEU E CA 1
ATOM 5489 C C . LEU C 2 105 ? 104.845 155.563 158.710 1.00 82.36 89 LEU E C 1
ATOM 5490 O O . LEU C 2 105 ? 105.364 156.651 158.978 1.00 82.36 89 LEU E O 1
ATOM 5495 N N . ARG C 2 106 ? 105.309 154.400 159.166 1.00 71.24 90 ARG E N 1
ATOM 5496 C CA . ARG C 2 106 ? 106.442 154.321 160.079 1.00 71.24 90 ARG E CA 1
ATOM 5497 C C . ARG C 2 106 ? 107.670 153.730 159.396 1.00 71.24 90 ARG E C 1
ATOM 5498 O O . ARG C 2 106 ? 108.733 154.355 159.382 1.00 71.24 90 ARG E O 1
ATOM 5506 N N . SER C 2 107 ? 107.548 152.537 158.818 1.00 73.13 91 SER E N 1
ATOM 5507 C CA . SER C 2 107 ? 108.669 151.840 158.209 1.00 73.13 91 SER E CA 1
ATOM 5508 C C . SER C 2 107 ? 108.360 151.511 156.755 1.00 73.13 91 SER E C 1
ATOM 5509 O O . SER C 2 107 ? 107.205 151.276 156.385 1.00 73.13 91 SER E O 1
ATOM 5512 N N . LEU C 2 108 ? 109.408 151.496 155.933 1.00 70.23 92 LEU E N 1
ATOM 5513 C CA . LEU C 2 108 ? 109.288 151.194 154.515 1.00 70.23 92 LEU E CA 1
ATOM 5514 C C . LEU C 2 108 ? 110.486 150.369 154.072 1.00 70.23 92 LEU E C 1
ATOM 5515 O O . LEU C 2 108 ? 111.623 150.659 154.454 1.00 70.23 92 LEU E O 1
ATOM 5520 N N . VAL C 2 109 ? 110.226 149.343 153.266 1.00 76.54 93 VAL E N 1
ATOM 5521 C CA . VAL C 2 109 ? 111.283 148.483 152.744 1.00 76.54 93 VAL E CA 1
ATOM 5522 C C . VAL C 2 109 ? 110.773 147.818 151.472 1.00 76.54 93 VAL E C 1
ATOM 5523 O O . VAL C 2 109 ? 109.632 147.351 151.411 1.00 76.54 93 VAL E O 1
ATOM 5527 N N . LEU C 2 110 ? 111.622 147.803 150.446 1.00 71.52 94 LEU E N 1
ATOM 5528 C CA . LEU C 2 110 ? 111.311 147.190 149.162 1.00 71.52 94 LEU E CA 1
ATOM 5529 C C . LEU C 2 110 ? 112.362 146.137 148.843 1.00 71.52 94 LEU E C 1
ATOM 5530 O O . LEU C 2 110 ? 113.562 146.389 148.989 1.00 71.52 94 LEU E O 1
ATOM 5535 N N . GLY C 2 111 ? 111.909 144.963 148.410 1.00 83.36 95 GLY E N 1
ATOM 5536 C CA . GLY C 2 111 ? 112.817 143.888 148.061 1.00 83.36 95 GLY E CA 1
ATOM 5537 C C . GLY C 2 111 ? 112.444 143.17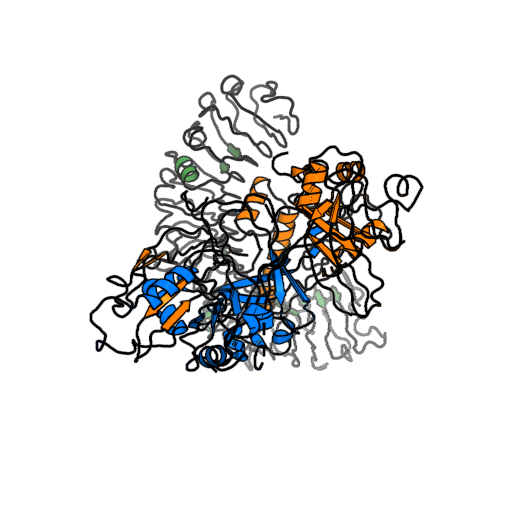8 146.776 1.00 83.36 95 GLY E C 1
ATOM 5538 O O . GLY C 2 111 ? 111.276 142.836 146.566 1.00 83.36 95 GLY E O 1
ATOM 5539 N N . ASP C 2 112 ? 113.437 142.951 145.912 1.00 83.53 96 ASP E N 1
ATOM 5540 C CA . ASP C 2 112 ? 113.242 142.262 144.634 1.00 83.53 96 ASP E CA 1
ATOM 5541 C C . ASP C 2 112 ? 112.168 142.940 143.786 1.00 83.53 96 ASP E C 1
ATOM 5542 O O . ASP C 2 112 ? 111.343 142.280 143.151 1.00 83.53 96 ASP E O 1
ATOM 5547 N N . ASN C 2 113 ? 112.179 144.269 143.775 1.00 83.49 97 ASN E N 1
ATOM 5548 C CA . ASN C 2 113 ? 111.262 145.061 142.968 1.00 83.49 97 ASN E CA 1
ATOM 5549 C C . ASN C 2 113 ? 112.051 145.754 141.866 1.00 83.49 97 ASN E C 1
ATOM 5550 O O . ASN C 2 113 ? 113.050 146.425 142.142 1.00 83.49 97 ASN E O 1
ATOM 5555 N N . CYS C 2 114 ? 111.601 145.593 140.621 1.00 85.41 98 CYS E N 1
ATOM 5556 C CA . CYS C 2 114 ? 112.346 146.068 139.454 1.00 85.41 98 CYS E CA 1
ATOM 5557 C C . CYS C 2 114 ? 111.774 147.410 139.005 1.00 85.41 98 CYS E C 1
ATOM 5558 O O . CYS C 2 114 ? 110.941 147.497 138.104 1.00 85.41 98 CYS E O 1
ATOM 5561 N N . LEU C 2 115 ? 112.250 148.477 139.647 1.00 81.40 99 LEU E N 1
ATOM 5562 C CA . LEU C 2 115 ? 111.861 149.843 139.291 1.00 81.40 99 LEU E CA 1
ATOM 5563 C C . LEU C 2 115 ? 112.794 150.323 138.187 1.00 81.40 99 LEU E C 1
ATOM 5564 O O . LEU C 2 115 ? 113.899 150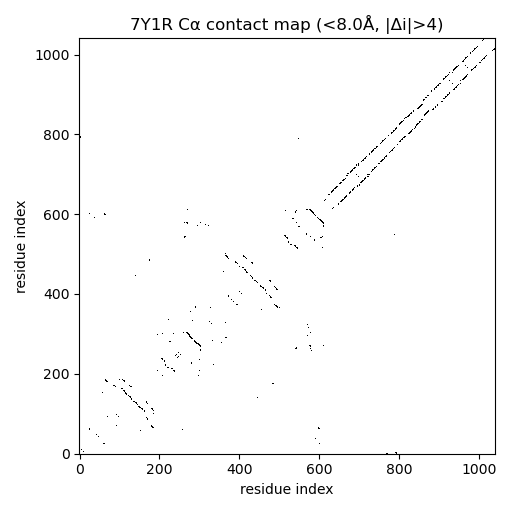.804 138.440 1.00 81.40 99 LEU E O 1
ATOM 5569 N N . SER C 2 116 ? 112.341 150.193 136.940 1.00 91.08 100 SER E N 1
ATOM 5570 C CA . SER C 2 116 ? 113.149 150.545 135.779 1.00 91.08 100 SER E CA 1
ATOM 5571 C C . SER C 2 116 ? 112.621 151.735 134.993 1.00 91.08 100 SER E C 1
ATOM 5572 O O . SER C 2 116 ? 113.420 152.478 134.421 1.00 91.08 100 SER E O 1
ATOM 5575 N N . GLU C 2 117 ? 111.304 151.936 134.947 1.00 97.53 101 GLU E N 1
ATOM 5576 C CA . GLU C 2 117 ? 110.736 153.069 134.224 1.00 97.53 101 GLU E CA 1
ATOM 5577 C C . GLU C 2 117 ? 109.846 153.909 135.134 1.00 97.53 101 GLU E C 1
ATOM 5578 O O . GLU C 2 117 ? 108.737 154.299 134.757 1.00 97.53 101 GLU E O 1
ATOM 5584 N N . ASN C 2 118 ? 110.348 154.218 136.331 1.00 93.80 102 ASN E N 1
ATOM 5585 C CA . ASN C 2 118 ? 109.593 154.964 137.330 1.00 93.80 102 ASN E CA 1
ATOM 5586 C C . ASN C 2 118 ? 109.434 156.435 136.945 1.00 93.80 102 ASN E C 1
ATOM 5587 O O . ASN C 2 118 ? 108.649 157.147 137.579 1.00 93.80 102 ASN E O 1
ATOM 5592 N N . TYR C 2 119 ? 110.132 156.898 135.903 1.00 105.34 103 TYR E N 1
ATOM 5593 C CA . TYR C 2 119 ? 110.121 158.323 135.576 1.00 105.34 103 TYR E CA 1
ATOM 5594 C C . TYR C 2 119 ? 108.718 158.814 135.239 1.00 105.34 103 TYR E C 1
ATOM 5595 O O . TYR C 2 119 ? 108.322 159.909 135.655 1.00 105.34 103 TYR E O 1
ATOM 5604 N N . GLU C 2 120 ? 107.950 158.025 134.489 1.00 104.39 104 GLU E N 1
ATOM 5605 C CA . GLU C 2 120 ? 106.603 158.418 134.099 1.00 104.39 104 GLU E CA 1
ATOM 5606 C C . GLU C 2 120 ? 105.513 157.769 134.942 1.00 104.39 104 GLU E C 1
ATOM 5607 O O . GLU C 2 120 ? 104.338 158.113 134.771 1.00 104.39 104 GLU E O 1
ATOM 5613 N N . GLU C 2 121 ? 105.863 156.843 135.837 1.00 97.76 105 GLU E N 1
ATOM 5614 C CA . GLU C 2 121 ? 104.851 156.218 136.683 1.00 97.76 105 GLU E CA 1
ATOM 5615 C C . GLU C 2 121 ? 104.253 157.224 137.660 1.00 97.76 105 GLU E C 1
ATOM 5616 O O . GLU C 2 121 ? 103.027 157.361 137.751 1.00 97.76 105 GLU E O 1
ATOM 5622 N N . THR C 2 122 ? 105.104 157.945 138.385 1.00 98.42 106 THR E N 1
ATOM 5623 C CA . THR C 2 122 ? 104.667 158.925 139.372 1.00 98.42 106 THR E CA 1
ATOM 5624 C C . THR C 2 122 ? 105.884 159.723 139.818 1.00 98.42 106 THR E C 1
ATOM 5625 O O . THR C 2 122 ? 107.029 159.352 139.545 1.00 98.42 106 THR E O 1
ATOM 5629 N N . ALA C 2 123 ? 105.620 160.829 140.509 1.00 101.91 107 ALA E N 1
ATOM 5630 C CA . ALA C 2 123 ? 106.695 161.618 141.094 1.00 101.91 107 ALA E CA 1
ATOM 5631 C C . ALA C 2 123 ? 107.292 160.876 142.283 1.00 101.91 107 ALA E C 1
ATOM 5632 O O . ALA C 2 123 ? 106.562 160.401 143.160 1.00 101.91 107 ALA E O 1
ATOM 5634 N N . ALA C 2 124 ? 108.622 160.788 142.314 1.00 99.41 108 ALA E N 1
ATOM 5635 C CA . ALA C 2 124 ? 109.371 160.044 143.337 1.00 99.41 108 ALA E CA 1
ATOM 5636 C C . ALA C 2 124 ? 108.830 158.614 143.361 1.00 99.41 108 ALA E C 1
ATOM 5637 O O . ALA C 2 124 ? 108.731 157.986 142.298 1.00 99.41 108 ALA E O 1
ATOM 5639 N N . ALA C 2 125 ? 108.477 158.067 144.523 1.00 90.40 109 ALA E N 1
ATOM 5640 C CA . ALA C 2 125 ? 107.881 156.740 144.598 1.00 90.40 109 ALA E CA 1
ATOM 5641 C C . ALA C 2 125 ? 106.589 156.789 145.402 1.00 90.40 109 ALA E C 1
ATOM 5642 O O . ALA C 2 125 ? 105.633 156.066 145.103 1.00 90.40 109 ALA E O 1
ATOM 5644 N N . LEU C 2 126 ? 106.556 157.641 146.424 1.00 77.55 110 LEU E N 1
ATOM 5645 C CA . LEU C 2 126 ? 105.386 157.781 147.279 1.00 77.55 110 LEU E CA 1
ATOM 5646 C C . LEU C 2 126 ? 105.468 159.116 148.003 1.00 77.55 110 LEU E C 1
ATOM 5647 O O . LEU C 2 126 ? 106.559 159.644 148.235 1.00 77.55 110 LEU E O 1
ATOM 5652 N N . HIS C 2 127 ? 104.298 159.658 148.354 1.00 77.16 111 HIS E N 1
ATOM 5653 C CA . HIS C 2 127 ? 104.195 160.885 149.148 1.00 77.16 111 HIS E CA 1
ATOM 5654 C C . HIS C 2 127 ? 103.221 160.607 150.291 1.00 77.16 111 HIS E C 1
ATOM 5655 O O . HIS C 2 127 ? 102.026 160.898 150.197 1.00 77.16 111 HIS E O 1
ATOM 5662 N N . ALA C 2 128 ? 103.742 160.041 151.373 1.00 77.21 112 ALA E N 1
ATOM 5663 C CA . ALA C 2 128 ? 102.965 159.713 152.554 1.00 77.21 112 ALA E CA 1
ATOM 5664 C C . ALA C 2 128 ? 103.134 160.807 153.606 1.00 77.21 112 ALA E C 1
ATOM 5665 O O . ALA C 2 128 ? 103.668 161.887 153.334 1.00 77.21 112 ALA E O 1
ATOM 5667 N N . LEU C 2 129 ? 102.661 160.533 154.817 1.00 83.72 113 LEU E N 1
ATOM 5668 C CA . LEU C 2 129 ? 102.886 161.443 155.930 1.00 83.72 113 LEU E CA 1
ATOM 5669 C C . LEU C 2 129 ? 104.389 161.581 156.162 1.00 83.72 113 LEU E C 1
ATOM 5670 O O . LEU C 2 129 ? 105.099 160.567 156.194 1.00 83.72 113 LEU E O 1
ATOM 5675 N N . PRO C 2 130 ? 104.911 162.803 156.330 1.00 79.20 114 PRO E N 1
ATOM 5676 C CA . PRO C 2 130 ? 106.371 162.989 156.363 1.00 79.20 114 PRO E CA 1
ATOM 5677 C C . PRO C 2 130 ? 107.073 162.333 157.545 1.00 79.20 114 PRO E C 1
ATOM 5678 O O . PRO C 2 130 ? 108.287 162.492 157.704 1.00 79.20 114 PRO E O 1
ATOM 5682 N N . GLY C 2 131 ? 106.339 161.599 158.375 1.00 76.26 115 GLY E N 1
ATOM 5683 C CA . GLY C 2 131 ? 106.941 160.933 159.514 1.00 76.26 115 GLY E CA 1
ATOM 5684 C C . GLY C 2 131 ? 107.597 159.608 159.181 1.00 76.26 115 GLY E C 1
ATOM 5685 O O . GLY C 2 131 ? 107.321 158.595 159.831 1.00 76.26 115 GLY E O 1
ATOM 5686 N N . LEU C 2 132 ? 108.463 159.596 158.171 1.00 73.33 116 LEU E N 1
ATOM 5687 C CA . LEU C 2 132 ? 109.184 158.386 157.804 1.00 73.33 116 LEU E CA 1
ATOM 5688 C C . LEU C 2 132 ? 110.317 158.108 158.785 1.00 73.33 116 LEU E C 1
ATOM 5689 O O . LEU C 2 132 ? 110.913 159.024 159.358 1.00 73.33 116 LEU E O 1
ATOM 5694 N N . ARG C 2 133 ? 110.609 156.822 158.975 1.00 71.58 117 ARG E N 1
ATOM 5695 C CA . ARG C 2 133 ? 111.726 156.386 159.805 1.00 71.58 117 ARG E CA 1
ATOM 5696 C C . ARG C 2 133 ? 112.744 155.571 159.024 1.00 71.58 117 ARG E C 1
ATOM 5697 O O . ARG C 2 133 ? 113.952 155.797 159.167 1.00 71.58 117 ARG E O 1
ATOM 5705 N N . ARG C 2 134 ? 112.292 154.623 158.206 1.00 60.60 118 ARG E N 1
ATOM 5706 C CA . ARG C 2 134 ? 113.175 153.782 157.413 1.00 60.60 118 ARG E CA 1
ATOM 5707 C C . ARG C 2 134 ? 112.664 153.708 155.982 1.00 60.60 118 ARG E C 1
ATOM 5708 O O . ARG C 2 134 ? 111.457 153.775 155.732 1.00 60.60 118 ARG E O 1
ATOM 5716 N N . LEU C 2 135 ? 113.597 153.570 155.042 1.00 59.53 119 LEU E N 1
ATOM 5717 C CA . LEU C 2 135 ? 113.246 153.470 153.626 1.00 59.53 119 LEU E CA 1
ATOM 5718 C C . LEU C 2 135 ? 114.371 152.727 152.919 1.00 59.53 119 LEU E C 1
ATOM 5719 O O . LEU C 2 135 ? 115.492 153.237 152.838 1.00 59.53 119 LEU E O 1
ATOM 5724 N N . ASP C 2 136 ? 114.070 151.540 152.402 1.00 65.10 120 ASP E N 1
ATOM 5725 C CA . ASP C 2 136 ? 115.054 150.694 151.746 1.00 65.10 120 ASP E CA 1
ATOM 5726 C C . ASP C 2 136 ? 114.748 150.602 150.257 1.00 65.10 120 ASP E C 1
ATOM 5727 O O . ASP C 2 136 ? 113.590 150.444 149.858 1.00 65.10 120 ASP E O 1
ATOM 5732 N N . LEU C 2 137 ? 115.795 150.702 149.443 1.00 64.74 121 LEU E N 1
ATOM 5733 C CA . LEU C 2 137 ? 115.701 150.610 147.989 1.00 64.74 121 LEU E CA 1
ATOM 5734 C C . LEU C 2 137 ? 116.642 149.531 147.472 1.00 64.74 121 LEU E C 1
ATOM 5735 O O . LEU C 2 137 ? 117.373 149.716 146.497 1.00 64.74 121 LEU E O 1
ATOM 5740 N N . SER C 2 138 ? 116.631 148.377 148.134 1.00 66.63 122 SER E N 1
ATOM 5741 C CA . SER C 2 138 ? 117.524 147.285 147.776 1.00 66.63 122 SER E CA 1
ATOM 5742 C C . SER C 2 138 ? 117.020 146.564 146.532 1.00 66.63 122 SER E C 1
ATOM 5743 O O . SER C 2 138 ? 115.841 146.205 146.445 1.00 66.63 122 SER E O 1
ATOM 5746 N N . GLY C 2 139 ? 117.918 146.349 145.576 1.00 69.59 123 GLY E N 1
ATOM 5747 C CA . GLY C 2 139 ? 117.584 145.596 144.377 1.00 69.59 123 GLY E CA 1
ATOM 5748 C C . GLY C 2 139 ? 116.527 146.233 143.502 1.00 69.59 123 GLY E C 1
ATOM 5749 O O . GLY C 2 139 ? 115.617 145.540 143.029 1.00 69.59 123 GLY E O 1
ATOM 5750 N N . ASN C 2 140 ? 116.625 147.543 143.272 1.00 75.34 124 ASN E N 1
ATOM 5751 C CA . ASN C 2 140 ? 115.683 148.248 142.415 1.00 75.34 124 ASN E CA 1
ATOM 5752 C C . ASN C 2 140 ? 116.336 148.947 141.232 1.00 75.34 124 ASN E C 1
ATOM 5753 O O . ASN C 2 140 ? 115.613 149.484 140.383 1.00 75.34 124 ASN E O 1
ATOM 5758 N N . ALA C 2 141 ? 117.668 148.959 141.152 1.00 72.77 125 ALA E N 1
ATOM 5759 C CA . ALA C 2 141 ? 118.409 149.563 140.044 1.00 72.77 125 ALA E CA 1
ATOM 5760 C C . ALA C 2 141 ? 118.056 151.043 139.878 1.00 72.77 125 ALA E C 1
ATOM 5761 O O . ALA C 2 141 ? 117.588 151.489 138.827 1.00 72.77 125 ALA E O 1
ATOM 5763 N N . LEU C 2 142 ? 118.288 151.803 140.945 1.00 77.25 126 LEU E N 1
ATOM 5764 C CA . LEU C 2 142 ? 118.093 153.245 140.894 1.00 77.25 126 LEU E CA 1
ATOM 5765 C C . LEU C 2 142 ? 119.116 153.877 139.959 1.00 77.25 126 LEU E C 1
ATOM 5766 O O . LEU C 2 142 ? 120.294 153.514 139.969 1.00 77.25 126 LEU E O 1
ATOM 5771 N N . THR C 2 143 ? 118.663 154.829 139.148 1.00 82.95 127 THR E N 1
ATOM 5772 C CA . THR C 2 143 ? 119.524 155.539 138.213 1.00 82.95 127 THR E CA 1
ATOM 5773 C C . THR C 2 143 ? 119.696 156.986 138.666 1.00 82.95 127 THR E C 1
ATOM 5774 O O . THR C 2 143 ? 119.200 157.396 139.719 1.00 82.95 127 THR E O 1
ATOM 5778 N N . GLU C 2 144 ? 120.417 157.762 137.854 1.00 86.22 128 GLU E N 1
ATOM 5779 C CA . GLU C 2 144 ? 120.656 159.165 138.185 1.00 86.22 128 GLU E CA 1
ATOM 5780 C C . GLU C 2 144 ? 119.350 159.948 138.229 1.00 86.22 128 GLU E C 1
ATOM 5781 O O . GLU C 2 144 ? 119.078 160.673 139.194 1.00 86.22 128 GLU E O 1
ATOM 5787 N N . ASP C 2 145 ? 118.524 159.811 137.189 1.00 94.91 129 ASP E N 1
ATOM 5788 C CA . ASP C 2 145 ? 117.224 160.475 137.186 1.00 94.91 129 ASP E CA 1
ATOM 5789 C C . ASP C 2 145 ? 116.324 159.926 138.286 1.00 94.91 129 ASP E C 1
ATOM 5790 O O . ASP C 2 145 ? 115.606 160.687 138.946 1.00 94.91 129 ASP E O 1
ATOM 5795 N N . MET C 2 146 ? 116.348 158.607 138.494 1.00 89.38 130 MET E N 1
ATOM 5796 C CA . MET C 2 146 ? 115.545 158.011 139.557 1.00 89.38 130 MET E CA 1
ATOM 5797 C C . MET C 2 146 ? 115.987 158.509 140.927 1.00 89.38 130 MET E C 1
ATOM 5798 O O . MET C 2 146 ? 115.149 158.818 141.782 1.00 89.38 130 MET E O 1
ATOM 5803 N N . ALA C 2 147 ? 117.301 158.594 141.154 1.00 83.75 131 ALA E N 1
ATOM 5804 C CA . ALA C 2 147 ? 117.799 159.112 142.425 1.00 83.75 131 ALA E CA 1
ATOM 5805 C C . ALA C 2 147 ? 117.425 160.578 142.606 1.00 83.75 131 ALA E C 1
ATOM 5806 O O . ALA C 2 147 ? 117.089 161.007 143.716 1.00 83.75 131 ALA E O 1
ATOM 5808 N N . ALA C 2 148 ? 117.488 161.363 141.528 1.00 89.09 132 ALA E N 1
ATOM 5809 C CA . ALA C 2 148 ? 117.089 162.764 141.612 1.00 89.09 132 ALA E CA 1
ATOM 5810 C C . ALA C 2 148 ? 115.614 162.895 141.968 1.00 89.09 132 ALA E C 1
ATOM 5811 O O . ALA C 2 148 ? 115.235 163.753 142.775 1.00 89.09 132 ALA E O 1
ATOM 5813 N N . LEU C 2 149 ? 114.765 162.054 141.376 1.00 87.95 133 LEU E N 1
ATOM 5814 C CA . LEU C 2 149 ? 113.343 162.089 141.693 1.00 87.95 133 LEU E CA 1
ATOM 5815 C C . LEU C 2 149 ? 113.035 161.466 143.050 1.00 87.95 133 LEU E C 1
ATOM 5816 O O . LEU C 2 149 ? 112.116 161.923 143.737 1.00 87.95 133 LEU E O 1
ATOM 5821 N N . MET C 2 150 ? 113.782 160.433 143.449 1.00 87.42 134 MET E N 1
ATOM 5822 C CA . MET C 2 150 ? 113.455 159.706 144.674 1.00 87.42 134 MET E CA 1
ATOM 5823 C C . MET C 2 150 ? 113.577 160.598 145.904 1.00 87.42 134 MET E C 1
ATOM 5824 O O . MET C 2 150 ? 112.663 160.656 146.736 1.00 87.42 134 MET E O 1
ATOM 5829 N N . LEU C 2 151 ? 114.698 161.301 146.038 1.00 84.71 135 LEU E N 1
ATOM 5830 C CA . LEU C 2 151 ? 114.922 162.159 147.195 1.00 84.71 135 LEU E CA 1
ATOM 5831 C C . LEU C 2 151 ? 114.219 163.495 146.983 1.00 84.71 135 LEU E C 1
ATOM 5832 O O . LEU C 2 151 ? 114.474 164.188 145.991 1.00 84.71 135 LEU E O 1
ATOM 5837 N N . GLN C 2 152 ? 113.338 163.854 147.915 1.00 89.33 136 GLN E N 1
ATOM 5838 C CA . GLN C 2 152 ? 112.521 165.053 147.775 1.00 89.33 136 GLN E CA 1
ATOM 5839 C C . GLN C 2 152 ? 112.634 165.954 148.998 1.00 89.33 136 GLN E C 1
ATOM 5840 O O . GLN C 2 152 ? 113.484 165.736 149.867 1.00 89.33 136 GLN E O 1
ATOM 5846 N N . ASN C 2 153 ? 111.773 166.971 149.067 1.00 100.44 137 ASN E N 1
ATOM 5847 C CA . ASN C 2 153 ? 111.795 167.958 150.146 1.00 100.44 137 ASN E CA 1
ATOM 5848 C C . ASN C 2 153 ? 111.166 167.389 151.421 1.00 100.44 137 ASN E C 1
ATOM 5849 O O . ASN C 2 153 ? 110.140 167.856 151.914 1.00 100.44 137 ASN E O 1
ATOM 5854 N N . LEU C 2 154 ? 111.812 166.355 151.959 1.00 85.60 138 LEU E N 1
ATOM 5855 C CA . LEU C 2 154 ? 111.354 165.702 153.186 1.00 85.60 138 LEU E CA 1
ATOM 5856 C C . LEU C 2 154 ? 112.595 165.394 154.019 1.00 85.60 138 LEU E C 1
ATOM 5857 O O . LEU C 2 154 ? 113.295 164.411 153.760 1.00 85.60 138 LEU E O 1
ATOM 5862 N N . SER C 2 155 ? 112.858 166.234 155.021 1.00 83.85 139 SER E N 1
ATOM 5863 C CA . SER C 2 155 ? 114.067 166.118 155.826 1.00 83.85 139 SER E CA 1
ATOM 5864 C C . SER C 2 155 ? 114.018 164.972 156.828 1.00 83.85 139 SER E C 1
ATOM 5865 O O . SER C 2 155 ? 115.042 164.676 157.453 1.00 83.85 139 SER E O 1
ATOM 5868 N N . SER C 2 156 ? 112.870 164.321 156.995 1.00 72.56 140 SER E N 1
ATOM 5869 C CA . SER C 2 156 ? 112.720 163.252 157.971 1.00 72.56 140 SER E CA 1
ATOM 5870 C C . SER C 2 156 ? 113.089 161.881 157.419 1.00 72.56 140 SER E C 1
ATOM 5871 O O . SER C 2 156 ? 112.927 160.882 158.129 1.00 72.56 140 SER E O 1
ATOM 5874 N N . LEU C 2 157 ? 113.569 161.805 156.180 1.00 77.63 141 LEU E N 1
ATOM 5875 C CA . LEU C 2 157 ? 113.975 160.527 155.607 1.00 77.63 141 LEU E CA 1
ATOM 5876 C C . LEU C 2 157 ? 115.225 160.016 156.313 1.00 77.63 141 LEU E C 1
ATOM 5877 O O . LEU C 2 157 ? 116.277 160.663 156.277 1.00 77.63 141 LEU E O 1
ATOM 5882 N N . ARG C 2 158 ? 115.109 158.856 156.955 1.00 66.59 142 ARG E N 1
ATOM 5883 C CA . ARG C 2 158 ? 116.217 158.232 157.659 1.00 66.59 142 ARG E CA 1
ATOM 5884 C C . ARG C 2 158 ? 116.318 156.771 157.245 1.00 66.59 142 ARG E C 1
ATOM 5885 O O . ARG C 2 158 ? 115.359 156.179 156.742 1.00 66.59 142 ARG E O 1
ATOM 5893 N N . SER C 2 159 ? 117.505 156.199 157.459 1.00 55.89 143 SER E N 1
ATOM 5894 C CA . SER C 2 159 ? 117.787 154.798 157.150 1.00 55.89 143 SER E CA 1
ATOM 5895 C C . SER C 2 159 ? 117.512 154.496 155.676 1.00 55.89 143 SER E C 1
ATOM 5896 O O . SER C 2 159 ? 116.668 153.669 155.324 1.00 55.89 143 SER E O 1
ATOM 5899 N N . VAL C 2 160 ? 118.250 155.188 154.814 1.00 52.22 144 VAL E N 1
ATOM 5900 C CA . VAL C 2 160 ? 118.106 155.063 153.369 1.00 52.22 144 VAL E CA 1
ATOM 5901 C C . VAL C 2 160 ? 119.177 154.103 152.869 1.00 52.22 144 VAL E C 1
ATOM 5902 O O . VAL C 2 160 ? 120.374 154.329 153.082 1.00 52.22 144 VAL E O 1
ATOM 5906 N N . SER C 2 161 ? 118.750 153.032 152.202 1.00 52.04 145 SER E N 1
ATOM 5907 C CA . SER C 2 161 ? 119.639 151.970 151.753 1.00 52.04 145 SER E CA 1
ATOM 5908 C C . SER C 2 161 ? 119.564 151.828 150.239 1.00 52.04 145 SER E C 1
ATOM 5909 O O . SER C 2 161 ? 118.476 151.865 149.656 1.00 52.04 145 SER E O 1
ATOM 5912 N N . LEU C 2 162 ? 120.726 151.665 149.609 1.00 55.16 146 LEU E N 1
ATOM 5913 C CA . LEU C 2 162 ? 120.847 151.541 148.158 1.00 55.16 146 LEU E CA 1
ATOM 5914 C C . LEU C 2 162 ? 121.668 150.309 147.798 1.00 55.16 146 LEU E C 1
ATOM 5915 O O . LEU C 2 162 ? 122.570 150.353 146.958 1.00 55.16 146 LEU E O 1
ATOM 5920 N N . ALA C 2 163 ? 121.363 149.183 148.438 1.00 59.59 147 ALA E N 1
ATOM 5921 C CA . ALA C 2 163 ? 122.116 147.952 148.223 1.00 59.59 147 ALA E CA 1
ATOM 5922 C C . ALA C 2 163 ? 121.674 147.290 146.923 1.00 59.59 147 ALA E C 1
ATOM 5923 O O . ALA C 2 163 ? 120.512 146.896 146.783 1.00 59.59 147 ALA E O 1
ATOM 5925 N N . GLY C 2 164 ? 122.602 147.160 145.977 1.00 61.66 148 GLY E N 1
ATOM 5926 C CA . GLY C 2 164 ? 122.315 146.516 144.709 1.00 61.66 148 GLY E CA 1
ATOM 5927 C C . GLY C 2 164 ? 121.541 147.386 143.741 1.00 61.66 148 GLY E C 1
ATOM 5928 O O . GLY C 2 164 ? 120.447 147.016 143.302 1.00 61.66 148 GLY E O 1
ATOM 5929 N N . ASN C 2 165 ? 122.102 148.543 143.396 1.00 66.93 149 ASN E N 1
ATOM 5930 C CA . ASN C 2 165 ? 121.468 149.475 142.475 1.00 66.93 149 ASN E CA 1
ATOM 5931 C C . ASN C 2 165 ? 122.539 150.163 141.637 1.00 66.93 149 ASN E C 1
ATOM 5932 O O . ASN C 2 165 ? 123.721 150.178 141.990 1.00 66.93 149 ASN E O 1
ATOM 5937 N N . THR C 2 166 ? 122.105 150.735 140.515 1.00 69.43 150 THR E N 1
ATOM 5938 C CA . THR C 2 166 ? 123.018 151.255 139.494 1.00 69.43 150 THR E CA 1
ATOM 5939 C C . THR C 2 166 ? 123.260 152.753 139.695 1.00 69.43 150 THR E C 1
ATOM 5940 O O . THR C 2 166 ? 122.795 153.604 138.934 1.00 69.43 150 THR E O 1
ATOM 5944 N N . ILE C 2 167 ? 124.027 153.070 140.734 1.00 68.70 151 ILE E N 1
ATOM 5945 C CA . ILE C 2 167 ? 124.444 154.442 141.007 1.00 68.70 151 ILE E CA 1
ATOM 5946 C C . ILE C 2 167 ? 125.814 154.661 140.382 1.00 68.70 151 ILE E C 1
ATOM 5947 O O . ILE C 2 167 ? 126.780 153.967 140.718 1.00 68.70 151 ILE E O 1
ATOM 5952 N N . MET C 2 168 ? 125.899 155.634 139.476 1.00 72.81 152 MET E N 1
ATOM 5953 C CA . MET C 2 168 ? 127.153 156.005 138.835 1.00 72.81 152 MET E CA 1
ATOM 5954 C C . MET C 2 168 ? 127.795 157.222 139.489 1.00 72.81 152 MET E C 1
ATOM 5955 O O . MET C 2 168 ? 128.985 157.197 139.819 1.00 72.81 152 MET E O 1
ATOM 5960 N N . ARG C 2 169 ? 127.024 158.289 139.686 1.00 77.24 153 ARG E N 1
ATOM 5961 C CA . ARG C 2 169 ? 127.539 159.546 140.203 1.00 77.24 153 ARG E CA 1
ATOM 5962 C C . ARG C 2 169 ? 126.577 160.106 141.241 1.00 77.24 153 ARG E C 1
ATOM 5963 O O . ARG C 2 169 ? 125.384 159.794 141.237 1.00 77.24 153 ARG E O 1
ATOM 5971 N N . LEU C 2 170 ? 127.113 160.934 142.135 1.00 79.94 154 LEU E N 1
ATOM 5972 C CA . LEU C 2 170 ? 126.322 161.653 143.125 1.00 79.94 154 LEU E CA 1
ATOM 5973 C C . LEU C 2 170 ? 126.551 163.146 142.943 1.00 79.94 154 LEU E C 1
ATOM 5974 O O . LEU C 2 170 ? 127.699 163.597 142.874 1.00 79.94 154 LEU E O 1
ATOM 5979 N N . ASP C 2 171 ? 125.464 163.905 142.866 1.00 95.27 155 ASP E N 1
ATOM 5980 C CA . ASP C 2 171 ? 125.512 165.340 142.630 1.00 95.27 155 ASP E CA 1
ATOM 5981 C C . ASP C 2 171 ? 125.125 166.094 143.899 1.00 95.27 155 ASP E C 1
ATOM 5982 O O . ASP C 2 171 ? 124.794 165.505 144.931 1.00 95.27 155 ASP E O 1
ATOM 5987 N N . ASP C 2 172 ? 125.181 167.423 143.812 1.00 97.42 156 ASP E N 1
ATOM 5988 C CA . ASP C 2 172 ? 124.797 168.279 144.927 1.00 97.42 156 ASP E CA 1
ATOM 5989 C C . ASP C 2 172 ? 123.300 168.548 144.974 1.00 97.42 156 ASP E C 1
ATOM 5990 O O . ASP C 2 172 ? 122.751 168.765 146.061 1.00 97.42 156 ASP E O 1
ATOM 5995 N N . SER C 2 173 ? 122.629 168.539 143.824 1.00 100.33 157 SER E N 1
ATOM 5996 C CA . SER C 2 173 ? 121.194 168.786 143.762 1.00 100.33 157 SER E CA 1
ATOM 5997 C C . SER C 2 173 ? 120.362 167.541 144.037 1.00 100.33 157 SER E C 1
ATOM 5998 O O . SER C 2 173 ? 119.132 167.641 144.103 1.00 100.33 157 SER E O 1
ATOM 6001 N N . VAL C 2 174 ? 120.994 166.378 144.199 1.00 92.35 158 VAL E N 1
ATOM 6002 C CA . VAL C 2 174 ? 120.252 165.147 144.450 1.00 92.35 158 VAL E CA 1
ATOM 6003 C C . VAL C 2 174 ? 120.002 164.905 145.936 1.00 92.35 158 VAL E C 1
ATOM 6004 O O . VAL C 2 174 ? 119.065 164.173 146.285 1.00 92.35 158 VAL E O 1
ATOM 6008 N N . PHE C 2 175 ? 120.792 165.513 146.820 1.00 87.46 159 PHE E N 1
ATOM 6009 C CA . PHE C 2 175 ? 120.657 165.316 148.256 1.00 87.46 159 PHE E CA 1
ATOM 6010 C C . PHE C 2 175 ? 119.917 166.456 148.945 1.00 87.46 159 PHE E C 1
ATOM 6011 O O . PHE C 2 175 ? 119.899 166.512 150.179 1.00 87.46 159 PHE E O 1
ATOM 6019 N N . GLU C 2 176 ? 119.314 167.365 148.182 1.00 98.35 160 GLU E N 1
ATOM 6020 C CA . GLU C 2 176 ? 118.558 168.457 148.778 1.00 98.35 160 GLU E CA 1
ATOM 6021 C C . GLU C 2 176 ? 117.318 167.924 149.486 1.00 98.35 160 GLU E C 1
ATOM 6022 O O . GLU C 2 176 ? 116.699 166.952 149.044 1.00 98.35 160 GLU E O 1
ATOM 6028 N N . GLY C 2 177 ? 116.956 168.568 150.594 1.00 97.53 161 GLY E N 1
ATOM 6029 C CA . GLY C 2 177 ? 115.833 168.105 151.382 1.00 97.53 161 GLY E CA 1
ATOM 6030 C C . GLY C 2 177 ? 116.098 166.845 152.172 1.00 97.53 161 GLY E C 1
ATOM 6031 O O . GLY C 2 177 ? 115.156 166.123 152.505 1.00 97.53 161 GLY E O 1
ATOM 6032 N N . LEU C 2 178 ? 117.360 166.559 152.478 1.00 86.10 162 LEU E N 1
ATOM 6033 C CA . LEU C 2 178 ? 117.779 165.350 153.182 1.00 86.10 162 LEU E CA 1
ATOM 6034 C C . LEU C 2 178 ? 118.753 165.724 154.297 1.00 86.10 162 LEU E C 1
ATOM 6035 O O . LEU C 2 178 ? 119.858 165.190 154.418 1.00 86.10 162 LEU E O 1
ATOM 6040 N N . GLU C 2 179 ? 118.339 166.691 155.120 1.00 83.60 163 GLU E N 1
ATOM 6041 C CA . GLU C 2 179 ? 119.242 167.351 156.057 1.00 83.60 163 GLU E CA 1
ATOM 6042 C C . GLU C 2 179 ? 119.811 166.416 157.119 1.00 83.60 163 GLU E C 1
ATOM 6043 O O . GLU C 2 179 ? 120.824 166.758 157.739 1.00 83.60 163 GLU E O 1
ATOM 6049 N N . ARG C 2 180 ? 119.201 165.253 157.354 1.00 68.98 164 ARG E N 1
ATOM 6050 C CA . ARG C 2 180 ? 119.646 164.375 158.430 1.00 68.98 164 ARG E CA 1
ATOM 6051 C C . ARG C 2 180 ? 120.322 163.110 157.915 1.00 68.98 164 ARG E C 1
ATOM 6052 O O . ARG C 2 180 ? 121.500 162.889 158.210 1.00 68.98 164 ARG E O 1
ATOM 6060 N N . LEU C 2 181 ? 119.621 162.294 157.128 1.00 65.98 165 LEU E N 1
ATOM 6061 C CA . LEU C 2 181 ? 120.166 161.066 156.541 1.00 65.98 165 LEU E CA 1
ATOM 6062 C C . LEU C 2 181 ? 120.925 160.242 157.588 1.00 65.98 165 LEU E C 1
ATOM 6063 O O . LEU C 2 181 ? 122.142 160.067 157.532 1.00 65.98 165 LEU E O 1
ATOM 6068 N N . ARG C 2 182 ? 120.156 159.748 158.563 1.00 62.14 166 ARG E N 1
ATOM 6069 C CA . ARG C 2 182 ? 120.744 159.147 159.758 1.00 62.14 166 ARG E CA 1
ATOM 6070 C C . ARG C 2 182 ? 121.589 157.921 159.425 1.00 62.14 166 ARG E C 1
ATOM 6071 O O . ARG C 2 182 ? 122.751 157.825 159.838 1.00 62.14 166 ARG E O 1
ATOM 6079 N N . GLU C 2 183 ? 121.027 156.972 158.681 1.00 63.05 167 GLU E N 1
ATOM 6080 C CA . GLU C 2 183 ? 121.672 155.691 158.423 1.00 63.05 167 GLU E CA 1
ATOM 6081 C C . GLU C 2 183 ? 121.915 155.529 156.928 1.00 63.05 167 GLU E C 1
ATOM 6082 O O . GLU C 2 183 ? 121.043 155.842 156.111 1.00 63.05 167 GLU E O 1
ATOM 6088 N N . LEU C 2 184 ? 123.104 155.041 156.573 1.00 52.43 168 LEU E N 1
ATOM 6089 C CA . LEU C 2 184 ? 123.529 154.932 155.184 1.00 52.43 168 LEU E CA 1
ATOM 6090 C C . LEU C 2 184 ? 123.892 153.494 154.844 1.00 52.43 168 LEU E C 1
ATOM 6091 O O . LEU C 2 184 ? 124.590 152.823 155.608 1.00 52.43 168 LEU E O 1
ATOM 6096 N N . ASP C 2 185 ? 123.436 153.040 153.675 1.00 55.01 169 ASP E N 1
ATOM 6097 C CA . ASP C 2 185 ? 123.799 151.734 153.119 1.00 55.01 169 ASP E CA 1
ATOM 6098 C C . ASP C 2 185 ? 124.039 151.938 151.626 1.00 55.01 169 ASP E C 1
ATOM 6099 O O . ASP C 2 185 ? 123.087 152.062 150.850 1.00 55.01 169 ASP E O 1
ATOM 6104 N N . LEU C 2 186 ? 125.309 151.974 151.229 1.00 50.23 170 LEU E N 1
ATOM 6105 C CA . LEU C 2 186 ? 125.707 152.216 149.846 1.00 50.23 170 LEU E CA 1
ATOM 6106 C C . LEU C 2 186 ? 126.386 150.991 149.239 1.00 50.23 170 LEU E C 1
ATOM 6107 O O . LEU C 2 186 ? 127.375 151.104 148.511 1.00 50.23 170 LEU E O 1
ATOM 6112 N N . GLN C 2 187 ? 125.861 149.807 149.536 1.00 51.53 171 GLN E N 1
ATOM 6113 C CA . GLN C 2 187 ? 126.458 148.574 149.045 1.00 51.53 171 GLN E CA 1
ATOM 6114 C C . GLN C 2 187 ? 126.166 148.375 147.561 1.00 51.53 171 GLN E C 1
ATOM 6115 O O . GLN C 2 187 ? 125.117 148.776 147.049 1.00 51.53 171 GLN E O 1
ATOM 6121 N N . ARG C 2 188 ? 127.121 147.744 146.872 1.00 56.39 172 ARG E N 1
ATOM 6122 C CA . ARG C 2 188 ? 126.972 147.348 145.468 1.00 56.39 172 ARG E CA 1
ATOM 6123 C C . ARG C 2 188 ? 126.682 148.550 144.571 1.00 56.39 172 ARG E C 1
ATOM 6124 O O . ARG C 2 188 ? 125.910 148.461 143.614 1.00 56.39 172 ARG E O 1
ATOM 6132 N N . ASN C 2 189 ? 127.309 149.683 144.876 1.00 62.28 173 ASN E N 1
ATOM 6133 C CA . ASN C 2 189 ? 127.135 150.911 144.112 1.00 62.28 173 ASN E CA 1
ATOM 6134 C C . ASN C 2 189 ? 128.480 151.360 143.560 1.00 62.28 173 ASN E C 1
ATOM 6135 O O . ASN C 2 189 ? 129.463 151.445 144.302 1.00 62.28 173 ASN E O 1
ATOM 6140 N N . TYR C 2 190 ? 128.515 151.643 142.259 1.00 65.32 174 TYR E N 1
ATOM 6141 C CA . TYR C 2 190 ? 129.757 151.942 141.548 1.00 65.32 174 TYR E CA 1
ATOM 6142 C C . TYR C 2 190 ? 129.899 153.454 141.443 1.00 65.32 174 TYR E C 1
ATOM 6143 O O . TYR C 2 190 ? 129.577 154.061 140.420 1.00 65.32 174 TYR E O 1
ATOM 6152 N N . ILE C 2 191 ? 130.396 154.073 142.508 1.00 68.42 175 ILE E N 1
ATOM 6153 C CA . ILE C 2 191 ? 130.578 155.518 142.560 1.00 68.42 175 ILE E CA 1
ATOM 6154 C C . ILE C 2 191 ? 132.022 155.818 142.182 1.00 68.42 175 ILE E C 1
ATOM 6155 O O . ILE C 2 191 ? 132.946 155.556 142.959 1.00 68.42 175 ILE E O 1
ATOM 6160 N N . PHE C 2 192 ? 132.219 156.376 140.985 1.00 76.84 176 PHE E N 1
ATOM 6161 C CA . PHE C 2 192 ? 133.549 156.683 140.480 1.00 76.84 176 PHE E CA 1
ATOM 6162 C C . PHE C 2 192 ? 133.846 158.173 140.396 1.00 76.84 176 PHE E C 1
ATOM 6163 O O . PHE C 2 192 ? 135.023 158.546 140.369 1.00 76.84 176 PHE E O 1
ATOM 6171 N N . GLU C 2 193 ? 132.825 159.025 140.352 1.00 84.45 177 GLU E N 1
ATOM 6172 C CA . GLU C 2 193 ? 133.006 160.470 140.354 1.00 84.45 177 GLU E CA 1
ATOM 6173 C C . GLU C 2 193 ? 132.120 161.079 141.429 1.00 84.45 177 GLU E C 1
ATOM 6174 O O . GLU C 2 193 ? 130.915 160.812 141.468 1.00 84.45 177 GLU E O 1
ATOM 6180 N N . ILE C 2 194 ? 132.716 161.894 142.295 1.00 87.16 178 ILE E N 1
ATOM 6181 C CA . ILE C 2 194 ? 132.003 162.576 143.367 1.00 87.16 178 ILE E CA 1
ATOM 6182 C C . ILE C 2 194 ? 132.279 164.067 143.247 1.00 87.16 178 ILE E C 1
ATOM 6183 O O . ILE C 2 194 ? 133.440 164.483 143.159 1.00 87.16 178 ILE E O 1
ATOM 6188 N N . GLU C 2 195 ? 131.215 164.866 143.237 1.00 98.76 179 GLU E N 1
ATOM 6189 C CA . GLU C 2 195 ? 131.368 166.313 143.206 1.00 98.76 179 GLU E CA 1
ATOM 6190 C C . GLU C 2 195 ? 131.972 166.809 144.515 1.00 98.76 179 GLU E C 1
ATOM 6191 O O . GLU C 2 195 ? 131.653 166.305 145.595 1.00 98.76 179 GLU E O 1
ATOM 6197 N N . GLY C 2 196 ? 132.856 167.800 144.411 1.00 102.73 180 GLY E N 1
ATOM 6198 C CA . GLY C 2 196 ? 133.498 168.372 145.579 1.00 102.73 180 GLY E CA 1
ATOM 6199 C C . GLY C 2 196 ? 132.512 168.949 146.573 1.00 102.73 180 GLY E C 1
ATOM 6200 O O . GLY C 2 196 ? 131.829 169.935 146.282 1.00 102.73 180 GLY E O 1
ATOM 6201 N N . GLY C 2 197 ? 132.431 168.341 147.752 1.00 99.52 181 GLY E N 1
ATOM 6202 C CA . GLY C 2 197 ? 131.460 168.763 148.743 1.00 99.52 181 GLY E CA 1
ATOM 6203 C C . GLY C 2 197 ? 130.080 168.182 148.535 1.00 99.52 181 GLY E C 1
ATOM 6204 O O . GLY C 2 197 ? 129.080 168.895 148.695 1.00 99.52 181 GLY E O 1
ATOM 6205 N N . ALA C 2 198 ? 129.995 166.900 148.172 1.00 93.23 182 ALA E N 1
ATOM 6206 C CA . ALA C 2 198 ? 128.696 166.277 147.936 1.00 93.23 182 ALA E CA 1
ATOM 6207 C C . ALA C 2 198 ? 127.858 166.239 149.208 1.00 93.23 182 ALA E C 1
ATOM 6208 O O . ALA C 2 198 ? 126.647 166.487 149.170 1.00 93.23 182 ALA E O 1
ATOM 6210 N N . PHE C 2 199 ? 128.482 165.928 150.342 1.00 84.10 183 PHE E N 1
ATOM 6211 C CA . PHE C 2 199 ? 127.783 165.866 151.625 1.00 84.10 183 PHE E CA 1
ATOM 6212 C C . PHE C 2 199 ? 127.862 167.244 152.270 1.00 84.10 183 PHE E C 1
ATOM 6213 O O . PHE C 2 199 ? 128.774 167.543 153.043 1.00 84.10 183 PHE E O 1
ATOM 6221 N N . ASP C 2 200 ? 126.892 168.096 151.948 1.00 89.33 184 ASP E N 1
ATOM 6222 C CA . ASP C 2 200 ? 126.832 169.459 152.455 1.00 89.33 184 ASP E CA 1
ATOM 6223 C C . ASP C 2 200 ? 125.554 169.641 153.261 1.00 89.33 184 ASP E C 1
ATOM 6224 O O . ASP C 2 200 ? 124.473 169.244 152.816 1.00 89.33 184 ASP E O 1
ATOM 6229 N N . GLY C 2 201 ? 125.682 170.248 154.438 1.00 82.97 185 GLY E N 1
ATOM 6230 C CA . GLY C 2 201 ? 124.541 170.432 155.315 1.00 82.97 185 GLY E CA 1
ATOM 6231 C C . GLY C 2 201 ? 123.973 169.150 155.878 1.00 82.97 185 GLY E C 1
ATOM 6232 O O . GLY C 2 201 ? 122.756 169.048 156.065 1.00 82.97 185 GLY E O 1
ATOM 6233 N N . LEU C 2 202 ? 124.823 168.164 156.153 1.00 68.73 186 LEU E N 1
ATOM 6234 C CA . LEU C 2 202 ? 124.408 166.894 156.734 1.00 68.73 186 LEU E CA 1
ATOM 6235 C C . LEU C 2 202 ? 125.265 166.614 157.959 1.00 68.73 186 LEU E C 1
ATOM 6236 O O . LEU C 2 202 ? 126.493 166.726 157.898 1.00 68.73 186 LEU E O 1
ATOM 6241 N N . ALA C 2 203 ? 124.620 166.251 159.067 1.00 61.71 187 ALA E N 1
ATOM 6242 C CA . ALA C 2 203 ? 125.306 166.052 160.338 1.00 61.71 187 ALA E CA 1
ATOM 6243 C C . ALA C 2 203 ? 125.240 164.617 160.842 1.00 61.71 187 ALA E C 1
ATOM 6244 O O . ALA C 2 203 ? 126.275 164.040 161.187 1.00 61.71 187 ALA E O 1
ATOM 6246 N N . GLU C 2 204 ? 124.049 164.018 160.896 1.00 60.22 188 GLU E N 1
ATOM 6247 C CA . GLU C 2 204 ? 123.891 162.660 161.420 1.00 60.22 188 GLU E CA 1
ATOM 6248 C C . GLU C 2 204 ? 124.426 161.666 160.392 1.00 60.22 188 GLU E C 1
ATOM 6249 O O . GLU C 2 204 ? 123.686 161.048 159.624 1.00 60.22 188 GLU E O 1
ATOM 6255 N N . LEU C 2 205 ? 125.748 161.509 160.386 1.00 61.44 189 LEU E N 1
ATOM 6256 C CA . LEU C 2 205 ? 126.455 160.619 159.467 1.00 61.44 189 LEU E CA 1
ATOM 6257 C C . LEU C 2 205 ? 127.336 159.649 160.242 1.00 61.44 189 LEU E C 1
ATOM 6258 O O . LEU C 2 205 ? 128.511 159.446 159.929 1.00 61.44 189 LEU E O 1
ATOM 6263 N N . ARG C 2 206 ? 126.766 159.036 161.282 1.00 65.20 190 ARG E N 1
ATOM 6264 C CA . ARG C 2 206 ? 127.539 158.115 162.111 1.00 65.20 190 ARG E CA 1
ATOM 6265 C C . ARG C 2 206 ? 127.982 156.888 161.322 1.00 65.20 190 ARG E C 1
ATOM 6266 O O . ARG C 2 206 ? 129.128 156.442 161.449 1.00 65.20 190 ARG E O 1
ATOM 6274 N N . HIS C 2 207 ? 127.096 156.331 160.501 1.00 62.05 191 HIS E N 1
ATOM 6275 C CA . HIS C 2 207 ? 127.384 155.113 159.758 1.00 62.05 191 HIS E CA 1
ATOM 6276 C C . HIS C 2 207 ? 127.529 155.423 158.274 1.00 62.05 191 HIS E C 1
ATOM 6277 O O . HIS C 2 207 ? 126.731 156.172 157.703 1.00 62.05 191 HIS E O 1
ATOM 6284 N N . LEU C 2 208 ? 128.555 154.839 157.656 1.00 55.57 192 LEU E N 1
ATOM 6285 C CA . LEU C 2 208 ? 128.802 155.010 156.226 1.00 55.57 192 LEU E CA 1
ATOM 6286 C C . LEU C 2 208 ? 129.502 153.755 155.726 1.00 55.57 192 LEU E C 1
ATOM 6287 O O . LEU C 2 208 ? 130.678 153.538 156.034 1.00 55.57 192 LEU E O 1
ATOM 6292 N N . ASN C 2 209 ? 128.786 152.932 154.959 1.00 51.00 193 ASN E N 1
ATOM 6293 C CA . ASN C 2 209 ? 129.308 151.661 154.455 1.00 51.00 193 ASN E CA 1
ATOM 6294 C C . ASN C 2 209 ? 129.061 151.606 152.950 1.00 51.00 193 ASN E C 1
ATOM 6295 O O . ASN C 2 209 ? 128.061 151.044 152.495 1.00 51.00 193 ASN E O 1
ATOM 6300 N N . LEU C 2 210 ? 129.973 152.191 152.182 1.00 47.64 194 LEU E N 1
ATOM 6301 C CA . LEU C 2 210 ? 129.942 152.119 150.719 1.00 47.64 194 LEU E CA 1
ATOM 6302 C C . LEU C 2 210 ? 130.821 150.982 150.201 1.00 47.64 194 LEU E C 1
ATOM 6303 O O . LEU C 2 210 ? 131.665 151.151 149.320 1.00 47.64 194 LEU E O 1
ATOM 6308 N N . ALA C 2 211 ? 130.598 149.783 150.734 1.00 48.79 195 ALA E N 1
ATOM 6309 C CA . ALA C 2 211 ? 131.413 148.633 150.378 1.00 48.79 195 ALA E CA 1
ATOM 6310 C C . ALA C 2 211 ? 131.140 148.191 148.943 1.00 48.79 195 ALA E C 1
ATOM 6311 O O . ALA C 2 211 ? 130.119 148.533 148.338 1.00 48.79 195 ALA E O 1
ATOM 6313 N N . PHE C 2 212 ? 132.083 147.414 148.403 1.00 52.25 196 PHE E N 1
ATOM 6314 C CA . PHE C 2 212 ? 131.994 146.873 147.044 1.00 52.25 196 PHE E CA 1
ATOM 6315 C C . PHE C 2 212 ? 131.840 147.987 146.010 1.00 52.25 196 PHE E C 1
ATOM 6316 O O . PHE C 2 212 ? 131.066 147.876 145.057 1.00 52.25 196 PHE E O 1
ATOM 6324 N N . ASN C 2 213 ? 132.587 149.068 146.202 1.00 65.33 197 ASN E N 1
ATOM 6325 C CA . ASN C 2 213 ? 132.597 150.217 145.310 1.00 65.33 197 ASN E CA 1
ATOM 6326 C C . ASN C 2 213 ? 133.935 150.288 144.582 1.00 65.33 197 ASN E C 1
ATOM 6327 O O . ASN C 2 213 ? 134.906 149.621 144.945 1.00 65.33 197 ASN E O 1
ATOM 6332 N N . ASN C 2 214 ? 133.975 151.101 143.527 1.00 68.99 198 ASN E N 1
ATOM 6333 C CA . ASN C 2 214 ? 135.199 151.346 142.763 1.00 68.99 198 ASN E CA 1
ATOM 6334 C C . ASN C 2 214 ? 135.389 152.854 142.613 1.00 68.99 198 ASN E C 1
ATOM 6335 O O . ASN C 2 214 ? 135.000 153.448 141.605 1.00 68.99 198 ASN E O 1
ATOM 6340 N N . LEU C 2 215 ? 136.001 153.471 143.623 1.00 67.77 199 LEU E N 1
ATOM 6341 C CA . LEU C 2 215 ? 136.356 154.881 143.576 1.00 67.77 199 LEU E CA 1
ATOM 6342 C C . LEU C 2 215 ? 137.869 155.025 143.610 1.00 67.77 199 LEU E C 1
ATOM 6343 O O . LEU C 2 215 ? 138.522 154.449 144.490 1.00 67.77 199 LEU E O 1
ATOM 6348 N N . PRO C 2 216 ? 138.461 155.755 142.661 1.00 78.56 200 PRO E N 1
ATOM 6349 C CA . PRO C 2 216 ? 139.928 155.781 142.552 1.00 78.56 200 PRO E CA 1
ATOM 6350 C C . PRO C 2 216 ? 140.627 156.363 143.771 1.00 78.56 200 PRO E C 1
ATOM 6351 O O . PRO C 2 216 ? 141.474 155.703 144.380 1.00 78.56 200 PRO E O 1
ATOM 6355 N N . CYS C 2 217 ? 140.276 157.592 144.141 1.00 88.06 201 CYS E N 1
ATOM 6356 C CA . CYS C 2 217 ? 140.988 158.315 145.185 1.00 88.06 201 CYS E CA 1
ATOM 6357 C C . CYS C 2 217 ? 140.023 159.165 145.995 1.00 88.06 201 CYS E C 1
ATOM 6358 O O . CYS C 2 217 ? 139.074 159.735 145.450 1.00 88.06 201 CYS E O 1
ATOM 6361 N N . ILE C 2 218 ? 140.274 159.240 147.300 1.00 77.92 202 ILE E N 1
ATOM 6362 C CA . ILE C 2 218 ? 139.564 160.138 148.203 1.00 77.92 202 ILE E CA 1
ATOM 6363 C C . ILE C 2 218 ? 140.608 160.878 149.029 1.00 77.92 202 ILE E C 1
ATOM 6364 O O . ILE C 2 218 ? 141.412 160.250 149.729 1.00 77.92 202 ILE E O 1
ATOM 6369 N N . VAL C 2 219 ? 140.611 162.207 148.935 1.00 72.42 203 VAL E N 1
ATOM 6370 C CA . VAL C 2 219 ? 141.672 163.008 149.538 1.00 72.42 203 VAL E CA 1
ATOM 6371 C C . VAL C 2 219 ? 141.091 164.085 150.445 1.00 72.42 203 VAL E C 1
ATOM 6372 O O . VAL C 2 219 ? 141.830 164.763 151.168 1.00 72.42 203 VAL E O 1
ATOM 6376 N N . ASP C 2 220 ? 139.773 164.259 150.413 1.00 76.92 204 ASP E N 1
ATOM 6377 C CA . ASP C 2 220 ? 139.110 165.280 151.214 1.00 76.92 204 ASP E CA 1
ATOM 6378 C C . ASP C 2 220 ? 137.997 164.644 152.031 1.00 76.92 204 ASP E C 1
ATOM 6379 O O . ASP C 2 220 ? 137.204 163.859 151.502 1.00 76.92 204 ASP E O 1
ATOM 6384 N N . PHE C 2 221 ? 137.943 164.984 153.316 1.00 75.19 205 PHE E N 1
ATOM 6385 C CA . PHE C 2 221 ? 136.909 164.512 154.235 1.00 75.19 205 PHE E CA 1
ATOM 6386 C C . PHE C 2 221 ? 136.185 165.735 154.788 1.00 75.19 205 PHE E C 1
ATOM 6387 O O . PHE C 2 221 ? 136.583 166.297 155.812 1.00 75.19 205 PHE E O 1
ATOM 6395 N N . GLY C 2 222 ? 135.120 166.147 154.106 1.00 74.61 206 GLY E N 1
ATOM 6396 C CA . GLY C 2 222 ? 134.318 167.266 154.553 1.00 74.61 206 GLY E CA 1
ATOM 6397 C C . GLY C 2 222 ? 133.326 166.951 155.646 1.00 74.61 206 GLY E C 1
ATOM 6398 O O . GLY C 2 222 ? 132.630 167.854 156.119 1.00 74.61 206 GLY E O 1
ATOM 6399 N N . LEU C 2 223 ? 133.239 165.690 156.061 1.00 69.27 207 LEU E N 1
ATOM 6400 C CA . LEU C 2 223 ? 132.295 165.301 157.098 1.00 69.27 207 LEU E CA 1
ATOM 6401 C C . LEU C 2 223 ? 132.710 165.875 158.447 1.00 69.27 207 LEU E C 1
ATOM 6402 O O . LEU C 2 223 ? 133.894 165.899 158.793 1.00 69.27 207 LEU E O 1
ATOM 6407 N N . THR C 2 224 ? 131.720 166.340 159.212 1.00 66.31 208 THR E N 1
ATOM 6408 C CA . THR C 2 224 ? 131.962 166.887 160.538 1.00 66.31 208 THR E CA 1
ATOM 6409 C C . THR C 2 224 ? 131.540 165.962 161.669 1.00 66.31 208 THR E C 1
ATOM 6410 O O . THR C 2 224 ? 131.973 166.171 162.806 1.00 66.31 208 THR E O 1
ATOM 6414 N N . ARG C 2 225 ? 130.712 164.951 161.392 1.00 60.55 209 ARG E N 1
ATOM 6415 C CA . ARG C 2 225 ? 130.256 164.000 162.410 1.00 60.55 209 ARG E CA 1
ATOM 6416 C C . ARG C 2 225 ? 130.162 162.622 161.757 1.00 60.55 209 ARG E C 1
ATOM 6417 O O . ARG C 2 225 ? 129.148 162.280 161.142 1.00 60.55 209 ARG E O 1
ATOM 6425 N N . LEU C 2 226 ? 131.228 161.837 161.894 1.00 59.87 210 LEU E N 1
ATOM 6426 C CA . LEU C 2 226 ? 131.276 160.476 161.385 1.00 59.87 210 LEU E CA 1
ATOM 6427 C C . LEU C 2 226 ? 131.828 159.563 162.471 1.00 59.87 210 LEU E C 1
ATOM 6428 O O . LEU C 2 226 ? 132.668 159.972 163.276 1.00 59.87 210 LEU E O 1
ATOM 6433 N N . ARG C 2 227 ? 131.341 158.324 162.492 1.00 60.52 211 ARG E N 1
ATOM 6434 C CA . ARG C 2 227 ? 131.750 157.349 163.496 1.00 60.52 211 ARG E CA 1
ATOM 6435 C C . ARG C 2 227 ? 132.468 156.151 162.897 1.00 60.52 211 ARG E C 1
ATOM 6436 O O . ARG C 2 227 ? 133.558 155.793 163.360 1.00 60.52 211 ARG E O 1
ATOM 6444 N N . VAL C 2 228 ? 131.892 155.517 161.879 1.00 53.20 212 VAL E N 1
ATOM 6445 C CA . VAL C 2 228 ? 132.449 154.309 161.283 1.00 53.20 212 VAL E CA 1
ATOM 6446 C C . VAL C 2 228 ? 132.608 154.517 159.783 1.00 53.20 212 VAL E C 1
ATOM 6447 O O . VAL C 2 228 ? 131.737 155.099 159.126 1.00 53.20 212 VAL E O 1
ATOM 6451 N N . LEU C 2 229 ? 133.745 154.073 159.250 1.00 50.32 213 LEU E N 1
ATOM 6452 C CA . LEU C 2 229 ? 134.024 154.115 157.817 1.00 50.32 213 LEU E CA 1
ATOM 6453 C C . LEU C 2 229 ? 134.407 152.708 157.379 1.00 50.32 213 LEU E C 1
ATOM 6454 O O . LEU C 2 229 ? 135.476 152.209 157.747 1.00 50.32 213 LEU E O 1
ATOM 6459 N N . ASN C 2 230 ? 133.539 152.071 156.596 1.00 51.53 214 ASN E N 1
ATOM 6460 C CA . ASN C 2 230 ? 133.694 150.675 156.201 1.00 51.53 214 ASN E CA 1
ATOM 6461 C C . ASN C 2 230 ? 134.146 150.539 154.748 1.00 51.53 214 ASN E C 1
ATOM 6462 O O . ASN C 2 230 ? 133.644 149.696 154.002 1.00 51.53 214 ASN E O 1
ATOM 6467 N N . VAL C 2 231 ? 135.093 151.373 154.325 1.00 50.01 215 VAL E N 1
ATOM 6468 C CA . VAL C 2 231 ? 135.590 151.319 152.954 1.00 50.01 215 VAL E CA 1
ATOM 6469 C C . VAL C 2 231 ? 136.428 150.058 152.790 1.00 50.01 215 VAL E C 1
ATOM 6470 O O . VAL C 2 231 ? 137.605 150.023 153.167 1.00 50.01 215 VAL E O 1
ATOM 6474 N N . SER C 2 232 ? 135.825 149.014 152.226 1.00 50.45 216 SER E N 1
ATOM 6475 C CA . SER C 2 232 ? 136.491 147.733 152.049 1.00 50.45 216 SER E CA 1
ATOM 6476 C C . SER C 2 232 ? 136.075 147.134 150.714 1.00 50.45 216 SER E C 1
ATOM 6477 O O . SER C 2 232 ? 135.021 147.466 150.163 1.00 50.45 216 SER E O 1
ATOM 6480 N N . TYR C 2 233 ? 136.921 146.236 150.203 1.00 54.10 217 TYR E N 1
ATOM 6481 C CA . TYR C 2 233 ? 136.715 145.605 148.898 1.00 54.10 217 TYR E CA 1
ATOM 6482 C C . TYR C 2 233 ? 136.568 146.654 147.798 1.00 54.10 217 TYR E C 1
ATOM 6483 O O . TYR C 2 233 ? 135.730 146.530 146.902 1.00 54.10 217 TYR E O 1
ATOM 6492 N N . ASN C 2 234 ? 137.388 147.700 147.870 1.00 59.78 218 ASN E N 1
ATOM 6493 C CA . ASN C 2 234 ? 137.348 148.799 146.919 1.00 59.78 218 ASN E CA 1
ATOM 6494 C C . ASN C 2 234 ? 138.752 149.072 146.400 1.00 59.78 218 ASN E C 1
ATOM 6495 O O . ASN C 2 234 ? 139.745 148.764 147.063 1.00 59.78 218 ASN E O 1
ATOM 6500 N N . VAL C 2 235 ? 138.829 149.651 145.207 1.00 64.58 219 VAL E N 1
ATOM 6501 C CA . VAL C 2 235 ? 140.097 149.886 144.526 1.00 64.58 219 VAL E CA 1
ATOM 6502 C C . VAL C 2 235 ? 140.492 151.338 144.770 1.00 64.58 219 VAL E C 1
ATOM 6503 O O . VAL C 2 235 ? 140.069 152.241 144.044 1.00 64.58 219 VAL E O 1
ATOM 6507 N N . LEU C 2 236 ? 141.319 151.565 145.787 1.00 68.11 220 LEU E N 1
ATOM 6508 C CA . LEU C 2 236 ? 141.873 152.879 146.084 1.00 68.11 220 LEU E CA 1
ATOM 6509 C C . LEU C 2 236 ? 143.336 152.916 145.663 1.00 68.11 220 LEU E C 1
ATOM 6510 O O . LEU C 2 236 ? 144.045 151.910 145.766 1.00 68.11 220 LEU E O 1
ATOM 6515 N N . GLU C 2 237 ? 143.785 154.079 145.186 1.00 76.53 221 GLU E N 1
ATOM 6516 C CA . GLU C 2 237 ? 145.112 154.209 144.602 1.00 76.53 221 GLU E CA 1
ATOM 6517 C C . GLU C 2 237 ? 146.010 155.229 145.297 1.00 76.53 221 GLU E C 1
ATOM 6518 O O . GLU C 2 237 ? 147.235 155.107 145.192 1.00 76.53 221 GLU E O 1
ATOM 6524 N N . TRP C 2 238 ? 145.449 156.209 146.005 1.00 78.95 222 TRP E N 1
ATOM 6525 C CA . TRP C 2 238 ? 146.173 156.966 147.022 1.00 78.95 222 TRP E CA 1
ATOM 6526 C C . TRP C 2 238 ? 145.212 157.405 148.116 1.00 78.95 222 TRP E C 1
ATOM 6527 O O . TRP C 2 238 ? 143.994 157.449 147.926 1.00 78.95 222 TRP E O 1
ATOM 6538 N N . PHE C 2 239 ? 145.788 157.731 149.273 1.00 73.60 223 PHE E N 1
ATOM 6539 C CA . PHE C 2 239 ? 145.053 158.256 150.420 1.00 73.60 223 PHE E CA 1
ATOM 6540 C C . PHE C 2 239 ? 145.785 159.496 150.915 1.00 73.60 223 PHE E C 1
ATOM 6541 O O . PHE C 2 239 ? 146.875 159.389 151.488 1.00 73.60 223 PHE E O 1
ATOM 6549 N N . LEU C 2 240 ? 145.191 160.665 150.697 1.00 73.96 224 LEU E N 1
ATOM 6550 C CA . LEU C 2 240 ? 145.793 161.950 151.040 1.00 73.96 224 LEU E CA 1
ATOM 6551 C C . LEU C 2 240 ? 144.789 162.826 151.777 1.00 73.96 224 LEU E C 1
ATOM 6552 O O . LEU C 2 240 ? 144.577 163.993 151.442 1.00 73.96 224 LEU E O 1
ATOM 6557 N N . ALA C 2 241 ? 144.146 162.255 152.794 1.00 70.95 225 ALA E N 1
ATOM 6558 C CA . ALA C 2 241 ? 143.146 162.987 153.559 1.00 70.95 225 ALA E CA 1
ATOM 6559 C C . ALA C 2 241 ? 143.760 164.211 154.227 1.00 70.95 225 ALA E C 1
ATOM 6560 O O . ALA C 2 241 ? 144.832 164.140 154.833 1.00 70.95 225 ALA E O 1
ATOM 6562 N N . THR C 2 242 ? 143.068 165.341 154.111 1.00 67.97 226 THR E N 1
ATOM 6563 C CA . THR C 2 242 ? 143.550 166.584 154.691 1.00 67.97 226 THR E CA 1
ATOM 6564 C C . THR C 2 242 ? 143.356 166.587 156.205 1.00 67.97 226 THR E C 1
ATOM 6565 O O . THR C 2 242 ? 142.494 165.895 156.754 1.00 67.97 226 THR E O 1
ATOM 6569 N N . GLY C 2 243 ? 144.182 167.386 156.882 1.00 67.10 227 GLY E N 1
ATOM 6570 C CA . GLY C 2 243 ? 144.122 167.533 158.317 1.00 67.10 227 GLY E CA 1
ATOM 6571 C C . GLY C 2 243 ? 143.901 168.979 158.729 1.00 67.10 227 GLY E C 1
ATOM 6572 O O . GLY C 2 243 ? 143.700 169.869 157.899 1.00 67.10 227 GLY E O 1
ATOM 6573 N N . GLY C 2 244 ? 143.942 169.193 160.040 1.00 77.46 228 GLY E N 1
ATOM 6574 C CA . GLY C 2 244 ? 143.747 170.525 160.579 1.00 77.46 228 GLY E CA 1
ATOM 6575 C C . GLY C 2 244 ? 143.560 170.475 162.082 1.00 77.46 228 GLY E C 1
ATOM 6576 O O . GLY C 2 244 ? 143.848 169.463 162.724 1.00 77.46 228 GLY E O 1
ATOM 6577 N N . GLU C 2 245 ? 143.070 171.588 162.629 1.00 85.00 229 GLU E N 1
ATOM 6578 C CA . GLU C 2 245 ? 142.826 171.689 164.062 1.00 85.00 229 GLU E CA 1
ATOM 6579 C C . GLU C 2 245 ? 141.519 171.037 164.490 1.00 85.00 229 GLU E C 1
ATOM 6580 O O . GLU C 2 245 ? 141.269 170.923 165.695 1.00 85.00 229 GLU E O 1
ATOM 6586 N N . ALA C 2 246 ? 140.685 170.609 163.545 1.00 75.95 230 ALA E N 1
ATOM 6587 C CA . ALA C 2 246 ? 139.433 169.941 163.874 1.00 75.95 230 ALA E CA 1
ATOM 6588 C C . ALA C 2 246 ? 139.713 168.482 164.215 1.00 75.95 230 ALA E C 1
ATOM 6589 O O . ALA C 2 246 ? 140.259 167.739 163.392 1.00 75.95 230 ALA E O 1
ATOM 6591 N N . ALA C 2 247 ? 139.341 168.074 165.425 1.00 76.30 231 ALA E N 1
ATOM 6592 C CA . ALA C 2 247 ? 139.579 166.714 165.899 1.00 76.30 231 ALA E CA 1
ATOM 6593 C C . ALA C 2 247 ? 138.424 165.826 165.451 1.00 76.30 231 ALA E C 1
ATOM 6594 O O . ALA C 2 247 ? 137.322 165.901 166.004 1.00 76.30 231 ALA E O 1
ATOM 6596 N N . PHE C 2 248 ? 138.675 164.988 164.449 1.00 69.24 232 PHE E N 1
ATOM 6597 C CA . PHE C 2 248 ? 137.662 164.051 163.985 1.00 69.24 232 PHE E CA 1
ATOM 6598 C C . PHE C 2 248 ? 137.398 162.987 165.044 1.00 69.24 232 PHE E C 1
ATOM 6599 O O . PHE C 2 248 ? 138.299 162.563 165.771 1.00 69.24 232 PHE E O 1
ATOM 6607 N N . GLU C 2 249 ? 136.139 162.557 165.128 1.00 66.29 233 GLU E N 1
ATOM 6608 C CA . GLU C 2 249 ? 135.703 161.615 166.151 1.00 66.29 233 GLU E CA 1
ATOM 6609 C C . GLU C 2 249 ? 135.308 160.259 165.574 1.00 66.29 233 GLU E C 1
ATOM 6610 O O . GLU C 2 249 ? 134.602 159.491 166.235 1.00 66.29 233 GLU E O 1
ATOM 6616 N N . LEU C 2 250 ? 135.754 159.942 164.360 1.00 61.35 234 LEU E N 1
ATOM 6617 C CA . LEU C 2 250 ? 135.464 158.637 163.781 1.00 61.35 234 LEU E CA 1
ATOM 6618 C C . LEU C 2 250 ? 136.270 157.560 164.498 1.00 61.35 234 LEU E C 1
ATOM 6619 O O . LEU C 2 250 ? 137.488 157.680 164.658 1.00 61.35 234 LEU E O 1
ATOM 6624 N N . GLU C 2 251 ? 135.583 156.515 164.953 1.00 62.05 235 GLU E N 1
ATOM 6625 C CA . GLU C 2 251 ? 136.201 155.472 165.760 1.00 62.05 235 GLU E CA 1
ATOM 6626 C C . GLU C 2 251 ? 136.570 154.231 164.961 1.00 62.05 235 GLU E C 1
ATOM 6627 O O . GLU C 2 251 ? 137.088 153.272 165.540 1.00 62.05 235 GLU E O 1
ATOM 6633 N N . THR C 2 252 ? 136.322 154.220 163.653 1.00 54.28 236 THR E N 1
ATOM 6634 C CA . THR C 2 252 ? 136.623 153.051 162.838 1.00 54.28 236 THR E CA 1
ATOM 6635 C C . THR C 2 252 ? 137.032 153.498 161.444 1.00 54.28 236 THR E C 1
ATOM 6636 O O . THR C 2 252 ? 136.305 154.255 160.794 1.00 54.28 236 THR E O 1
ATOM 6640 N N . LEU C 2 253 ? 138.193 153.028 160.994 1.00 53.05 237 LEU E N 1
ATOM 6641 C CA . LEU C 2 253 ? 138.679 153.282 159.644 1.00 53.05 237 LEU E CA 1
ATOM 6642 C C . LEU C 2 253 ? 139.012 151.948 158.996 1.00 53.05 237 LEU E C 1
ATOM 6643 O O . LEU C 2 253 ? 139.808 151.175 159.538 1.00 53.05 237 LEU E O 1
ATOM 6648 N N . ASP C 2 254 ? 138.403 151.679 157.845 1.00 51.59 238 ASP E N 1
ATOM 6649 C CA . ASP C 2 254 ? 138.633 150.452 157.097 1.00 51.59 238 ASP E CA 1
ATOM 6650 C C . ASP C 2 254 ? 139.193 150.808 155.729 1.00 51.59 238 ASP E C 1
ATOM 6651 O O . ASP C 2 254 ? 138.658 151.688 155.046 1.00 51.59 238 ASP E O 1
ATOM 6656 N N . LEU C 2 255 ? 140.279 150.141 155.344 1.00 56.00 239 LEU E N 1
ATOM 6657 C CA . LEU C 2 255 ? 140.884 150.313 154.027 1.00 56.00 239 LEU E CA 1
ATOM 6658 C C . LEU C 2 255 ? 141.310 148.964 153.464 1.00 56.00 239 LEU E C 1
ATOM 6659 O O . LEU C 2 255 ? 142.366 148.837 152.836 1.00 56.00 239 LEU E O 1
ATOM 6664 N N . SER C 2 256 ? 140.494 147.937 153.687 1.00 55.49 240 SER E N 1
ATOM 6665 C CA . SER C 2 256 ? 140.844 146.590 153.263 1.00 55.49 240 SER E CA 1
ATOM 6666 C C . SER C 2 256 ? 140.739 146.443 151.749 1.00 55.49 240 SER E C 1
ATOM 6667 O O . SER C 2 256 ? 139.935 147.109 151.090 1.00 55.49 240 SER E O 1
ATOM 6670 N N . HIS C 2 257 ? 141.569 145.549 151.204 1.00 56.23 241 HIS E N 1
ATOM 6671 C CA . HIS C 2 257 ? 141.581 145.231 149.773 1.00 56.23 241 HIS E CA 1
ATOM 6672 C C . HIS C 2 257 ? 141.852 146.470 148.922 1.00 56.23 241 HIS E C 1
ATOM 6673 O O . HIS C 2 257 ? 141.282 146.638 147.842 1.00 56.23 241 HIS E O 1
ATOM 6680 N N . ASN C 2 258 ? 142.740 147.338 149.399 1.00 67.98 242 ASN E N 1
ATOM 6681 C CA . ASN C 2 258 ? 143.064 148.583 148.719 1.00 67.98 242 ASN E CA 1
ATOM 6682 C C . ASN C 2 258 ? 144.479 148.528 148.157 1.00 67.98 242 ASN E C 1
ATOM 6683 O O . ASN C 2 258 ? 145.395 148.009 148.802 1.00 67.98 242 ASN E O 1
ATOM 6688 N N . GLN C 2 259 ? 144.648 149.066 146.950 1.00 75.75 243 GLN E N 1
ATOM 6689 C CA . GLN C 2 259 ? 145.943 149.066 146.270 1.00 75.75 243 GLN E CA 1
ATOM 6690 C C . GLN C 2 259 ? 146.641 150.412 146.472 1.00 75.75 243 GLN E C 1
ATOM 6691 O O . GLN C 2 259 ? 146.783 151.226 145.558 1.00 75.75 243 GLN E O 1
ATOM 6697 N N . LEU C 2 260 ? 147.088 150.632 147.706 1.00 83.61 244 LEU E N 1
ATOM 6698 C CA . LEU C 2 260 ? 147.829 151.838 148.041 1.00 83.61 244 LEU E CA 1
ATOM 6699 C C . LEU C 2 260 ? 149.284 151.716 147.594 1.00 83.61 244 LEU E C 1
ATOM 6700 O O . LEU C 2 260 ? 149.691 150.749 146.944 1.00 83.61 244 LEU E O 1
ATOM 6705 N N . LEU C 2 261 ? 150.074 152.735 147.930 1.00 87.82 245 LEU E N 1
ATOM 6706 C CA . LEU C 2 261 ? 151.522 152.694 147.742 1.00 87.82 245 LEU E CA 1
ATOM 6707 C C . LEU C 2 261 ? 152.311 153.200 148.939 1.00 87.82 245 LEU E C 1
ATOM 6708 O O . LEU C 2 261 ? 153.487 152.841 149.070 1.00 87.82 245 LEU E O 1
ATOM 6713 N N . PHE C 2 262 ? 151.720 154.004 149.820 1.00 87.24 246 PHE E N 1
ATOM 6714 C CA . PHE C 2 262 ? 152.400 154.534 150.991 1.00 87.24 246 PHE E CA 1
ATOM 6715 C C . PHE C 2 262 ? 151.434 154.490 152.167 1.00 87.24 246 PHE E C 1
ATOM 6716 O O . PHE C 2 262 ? 150.222 154.339 151.992 1.00 87.24 246 PHE E O 1
ATOM 6724 N N . PHE C 2 263 ? 151.984 154.605 153.372 1.00 90.59 247 PHE E N 1
ATOM 6725 C CA . PHE C 2 263 ? 151.170 154.528 154.577 1.00 90.59 247 PHE E CA 1
ATOM 6726 C C . PHE C 2 263 ? 150.128 155.644 154.586 1.00 90.59 247 PHE E C 1
ATOM 6727 O O . PHE C 2 263 ? 150.485 156.821 154.438 1.00 90.59 247 PHE E O 1
ATOM 6735 N N . PRO C 2 264 ? 148.844 155.323 154.754 1.00 77.79 248 PRO E N 1
ATOM 6736 C CA . PRO C 2 264 ? 147.810 156.367 154.768 1.00 77.79 248 PRO E CA 1
ATOM 6737 C C . PRO C 2 264 ? 147.792 157.146 156.073 1.00 77.79 248 PRO E C 1
ATOM 6738 O O . PRO C 2 264 ? 147.040 156.805 156.990 1.00 77.79 248 PRO E O 1
ATOM 6742 N N . LEU C 2 265 ? 148.629 158.177 156.174 1.00 82.44 249 LEU E N 1
ATOM 6743 C CA . LEU C 2 265 ? 148.699 158.973 157.392 1.00 82.44 249 LEU E CA 1
ATOM 6744 C C . LEU C 2 265 ? 147.360 159.639 157.689 1.00 82.44 249 LEU E C 1
ATOM 6745 O O . LEU C 2 265 ? 146.711 160.196 156.799 1.00 82.44 249 LEU E O 1
ATOM 6750 N N . LEU C 2 266 ? 146.949 159.577 158.956 1.00 85.17 250 LEU E N 1
ATOM 6751 C CA . LEU C 2 266 ? 145.716 160.182 159.434 1.00 85.17 250 LEU E CA 1
ATOM 6752 C C . LEU C 2 266 ? 145.976 161.580 159.975 1.00 85.17 250 LEU E C 1
ATOM 6753 O O . LEU C 2 266 ? 147.114 161.934 160.297 1.00 85.17 250 LEU E O 1
ATOM 6758 N N . PRO C 2 267 ? 144.930 162.413 160.082 1.00 80.71 251 PRO E N 1
ATOM 6759 C CA . PRO C 2 267 ? 145.097 163.730 160.715 1.00 80.71 251 PRO E CA 1
ATOM 6760 C C . PRO C 2 267 ? 145.501 163.634 162.180 1.00 80.71 251 PRO E C 1
ATOM 6761 O O . PRO C 2 267 ? 145.585 162.538 162.744 1.00 80.71 251 PRO E O 1
ATOM 6765 N N . GLN C 2 268 ? 145.742 164.783 162.807 1.00 77.07 252 GLN E N 1
ATOM 6766 C CA . GLN C 2 268 ? 146.284 164.844 164.159 1.00 77.07 252 GLN E CA 1
ATOM 6767 C C . GLN C 2 268 ? 145.256 164.533 165.243 1.00 77.07 252 GLN E C 1
ATOM 6768 O O . GLN C 2 268 ? 145.561 164.719 166.427 1.00 77.07 252 GLN E O 1
ATOM 6774 N N . TYR C 2 269 ? 144.061 164.071 164.885 1.00 75.76 253 TYR E N 1
ATOM 6775 C CA . TYR C 2 269 ? 143.069 163.737 165.896 1.00 75.76 253 TYR E CA 1
ATOM 6776 C C . TYR C 2 269 ? 143.455 162.452 166.621 1.00 75.76 253 TYR E C 1
ATOM 6777 O O . TYR C 2 269 ? 144.147 161.587 166.078 1.00 75.76 253 TYR E O 1
ATOM 6786 N N . SER C 2 270 ? 142.995 162.333 167.867 1.00 70.17 254 SER E N 1
ATOM 6787 C CA . SER C 2 270 ? 143.309 161.192 168.718 1.00 70.17 254 SER E CA 1
ATOM 6788 C C . SER C 2 270 ? 142.050 160.443 169.143 1.00 70.17 254 SER E C 1
ATOM 6789 O O . SER C 2 270 ? 142.017 159.824 170.209 1.00 70.17 254 SER E O 1
ATOM 6792 N N . LYS C 2 271 ? 141.007 160.494 168.322 1.00 63.40 255 LYS E N 1
ATOM 6793 C CA . LYS C 2 271 ? 139.747 159.803 168.589 1.00 63.40 255 LYS E CA 1
ATOM 6794 C C . LYS C 2 271 ? 139.601 158.686 167.558 1.00 63.40 255 LYS E C 1
ATOM 6795 O O . LYS C 2 271 ? 139.072 158.896 166.466 1.00 63.40 255 LYS E O 1
ATOM 6801 N N . LEU C 2 272 ? 140.076 157.494 167.916 1.00 62.30 256 LEU E N 1
ATOM 6802 C CA . LEU C 2 272 ? 140.002 156.323 167.052 1.00 62.30 256 LEU E CA 1
ATOM 6803 C C . LEU C 2 272 ? 140.352 155.096 167.880 1.00 62.30 256 LEU E C 1
ATOM 6804 O O . LEU C 2 272 ? 141.277 155.142 168.693 1.00 62.30 256 LEU E O 1
ATOM 6809 N N . ARG C 2 273 ? 139.618 154.006 167.666 1.00 56.54 257 ARG E N 1
ATOM 6810 C CA . ARG C 2 273 ? 139.793 152.798 168.462 1.00 56.54 257 ARG E CA 1
ATOM 6811 C C . ARG C 2 273 ? 140.165 151.561 167.656 1.00 56.54 257 ARG E C 1
ATOM 6812 O O . ARG C 2 273 ? 140.815 150.668 168.203 1.00 56.54 257 ARG E O 1
ATOM 6820 N N . THR C 2 274 ? 139.778 151.477 166.384 1.00 54.62 258 THR E N 1
ATOM 6821 C CA . THR C 2 274 ? 140.075 150.306 165.573 1.00 54.62 258 THR E CA 1
ATOM 6822 C C . THR C 2 274 ? 140.431 150.734 164.156 1.00 54.62 258 THR E C 1
ATOM 6823 O O . THR C 2 274 ? 139.999 151.787 163.680 1.00 54.62 258 THR E O 1
ATOM 6827 N N . LEU C 2 275 ? 141.228 149.902 163.489 1.00 48.12 259 LEU E N 1
ATOM 6828 C CA . LEU C 2 275 ? 141.704 150.192 162.145 1.00 48.12 259 LEU E CA 1
ATOM 6829 C C . LEU C 2 275 ? 142.003 148.883 161.429 1.00 48.12 259 LEU E C 1
ATOM 6830 O O . LEU C 2 275 ? 142.589 147.969 162.016 1.00 48.12 259 LEU E O 1
ATOM 6835 N N . LEU C 2 276 ? 141.597 148.799 160.163 1.00 50.57 260 LEU E N 1
ATOM 6836 C CA . LEU C 2 276 ? 141.810 147.611 159.343 1.00 50.57 260 LEU E CA 1
ATOM 6837 C C . LEU C 2 276 ? 142.511 148.021 158.057 1.00 50.57 260 LEU E C 1
ATOM 6838 O O . LEU C 2 276 ? 142.005 148.871 157.318 1.00 50.57 260 LEU E O 1
ATOM 6843 N N . LEU C 2 277 ? 143.669 147.416 157.791 1.00 56.73 261 LEU E N 1
ATOM 6844 C CA . LEU C 2 277 ? 144.441 147.691 156.582 1.00 56.73 261 LEU E CA 1
ATOM 6845 C C . LEU C 2 277 ? 144.955 146.395 155.969 1.00 56.73 261 LEU E C 1
ATOM 6846 O O . LEU C 2 277 ? 146.083 146.327 155.471 1.00 56.73 261 LEU E O 1
ATOM 6851 N N . ARG C 2 278 ? 144.136 145.348 155.998 1.00 60.61 262 ARG E N 1
ATOM 6852 C CA . ARG C 2 278 ? 144.538 144.063 155.450 1.00 60.61 262 ARG E CA 1
ATOM 6853 C C . ARG C 2 278 ? 144.401 144.055 153.929 1.00 60.61 262 ARG E C 1
ATOM 6854 O O . ARG C 2 278 ? 143.672 144.857 153.338 1.00 60.61 262 ARG E O 1
ATOM 6862 N N . ASP C 2 279 ? 145.120 143.122 153.299 1.00 64.95 263 ASP E N 1
ATOM 6863 C CA . ASP C 2 279 ? 145.103 142.941 151.846 1.00 64.95 263 ASP E CA 1
ATOM 6864 C C . ASP C 2 279 ? 145.459 144.237 151.117 1.00 64.95 263 ASP E C 1
ATOM 6865 O O . ASP C 2 279 ? 144.806 144.637 150.151 1.00 64.95 263 ASP E O 1
ATOM 6870 N N . ASN C 2 280 ? 146.513 144.894 151.590 1.00 67.16 264 ASN E N 1
ATOM 6871 C CA . ASN C 2 280 ? 146.999 146.135 151.009 1.00 67.16 264 ASN E CA 1
ATOM 6872 C C . ASN C 2 280 ? 148.460 145.976 150.605 1.00 67.16 264 ASN E C 1
ATOM 6873 O O . ASN C 2 280 ? 149.135 145.016 150.983 1.00 67.16 264 ASN E O 1
ATOM 6878 N N . ASN C 2 281 ? 148.943 146.932 149.814 1.00 73.80 265 ASN E N 1
ATOM 6879 C CA . ASN C 2 281 ? 150.329 146.950 149.352 1.00 73.80 265 ASN E CA 1
ATOM 6880 C C . ASN C 2 281 ? 150.929 148.311 149.675 1.00 73.80 265 ASN E C 1
ATOM 6881 O O . ASN C 2 281 ? 150.519 149.324 149.101 1.00 73.80 265 ASN E O 1
ATOM 6886 N N . MET C 2 282 ? 151.890 148.341 150.595 1.00 77.40 266 MET E N 1
ATOM 6887 C CA . MET C 2 282 ? 152.643 149.548 150.908 1.00 77.40 266 MET E CA 1
ATOM 6888 C C . MET C 2 282 ? 154.115 149.316 150.602 1.00 77.40 266 MET E C 1
ATOM 6889 O O . MET C 2 282 ? 154.695 148.317 151.040 1.00 77.40 266 MET E O 1
ATOM 6894 N N . GLY C 2 283 ? 154.712 150.238 149.851 1.00 92.12 267 GLY E N 1
ATOM 6895 C CA . GLY C 2 283 ? 156.124 150.161 149.534 1.00 92.12 267 GLY E CA 1
ATOM 6896 C C . GLY C 2 283 ? 156.930 151.240 150.226 1.00 92.12 267 GLY E C 1
ATOM 6897 O O . GLY C 2 283 ? 156.819 152.422 149.887 1.00 92.12 267 GLY E O 1
ATOM 6898 N N . PHE C 2 284 ? 157.746 150.844 151.202 1.00 88.15 268 PHE E N 1
ATOM 6899 C CA . PHE C 2 284 ? 158.536 151.794 151.987 1.00 88.15 268 PHE E CA 1
ATOM 6900 C C . PHE C 2 284 ? 159.862 152.070 151.276 1.00 88.15 268 PHE E C 1
ATOM 6901 O O . PHE C 2 284 ? 160.936 151.617 151.675 1.00 88.15 268 PHE E O 1
ATOM 6909 N N . TYR C 2 285 ? 159.762 152.837 150.195 1.00 89.47 269 TYR E N 1
ATOM 6910 C CA . TYR C 2 285 ? 160.936 153.214 149.416 1.00 89.47 269 TYR E CA 1
ATOM 6911 C C . TYR C 2 285 ? 160.926 154.708 149.105 1.00 89.47 269 TYR E C 1
ATOM 6912 O O . TYR C 2 285 ? 160.243 155.486 149.771 1.00 89.47 269 TYR E O 1
ATOM 6921 N N . LEU C 2 325 ? 147.133 160.669 167.807 1.00 63.92 309 LEU E N 1
ATOM 6922 C CA . LEU C 2 325 ? 146.513 159.352 167.731 1.00 63.92 309 LEU E CA 1
ATOM 6923 C C . LEU C 2 325 ? 147.039 158.441 168.836 1.00 63.92 309 LEU E C 1
ATOM 6924 O O . LEU C 2 325 ? 147.954 157.647 168.617 1.00 63.92 309 LEU E O 1
ATOM 6929 N N . ALA C 2 326 ? 146.454 158.565 170.028 1.00 67.48 310 ALA E N 1
ATOM 6930 C CA . ALA C 2 326 ? 146.849 157.761 171.175 1.00 67.48 310 ALA E CA 1
ATOM 6931 C C . ALA C 2 326 ? 145.778 156.779 171.626 1.00 67.48 310 ALA E C 1
ATOM 6932 O O . ALA C 2 326 ? 146.085 155.870 172.404 1.00 67.48 310 ALA E O 1
ATOM 6934 N N . ASP C 2 327 ? 144.537 156.935 171.165 1.00 64.52 311 ASP E N 1
ATOM 6935 C CA . ASP C 2 327 ? 143.454 156.037 171.546 1.00 64.52 311 ASP E CA 1
ATOM 6936 C C . ASP C 2 327 ? 143.472 154.734 170.755 1.00 64.52 311 ASP E C 1
ATOM 6937 O O . ASP C 2 327 ? 142.832 153.764 171.175 1.00 64.52 311 ASP E O 1
ATOM 6942 N N . LEU C 2 328 ? 144.217 154.681 169.650 1.00 64.90 312 LEU E N 1
ATOM 6943 C CA . LEU C 2 328 ? 144.251 153.491 168.807 1.00 64.90 312 LEU E CA 1
ATOM 6944 C C . LEU C 2 328 ? 144.687 152.268 169.604 1.00 64.90 312 LEU E C 1
ATOM 6945 O O . LEU C 2 328 ? 145.693 152.301 170.319 1.00 64.90 312 LEU E O 1
ATOM 6950 N N . ARG C 2 329 ? 143.920 151.183 169.476 1.00 59.92 313 ARG E N 1
ATOM 6951 C CA . ARG C 2 329 ? 144.214 149.953 170.196 1.00 59.92 313 ARG E CA 1
ATOM 6952 C C . ARG C 2 329 ? 143.997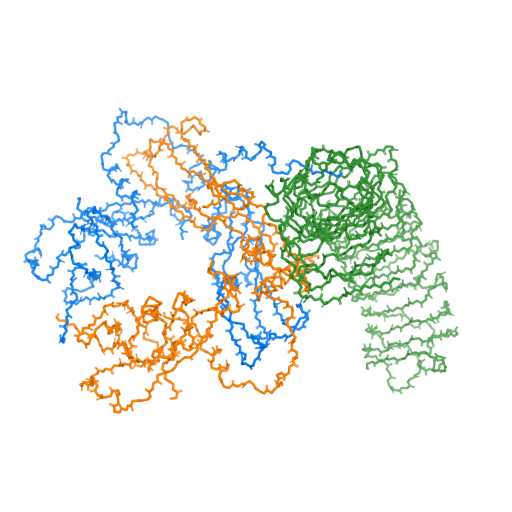 148.691 169.373 1.00 59.92 313 ARG E C 1
ATOM 6953 O O . ARG C 2 329 ? 144.169 147.593 169.912 1.00 59.92 313 ARG E O 1
ATOM 6961 N N . PHE C 2 330 ? 143.629 148.802 168.098 1.00 51.28 314 PHE E N 1
ATOM 6962 C CA . PHE C 2 330 ? 143.399 147.647 167.240 1.00 51.28 314 PHE E CA 1
ATOM 6963 C C . PHE C 2 330 ? 144.157 147.840 165.936 1.00 51.28 314 PHE E C 1
ATOM 6964 O O . PHE C 2 330 ? 144.022 148.882 165.286 1.00 51.28 314 PHE E O 1
ATOM 6972 N N . LEU C 2 331 ? 144.943 146.837 165.553 1.00 50.91 315 LEU E N 1
ATOM 6973 C CA . LEU C 2 331 ? 145.737 146.891 164.333 1.00 50.91 315 LEU E CA 1
ATOM 6974 C C . LEU C 2 331 ? 145.556 145.598 163.553 1.00 50.91 315 LEU E C 1
ATOM 6975 O O . LEU C 2 331 ? 145.602 144.508 164.132 1.00 50.91 315 LEU E O 1
ATOM 6980 N N . ASP C 2 332 ? 145.351 145.726 162.242 1.00 60.34 316 ASP E N 1
ATOM 6981 C CA . ASP C 2 332 ? 145.233 144.569 161.351 1.00 60.34 316 ASP E CA 1
ATOM 6982 C C . ASP C 2 332 ? 145.812 144.989 159.998 1.00 60.34 316 ASP E C 1
ATOM 6983 O O . ASP C 2 332 ? 145.113 145.568 159.163 1.00 60.34 316 ASP E O 1
ATOM 6988 N N . MET C 2 333 ? 147.092 144.690 159.799 1.00 66.44 317 MET E N 1
ATOM 6989 C CA . MET C 2 333 ? 147.829 145.086 158.603 1.00 66.44 317 MET E CA 1
ATOM 6990 C C . MET C 2 333 ? 148.571 143.891 158.021 1.00 66.44 317 MET E C 1
ATOM 6991 O O . MET C 2 333 ? 149.760 143.954 157.702 1.00 66.44 317 MET E O 1
ATOM 6996 N N . SER C 2 334 ? 147.867 142.772 157.879 1.00 69.43 318 SER E N 1
ATOM 6997 C CA . SER C 2 334 ? 148.463 141.564 157.337 1.00 69.43 318 SER E CA 1
ATOM 6998 C C . SER C 2 334 ? 148.568 141.649 155.816 1.00 69.43 318 SER E C 1
ATOM 6999 O O . SER C 2 334 ? 147.974 142.518 155.169 1.00 69.43 318 SER E O 1
ATOM 7002 N N . GLN C 2 335 ? 149.342 140.722 155.247 1.00 70.36 319 GLN E N 1
ATOM 7003 C CA . GLN C 2 335 ? 149.546 140.619 153.801 1.00 70.36 319 GLN E CA 1
ATOM 7004 C C . GLN C 2 335 ? 150.101 141.925 153.228 1.00 70.36 319 GLN E C 1
ATOM 7005 O O . GLN C 2 335 ? 149.483 142.586 152.392 1.00 70.36 319 GLN E O 1
ATOM 7011 N N . ASN C 2 336 ? 151.294 142.288 153.700 1.00 79.30 320 ASN E N 1
ATOM 7012 C CA . ASN C 2 336 ? 151.946 143.511 153.247 1.00 79.30 320 ASN E CA 1
ATOM 7013 C C . ASN C 2 336 ? 153.389 143.245 152.840 1.00 79.30 320 ASN E C 1
ATOM 7014 O O . ASN C 2 336 ? 153.819 142.089 152.765 1.00 79.30 320 ASN E O 1
ATOM 7019 N N . GLN C 2 337 ? 154.142 144.311 152.576 1.00 91.24 321 GLN E N 1
ATOM 7020 C CA . GLN C 2 337 ? 155.538 144.188 152.176 1.00 91.24 321 GLN E CA 1
ATOM 7021 C C . GLN C 2 337 ? 156.447 144.913 153.161 1.00 91.24 321 GLN E C 1
ATOM 7022 O O . GLN C 2 337 ? 157.344 145.658 152.753 1.00 91.24 321 GLN E O 1
ATOM 7028 N N . PHE C 2 338 ? 156.218 144.705 154.458 1.00 93.27 322 PHE E N 1
ATOM 7029 C CA . PHE C 2 338 ? 157.006 145.362 155.494 1.00 93.27 322 PHE E CA 1
ATOM 7030 C C . PHE C 2 338 ? 158.471 144.951 155.428 1.00 93.27 322 PHE E C 1
ATOM 7031 O O . PHE C 2 338 ? 158.813 143.797 155.705 1.00 93.27 322 PHE E O 1
ATOM 7039 N N . GLN C 2 339 ? 159.341 145.892 155.066 1.00 100.83 323 GLN E N 1
ATOM 7040 C CA . GLN C 2 339 ? 160.779 145.667 155.027 1.00 100.83 323 GLN E CA 1
ATOM 7041 C C . GLN C 2 339 ? 161.517 146.427 156.118 1.00 100.83 323 GLN E C 1
ATOM 7042 O O . GLN C 2 339 ? 162.318 145.838 156.850 1.00 100.83 323 GLN E O 1
ATOM 7048 N N . TYR C 2 340 ? 161.264 147.727 156.247 1.00 101.56 324 TYR E N 1
ATOM 7049 C CA . TYR C 2 340 ? 161.878 148.554 157.277 1.00 101.56 324 TYR E CA 1
ATOM 7050 C C . TYR C 2 340 ? 160.788 149.329 158.001 1.00 101.56 324 TYR E C 1
ATOM 7051 O O . TYR C 2 340 ? 159.917 149.925 157.359 1.00 101.56 324 TYR E O 1
ATOM 7060 N N . LEU C 2 341 ? 160.838 149.319 159.332 1.00 95.01 325 LEU E N 1
ATOM 7061 C CA . LEU C 2 341 ? 159.839 149.990 160.148 1.00 95.01 325 LEU E CA 1
ATOM 7062 C C . LEU C 2 341 ? 160.435 151.228 160.796 1.00 95.01 325 LEU E C 1
ATOM 7063 O O . LEU C 2 341 ? 161.488 151.135 161.441 1.00 95.01 325 LEU E O 1
ATOM 7068 N N . PRO C 2 342 ? 159.806 152.391 160.651 1.00 90.22 326 PRO E N 1
ATOM 7069 C CA . PRO C 2 342 ? 160.351 153.602 161.272 1.00 90.22 326 PRO E CA 1
ATOM 7070 C C . PRO C 2 342 ? 160.120 153.612 162.774 1.00 90.22 326 PRO E C 1
ATOM 7071 O O . PRO C 2 342 ? 159.156 153.037 163.286 1.00 90.22 326 PRO E O 1
ATOM 7075 N N . ASP C 2 343 ? 161.035 154.277 163.484 1.00 97.55 327 ASP E N 1
ATOM 7076 C CA . ASP C 2 343 ? 160.921 154.375 164.936 1.00 97.55 327 ASP E CA 1
ATOM 7077 C C . ASP C 2 343 ? 159.696 155.184 165.345 1.00 97.55 327 ASP E C 1
ATOM 7078 O O . ASP C 2 343 ? 159.001 154.827 166.304 1.00 97.55 327 ASP E O 1
ATOM 7083 N N . GLY C 2 344 ? 159.418 156.278 164.632 1.00 96.19 328 GLY E N 1
ATOM 7084 C CA . GLY C 2 344 ? 158.284 157.117 164.983 1.00 96.19 328 GLY E CA 1
ATOM 7085 C C . GLY C 2 344 ? 156.947 156.422 164.821 1.00 96.19 328 GLY E C 1
ATOM 7086 O O . GLY C 2 344 ? 156.013 156.684 165.584 1.00 96.19 328 GLY E O 1
ATOM 7087 N N . PHE C 2 345 ? 156.836 155.529 163.831 1.00 100.32 329 PHE E N 1
ATOM 7088 C CA . PHE C 2 345 ? 155.576 154.835 163.585 1.00 100.32 329 PHE E CA 1
ATOM 7089 C C . PHE C 2 345 ? 155.128 154.029 164.798 1.00 100.32 329 PHE E C 1
ATOM 7090 O O . PHE C 2 345 ? 153.924 153.854 165.016 1.00 100.32 329 PHE E O 1
ATOM 7098 N N . LEU C 2 346 ? 156.073 153.535 165.597 1.00 88.59 330 LEU E N 1
ATOM 7099 C CA . LEU C 2 346 ? 155.746 152.835 166.830 1.00 88.59 330 LEU E CA 1
ATOM 7100 C C . LEU C 2 346 ? 155.863 153.714 168.067 1.00 88.59 330 LEU E C 1
ATOM 7101 O O . LEU C 2 346 ? 155.233 153.410 169.086 1.00 88.59 330 LEU E O 1
ATOM 7106 N N . ARG C 2 347 ? 156.649 154.792 168.002 1.00 89.17 331 ARG E N 1
ATOM 7107 C CA . ARG C 2 347 ? 156.802 155.672 169.156 1.00 89.17 331 ARG E CA 1
ATOM 7108 C C . ARG C 2 347 ? 155.581 156.562 169.356 1.00 89.17 331 ARG E C 1
ATOM 7109 O O . ARG C 2 347 ? 155.221 156.867 170.499 1.00 89.17 331 ARG E O 1
ATOM 7117 N N . LYS C 2 348 ? 154.932 156.980 168.270 1.00 87.56 332 LYS E N 1
ATOM 7118 C CA . LYS C 2 348 ? 153.811 157.908 168.338 1.00 87.56 332 LYS E CA 1
ATOM 7119 C C . LYS C 2 348 ? 152.472 157.204 168.547 1.00 87.56 332 LYS E C 1
ATOM 7120 O O . LYS C 2 348 ? 151.421 157.793 168.267 1.00 87.56 332 LYS E O 1
ATOM 7126 N N . MET C 2 349 ? 152.482 155.963 169.030 1.00 77.65 333 MET E N 1
ATOM 7127 C CA . MET C 2 349 ? 151.262 155.187 169.258 1.00 77.65 333 MET E CA 1
ATOM 7128 C C . MET C 2 349 ? 151.266 154.638 170.679 1.00 77.65 333 MET E C 1
ATOM 7129 O O . MET C 2 349 ? 151.676 153.493 170.915 1.00 77.65 333 MET E O 1
ATOM 7134 N N . PRO C 2 350 ? 150.851 155.438 171.656 1.00 71.75 334 PRO E N 1
ATOM 7135 C CA . PRO C 2 350 ? 150.667 154.915 173.013 1.00 71.75 334 PRO E CA 1
ATOM 7136 C C . PRO C 2 350 ? 149.392 154.090 173.137 1.00 71.75 334 PRO E C 1
ATOM 7137 O O . PRO C 2 350 ? 148.441 154.236 172.367 1.00 71.75 334 PRO E O 1
ATOM 7141 N N . SER C 2 351 ? 149.397 153.208 174.139 1.00 65.82 335 SER E N 1
ATOM 7142 C CA . SER C 2 351 ? 148.204 152.503 174.615 1.00 65.82 335 SER E CA 1
ATOM 7143 C C . SER C 2 351 ? 147.538 151.695 173.494 1.00 65.82 335 SER E C 1
ATOM 7144 O O . SER C 2 351 ? 146.404 151.951 173.083 1.00 65.82 335 SER E O 1
ATOM 7147 N N . LEU C 2 352 ? 148.279 150.703 173.012 1.00 67.99 336 LEU E N 1
ATOM 7148 C CA . LEU C 2 352 ? 147.740 149.740 172.063 1.00 67.99 336 LEU E CA 1
ATOM 7149 C C . LEU C 2 352 ? 147.194 148.515 172.789 1.00 67.99 336 LEU E C 1
ATOM 7150 O O . LEU C 2 352 ? 147.515 148.252 173.950 1.00 67.99 336 LEU E O 1
ATOM 7155 N N . SER C 2 353 ? 146.340 147.771 172.086 1.00 61.05 337 SER E N 1
ATOM 7156 C CA . SER C 2 353 ? 145.782 146.538 172.628 1.00 61.05 337 SER E CA 1
ATOM 7157 C C . SER C 2 353 ? 145.751 145.379 171.644 1.00 61.05 337 SER E C 1
ATOM 7158 O O . SER C 2 353 ? 145.548 144.243 172.082 1.00 61.05 337 SER E O 1
ATOM 7161 N N . HIS C 2 354 ? 145.942 145.608 170.346 1.00 55.32 338 HIS E N 1
ATOM 7162 C CA . HIS C 2 354 ? 145.860 144.538 169.362 1.00 55.32 338 HIS E CA 1
ATOM 7163 C C . HIS C 2 354 ? 146.855 144.805 168.242 1.00 55.32 338 HIS E C 1
ATOM 7164 O O . HIS C 2 354 ? 147.279 145.942 168.018 1.00 55.32 338 HIS E O 1
ATOM 7171 N N . LEU C 2 355 ? 147.221 143.736 167.538 1.00 53.29 339 LEU E N 1
ATOM 7172 C CA . LEU C 2 355 ? 148.154 143.826 166.424 1.00 53.29 339 LEU E CA 1
ATOM 7173 C C . LEU C 2 355 ? 148.007 142.581 165.562 1.00 53.29 339 LEU E C 1
ATOM 7174 O O . LEU C 2 355 ? 147.723 141.491 166.067 1.00 53.29 339 LEU E O 1
ATOM 7179 N N . ASN C 2 356 ? 148.203 142.758 164.255 1.00 61.00 340 ASN E N 1
ATOM 7180 C CA . ASN C 2 356 ? 148.138 141.646 163.307 1.00 61.00 340 ASN E CA 1
ATOM 7181 C C . ASN C 2 356 ? 149.061 141.986 162.140 1.00 61.00 340 ASN E C 1
ATOM 7182 O O . ASN C 2 356 ? 148.687 142.763 161.256 1.00 61.00 340 ASN E O 1
ATOM 7187 N N . LEU C 2 357 ? 150.258 141.404 162.145 1.00 66.17 341 LEU E N 1
ATOM 7188 C CA . LEU C 2 357 ? 151.274 141.648 161.124 1.00 66.17 341 LEU E CA 1
ATOM 7189 C C . LEU C 2 357 ? 151.867 140.333 160.638 1.00 66.17 341 LEU E C 1
ATOM 7190 O O . LEU C 2 357 ? 153.084 140.173 160.522 1.00 66.17 341 LEU E O 1
ATOM 7195 N N . HIS C 2 358 ? 151.005 139.365 160.345 1.00 70.94 342 HIS E N 1
ATOM 7196 C CA . HIS C 2 358 ? 151.457 138.068 159.869 1.00 70.94 342 HIS E CA 1
ATOM 7197 C C . HIS C 2 358 ? 151.471 138.024 158.342 1.00 70.94 342 HIS E C 1
ATOM 7198 O O . HIS C 2 358 ? 151.016 138.947 157.662 1.00 70.94 342 HIS E O 1
ATOM 7205 N N . GLN C 2 359 ? 152.003 136.921 157.815 1.00 70.10 343 GLN E N 1
ATOM 7206 C CA . GLN C 2 359 ? 152.246 136.697 156.384 1.00 70.10 343 GLN E CA 1
ATOM 7207 C C . GLN C 2 359 ? 152.747 137.965 155.690 1.00 70.10 343 GLN E C 1
ATOM 7208 O O . GLN C 2 359 ? 152.151 138.480 154.744 1.00 70.10 343 GLN E O 1
ATOM 7214 N N . ASN C 2 360 ? 153.879 138.459 156.188 1.00 76.83 344 ASN E N 1
ATOM 7215 C CA . ASN C 2 360 ? 154.567 139.602 155.608 1.00 76.83 344 ASN E CA 1
ATOM 7216 C C . ASN C 2 360 ? 156.037 139.259 155.415 1.00 76.83 344 ASN E C 1
ATOM 7217 O O . ASN C 2 360 ? 156.619 138.495 156.190 1.00 76.83 344 ASN E O 1
ATOM 7222 N N . CYS C 2 361 ? 156.634 139.831 154.369 1.00 93.52 345 CYS E N 1
ATOM 7223 C CA . CYS C 2 361 ? 158.032 139.563 154.030 1.00 93.52 345 CYS E CA 1
ATOM 7224 C C . CYS C 2 361 ? 158.942 140.476 154.855 1.00 93.52 345 CYS E C 1
ATOM 7225 O O . CYS C 2 361 ? 159.574 141.411 154.358 1.00 93.52 345 CYS E O 1
ATOM 7228 N N . LEU C 2 362 ? 159.006 140.176 156.148 1.00 96.88 346 LEU E N 1
ATOM 7229 C CA . LEU C 2 362 ? 159.827 140.923 157.090 1.00 96.88 346 LEU E CA 1
ATOM 7230 C C . LEU C 2 362 ? 161.113 140.158 157.373 1.00 96.88 346 LEU E C 1
ATOM 7231 O O . LEU C 2 362 ? 161.099 138.934 157.527 1.00 96.88 346 LEU E O 1
ATOM 7236 N N . MET C 2 363 ? 162.219 140.885 157.437 1.00 110.73 347 MET E N 1
ATOM 7237 C CA . MET C 2 363 ? 163.524 140.283 157.686 1.00 110.73 347 MET E CA 1
ATOM 7238 C C . MET C 2 363 ? 164.235 140.882 158.890 1.00 110.73 347 MET E C 1
ATOM 7239 O O . MET C 2 363 ? 164.931 140.158 159.606 1.00 110.73 347 MET E O 1
ATOM 7244 N N . THR C 2 364 ? 164.076 142.179 159.133 1.00 114.04 348 THR E N 1
ATOM 7245 C CA . THR C 2 364 ? 164.733 142.864 160.238 1.00 114.04 348 THR E CA 1
ATOM 7246 C C . THR C 2 364 ? 163.704 143.210 161.305 1.00 114.04 348 THR E C 1
ATOM 7247 O O . THR C 2 364 ? 162.661 143.798 161.000 1.00 114.04 348 THR E O 1
ATOM 7251 N N . LEU C 2 365 ? 164.001 142.846 162.549 1.00 112.12 349 LEU E N 1
ATOM 7252 C CA . LEU C 2 365 ? 163.138 143.120 163.693 1.00 112.12 349 LEU E CA 1
ATOM 7253 C C . LEU C 2 365 ? 163.961 143.677 164.848 1.00 112.12 349 LEU E C 1
ATOM 7254 O O . LEU C 2 365 ? 163.840 143.254 166.000 1.00 112.12 349 LEU E O 1
ATOM 7259 N N . HIS C 2 366 ? 164.829 144.638 164.540 1.00 111.88 350 HIS E N 1
ATOM 7260 C CA . HIS C 2 366 ? 165.646 145.267 165.567 1.00 111.88 350 HIS E CA 1
ATOM 7261 C C . HIS C 2 366 ? 164.773 146.073 166.520 1.00 111.88 350 HIS E C 1
ATOM 7262 O O . HIS C 2 366 ? 163.834 146.756 166.103 1.00 111.88 350 HIS E O 1
ATOM 7269 N N . ILE C 2 367 ? 165.088 145.990 167.810 1.00 113.77 351 ILE E N 1
ATOM 7270 C CA . ILE C 2 367 ? 164.310 146.638 168.858 1.00 113.77 351 ILE E CA 1
ATOM 7271 C C . ILE C 2 367 ? 165.209 147.633 169.577 1.00 113.77 351 ILE E C 1
ATOM 7272 O O . ILE C 2 367 ? 166.208 147.244 170.196 1.00 113.77 351 ILE E O 1
ATOM 7277 N N . ARG C 2 368 ? 164.859 148.915 169.486 1.00 112.95 352 ARG E N 1
ATOM 7278 C CA . ARG C 2 368 ? 165.575 149.974 170.188 1.00 112.95 352 ARG E CA 1
ATOM 7279 C C . ARG C 2 368 ? 164.662 150.963 170.897 1.00 112.95 352 ARG E C 1
ATOM 7280 O O . ARG C 2 368 ? 165.118 151.628 171.836 1.00 112.95 352 ARG E O 1
ATOM 7288 N N . GLU C 2 369 ? 163.399 151.076 170.495 1.00 102.78 353 GLU E N 1
ATOM 7289 C CA . GLU C 2 369 ? 162.469 151.995 171.135 1.00 102.78 353 GLU E CA 1
ATOM 7290 C C . GLU C 2 369 ? 162.148 151.521 172.551 1.00 102.78 353 GLU E C 1
ATOM 7291 O O . GLU C 2 369 ? 162.250 150.333 172.869 1.00 102.78 353 GLU E O 1
ATOM 7297 N N . HIS C 2 370 ? 161.787 152.475 173.414 1.00 100.61 354 HIS E N 1
ATOM 7298 C CA . HIS C 2 370 ? 161.475 152.150 174.803 1.00 100.61 354 HIS E CA 1
ATOM 7299 C C . HIS C 2 370 ? 160.320 151.158 174.894 1.00 100.61 354 HIS E C 1
ATOM 7300 O O . HIS C 2 370 ? 160.410 150.147 175.600 1.00 100.61 354 HIS E O 1
ATOM 7307 N N . GLU C 2 371 ? 159.225 151.430 174.187 1.00 96.13 355 GLU E N 1
ATOM 7308 C CA . GLU C 2 371 ? 158.073 150.530 174.120 1.00 96.13 355 GLU E CA 1
ATOM 7309 C C . GLU C 2 371 ? 157.641 150.369 172.666 1.00 96.13 355 GLU E C 1
ATOM 7310 O O . GLU C 2 371 ? 156.599 150.887 172.245 1.00 96.13 355 GLU E O 1
ATOM 7316 N N . PRO C 2 372 ? 158.416 149.636 171.871 1.00 96.44 356 PRO E N 1
ATOM 7317 C CA . PRO C 2 372 ? 158.104 149.507 170.434 1.00 96.44 356 PRO E CA 1
ATOM 7318 C C . PRO C 2 372 ? 156.812 148.745 170.165 1.00 96.44 356 PRO E C 1
ATOM 7319 O O . PRO C 2 372 ? 156.020 149.192 169.322 1.00 96.44 356 PRO E O 1
ATOM 7323 N N . PRO C 2 373 ? 156.527 147.592 170.834 1.00 92.03 357 PRO E N 1
ATOM 7324 C CA . PRO C 2 373 ? 155.139 147.110 170.791 1.00 92.03 357 PRO E CA 1
ATOM 7325 C C . PRO C 2 373 ? 154.277 147.725 171.883 1.00 92.03 357 PRO E C 1
ATOM 7326 O O . PRO C 2 373 ? 153.064 147.881 171.711 1.00 92.03 357 PRO E O 1
ATOM 7330 N N . GLY C 2 374 ? 154.895 148.096 173.001 1.00 85.67 358 GLY E N 1
ATOM 7331 C CA . GLY C 2 374 ? 154.156 148.636 174.126 1.00 85.67 358 GLY E CA 1
ATOM 7332 C C . GLY C 2 374 ? 153.410 147.572 174.906 1.00 85.67 358 GLY E C 1
ATOM 7333 O O . GLY C 2 374 ? 154.027 146.730 175.566 1.00 85.67 358 GLY E O 1
ATOM 7334 N N . ALA C 2 375 ? 152.082 147.600 174.839 1.00 73.02 359 ALA E N 1
ATOM 7335 C CA . ALA C 2 375 ? 151.231 146.627 175.511 1.00 73.02 359 ALA E CA 1
ATOM 7336 C C . ALA C 2 375 ? 150.344 145.946 174.479 1.00 73.02 359 ALA E C 1
ATOM 7337 O O . ALA C 2 375 ? 149.725 146.619 173.649 1.00 73.02 359 ALA E O 1
ATOM 7339 N N . LEU C 2 376 ? 150.292 144.617 174.525 1.00 63.52 360 LEU E N 1
ATOM 7340 C CA . LEU C 2 376 ? 149.513 143.836 173.576 1.00 63.52 360 LEU E CA 1
ATOM 7341 C C . LEU C 2 376 ? 148.636 142.831 174.307 1.00 63.52 360 LEU E C 1
ATOM 7342 O O . LEU C 2 376 ? 148.916 142.428 175.439 1.00 63.52 360 LEU E O 1
ATOM 7347 N N . THR C 2 377 ? 147.558 142.432 173.631 1.00 61.32 361 THR E N 1
ATOM 7348 C CA . THR C 2 377 ? 146.715 141.333 174.072 1.00 61.32 361 THR E CA 1
ATOM 7349 C C . THR C 2 377 ? 146.712 140.160 173.104 1.00 61.32 361 THR E C 1
ATOM 7350 O O . THR C 2 377 ? 146.202 139.091 173.459 1.00 61.32 361 THR E O 1
ATOM 7354 N N . GLU C 2 378 ? 147.255 140.326 171.900 1.00 57.90 362 GLU E N 1
ATOM 7355 C CA . GLU C 2 378 ? 147.362 139.237 170.939 1.00 57.90 362 GLU E CA 1
ATOM 7356 C C . GLU C 2 378 ? 148.456 139.573 169.937 1.00 57.90 362 GLU E C 1
ATOM 7357 O O . GLU C 2 378 ? 1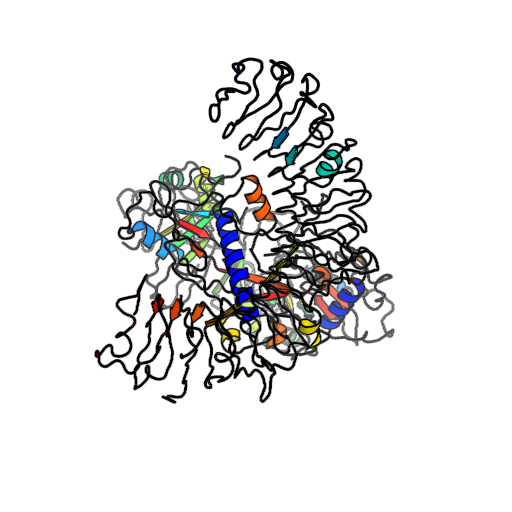48.720 140.746 169.656 1.00 57.90 362 GLU E O 1
ATOM 7363 N N . LEU C 2 379 ? 149.093 138.530 169.408 1.00 58.40 363 LEU E N 1
ATOM 7364 C CA . LEU C 2 379 ? 150.118 138.691 168.385 1.00 58.40 363 LEU E CA 1
ATOM 7365 C C . LEU C 2 379 ? 150.053 137.510 167.430 1.00 58.40 363 LEU E C 1
ATOM 7366 O O . LEU C 2 379 ? 150.087 136.356 167.865 1.00 58.40 363 LEU E O 1
ATOM 7371 N N . ASP C 2 380 ? 149.959 137.803 166.135 1.00 69.18 364 ASP E N 1
ATOM 7372 C CA . ASP C 2 380 ? 149.969 136.788 165.090 1.00 69.18 364 ASP E CA 1
ATOM 7373 C C . ASP C 2 380 ? 151.095 137.112 164.120 1.00 69.18 364 ASP E C 1
ATOM 7374 O O . ASP C 2 380 ? 151.096 138.182 163.502 1.00 69.18 364 ASP E O 1
ATOM 7379 N N . LEU C 2 381 ? 152.049 136.193 163.989 1.00 66.29 365 LEU E N 1
ATOM 7380 C CA . LEU C 2 381 ? 153.230 136.393 163.157 1.00 66.29 365 LEU E CA 1
ATOM 7381 C C . LEU C 2 381 ? 153.485 135.175 162.280 1.00 66.29 365 LEU E C 1
ATOM 7382 O O . LEU C 2 381 ? 154.631 134.764 162.072 1.00 66.29 365 LEU E O 1
ATOM 7387 N N . SER C 2 382 ? 152.420 134.578 161.754 1.00 66.46 366 SER E N 1
ATOM 7388 C CA . SER C 2 382 ? 152.565 133.432 160.871 1.00 66.46 366 SER E CA 1
ATOM 7389 C C . SER C 2 382 ? 153.144 133.858 159.526 1.00 66.46 366 SER E C 1
ATOM 7390 O O . SER C 2 382 ? 152.939 134.983 159.063 1.00 66.46 366 SER E O 1
ATOM 7393 N N . HIS C 2 383 ? 153.879 132.935 158.901 1.00 67.83 367 HIS E N 1
ATOM 7394 C CA . HIS C 2 383 ? 154.496 133.145 157.591 1.00 67.83 367 HIS E CA 1
ATOM 7395 C C . HIS C 2 383 ? 155.423 134.364 157.603 1.00 67.83 367 HIS E C 1
ATOM 7396 O O . HIS C 2 383 ? 155.252 135.323 156.848 1.00 67.83 367 HIS E O 1
ATOM 7403 N N . ASN C 2 384 ? 156.418 134.306 158.486 1.00 74.92 368 ASN E N 1
ATOM 7404 C CA . ASN C 2 384 ? 157.431 135.347 158.600 1.00 74.92 368 ASN E CA 1
ATOM 7405 C C . ASN C 2 384 ? 158.807 134.708 158.488 1.00 74.92 368 ASN E C 1
ATOM 7406 O O . ASN C 2 384 ? 159.115 133.761 159.218 1.00 74.92 368 ASN E O 1
ATOM 7411 N N . GLN C 2 385 ? 159.630 135.229 157.582 1.00 91.54 369 GLN E N 1
ATOM 7412 C CA . GLN C 2 385 ? 160.962 134.695 157.319 1.00 91.54 369 GLN E CA 1
ATOM 7413 C C . GLN C 2 385 ? 162.057 135.607 157.867 1.00 91.54 369 GLN E C 1
ATOM 7414 O O . GLN C 2 385 ? 163.130 135.742 157.276 1.00 91.54 369 GLN E O 1
ATOM 7420 N N . LEU C 2 386 ? 161.796 136.240 159.008 1.00 94.21 370 LEU E N 1
ATOM 7421 C CA . LEU C 2 386 ? 162.801 137.082 159.640 1.00 94.21 370 LEU E CA 1
ATOM 7422 C C . LEU C 2 386 ? 163.968 136.237 160.141 1.00 94.21 370 LEU E C 1
ATOM 7423 O O . LEU C 2 386 ? 163.799 135.093 160.570 1.00 94.21 370 LEU E O 1
ATOM 7428 N N . SER C 2 387 ? 165.169 136.815 160.073 1.00 101.82 371 SER E N 1
ATOM 7429 C CA . SER C 2 387 ? 166.371 136.079 160.450 1.00 101.82 371 SER E CA 1
ATOM 7430 C C . SER C 2 387 ? 166.411 135.820 161.952 1.00 101.82 371 SER E C 1
ATOM 7431 O O . SER C 2 387 ? 166.411 134.666 162.397 1.00 101.82 371 SER E O 1
ATOM 7434 N N . GLU C 2 388 ? 166.443 136.884 162.751 1.00 104.64 372 GLU E N 1
ATOM 7435 C CA . GLU C 2 388 ? 166.498 136.743 164.198 1.00 104.64 372 GLU E CA 1
ATOM 7436 C C . GLU C 2 388 ? 165.929 137.999 164.840 1.00 104.64 372 GLU E C 1
ATOM 7437 O O . GLU C 2 388 ? 166.034 139.096 164.286 1.00 104.64 372 GLU E O 1
ATOM 7443 N N . LEU C 2 389 ? 165.327 137.824 166.014 1.00 110.75 373 LEU E N 1
ATOM 7444 C CA . LEU C 2 389 ? 164.778 138.926 166.791 1.00 110.75 373 LEU E CA 1
ATOM 7445 C C . LEU C 2 389 ? 165.483 138.983 168.139 1.00 110.75 373 LEU E C 1
ATOM 7446 O O . LEU C 2 389 ? 165.679 137.949 168.788 1.00 110.75 373 LEU E O 1
ATOM 7451 N N . HIS C 2 390 ? 165.883 140.186 168.543 1.00 114.96 374 HIS E N 1
ATOM 7452 C CA . HIS C 2 390 ? 166.541 140.406 169.821 1.00 114.96 374 HIS E CA 1
ATOM 7453 C C . HIS C 2 390 ? 166.000 141.684 170.441 1.00 114.96 374 HIS E C 1
ATOM 7454 O O . HIS C 2 390 ? 165.717 142.653 169.731 1.00 114.96 374 HIS E O 1
ATOM 7461 N N . LEU C 2 391 ? 165.851 141.682 171.766 1.00 121.18 375 LEU E N 1
ATOM 7462 C CA . LEU C 2 391 ? 165.334 142.867 172.449 1.00 121.18 375 LEU E CA 1
ATOM 7463 C C . LEU C 2 391 ? 166.406 143.951 172.529 1.00 121.18 375 LEU E C 1
ATOM 7464 O O . LEU C 2 391 ? 166.296 144.998 171.885 1.00 121.18 375 LEU E O 1
ATOM 7469 N N . ALA C 2 392 ? 167.464 143.693 173.304 1.00 124.98 376 ALA E N 1
ATOM 7470 C CA . ALA C 2 392 ? 168.646 144.541 173.424 1.00 124.98 376 ALA E CA 1
ATOM 7471 C C . ALA C 2 392 ? 169.647 143.865 174.352 1.00 124.98 376 ALA E C 1
ATOM 7472 O O . ALA C 2 392 ? 169.253 143.052 175.199 1.00 124.98 376 ALA E O 1
ATOM 7474 N N . PRO C 2 393 ? 170.945 144.155 174.220 1.00 124.30 377 PRO E N 1
ATOM 7475 C CA . PRO C 2 393 ? 171.906 143.617 175.199 1.00 124.30 377 PRO E CA 1
ATOM 7476 C C . PRO C 2 393 ? 171.614 144.047 176.628 1.00 124.30 377 PRO E C 1
ATOM 7477 O O . PRO C 2 393 ? 171.808 143.257 177.560 1.00 124.30 377 PRO E O 1
ATOM 7481 N N . GLY C 2 394 ? 171.151 145.280 176.826 1.00 124.66 378 GLY E N 1
ATOM 7482 C CA . GLY C 2 394 ? 170.898 145.792 178.159 1.00 124.66 378 GLY E CA 1
ATOM 7483 C C . GLY C 2 394 ? 169.547 146.457 178.331 1.00 124.66 378 GLY E C 1
ATOM 7484 O O . GLY C 2 394 ? 169.436 147.465 179.035 1.00 124.66 378 GLY E O 1
ATOM 7485 N N . LEU C 2 395 ? 168.515 145.912 177.689 1.00 120.02 379 LEU E N 1
ATOM 7486 C CA . LEU C 2 395 ? 167.193 146.522 177.746 1.00 120.02 379 LEU E CA 1
ATOM 7487 C C . LEU C 2 395 ? 166.633 146.489 179.163 1.00 120.02 379 LEU E C 1
ATOM 7488 O O . LEU C 2 395 ? 166.750 145.488 179.875 1.00 120.02 379 LEU E O 1
ATOM 7493 N N . ALA C 2 396 ? 166.020 147.600 179.568 1.00 112.90 380 ALA E N 1
ATOM 7494 C CA . ALA C 2 396 ? 165.307 147.682 180.842 1.00 112.90 380 ALA E CA 1
ATOM 7495 C C . ALA C 2 396 ? 163.891 147.175 180.609 1.00 112.90 380 ALA E C 1
ATOM 7496 O O . ALA C 2 396 ? 163.010 147.911 180.158 1.00 112.90 380 ALA E O 1
ATOM 7498 N N . SER C 2 397 ? 163.686 145.887 180.903 1.00 112.49 381 SER E N 1
ATOM 7499 C CA . SER C 2 397 ? 162.436 145.167 180.665 1.00 112.49 381 SER E CA 1
ATOM 7500 C C . SER C 2 397 ? 162.183 144.997 179.171 1.00 112.49 381 SER E C 1
ATOM 7501 O O . SER C 2 397 ? 162.578 145.843 178.362 1.00 112.49 381 SER E O 1
ATOM 7504 N N . CYS C 2 398 ? 161.523 143.902 178.793 1.00 110.11 382 CYS E N 1
ATOM 7505 C CA . CYS C 2 398 ? 161.282 143.587 177.388 1.00 110.11 382 CYS E CA 1
ATOM 7506 C C . CYS C 2 398 ? 159.869 143.957 176.952 1.00 110.11 382 CYS E C 1
ATOM 7507 O O . CYS C 2 398 ? 159.688 144.732 176.009 1.00 110.11 382 CYS E O 1
ATOM 7510 N N . LEU C 2 399 ? 158.858 143.412 177.625 1.00 102.53 383 LEU E N 1
ATOM 7511 C CA . LEU C 2 399 ? 157.467 143.695 177.304 1.00 102.53 383 LEU E CA 1
ATOM 7512 C C . LEU C 2 399 ? 156.660 143.772 178.591 1.00 102.53 383 LEU E C 1
ATOM 7513 O O . LEU C 2 399 ? 156.862 142.970 179.508 1.00 102.53 383 LEU E O 1
ATOM 7518 N N . GLY C 2 400 ? 155.759 144.753 178.658 1.00 99.94 384 GLY E N 1
ATOM 7519 C CA . GLY C 2 400 ? 154.935 144.903 179.847 1.00 99.94 384 GLY E CA 1
ATOM 7520 C C . GLY C 2 400 ? 153.997 143.729 180.060 1.00 99.94 384 GLY E C 1
ATOM 7521 O O . GLY C 2 400 ? 153.884 143.202 181.170 1.00 99.94 384 GLY E O 1
ATOM 7522 N N . SER C 2 401 ? 153.315 143.303 178.999 1.00 91.30 385 SER E N 1
ATOM 7523 C CA . SER C 2 401 ? 152.381 142.189 179.090 1.00 91.30 385 SER E CA 1
ATOM 7524 C C . SER C 2 401 ? 152.201 141.582 177.707 1.00 91.30 385 SER E C 1
ATOM 7525 O O . SER C 2 401 ? 152.439 142.233 176.686 1.00 91.30 385 SER E O 1
ATOM 7528 N N . LEU C 2 402 ? 151.775 140.321 177.690 1.00 80.02 386 LEU E N 1
ATOM 7529 C CA . LEU C 2 402 ? 151.525 139.608 176.446 1.00 80.02 386 LEU E CA 1
ATOM 7530 C C . LEU C 2 402 ? 150.636 138.408 176.738 1.00 80.02 386 LEU E C 1
ATOM 7531 O O . LEU C 2 402 ? 150.808 137.739 177.759 1.00 80.02 386 LEU E O 1
ATOM 7536 N N . ARG C 2 403 ? 149.693 138.143 175.836 1.00 75.88 387 ARG E N 1
ATOM 7537 C CA . ARG C 2 403 ? 148.774 137.020 175.976 1.00 75.88 387 ARG E CA 1
ATOM 7538 C C . ARG C 2 403 ? 148.937 135.992 174.869 1.00 75.88 387 ARG E C 1
ATOM 7539 O O . ARG C 2 403 ? 149.073 134.796 175.155 1.00 75.88 387 ARG E O 1
ATOM 7547 N N . LEU C 2 404 ? 148.928 136.422 173.610 1.00 65.97 388 LEU E N 1
ATOM 7548 C CA . LEU C 2 404 ? 149.070 135.533 172.466 1.00 65.97 388 LEU E CA 1
ATOM 7549 C C . LEU C 2 404 ? 150.389 135.810 171.758 1.00 65.97 388 LEU E C 1
ATOM 7550 O O . LEU C 2 404 ? 150.768 136.969 171.562 1.00 65.97 388 LEU E O 1
ATOM 7555 N N . PHE C 2 405 ? 151.087 134.742 171.380 1.00 65.23 389 PHE E N 1
ATOM 7556 C CA . PHE C 2 405 ? 152.377 134.826 170.701 1.00 65.23 389 PHE E CA 1
ATOM 7557 C C . PHE C 2 405 ? 152.406 133.874 169.510 1.00 65.23 389 PHE E C 1
ATOM 7558 O O . PHE C 2 405 ? 153.339 133.090 169.325 1.00 65.23 389 PHE E O 1
ATOM 7566 N N . ASN C 2 406 ? 151.360 133.924 168.690 1.00 60.51 390 ASN E N 1
ATOM 7567 C CA . ASN C 2 406 ? 151.271 133.043 167.533 1.00 60.51 390 ASN E CA 1
ATOM 7568 C C . ASN C 2 406 ? 152.291 133.440 166.472 1.00 60.51 390 ASN E C 1
ATOM 7569 O O . ASN C 2 406 ? 152.448 134.623 166.154 1.00 60.51 390 ASN E O 1
ATOM 7574 N N . LEU C 2 407 ? 152.982 132.442 165.925 1.00 65.46 391 LEU E N 1
ATOM 7575 C CA . LEU C 2 407 ? 153.895 132.637 164.807 1.00 65.46 391 LEU E CA 1
ATOM 7576 C C . LEU C 2 407 ? 154.096 131.295 164.118 1.00 65.46 391 LEU E C 1
ATOM 7577 O O . LEU C 2 407 ? 154.089 130.245 164.766 1.00 65.46 391 LEU E O 1
ATOM 7582 N N . SER C 2 408 ? 154.270 131.340 162.799 1.00 69.12 392 SER E N 1
ATOM 7583 C CA . SER C 2 408 ? 154.385 130.123 162.008 1.00 69.12 392 SER E CA 1
ATOM 7584 C C . SER C 2 408 ? 155.241 130.391 160.780 1.00 69.12 392 SER E C 1
ATOM 7585 O O . SER C 2 408 ? 155.426 131.539 160.364 1.00 69.12 392 SER E O 1
ATOM 7588 N N . SER C 2 409 ? 155.759 129.305 160.202 1.00 72.52 393 SER E N 1
ATOM 7589 C CA . SER C 2 409 ? 156.590 129.346 158.997 1.00 72.52 393 SER E CA 1
ATOM 7590 C C . SER C 2 409 ? 157.788 130.279 159.189 1.00 72.52 393 SER E C 1
ATOM 7591 O O . SER C 2 409 ? 157.976 131.260 158.466 1.00 72.52 393 SER E O 1
ATOM 7594 N N . ASN C 2 410 ? 158.603 129.949 160.187 1.00 76.91 394 ASN E N 1
ATOM 7595 C CA . ASN C 2 410 ? 159.753 130.753 160.564 1.00 76.91 394 ASN E CA 1
ATOM 7596 C C . ASN C 2 410 ? 161.037 129.954 160.384 1.00 76.91 394 ASN E C 1
ATOM 7597 O O . ASN C 2 410 ? 161.020 128.729 160.237 1.00 76.91 394 ASN E O 1
ATOM 7602 N N . GLN C 2 411 ? 162.159 130.669 160.393 1.00 83.83 395 GLN E N 1
ATOM 7603 C CA . GLN C 2 411 ? 163.490 130.083 160.255 1.00 83.83 395 GLN E CA 1
ATOM 7604 C C . GLN C 2 411 ? 164.416 130.619 161.339 1.00 83.83 395 GLN E C 1
ATOM 7605 O O . GLN C 2 411 ? 165.561 131.002 161.087 1.00 83.83 395 GLN E O 1
ATOM 7611 N N . LEU C 2 412 ? 163.921 130.651 162.575 1.00 83.38 396 LEU E N 1
ATOM 7612 C CA . LEU C 2 412 ? 164.687 131.157 163.714 1.00 83.38 396 LEU E CA 1
ATOM 7613 C C . LEU C 2 412 ? 165.687 130.094 164.149 1.00 83.38 396 LEU E C 1
ATOM 7614 O O . LEU C 2 412 ? 165.377 129.200 164.939 1.00 83.38 396 LEU E O 1
ATOM 7619 N N . LEU C 2 413 ? 166.908 130.192 163.620 1.00 85.55 397 LEU E N 1
ATOM 7620 C CA . LEU C 2 413 ? 167.971 129.287 164.046 1.00 85.55 397 LEU E CA 1
ATOM 7621 C C . LEU C 2 413 ? 168.347 129.527 165.503 1.00 85.55 397 LEU E C 1
ATOM 7622 O O . LEU C 2 413 ? 168.568 128.573 166.258 1.00 85.55 397 LEU E O 1
ATOM 7627 N N . GLY C 2 414 ? 168.425 130.795 165.917 1.00 79.13 398 GLY E N 1
ATOM 7628 C CA . GLY C 2 414 ? 168.759 131.117 167.285 1.00 79.13 398 GLY E CA 1
ATOM 7629 C C . GLY C 2 414 ? 167.536 131.320 168.163 1.00 79.13 398 GLY E C 1
ATOM 7630 O O . GLY C 2 414 ? 166.438 131.601 167.688 1.00 79.13 398 GLY E O 1
ATOM 7631 N N . VAL C 2 415 ? 167.744 131.170 169.464 1.00 79.12 399 VAL E N 1
ATOM 7632 C CA . VAL C 2 415 ? 166.696 131.312 170.470 1.00 79.12 399 VAL E CA 1
ATOM 7633 C C . VAL C 2 415 ? 167.021 132.536 171.321 1.00 79.12 399 VAL E C 1
ATOM 7634 O O . VAL C 2 415 ? 168.065 132.559 171.986 1.00 79.12 399 VAL E O 1
ATOM 7638 N N . PRO C 2 416 ? 166.177 133.564 171.330 1.00 74.85 400 PRO E N 1
ATOM 7639 C CA . PRO C 2 416 ? 166.437 134.735 172.175 1.00 74.85 400 PRO E CA 1
ATOM 7640 C C . PRO C 2 416 ? 166.291 134.386 173.644 1.00 74.85 400 PRO E C 1
ATOM 7641 O O . PRO C 2 416 ? 165.264 133.828 174.061 1.00 74.85 400 PRO E O 1
ATOM 7645 N N . PRO C 2 417 ? 167.297 134.696 174.465 1.00 77.99 401 PRO E N 1
ATOM 7646 C CA . PRO C 2 417 ? 167.229 134.326 175.885 1.00 77.99 401 PRO E CA 1
ATOM 7647 C C . PRO C 2 417 ? 166.332 135.246 176.701 1.00 77.99 401 PRO E C 1
ATOM 7648 O O . PRO C 2 417 ? 165.665 134.797 177.638 1.00 77.99 401 PRO E O 1
ATOM 7652 N N . GLY C 2 418 ? 166.308 136.531 176.356 1.00 83.42 402 GLY E N 1
ATOM 7653 C CA . GLY C 2 418 ? 165.526 137.502 177.093 1.00 83.42 402 GLY E CA 1
ATOM 7654 C C . GLY C 2 418 ? 164.073 137.615 176.701 1.00 83.42 402 GLY E C 1
ATOM 7655 O O . GLY C 2 418 ? 163.333 138.379 177.326 1.00 83.42 402 GLY E O 1
ATOM 7656 N N . LEU C 2 419 ? 163.635 136.873 175.682 1.00 88.46 403 LEU E N 1
ATOM 7657 C CA . LEU C 2 419 ? 162.250 136.974 175.234 1.00 88.46 403 LEU E CA 1
ATOM 7658 C C . LEU C 2 419 ? 161.277 136.399 176.256 1.00 88.46 403 LEU E C 1
ATOM 7659 O O . LEU C 2 419 ? 160.157 136.905 176.394 1.00 88.46 403 LEU E O 1
ATOM 7664 N N . PHE C 2 420 ? 161.680 135.357 176.982 1.00 90.98 404 PHE E N 1
ATOM 7665 C CA . PHE C 2 420 ? 160.784 134.654 177.891 1.00 90.98 404 PHE E CA 1
ATOM 7666 C C . PHE C 2 420 ? 161.002 134.987 179.358 1.00 90.98 404 PHE E C 1
ATOM 7667 O O . PHE C 2 420 ? 160.031 135.014 180.118 1.00 90.98 404 PHE E O 1
ATOM 7675 N N . ALA C 2 421 ? 162.238 135.240 179.777 1.00 103.58 405 ALA E N 1
ATOM 7676 C CA . ALA C 2 421 ? 162.537 135.506 181.185 1.00 103.58 405 ALA E CA 1
ATOM 7677 C C . ALA C 2 421 ? 162.354 136.981 181.533 1.00 103.58 405 ALA E C 1
ATOM 7678 O O . ALA C 2 421 ? 163.242 137.627 182.085 1.00 103.58 405 ALA E O 1
ATOM 7680 N N . ASN C 2 422 ? 161.183 137.523 181.205 1.00 104.97 406 ASN E N 1
ATOM 7681 C CA . ASN C 2 422 ? 160.853 138.912 181.497 1.00 104.97 406 ASN E CA 1
ATOM 7682 C C . ASN C 2 422 ? 159.616 139.055 182.369 1.00 104.97 406 ASN E C 1
ATOM 7683 O O . ASN C 2 422 ? 159.636 139.816 183.345 1.00 104.97 406 ASN E O 1
ATOM 7688 N N . ALA C 2 423 ? 158.536 138.343 182.050 1.00 105.86 407 ALA E N 1
ATOM 7689 C CA . ALA C 2 423 ? 157.292 138.458 182.795 1.00 105.86 407 ALA E CA 1
ATOM 7690 C C . ALA C 2 423 ? 156.582 137.112 182.792 1.00 105.86 407 ALA E C 1
ATOM 7691 O O . ALA C 2 423 ? 156.872 136.236 181.974 1.00 105.86 407 ALA E O 1
ATOM 7693 N N . ARG C 2 424 ? 155.642 136.960 183.725 1.00 102.93 408 ARG E N 1
ATOM 7694 C CA . ARG C 2 424 ? 154.888 135.725 183.891 1.00 102.93 408 ARG E CA 1
ATOM 7695 C C . ARG C 2 424 ? 153.469 135.824 183.342 1.00 102.93 408 ARG E C 1
ATOM 7696 O O . ARG C 2 424 ? 152.621 134.992 183.681 1.00 102.93 408 ARG E O 1
ATOM 7704 N N . ASN C 2 425 ? 153.193 136.819 182.503 1.00 93.62 409 ASN E N 1
ATOM 7705 C CA . ASN C 2 425 ? 151.857 137.027 181.960 1.00 93.62 409 ASN E CA 1
ATOM 7706 C C . ASN C 2 425 ? 151.615 136.274 180.657 1.00 93.62 409 ASN E C 1
ATOM 7707 O O . ASN C 2 425 ? 150.494 136.316 180.138 1.00 93.62 409 ASN E O 1
ATOM 7712 N N . ILE C 2 426 ? 152.624 135.587 180.122 1.00 90.20 410 ILE E N 1
ATOM 7713 C CA . ILE C 2 426 ? 152.459 134.865 178.866 1.00 90.20 410 ILE E CA 1
ATOM 7714 C C . ILE C 2 426 ? 151.529 133.680 179.082 1.00 90.20 410 ILE E C 1
ATOM 7715 O O . ILE C 2 426 ? 151.709 132.889 180.017 1.00 90.20 410 ILE E O 1
ATOM 7720 N N . THR C 2 427 ? 150.526 133.551 178.213 1.00 82.94 411 THR E N 1
ATOM 7721 C CA . THR C 2 427 ? 149.520 132.503 178.326 1.00 82.94 411 THR E CA 1
ATOM 7722 C C . THR C 2 427 ? 149.644 131.464 177.218 1.00 82.94 411 THR E C 1
ATOM 7723 O O . THR C 2 427 ? 149.759 130.268 177.501 1.00 82.94 411 THR E O 1
ATOM 7727 N N . THR C 2 428 ? 149.624 131.889 175.959 1.00 78.15 412 THR E N 1
ATOM 7728 C CA . THR C 2 428 ? 149.695 130.985 174.817 1.00 78.15 412 THR E CA 1
ATOM 7729 C C . THR C 2 428 ? 151.030 131.180 174.112 1.00 78.15 412 THR E C 1
ATOM 7730 O O . THR C 2 428 ? 151.357 132.294 173.690 1.00 78.15 412 THR E O 1
ATOM 7734 N N . LEU C 2 429 ? 151.793 130.097 173.986 1.00 76.70 413 LEU E N 1
ATOM 7735 C CA . LEU C 2 429 ? 153.096 130.126 173.332 1.00 76.70 413 LEU E CA 1
ATOM 7736 C C . LEU C 2 429 ? 153.217 128.897 172.446 1.00 76.70 413 LEU E C 1
ATOM 7737 O O . LEU C 2 429 ? 153.235 127.770 172.949 1.00 76.70 413 LEU E O 1
ATOM 7742 N N . ASP C 2 430 ? 153.299 129.112 171.134 1.00 71.46 414 ASP E N 1
ATOM 7743 C CA . ASP C 2 430 ? 153.392 128.016 170.176 1.00 71.46 414 ASP E CA 1
ATOM 7744 C C . ASP C 2 430 ? 154.497 128.313 169.172 1.00 71.46 414 ASP E C 1
ATOM 7745 O O . ASP C 2 430 ? 154.441 129.317 168.456 1.00 71.46 414 ASP E O 1
ATOM 7750 N N . MET C 2 431 ? 155.509 127.453 169.140 1.00 79.19 415 MET E N 1
ATOM 7751 C CA . MET C 2 431 ? 156.604 127.568 168.176 1.00 79.19 415 MET E CA 1
ATOM 7752 C C . MET C 2 431 ? 156.374 126.637 166.986 1.00 79.19 415 MET E C 1
ATOM 7753 O O . MET C 2 431 ? 157.119 125.686 166.746 1.00 79.19 415 MET E O 1
ATOM 7758 N N . SER C 2 432 ? 155.316 126.927 166.233 1.00 73.11 416 SER E N 1
ATOM 7759 C CA . SER C 2 432 ? 154.986 126.141 165.052 1.00 73.11 416 SER E CA 1
ATOM 7760 C C . SER C 2 432 ? 155.889 126.537 163.891 1.00 73.11 416 SER E C 1
ATOM 7761 O O . SER C 2 432 ? 155.974 127.717 163.536 1.00 73.11 416 SER E O 1
ATOM 7764 N N . HIS C 2 433 ? 156.557 125.543 163.299 1.00 74.34 417 HIS E N 1
ATOM 7765 C CA . HIS C 2 433 ? 157.493 125.764 162.194 1.00 74.34 417 HIS E CA 1
ATOM 7766 C C . HIS C 2 433 ? 158.542 126.811 162.559 1.00 74.34 417 HIS E C 1
ATOM 7767 O O . HIS C 2 433 ? 158.863 127.704 161.772 1.00 74.34 417 HIS E O 1
ATOM 7774 N N . ASN C 2 434 ? 159.082 126.702 163.775 1.00 76.07 418 ASN E N 1
ATOM 7775 C CA . ASN C 2 434 ? 160.042 127.672 164.280 1.00 76.07 418 ASN E CA 1
ATOM 7776 C C . ASN C 2 434 ? 161.464 127.141 164.381 1.00 76.07 418 ASN E C 1
ATOM 7777 O O . ASN C 2 434 ? 162.403 127.943 164.349 1.00 76.07 418 ASN E O 1
ATOM 7782 N N . GLN C 2 435 ? 161.645 125.824 164.502 1.00 68.45 419 GLN E N 1
ATOM 7783 C CA . GLN C 2 435 ? 162.965 125.202 164.618 1.00 68.45 419 GLN E CA 1
ATOM 7784 C C . GLN C 2 435 ? 163.733 125.772 165.813 1.00 68.45 419 GLN E C 1
ATOM 7785 O O . GLN C 2 435 ? 164.790 126.392 165.676 1.00 68.45 419 GLN E O 1
ATOM 7791 N N . ILE C 2 436 ? 163.175 125.546 166.999 1.00 71.35 420 ILE E N 1
ATOM 7792 C CA . ILE C 2 436 ? 163.727 126.081 168.238 1.00 71.35 420 ILE E CA 1
ATOM 7793 C C . ILE C 2 436 ? 164.820 125.149 168.743 1.00 71.35 420 ILE E C 1
ATOM 7794 O O . ILE C 2 436 ? 164.601 123.943 168.901 1.00 71.35 420 ILE E O 1
ATOM 7799 N N . SER C 2 437 ? 165.999 125.714 169.004 1.00 75.42 421 SER E N 1
ATOM 7800 C CA . SER C 2 437 ? 167.144 124.945 169.474 1.00 75.42 421 SER E CA 1
ATOM 7801 C C . SER C 2 437 ? 167.613 125.459 170.829 1.00 75.42 421 SER E C 1
ATOM 7802 O O . SER C 2 437 ? 168.809 125.702 171.025 1.00 75.42 421 SER E O 1
ATOM 7805 N N . LEU C 2 438 ? 166.675 125.645 171.758 1.00 79.27 422 LEU E N 1
ATOM 7806 C CA . LEU C 2 438 ? 166.996 126.215 173.061 1.0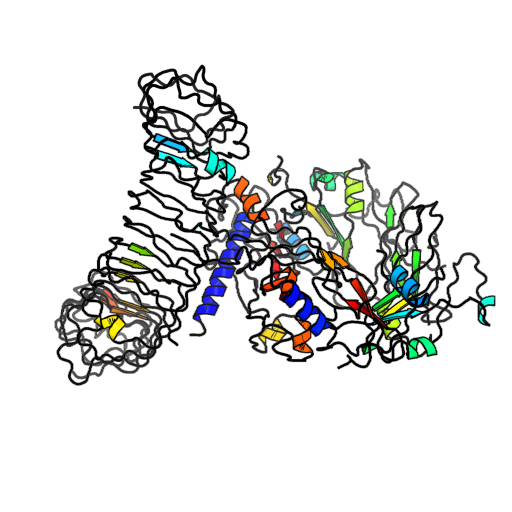0 79.27 422 LEU E CA 1
ATOM 7807 C C . LEU C 2 438 ? 168.066 125.391 173.770 1.00 79.27 422 LEU E C 1
ATOM 7808 O O . LEU C 2 438 ? 168.060 124.157 173.727 1.00 79.27 422 LEU E O 1
ATOM 7813 N N . CYS C 2 439 ? 168.998 126.090 174.410 1.00 90.97 423 CYS E N 1
ATOM 7814 C CA . CYS C 2 439 ? 170.131 125.430 175.041 1.00 90.97 423 CYS E CA 1
ATOM 7815 C C . CYS C 2 439 ? 169.670 124.595 176.235 1.00 90.97 423 CYS E C 1
ATOM 7816 O O . CYS C 2 439 ? 168.769 125.007 176.974 1.00 90.97 423 CYS E O 1
ATOM 7819 N N . PRO C 2 440 ? 170.263 123.418 176.447 1.00 94.39 424 PRO E N 1
ATOM 7820 C CA . PRO C 2 440 ? 169.929 122.584 177.621 1.00 94.39 424 PRO E CA 1
ATOM 7821 C C . PRO C 2 440 ? 170.733 122.984 178.855 1.00 94.39 424 PRO E C 1
ATOM 7822 O O . PRO C 2 440 ? 171.598 122.248 179.351 1.00 94.39 424 PRO E O 1
ATOM 7826 N N . LEU C 2 441 ? 170.453 124.185 179.363 1.00 97.27 425 LEU E N 1
ATOM 7827 C CA . LEU C 2 441 ? 171.167 124.679 180.539 1.00 97.27 425 LEU E CA 1
ATOM 7828 C C . LEU C 2 441 ? 170.965 123.800 181.768 1.00 97.27 425 LEU E C 1
ATOM 7829 O O . LEU C 2 441 ? 171.963 123.483 182.439 1.00 97.27 425 LEU E O 1
ATOM 7834 N N . PRO C 2 442 ? 169.738 123.376 182.132 1.00 95.98 426 PRO E N 1
ATOM 7835 C CA . PRO C 2 442 ? 169.654 122.493 183.302 1.00 95.98 426 PRO E CA 1
ATOM 7836 C C . PRO C 2 442 ? 170.209 121.098 183.026 1.00 95.98 426 PRO E C 1
ATOM 7837 O O . PRO C 2 442 ? 170.281 120.290 183.952 1.00 95.98 426 PRO E O 1
ATOM 7841 N N . PHE C 2 456 ? 159.468 127.821 180.816 1.00 96.41 440 PHE E N 1
ATOM 7842 C CA . PHE C 2 456 ? 160.530 126.906 181.216 1.00 96.41 440 PHE E CA 1
ATOM 7843 C C . PHE C 2 456 ? 160.595 126.791 182.736 1.00 96.41 440 PHE E C 1
ATOM 7844 O O . PHE C 2 456 ? 160.327 125.730 183.300 1.00 96.41 440 PHE E O 1
ATOM 7852 N N . ARG C 2 457 ? 160.953 127.892 183.393 1.00 102.77 441 ARG E N 1
ATOM 7853 C CA . ARG C 2 457 ? 161.001 127.956 184.849 1.00 102.77 441 ARG E CA 1
ATOM 7854 C C . ARG C 2 457 ? 159.989 128.937 185.417 1.00 102.77 441 ARG E C 1
ATOM 7855 O O . ARG C 2 457 ? 159.264 128.599 186.359 1.00 102.77 441 ARG E O 1
ATOM 7863 N N . ASN C 2 458 ? 159.920 130.146 184.868 1.00 100.48 442 ASN E N 1
ATOM 7864 C CA . ASN C 2 458 ? 158.962 131.151 185.299 1.00 100.48 442 ASN E CA 1
ATOM 7865 C C . ASN C 2 458 ? 157.668 130.996 184.501 1.00 100.48 442 ASN E C 1
ATOM 7866 O O . ASN C 2 458 ? 157.439 129.974 183.847 1.00 100.48 442 ASN E O 1
ATOM 7871 N N . MET C 2 459 ? 156.801 132.010 184.573 1.00 100.76 443 MET E N 1
ATOM 7872 C CA . MET C 2 459 ? 155.538 132.076 183.826 1.00 100.76 443 MET E CA 1
ATOM 7873 C C . MET C 2 459 ? 154.739 130.776 183.933 1.00 100.76 443 MET E C 1
ATOM 7874 O O . MET C 2 459 ? 154.156 130.282 182.966 1.00 100.76 443 MET E O 1
ATOM 7879 N N . ALA C 2 460 ? 154.654 130.257 185.159 1.00 100.58 444 ALA E N 1
ATOM 7880 C CA . ALA C 2 460 ? 153.954 129.002 185.431 1.00 100.58 444 ALA E CA 1
ATOM 7881 C C . ALA C 2 460 ? 152.437 129.208 185.403 1.00 100.58 444 ALA E C 1
ATOM 7882 O O . ALA C 2 460 ? 151.720 128.984 186.379 1.00 100.58 444 ALA E O 1
ATOM 7884 N N . SER C 2 461 ? 151.954 129.648 184.243 1.00 93.83 445 SER E N 1
ATOM 7885 C CA . SER C 2 461 ? 150.530 129.824 183.981 1.00 93.83 445 SER E CA 1
ATOM 7886 C C . SER C 2 461 ? 150.191 129.293 182.597 1.00 93.83 445 SER E C 1
ATOM 7887 O O . SER C 2 461 ? 149.453 129.924 181.832 1.00 93.83 445 SER E O 1
ATOM 7890 N N . LEU C 2 462 ? 150.734 128.127 182.258 1.00 94.80 446 LEU E N 1
ATOM 7891 C CA . LEU C 2 462 ? 150.579 127.580 180.918 1.00 94.80 446 LEU E CA 1
ATOM 7892 C C . LEU C 2 462 ? 149.130 127.198 180.646 1.00 94.80 446 LEU E C 1
ATOM 7893 O O . LEU C 2 462 ? 148.458 126.594 181.487 1.00 94.80 446 LEU E O 1
ATOM 7898 N N . ARG C 2 463 ? 148.648 127.560 179.456 1.00 89.53 447 ARG E N 1
ATOM 7899 C CA . ARG C 2 463 ? 147.316 127.180 179.009 1.00 89.53 447 ARG E CA 1
ATOM 7900 C C . ARG C 2 463 ? 147.281 126.643 177.585 1.00 89.53 447 ARG E C 1
ATOM 7901 O O . ARG C 2 463 ? 146.271 126.042 177.202 1.00 89.53 447 ARG E O 1
ATOM 7909 N N . SER C 2 464 ? 148.338 126.832 176.798 1.00 82.31 448 SER E N 1
ATOM 7910 C CA . SER C 2 464 ? 148.402 126.309 175.441 1.00 82.31 448 SER E CA 1
ATOM 7911 C C . SER C 2 464 ? 149.858 126.277 175.001 1.00 82.31 448 SER E C 1
ATOM 7912 O O . SER C 2 464 ? 150.601 127.234 175.234 1.00 82.31 448 SER E O 1
ATOM 7915 N N . LEU C 2 465 ? 150.257 125.176 174.367 1.00 79.08 449 LEU E N 1
ATOM 7916 C CA . LEU C 2 465 ? 151.633 125.013 173.921 1.00 79.08 449 LEU E CA 1
ATOM 7917 C C . LEU C 2 465 ? 151.673 123.965 172.818 1.00 79.08 449 LEU E C 1
ATOM 7918 O O . LEU C 2 465 ? 150.910 122.997 172.847 1.00 79.08 449 LEU E O 1
ATOM 7923 N N . SER C 2 466 ? 152.564 124.170 171.849 1.00 73.11 450 SER E N 1
ATOM 7924 C CA . SER C 2 466 ? 152.770 123.222 170.765 1.00 73.11 450 SER E CA 1
ATOM 7925 C C . SER C 2 466 ? 154.251 123.172 170.420 1.00 73.11 450 SER E C 1
ATOM 7926 O O . SER C 2 466 ? 154.976 124.156 170.584 1.00 73.11 450 SER E O 1
ATOM 7929 N N . LEU C 2 467 ? 154.692 122.013 169.939 1.00 78.76 451 LEU E N 1
ATOM 7930 C CA . LEU C 2 467 ? 156.082 121.779 169.567 1.00 78.76 451 LEU E CA 1
ATOM 7931 C C . LEU C 2 467 ? 156.187 121.278 168.131 1.00 78.76 451 LEU E C 1
ATOM 7932 O O . LEU C 2 467 ? 156.932 120.343 167.831 1.00 78.76 451 LEU E O 1
ATOM 7937 N N . GLU C 2 468 ? 155.436 121.899 167.224 1.00 74.32 452 GLU E N 1
ATOM 7938 C CA . GLU C 2 468 ? 155.431 121.490 165.825 1.00 74.32 452 GLU E CA 1
ATOM 7939 C C . GLU C 2 468 ? 156.680 122.021 165.130 1.00 74.32 452 GLU E C 1
ATOM 7940 O O . GLU C 2 468 ? 156.943 123.228 165.149 1.00 74.32 452 GLU E O 1
ATOM 7946 N N . GLY C 2 469 ? 157.440 121.122 164.512 1.00 72.69 453 GLY E N 1
ATOM 7947 C CA . GLY C 2 469 ? 158.639 121.520 163.789 1.00 72.69 453 GLY E CA 1
ATOM 7948 C C . GLY C 2 469 ? 159.692 122.175 164.656 1.00 72.69 453 GLY E C 1
ATOM 7949 O O . GLY C 2 469 ? 160.291 123.179 164.251 1.00 72.69 453 GLY E O 1
ATOM 7950 N N . CYS C 2 470 ? 159.933 121.627 165.848 1.00 75.66 454 CYS E N 1
ATOM 7951 C CA . CYS C 2 470 ? 160.891 122.221 166.771 1.00 75.66 454 CYS E CA 1
ATOM 7952 C C . CYS C 2 470 ? 162.339 121.986 166.362 1.00 75.66 454 CYS E C 1
ATOM 7953 O O . CYS C 2 470 ? 163.219 122.732 166.804 1.00 75.66 454 CYS E O 1
ATOM 7956 N N . GLY C 2 471 ? 162.609 120.980 165.535 1.00 74.28 455 GLY E N 1
ATOM 7957 C CA . GLY C 2 471 ? 163.973 120.697 165.133 1.00 74.28 455 GLY E CA 1
ATOM 7958 C C . GLY C 2 471 ? 164.677 119.735 166.066 1.00 74.28 455 GLY E C 1
ATOM 7959 O O . GLY C 2 471 ? 164.521 118.516 165.944 1.00 74.28 455 GLY E O 1
ATOM 7960 N N . LEU C 2 472 ? 165.465 120.272 166.997 1.00 79.98 456 LEU E N 1
ATOM 7961 C CA . LEU C 2 472 ? 166.155 119.435 167.969 1.00 79.98 456 LEU E CA 1
ATOM 7962 C C . LEU C 2 472 ? 165.147 118.690 168.837 1.00 79.98 456 LEU E C 1
ATOM 7963 O O . LEU C 2 472 ? 164.074 119.204 169.165 1.00 79.98 456 LEU E O 1
ATOM 7968 N N . GLY C 2 473 ? 165.505 117.465 169.214 1.00 83.76 457 GLY E N 1
ATOM 7969 C CA . GLY C 2 473 ? 164.560 116.577 169.861 1.00 83.76 457 GLY E CA 1
ATOM 7970 C C . GLY C 2 473 ? 164.388 116.767 171.354 1.00 83.76 457 GLY E C 1
ATOM 7971 O O . GLY C 2 473 ? 165.224 116.321 172.146 1.00 83.76 457 GLY E O 1
ATOM 7972 N N . ALA C 2 474 ? 163.289 117.420 171.737 1.00 83.64 458 ALA E N 1
ATOM 7973 C CA . ALA C 2 474 ? 162.831 117.559 173.128 1.00 83.64 458 ALA E CA 1
ATOM 7974 C C . ALA C 2 474 ? 163.978 118.100 173.983 1.00 83.64 458 ALA E C 1
ATOM 7975 O O . ALA C 2 474 ? 164.593 119.107 173.606 1.00 83.64 458 ALA E O 1
ATOM 7977 N N . LEU C 2 475 ? 164.298 117.476 175.121 1.00 88.58 459 LEU E N 1
ATOM 7978 C CA . LEU C 2 475 ? 165.302 117.974 176.048 1.00 88.58 459 LEU E CA 1
ATOM 7979 C C . LEU C 2 475 ? 165.790 116.786 176.857 1.00 88.58 459 LEU E C 1
ATOM 7980 O O . LEU C 2 475 ? 164.960 115.969 177.280 1.00 88.58 459 LEU E O 1
ATOM 7985 N N . PRO C 2 476 ? 167.102 116.638 177.079 1.00 92.07 460 PRO E N 1
ATOM 7986 C CA . PRO C 2 476 ? 167.593 115.427 177.765 1.00 92.07 460 PRO E CA 1
ATOM 7987 C C . PRO C 2 476 ? 167.003 115.211 179.149 1.00 92.07 460 PRO E C 1
ATOM 7988 O O . PRO C 2 476 ? 166.713 114.066 179.516 1.00 92.07 460 PRO E O 1
ATOM 7992 N N . ASP C 2 477 ? 166.815 116.270 179.930 1.00 102.69 461 ASP E N 1
ATOM 7993 C CA . ASP C 2 477 ? 166.218 116.153 181.250 1.00 102.69 461 ASP E CA 1
ATOM 7994 C C . ASP C 2 477 ? 164.740 116.537 181.189 1.00 102.69 461 ASP E C 1
ATOM 7995 O O . ASP C 2 477 ? 164.200 116.880 180.135 1.00 102.69 461 ASP E O 1
ATOM 8000 N N . CYS C 2 478 ? 164.082 116.477 182.339 1.00 106.22 462 CYS E N 1
ATOM 8001 C CA . CYS C 2 478 ? 162.651 116.756 182.403 1.00 106.22 462 CYS E CA 1
ATOM 8002 C C . CYS C 2 478 ? 162.398 118.253 182.285 1.00 106.22 462 CYS E C 1
ATOM 8003 O O . CYS C 2 478 ? 162.897 119.024 183.115 1.00 106.22 462 CYS E O 1
ATOM 8006 N N . PRO C 2 479 ? 161.640 118.709 181.285 1.00 107.13 463 PRO E N 1
ATOM 8007 C CA . PRO C 2 479 ? 161.355 120.144 181.171 1.00 107.13 463 PRO E CA 1
ATOM 8008 C C . PRO C 2 479 ? 160.098 120.547 181.924 1.00 107.13 463 PRO E C 1
ATOM 8009 O O . PRO C 2 479 ? 159.412 119.695 182.500 1.00 107.13 463 PRO E O 1
ATOM 8013 N N . PHE C 2 480 ? 159.794 121.846 181.921 1.00 106.17 464 PHE E N 1
ATOM 8014 C CA . PHE C 2 480 ? 158.575 122.389 182.521 1.00 106.17 464 PHE E CA 1
ATOM 8015 C C . PHE C 2 480 ? 158.478 122.024 184.005 1.00 106.17 464 PHE E C 1
ATOM 8016 O O . PHE C 2 480 ? 157.562 121.328 184.448 1.00 106.17 464 PHE E O 1
ATOM 8024 N N . GLN C 2 481 ? 159.451 122.511 184.770 1.00 102.33 465 GLN E N 1
ATOM 8025 C CA . GLN C 2 481 ? 159.506 122.264 186.205 1.00 102.33 465 GLN E CA 1
ATOM 8026 C C . GLN C 2 481 ? 158.643 123.292 186.928 1.00 102.33 465 GLN E C 1
ATOM 8027 O O . GLN C 2 481 ? 158.840 124.501 186.765 1.00 102.33 465 GLN E O 1
ATOM 8033 N N . GLY C 2 482 ? 157.694 122.808 187.726 1.00 105.47 466 GLY E N 1
ATOM 8034 C CA . GLY C 2 482 ? 156.817 123.692 188.475 1.00 105.47 466 GLY E CA 1
ATOM 8035 C C . GLY C 2 482 ? 155.912 124.546 187.618 1.00 105.47 466 GLY E C 1
ATOM 8036 O O . GLY C 2 482 ? 155.595 125.678 187.999 1.00 105.47 466 GLY E O 1
ATOM 8037 N N . THR C 2 483 ? 155.485 124.036 186.464 1.00 104.30 467 THR E N 1
ATOM 8038 C CA . THR C 2 483 ? 154.576 124.747 185.574 1.00 104.30 467 THR E CA 1
ATOM 8039 C C . THR C 2 483 ? 153.409 123.835 185.232 1.00 104.30 467 THR E C 1
ATOM 8040 O O . THR C 2 483 ? 153.612 122.674 184.860 1.00 104.30 467 THR E O 1
ATOM 8044 N N . SER C 2 484 ? 152.191 124.359 185.357 1.00 106.25 468 SER E N 1
ATOM 8045 C CA . SER C 2 484 ? 150.978 123.592 185.081 1.00 106.25 468 SER E CA 1
ATOM 8046 C C . SER C 2 484 ? 150.616 123.770 183.611 1.00 106.25 468 SER E C 1
ATOM 8047 O O . SER C 2 484 ? 150.053 124.794 183.217 1.00 106.25 468 SER E O 1
ATOM 8050 N N . LEU C 2 485 ? 150.936 122.767 182.799 1.00 97.90 469 LEU E N 1
ATOM 8051 C CA . LEU C 2 485 ? 150.623 122.772 181.376 1.00 97.90 469 LEU E CA 1
ATOM 8052 C C . LEU C 2 485 ? 149.345 121.981 181.136 1.00 97.90 469 LEU E C 1
ATOM 8053 O O . LEU C 2 485 ? 149.187 120.875 181.663 1.00 97.90 469 LEU E O 1
ATOM 8058 N N . THR C 2 486 ? 148.439 122.548 180.343 1.00 92.33 470 THR E N 1
ATOM 8059 C CA . THR C 2 486 ? 147.154 121.926 180.048 1.00 92.33 470 THR E CA 1
ATOM 8060 C C . THR C 2 486 ? 147.023 121.451 178.610 1.00 92.33 470 THR E C 1
ATOM 8061 O O . THR C 2 486 ? 146.482 120.369 178.372 1.00 92.33 470 THR E O 1
ATOM 8065 N N . TYR C 2 487 ? 147.504 122.228 177.644 1.00 79.94 471 TYR E N 1
ATOM 8066 C CA . TYR C 2 487 ? 147.394 121.892 176.231 1.00 79.94 471 TYR E CA 1
ATOM 8067 C C . TYR C 2 487 ? 148.782 121.647 175.655 1.00 79.94 471 TYR E C 1
ATOM 8068 O O . TYR C 2 487 ? 149.673 122.493 175.789 1.00 79.94 471 TYR E O 1
ATOM 8077 N N . LEU C 2 488 ? 148.959 120.493 175.016 1.00 78.36 472 LEU E N 1
ATOM 8078 C CA . LEU C 2 488 ? 150.220 120.129 174.388 1.00 78.36 472 LEU E CA 1
ATOM 8079 C C . LEU C 2 488 ? 149.936 119.519 173.024 1.00 78.36 472 LEU E C 1
ATOM 8080 O O . LEU C 2 488 ? 149.002 118.726 172.875 1.00 78.36 472 LEU E O 1
ATOM 8085 N N . ASP C 2 489 ? 150.746 119.891 172.031 1.00 74.10 473 ASP E N 1
ATOM 8086 C CA . ASP C 2 489 ? 150.578 119.413 170.655 1.00 74.10 473 ASP E CA 1
ATOM 8087 C C . ASP C 2 489 ? 151.952 119.007 170.124 1.00 74.10 473 ASP E C 1
ATOM 8088 O O . ASP C 2 489 ? 152.707 119.841 169.617 1.00 74.10 473 ASP E O 1
ATOM 8093 N N . LEU C 2 490 ? 152.269 117.722 170.247 1.00 75.45 474 LEU E N 1
ATOM 8094 C CA . LEU C 2 490 ? 153.522 117.170 169.731 1.00 75.45 474 LEU E CA 1
ATOM 8095 C C . LEU C 2 490 ? 153.312 116.578 168.338 1.00 75.45 474 LEU E C 1
ATOM 8096 O O . LEU C 2 490 ? 153.494 115.384 168.099 1.00 75.45 474 LEU E O 1
ATOM 8101 N N . SER C 2 491 ? 152.921 117.444 167.409 1.00 71.94 475 SER E N 1
ATOM 8102 C CA . SER C 2 491 ? 152.636 117.051 166.036 1.00 71.94 475 SER E CA 1
ATOM 8103 C C . SER C 2 491 ? 153.847 117.333 165.156 1.00 71.94 475 SER E C 1
ATOM 8104 O O . SER C 2 491 ? 154.434 118.418 165.232 1.00 71.94 475 SER E O 1
ATOM 8107 N N . SER C 2 492 ? 154.212 116.354 164.325 1.00 74.30 476 SER E N 1
ATOM 8108 C CA . SER C 2 492 ? 155.335 116.473 163.393 1.00 74.30 476 SER E CA 1
ATOM 8109 C C . SER C 2 492 ? 156.626 116.843 164.123 1.00 74.30 476 SER E C 1
ATOM 8110 O O . SER C 2 492 ? 157.345 117.768 163.740 1.00 74.30 476 SER E O 1
ATOM 8113 N N . ASN C 2 493 ? 156.919 116.102 165.193 1.00 74.53 477 ASN E N 1
ATOM 8114 C CA . ASN C 2 493 ? 158.121 116.364 165.977 1.00 74.53 477 ASN E CA 1
ATOM 8115 C C . ASN C 2 493 ? 159.357 115.782 165.297 1.00 74.53 477 ASN E C 1
ATOM 8116 O O . ASN C 2 493 ? 160.289 116.516 164.949 1.00 74.53 477 ASN E O 1
ATOM 8121 N N . TRP C 2 494 ? 159.371 114.464 165.095 1.00 80.50 478 TRP E N 1
ATOM 8122 C CA . TRP C 2 494 ? 160.508 113.754 164.507 1.00 80.50 478 TRP E CA 1
ATOM 8123 C C . TRP C 2 494 ? 161.793 114.065 165.276 1.00 80.50 478 TRP E C 1
ATOM 8124 O O . TRP C 2 494 ? 162.836 114.392 164.704 1.00 80.50 478 TRP E O 1
ATOM 8135 N N . GLY C 2 495 ? 161.702 113.974 166.600 1.00 78.32 479 GLY E N 1
ATOM 8136 C CA . GLY C 2 495 ? 162.839 114.249 167.455 1.00 78.32 479 GLY E CA 1
ATOM 8137 C C . GLY C 2 495 ? 163.229 113.073 168.326 1.00 78.32 479 GLY E C 1
ATOM 8138 O O . GLY C 2 495 ? 163.019 111.915 167.950 1.00 78.32 479 GLY E O 1
ATOM 8139 N N . VAL C 2 496 ? 163.801 113.358 169.493 1.00 79.20 480 VAL E N 1
ATOM 8140 C CA . VAL C 2 496 ? 164.236 112.325 170.427 1.00 79.20 480 VAL E CA 1
ATOM 8141 C C . VAL C 2 496 ? 163.030 111.953 171.285 1.00 79.20 480 VAL E C 1
ATOM 8142 O O . VAL C 2 496 ? 162.697 112.647 172.247 1.00 79.20 480 VAL E O 1
ATOM 8146 N N . LEU C 2 497 ? 162.370 110.851 170.931 1.00 73.80 481 LEU E N 1
ATOM 8147 C CA . LEU C 2 497 ? 161.217 110.358 171.672 1.00 73.80 481 LEU E CA 1
ATOM 8148 C C . LEU C 2 497 ? 161.500 109.020 172.341 1.00 73.80 481 LEU E C 1
ATOM 8149 O O . LEU C 2 497 ? 161.337 108.890 173.558 1.00 73.80 481 LEU E O 1
ATOM 8154 N N . ASN C 2 498 ? 161.905 108.011 171.563 1.00 73.24 482 ASN E N 1
ATOM 8155 C CA . ASN C 2 498 ? 162.286 106.693 172.066 1.00 73.24 482 ASN E CA 1
ATOM 8156 C C . ASN C 2 498 ? 161.134 105.976 172.764 1.00 73.24 482 ASN E C 1
ATOM 8157 O O . ASN C 2 498 ? 161.323 104.888 173.317 1.00 73.24 482 ASN E O 1
ATOM 8162 N N . GLY C 2 499 ? 159.942 106.569 172.746 1.00 76.01 483 GLY E N 1
ATOM 8163 C CA . GLY C 2 499 ? 158.796 105.968 173.397 1.00 76.01 483 GLY E CA 1
ATOM 8164 C C . GLY C 2 499 ? 158.826 105.998 174.907 1.00 76.01 483 GLY E C 1
ATOM 8165 O O . GLY C 2 499 ? 157.975 105.366 175.541 1.00 76.01 483 GLY E O 1
ATOM 8166 N N . SER C 2 500 ? 159.784 106.708 175.508 1.00 76.59 484 SER E N 1
ATOM 8167 C CA . SER C 2 500 ? 159.877 106.761 176.962 1.00 76.59 484 SER E CA 1
ATOM 8168 C C . SER C 2 500 ? 158.838 107.692 177.574 1.00 76.59 484 SER E C 1
ATOM 8169 O O . SER C 2 500 ? 158.439 107.489 178.726 1.00 76.59 484 SER E O 1
ATOM 8172 N N . LEU C 2 501 ? 158.397 108.707 176.826 1.00 84.55 485 LEU E N 1
ATOM 8173 C CA . LEU C 2 501 ? 157.454 109.712 177.324 1.00 84.55 485 LEU E CA 1
ATOM 8174 C C . LEU C 2 501 ? 157.991 110.399 178.578 1.00 84.55 485 LEU E C 1
ATOM 8175 O O . LEU C 2 501 ? 157.245 110.694 179.515 1.00 84.55 485 LEU E O 1
ATOM 8180 N N . ALA C 2 502 ? 159.301 110.647 178.598 1.00 94.86 486 ALA E N 1
ATOM 8181 C CA . ALA C 2 502 ? 159.914 111.325 179.739 1.00 94.86 486 ALA E CA 1
ATOM 8182 C C . ALA C 2 502 ? 159.363 112.729 179.964 1.00 94.86 486 ALA E C 1
ATOM 8183 O O . ALA C 2 502 ? 159.059 113.065 181.123 1.00 94.86 486 ALA E O 1
ATOM 8185 N N . PRO C 2 503 ? 159.223 113.595 178.950 1.00 100.52 487 PRO E N 1
ATOM 8186 C CA . PRO C 2 503 ? 158.611 114.910 179.214 1.00 100.52 487 PRO E CA 1
ATOM 8187 C C . PRO C 2 503 ? 157.189 114.821 179.738 1.00 100.52 487 PRO E C 1
ATOM 8188 O O . PRO C 2 503 ? 156.778 115.672 180.536 1.00 100.52 487 PRO E O 1
ATOM 8192 N N . LEU C 2 504 ? 156.423 113.817 179.314 1.00 96.98 488 LEU E N 1
ATOM 8193 C CA . LEU C 2 504 ? 155.044 113.645 179.773 1.00 96.98 488 LEU E CA 1
ATOM 8194 C C . LEU C 2 504 ? 155.012 112.837 181.072 1.00 96.98 488 LEU E C 1
ATOM 8195 O O . LEU C 2 504 ? 154.493 111.723 181.144 1.00 96.98 488 LEU E O 1
ATOM 8200 N N . GLN C 2 505 ? 155.588 113.430 182.116 1.00 97.12 489 GLN E N 1
ATOM 8201 C CA . GLN C 2 505 ? 155.655 112.807 183.432 1.00 97.12 489 GLN E CA 1
ATOM 8202 C C . GLN C 2 505 ? 154.873 113.579 184.482 1.00 97.12 489 GLN E C 1
ATOM 8203 O O . GLN C 2 505 ? 154.043 112.992 185.186 1.00 97.12 489 GLN E O 1
ATOM 8209 N N . ASP C 2 506 ? 155.115 114.882 184.610 1.00 97.36 490 ASP E N 1
ATOM 8210 C CA . ASP C 2 506 ? 154.431 115.716 185.588 1.00 97.36 490 ASP E CA 1
ATOM 8211 C C . ASP C 2 506 ? 153.292 116.524 184.980 1.00 97.36 490 ASP E C 1
ATOM 8212 O O . ASP C 2 506 ? 152.710 117.370 185.666 1.00 97.36 490 ASP E O 1
ATOM 8217 N N . VAL C 2 507 ? 152.960 116.284 183.712 1.00 95.04 491 VAL E N 1
ATOM 8218 C CA . VAL C 2 507 ? 151.889 117.012 183.039 1.00 95.04 491 VAL E CA 1
ATOM 8219 C C . VAL C 2 507 ? 150.711 116.124 182.671 1.00 95.04 491 VAL E C 1
ATOM 8220 O O . VAL C 2 507 ? 149.661 116.653 182.270 1.00 95.04 491 VAL E O 1
ATOM 8224 N N . ALA C 2 508 ? 150.847 114.803 182.783 1.00 101.24 492 ALA E N 1
ATOM 8225 C CA . ALA C 2 508 ? 149.738 113.910 182.450 1.00 101.24 492 ALA E CA 1
ATOM 8226 C C . ALA C 2 508 ? 148.511 114.113 183.334 1.00 101.24 492 ALA E C 1
ATOM 8227 O O . ALA C 2 508 ? 147.398 114.202 182.787 1.00 101.24 492 ALA E O 1
ATOM 8229 N N . PRO C 2 509 ? 148.615 114.183 184.668 1.00 98.96 493 PRO E N 1
ATOM 8230 C CA . PRO C 2 509 ? 147.395 114.350 185.477 1.00 98.96 493 PRO E CA 1
ATOM 8231 C C . PRO C 2 509 ? 146.669 115.664 185.242 1.00 98.96 493 PRO E C 1
ATOM 8232 O O . PRO C 2 509 ? 145.469 115.748 185.530 1.00 98.96 493 PRO E O 1
ATOM 8236 N N . MET C 2 510 ? 147.347 116.689 184.734 1.00 94.02 494 MET E N 1
ATOM 8237 C CA . MET C 2 510 ? 146.739 117.991 184.468 1.00 94.02 494 MET E CA 1
ATOM 8238 C C . MET C 2 510 ? 146.676 118.182 182.954 1.00 94.02 494 MET E C 1
ATOM 8239 O O . MET C 2 510 ? 147.626 118.660 182.333 1.00 94.02 494 MET E O 1
ATOM 8244 N N . LEU C 2 511 ? 145.544 117.804 182.363 1.00 92.63 495 LEU E N 1
ATOM 8245 C CA . LEU C 2 511 ? 145.335 117.948 180.930 1.00 92.63 495 LEU E CA 1
ATOM 8246 C C . LEU C 2 511 ? 143.881 118.304 180.660 1.00 92.63 495 LEU E C 1
ATOM 8247 O O . LEU C 2 511 ? 142.981 117.931 181.418 1.00 92.63 495 LEU E O 1
ATOM 8252 N N . GLN C 2 512 ? 143.663 119.032 179.567 1.00 93.22 496 GLN E N 1
ATOM 8253 C CA . GLN C 2 512 ? 142.328 119.374 179.091 1.00 93.22 496 GLN E CA 1
ATOM 8254 C C . GLN C 2 512 ? 142.010 118.724 177.754 1.00 93.22 496 GLN E C 1
ATOM 8255 O O . GLN C 2 512 ? 141.001 118.025 177.627 1.00 93.22 496 GLN E O 1
ATOM 8261 N N . VAL C 2 513 ? 142.853 118.941 176.749 1.00 81.21 497 VAL E N 1
ATOM 8262 C CA . VAL C 2 513 ? 142.731 118.274 175.456 1.00 81.21 497 VAL E CA 1
ATOM 8263 C C . VAL C 2 513 ? 144.133 118.069 174.899 1.00 81.21 497 VAL E C 1
ATOM 8264 O O . VAL C 2 513 ? 144.970 118.976 174.947 1.00 81.21 497 VAL E O 1
ATOM 8268 N N . LEU C 2 514 ? 144.401 116.866 174.397 1.00 79.39 498 LEU E N 1
ATOM 8269 C CA . LEU C 2 514 ? 145.715 116.515 173.880 1.00 79.39 498 LEU E CA 1
ATOM 8270 C C . LEU C 2 514 ? 145.567 115.876 172.508 1.00 79.39 498 LEU E C 1
ATOM 8271 O O . LEU C 2 514 ? 144.706 115.014 172.302 1.00 79.39 498 LEU E O 1
ATOM 8276 N N . SER C 2 515 ? 146.412 116.303 171.573 1.00 74.37 499 SER E N 1
ATOM 8277 C CA . SER C 2 515 ? 146.427 115.743 170.231 1.00 74.37 499 SER E CA 1
ATOM 8278 C C . SER C 2 515 ? 147.852 115.773 169.701 1.00 74.37 499 SER E C 1
ATOM 8279 O O . SER C 2 515 ? 148.647 116.642 170.067 1.00 74.37 499 SER E O 1
ATOM 8282 N N . LEU C 2 516 ? 148.166 114.813 168.834 1.00 66.25 500 LEU E N 1
ATOM 8283 C CA . LEU C 2 516 ? 149.494 114.725 168.244 1.00 66.25 500 LEU E CA 1
ATOM 8284 C C . LEU C 2 516 ? 149.406 113.917 166.959 1.00 66.25 500 LEU E C 1
ATOM 8285 O O . LEU C 2 516 ? 148.442 113.181 166.730 1.00 66.25 500 LEU E O 1
ATOM 8290 N N . ARG C 2 517 ? 150.428 114.065 166.123 1.00 56.41 501 ARG E N 1
ATOM 8291 C CA . ARG C 2 517 ? 150.491 113.349 164.855 1.00 56.41 501 ARG E CA 1
ATOM 8292 C C . ARG C 2 517 ? 151.165 111.992 165.026 1.00 56.41 501 ARG E C 1
ATOM 8293 O O . ARG C 2 517 ? 152.266 111.899 165.569 1.00 56.41 501 ARG E O 1
#

GO terms:
  GO:0001837 epithelial to mesenchymal transition (P, TAS)
  GO:0031012 extracellular matrix (C, IDA)
  GO:0007179 transforming growth factor beta receptor signaling pathway (P, IDA)
  GO:0005515 protein binding (F, IPI)
  GO:0005125 cytokine activity (F, IDA)
  GO:0045066 regulatory T cell differentiation (P, IDA)
  GO:0034125 negative regulation of MyD88-dependent toll-like receptor signaling pathway (P, IDA)
  GO:0005576 extracellular region (C, IC)
  GO:0045596 negative regulation of cell differentiation (P, IEP)
  GO:0090263 positive regulation of canonical Wnt signaling pathway (P, IDA)
  GO:0002859 negative regulation of natural killer cell mediated cytotoxicity directed against tumor cell target (P, IDA)
  GO:0010628 positive regulation of gene expression (P, IDA)
  GO:0010629 negative regulation of gene expression (P, IDA)
  GO:0045944 positive regulation of transcription by RNA polymerase II (P, IDA)
  GO:1904894 positive regulation of receptor signaling pathway via STAT (P, IDA)
  GO:0060391 positive regulation of SMAD protein signal transduction (P, IDA)
  GO:0048661 positive regulation of smooth muscle cell proliferation (P, IDA)
  GO:1903077 negative regulation of protein localization to plasma membrane (P, IDA)
  GO:1902894 negative regulation of miRNA transcription (P, IMP)
  GO:0090263 positive regulation of canonical Wnt signaling pathway (P, IMP)